Protein 9MIN (pdb70)

Organism: Homo sapiens (NCBI:txid9606)

Secondary structure (DSSP, 8-state):
--EEEEEEEEEE--TTS-SPEEEEEEEETTEEEEEEETTSSS-S-EE-STGGGGS-HHHHHHHHHHHHHHHHHHHHHHHHHHHHTT--TTS--EEEEEEEEEE-TTS-EEEEEEEEEETTEEEEEE-TTSS-EEESSHHHHHHHHHHHHTTHHHHHHHIIIIIIHHHHHHHHHHTHHHHT--BPPEEEEEEE-SSSSEEEEEEEEEEEBSS-EEEEEEETTEE--TTEEE---EE-SSS-EEEEEEEEEETT-GGGEEEEEEETT-SS-EEE---/-TT-BPPEEEEEESS---TTB-EEEEEEEEEEBSS--EEEEEETTEEPSS-EEPPPEE-TTS-EEEEEEEEE---SS--EEEEEE-TT-SS-EEEEPPTT-/---S-----/--HHHHHHHHHHHHHHHHHHHHHHHHHHHHHTT-HHHHHHHHHHHHHHHHHHHHHHHHHHHHT--HHHHHHHHHHHHHHHHHHHHHHHHHH---HHHHHHHHHHHHHHHHHHHHHHHHHHHHHHHHH-/--EEEEE--EEE-TT--EEEEEEEES-SSSEEEEEEEEE-TTSPPEEEEEE-TT--EEE-TTTTTTEEEEEEGGGTEEEEEE-S--GGG-EEEEEEEEETT--EEE---EEEEE--/--EEEEEEEEEE--TTT-SPEEEEEEEETTEEEEEEETTSSS-S-EE-STTGGGS-HHHHHHHHHHHHHHHHHHHHHHHHHHHHTT--TTS--EEEEEEEEEE-TTSSEEEEEEEEEETTEEEEEE-TTSSSEEE-SHHHHHHHHHHHHTTHHHHHHHIIIIIIHHHHHHHHHHTHHHHT--BPPEEEEEEE--SSSEEEEEEEEEEEBSS--EEEEEETTEEE-TTEEEPPPEE-SSS-EEEEEEEEEETT-GGGEEEEEE-TT-SS-EEEE---/-TT-BPPEEEEEESS---TTB-EEEEEEEEEEBSS--EEEEEETTEEPSS-EEPPPEE-TTS-EEEEEEEEE---SS--EEEEEE-TT-SS-EEEE--TT-/---S-----/--HHHHHHHHHHHHHHHHHHHHHHHHHHHHHHT-HHHHHHHHHHHHHHHHHHHHHHHHHHHHT--HHHHHHHHHHHHHHHHHHHHHHHHHH---HHHHHHHHHHHHHHHHHHHHHHHHHHHHHHHH-/--EEEEE--EEE-TT--EEEEEEEES-SSSEEEEEEEEE-TTSPPEEEEEE-TT--EEE-GGGTTTEEEEEEGGGTEEEEEE-S--GGG-EEEEEEEEETT--EEE---EEEEE--

Solvent-accessible surface area: 54222 Å² total; per-residue (Å²): 58,69,26,10,0,78,1,24,0,3,1,22,18,46,44,90,180,58,118,26,73,3,17,2,1,0,34,0,28,53,28,32,0,1,41,4,14,33,76,28,109,57,74,96,6,44,54,105,6,98,10,0,115,115,18,27,100,134,18,28,62,8,5,5,41,14,0,69,4,0,18,50,0,0,66,21,0,11,33,35,0,64,42,70,55,141,53,76,127,87,29,68,29,5,0,1,3,21,0,0,0,7,0,3,84,96,56,115,48,64,134,7,30,3,50,1,0,2,14,4,67,83,2,4,20,12,75,150,69,4,150,38,8,70,42,66,59,158,12,0,87,67,0,51,105,61,3,82,77,14,80,6,3,43,2,4,32,5,0,1,58,2,7,0,4,78,55,0,79,102,0,0,109,58,3,126,158,45,3,69,61,67,44,39,7,137,39,74,25,26,59,80,82,92,35,137,117,59,2,18,0,18,0,13,0,21,34,0,2,23,19,132,16,47,5,46,3,35,66,97,58,122,91,55,123,146,103,38,85,93,19,63,30,3,30,1,34,68,43,14,28,5,27,1,0,6,2,46,0,50,51,68,60,16,97,79,6,14,0,36,0,82,17,105,19,27,120,147,85,62,78,26,114,82,186,140,74,91,54,74,76,11,104,33,22,8,1,12,38,88,86,21,94,73,6,70,28,10,43,0,0,0,14,0,3,13,0,4,32,13,101,17,103,13,28,0,0,53,30,0,54,30,32,42,74,39,112,91,32,13,14,0,4,50,185,74,6,4,0,50,10,10,19,51,6,42,2,0,0,26,162,151,17,70,6,0,0,11,0,11,4,37,19,34,81,74,5,98,26,34,92,30,68,103,24,71,7,2,0,7,1,4,3,27,1,118,48,121,111,5,51,82,31,3,45,51,0,90,35,24,6,108,56,0,93,75,36,4,82,98,0,64,132,29,17,176,95,54,90,26,95,83,0,11,130,32,0,55,72,1,0,17,33,1,4,42,1,2,4,32,1,18,8,0,17,84,71,54,62,35,78,122,0,113,56,46,10,74,74,0,13,95,49,0,0,40,0,0,0,29,11,3,55,0,52,70,19,191,72,100,136,73,42,64,124,42,0,81,62,0,8,89,48,0,62,98,0,8,136,22,0,55,86,0,7,136,37,0,80,139,65,17,116,192,32,47,16,91,26,64,35,34,32,133,19,129,56,58,22,65,34,123,0,30,0,36,12,49,67,26,121,79,46,4,1,6,0,0,0,6,34,24,48,133,78,132,32,18,62,23,0,0,1,0,3,24,12,0,40,8,72,39,11,125,72,1,121,87,38,7,70,8,33,6,13,24,80,115,7,8,0,45,0,44,0,61,50,0,89,67,128,4,41,5,39,0,38,0,2,0,0,7,90,40,1,53,47,67,50,10,97,21,20,88,0,43,3,54,119,54,72,26,9,0,76,2,23,0,2,1,21,17,56,36,91,163,56,116,26,74,4,13,3,1,0,33,0,23,52,28,32,0,2,42,5,12,35,77,25,106,57,83,92,7,38,55,106,7,99,10,0,109,115,19,24,103,125,13,28,63,6,7,4,48,16,0,60,3,0,17,51,0,0,62,28,0,10,31,40,0,71,41,67,70,135,54,77,129,83,30,59,28,4,0,0,2,18,1,0,0,5,0,4,86,93,57,118,50,66,136,6,28,3,47,1,0,13,18,5,132,93,4,3,24,11,77,149,65,5,150,40,9,73,38,60,66,154,12,0,74,64,0,61,105,61,2,85,71,12,72,7,4,52,2,3,37,5,1,0,59,2,5,0,3,70,43,0,73,107,0,0,108,51,2,131,162,44,2,71,59,70,43,34,4,138,42,73,26,29,58,81,84,88,41,145,115,60,2,14,0,20,0,12,0,20,48,0,1,30,20,134,16,50,8,47,6,42,66,93,52,132,92,52,120,132,95,45,84,102,22,56,27,2,31,2,36,69,43,12,28,6,20,0,3,5,1,56,0,48,50,71,59,18,86,98,3,18,0,37,0,86,15,109,18,26,117,144,88,61,78,24,123,60,147,126,152,72,76,52,76,74,10,106,34,20,7,1,12,39,90,89,26,94,69,6,66,27,9,41,0,0,0,10,0,2,14,0,5,35,14,110,20,107,12,28,0,0,60,33,0,49,37,29,44,72,37,107,92,32,15,14,0,4,43,182,76,6,3,0,49,11,9,19,48,6,42,2,0,0,27,162,151,17,67,7,0,0,9,0,11,3,34,24,32,80,75,5,105,22,37,93,26,66,105,22,75,5,2,1,5,0,4,5,16,3,108,55,100,103,5,46,61,43,4,42,53,0,88,46,28,4,101,57,1,81,71,39,3,81,98,0,67,131,30,18,174,95,54,91,22,90,85,0,15,135,29,0,60,71,0,0,19,41,0,4,39,0,2,4,31,0,15,11,1,23,77,74,54,61,28,78,114,0,114,58,46,4,59,73,0,8,92,41,0,0,53,0,0,4,31,6,4,58,0,49,65,22,194,76,100,129,76,37,65,125,40,0,76,61,0,7,106,54,1,60,100,0,10,132,20,0,60,86,0,9,131,28,0,99,151,59,59,194,31,45,15,90,27,60,33,35,31,132,17,124,57,56,23,68,35,118,0,28,0,36,12,48,67,13,154,82,54,4,3,6,0,0,0,8,32,27,50,135,69,126,34,17,64,22,0,0,1,0,4,22,9,0,50,8,73,39,10,131,77,1,129,86,39,5,70,8,33,7,14,28,89,94,9,7,0,54,0,46,0,67,52,1,88,72,128,3,44,6,35,0,39,0,2,0,2,11,88,39,2,57,49,72,51,10,100,22,22,92,0,45,4,57,110

Sequence (1258 aa):
GSHSMRYFFTSVSRPGRGEPRFIAVGYVDDTQFVRFDSDAASQRMEPRAPWIEQEGPEYWDGETRKVKAHSQTHRVDLGTLRGYYNQSEAGSHTVQRMYGCDVGSDWRFLRGYHQYAYDGKDYIALKEDLRSWTAADMAAQTTKHKWEAAHVAEQLRAYLEGTCVEWLRRYLENGKETLQRTDAPKTHMTHHAVSDHEATLRCWALSFYPAEITLTWQRDGEDQTQDTELVETRPAGDGTFQKWAAVVVPSGQEQRYTCHVQHEGLPKPLTLRWEMGIQRTPKIQVVYSRHPAENGKSNFLNCYVSGFHPSDIEVDLLKNGERIEKVEHSDLSFSKDWSFYLLYYTEFTPTEKDEYACRVNHVTLSQPKIVKWDRDMSLLMWITQVAAERLQKMLEEAKELLKKSKEYLEKAKKLLKEGKVDEALKELEKALLYLVEAVNLLRVVSAELGDAELKALVEEAEKYLNKAVTYYYKAKLTKDPEEKKKYVEKSIEYAEKALKIAEEAVKLAEKVVAEVKLVESGGGLVQPGGSLRLSCAASGSIFSINTMGWYRQTPGKQRDLVADISSGGSTKYGDSVKGRFTISRDNTKNTVYLQMNSLKPEDTAVYYCYGLSYSNDDYWGQGTQVTVSSGSHSMRYFFTSVSRPGRGEPRFIAVGYVDDTQFVRFDSDAASQRMEPRAPWIEQEGPEYWDGETRKVKAHSQTHRVDLGTLRGYYNQSEAGSHTVQRMYGCDVGSDWRFLRGYHQYAYDGKDYIALKEDLRSWTAADMAAQTTKHKWEAAHVAEQLRAYLEGTCVEWLRRYLENGKETLQRTDAPKTHMTHHAVSDHEATLRCWALSFYPAEITLTWQRDGEDQTQDTELVETRPAGDGTFQKWAAVVVPSGQEQRYTCHVQHEGLPKPLTLRWEPMGIQRTPKIQVYSRHPAENGKSNFLNCYVSGFHPSDIEVDLLKNGERIEKVEHSDLSFSKDWSFYLLYYTEFTPTEKDEYACRVNHVTLSQPKIVKWDRDMSLLMWITQVAAERLQKMLEEAKELLKKSKEYLEKAKKLLKEGKVDEALKELEKALLYLVEAVNLLRVVSAELGDAELKALVEEAEKYLNKAVTYYYKAKLTKDPEEKKKYVEKSIEYAEKALKIAEEAVKLAEKVVEVKLVESGGGLVQPGGSLRLSCAASGSIFSINTMGWYRQTPGKQRDLVADISSGGSTKYGDSVKGRFTISRDNTKNTVYLQMNSLKPEDTAVYYCYGLSYSNDDYWGQGTQVTVSS

Foldseek 3Di:
DKKKKKKKWKWKQDQPPDATWIWIWIDIQQRTFWIATPPDDVLWIDTDDPLCVVDDPVVRVVVSVVSVVVSVVVSVVVVVVCVLVVHDSRDMKMKMWMWIFMADPVLATDFTWIWIDIRPHGAKIQDRVLQAIDGDDPSSVVVRVVCNVVVVSVVRVCCRRPVRSVVSVVSCVSVVVQSVDWAFFDKDWDWADPDPFKIKIKIKTPFTPDQDKDKFKDFQNHTDPPQKDWDPWADPPPSGTIIMMMHMDTPPRQQRMWIWMDDPPDPDIDIDGDD/DVQFWAWDWDWAWPDQADAPDKTKIKIKIKRGPDPDKDKFKDKPHDTDPPKDKDDWDHDPVRIIMMMIMDMDGDHPPIWMWMWMDDPVDPDIDIGTYDSVD/DDDPDDDDD/DLPVLVVLLVLLVVLLVLLVVLLVVLVVCLVVVNLVVSLVSNVSSLVSNVSNLVSLVVVCVVQVDVVLVVLSVVLCVLSVVLVVLSVVLVPDDDSVSNSVSPVSSSVSNVVSSVSSVVSSVVSVVSSD/DKAKDKDWADEDEAQAKTKIKIFIPPDQQFWFKKAKWWDDPPDDTHGAKIATPVGDMDGDPVQPPAWDKDADSRGRMIMIIGGRDDQVRFTWMKMWTQTPVRDIDIHPTGTHGYYD/DKKKKKKKWKWKQDQVPDQTWIKIWIDIQLATFWIATPPDDVLWIDTDDPLVVVDDPVVRVVVSVVVVVVSVVVSVVVVVVCVLVVHDRNDMKMKMKMWIFMAPPVLATDFTKIWIDIRPHTAKIQDRVLQAMDGDDVSSVVVRVVCNVVVVSVVRVVCHRPVRSVVSVVSCVSVVVQNVDWDFWDKDWDKACPDPFKIKIKIKTDFTPPQDKDKFKDQQNHTDPPQKDWDHWADPVPSGIIIMMMHIDTPPRQQRMWMWMDDPVDPDIDIDGDDD/DVQFWAWDWDWEWPDQADAPDKTKIKIKTKPGPDPDKDKFKDKPHHTDPPWDKDDWDHDPVRIIMMMIMDMDGDHPPIWIWMWMDDPVDPHTDIGTYDSVD/DDDPDDDDD/DVPVLLVLLVLLVVLLVLLVVLLVVLVVCLVVVNLVVSLVSNVSSLVSLVSSLVSLVVVCVVQVDVVSVVLSVVLVVLSVQLVVLSVVLVVDDDSVSSSVSNVSSSVSNVVSSVSSVVSSVVVVVSD/DKAKDKDWADEDEAQAKTKIKIFIPPDQQFWFKKAKWWDDPPDDTHGAKIATPVGDMDGDPVQPPAWDKDDDSRGRMIMIIGGRDDQVPFTWMKMWTQTPVRDIDIHPTGTHGYHD

Nearest PDB structures (foldseek):
  7stg-assembly12_X  TM=9.834E-01  e=2.091E-21  Lama glama
  8oud-assembly1_F  TM=9.536E-01  e=7.832E-19  Lama glama
  8v5k-assembly1_G  TM=9.594E-01  e=8.204E-18  Lama glama
  8e1c-assembly1_A  TM=9.502E-01  e=1.130E-17  Vicugna pacos
  8en4-assembly1_C  TM=9.575E-01  e=1.732E-17  Vicugna pacos

Radius of gyration: 34.58 Å; Cα contacts (8 Å, |Δi|>4): 2862; chains: 10; bounding box: 71×100×83 Å

InterPro domains:
  IPR001039 MHC class I alpha chain, alpha1 alpha2 domains [PR01638] (83-112)
  IPR001039 MHC class I alpha chain, alpha1 alpha2 domains [PR01638] (115-131)
  IPR001039 MHC class I alpha chain, alpha1 alpha2 domains [PR01638] (136-153)
  IPR001039 MHC class I alpha chain, alpha1 alpha2 domains [PR01638] (181-199)
  IPR003006 Immunoglobulin/major histocompatibility complex, conserved site [PS00290] (281-287)
  IPR003597 Immunoglobulin C1-set [PF07654] (218-290)
  IPR003597 Immunoglobulin C1-set [SM00407] (222-293)
  IPR007110 Immunoglobulin-like domain [PS50835] (209-295)
  IPR010579 MHC class I, alpha chain, C-terminal [PF06623] (337-364)
  IPR011161 MHC class I-like antigen recognition-like [PF00129] (25-203)
  IPR011162 MHC classes I/II-like antigen recognition protein [SSF54452] (26-205)
  IPR013783 Immunoglobulin-like fold [G3DSA:2.60.40.10] (206-308)
  IPR036179 Immunoglobulin-like domain superfamily [SSF48726] (210-300)
  IPR037055 MHC class I-like antigen recognition-like superfamily [G3DSA:3.30.500.10] (24-205)
  IPR050208 Antigen-presenting and immune regulatory MHC class I-related [PTHR16675] (14-336)

B-factor: mean 60.86, std 35.36, range [20.43, 200.45]

Structure (mmCIF, N/CA/C/O backbone):
data_9MIN
#
_entry.id   9MIN
#
_cell.length_a   95.452
_cell.length_b   98.536
_cell.length_c   155.743
_cell.angle_alpha   90.000
_cell.angle_beta   90.000
_cell.angle_gamma   90.000
#
_symmetry.space_group_name_H-M   'P 21 21 21'
#
loop_
_entity.id
_entity.type
_entity.pdbx_description
1 polymer 'HLA class I antigen'
2 polymer Beta-2-microglobulin
3 polymer 'Cancer/testis antigen 1'
4 polymer 'designed minibinder KH46'
5 polymer 'nanobody AD01'
6 non-polymer GLYCEROL
7 water water
#
loop_
_atom_site.group_PDB
_atom_site.id
_atom_site.type_symbol
_atom_site.label_atom_id
_atom_site.label_alt_id
_atom_site.label_comp_id
_atom_site.label_asym_id
_atom_site.label_entity_id
_atom_site.label_seq_id
_atom_site.pdbx_PDB_ins_code
_atom_site.Cartn_x
_atom_site.Cartn_y
_atom_site.Cartn_z
_atom_site.occupancy
_atom_site.B_iso_or_equiv
_atom_site.auth_seq_id
_atom_site.auth_comp_id
_atom_site.auth_asym_id
_atom_site.auth_atom_id
_atom_site.pdbx_PDB_model_num
ATOM 1 N N . GLY A 1 3 ? -35.77256 -40.65517 0.52875 1.000 71.66763 1 GLY A N 1
ATOM 2 C CA . GLY A 1 3 ? -34.35244 -40.36651 0.46795 1.000 56.26108 1 GLY A CA 1
ATOM 3 C C . GLY A 1 3 ? -33.82069 -39.79556 1.76598 1.000 46.30410 1 GLY A C 1
ATOM 4 O O . GLY A 1 3 ? -34.58964 -39.47940 2.67400 1.000 45.55519 1 GLY A O 1
ATOM 5 N N . SER A 1 4 ? -32.50022 -39.66534 1.85367 1.000 49.49039 2 SER A N 1
ATOM 6 C CA . SER A 1 4 ? -31.86390 -39.12341 3.04166 1.000 46.23336 2 SER A CA 1
ATOM 7 C C . SER A 1 4 ? -31.97052 -37.59966 3.05773 1.000 41.09067 2 SER A C 1
ATOM 8 O O . SER A 1 4 ? -32.33568 -36.96069 2.06609 1.000 35.66484 2 SER A O 1
ATOM 11 N N . HIS A 1 5 ? -31.64407 -37.01490 4.20931 1.000 33.94465 3 HIS A N 1
ATOM 12 C CA . HIS A 1 5 ? -31.67292 -35.56827 4.36172 1.000 32.59038 3 HIS A CA 1
ATOM 13 C C . HIS A 1 5 ? -30.54566 -35.13561 5.28498 1.000 40.55694 3 HIS A C 1
ATOM 14 O O . HIS A 1 5 ? -30.07187 -35.91256 6.11701 1.000 32.63587 3 HIS A O 1
ATOM 21 N N . SER A 1 6 ? -30.12455 -33.88304 5.13086 1.000 30.19250 4 SER A N 1
ATOM 22 C CA . SER A 1 6 ? -28.99764 -33.35113 5.87748 1.000 28.20100 4 SER A CA 1
ATOM 23 C C . SER A 1 6 ? -29.26233 -31.90401 6.26448 1.000 35.90915 4 SER A C 1
ATOM 24 O O . SER A 1 6 ? -29.92162 -31.15669 5.53823 1.000 34.08655 4 SER A O 1
ATOM 27 N N . MET A 1 7 ? -28.74913 -31.52487 7.43023 1.000 27.54919 5 MET A N 1
ATOM 28 C CA . MET A 1 7 ? -28.63954 -30.13372 7.84404 1.000 26.68503 5 MET A CA 1
ATOM 29 C C . MET A 1 7 ? -27.17338 -29.85325 8.12771 1.000 33.11150 5 MET A C 1
ATOM 30 O O . MET A 1 7 ? -26.53814 -30.58419 8.89367 1.000 28.57915 5 MET A O 1
ATOM 35 N N . ARG A 1 8 ? -26.63173 -28.81675 7.49367 1.000 31.63719 6 ARG A N 1
ATOM 36 C CA . ARG A 1 8 ? -25.20892 -28.52085 7.59202 1.000 34.75691 6 ARG A CA 1
ATOM 37 C C . ARG A 1 8 ? -25.00820 -27.02235 7.73144 1.000 37.30604 6 ARG A C 1
ATOM 38 O O . ARG A 1 8 ? -25.59357 -26.24386 6.97458 1.000 27.85340 6 ARG A O 1
ATOM 46 N N . TYR A 1 9 ? -24.18141 -26.62417 8.69119 1.000 34.08576 7 TYR A N 1
ATOM 47 C CA . TYR A 1 9 ? -23.80298 -25.23173 8.87316 1.000 31.98097 7 TYR A CA 1
ATOM 48 C C . TYR A 1 9 ? -22.34956 -25.05499 8.45947 1.000 37.42771 7 TYR A C 1
ATOM 49 O O . TYR A 1 9 ? -21.48240 -25.83342 8.87058 1.000 27.25137 7 TYR A O 1
ATOM 58 N N . PHE A 1 10 ? -22.09236 -24.03869 7.64184 1.000 28.48360 8 PHE A N 1
ATOM 59 C CA . PHE A 1 10 ? -20.75976 -23.73261 7.14393 1.000 24.31266 8 PHE A CA 1
ATOM 60 C C . PHE A 1 10 ? -20.33525 -22.37405 7.67854 1.000 29.03568 8 PHE A C 1
ATOM 61 O O . PHE A 1 10 ? -21.07172 -21.39353 7.54387 1.000 26.29690 8 PHE A O 1
ATOM 69 N N . PHE A 1 11 ? -19.15252 -22.31603 8.27839 1.000 26.92102 9 PHE A N 1
ATOM 70 C CA . PHE A 1 11 ? -18.62177 -21.08849 8.85019 1.000 24.74015 9 PHE A CA 1
ATOM 71 C C . PHE A 1 11 ? -17.25971 -20.79048 8.24308 1.000 27.91863 9 PHE A C 1
ATOM 72 O O . PHE A 1 11 ? -16.46464 -21.70407 7.99618 1.000 31.99739 9 PHE A O 1
ATOM 80 N N . THR A 1 12 ? -16.99814 -19.50839 8.00281 1.000 27.67871 10 THR A N 1
ATOM 81 C CA . THR A 1 12 ? -15.70736 -19.06246 7.50002 1.000 26.57655 10 THR A CA 1
ATOM 82 C C . THR A 1 12 ? -15.31869 -17.78677 8.22542 1.000 32.05580 10 THR A C 1
ATOM 83 O O . THR A 1 12 ? -16.11886 -16.85090 8.30676 1.000 28.61611 10 THR A O 1
ATOM 87 N N . SER A 1 13 ? -14.09806 -17.75629 8.75657 1.000 36.13678 11 SER A N 1
ATOM 88 C CA . SER A 1 13 ? -13.54931 -16.56526 9.39343 1.000 31.59915 11 SER A CA 1
ATOM 89 C C . SER A 1 13 ? -12.19209 -16.26798 8.77891 1.000 36.92312 11 SER A C 1
ATOM 90 O O . SER A 1 13 ? -11.29723 -17.11917 8.80207 1.000 32.88782 11 SER A O 1
ATOM 93 N N . VAL A 1 14 ? -12.04411 -15.06418 8.23363 1.000 36.99861 12 VAL A N 1
ATOM 94 C CA . VAL A 1 14 ? -10.82338 -14.63051 7.56768 1.000 33.84229 12 VAL A CA 1
ATOM 95 C C . VAL A 1 14 ? -10.25387 -13.46742 8.36101 1.000 35.92475 12 VAL A C 1
ATOM 96 O O . VAL A 1 14 ? -10.89862 -12.41835 8.48080 1.000 39.36284 12 VAL A O 1
ATOM 100 N N . SER A 1 15 ? -9.06063 -13.65631 8.91554 1.000 38.82337 13 SER A N 1
ATOM 101 C CA . SER A 1 15 ? -8.38157 -12.55974 9.58476 1.000 39.19836 13 SER A CA 1
ATOM 102 C C . SER A 1 15 ? -7.95388 -11.51526 8.56354 1.000 46.30745 13 SER A C 1
ATOM 103 O O . SER A 1 15 ? -7.56890 -11.83471 7.43578 1.000 40.64704 13 SER A O 1
ATOM 106 N N . ARG A 1 16 ? -8.02826 -10.25336 8.97115 1.000 47.97520 14 ARG A N 1
ATOM 107 C CA . ARG A 1 16 ? -7.70484 -9.11677 8.11275 1.000 45.10145 14 ARG A CA 1
ATOM 108 C C . ARG A 1 16 ? -6.71627 -8.23414 8.86047 1.000 54.52329 14 ARG A C 1
ATOM 109 O O . ARG A 1 16 ? -7.10140 -7.22366 9.46453 1.000 51.14479 14 ARG A O 1
ATOM 117 N N . PRO A 1 17 ? -5.43264 -8.59529 8.85326 1.000 62.96884 15 PRO A N 1
ATOM 118 C CA . PRO A 1 17 ? -4.44424 -7.82652 9.62129 1.000 53.71815 15 PRO A CA 1
ATOM 119 C C . PRO A 1 17 ? -4.36428 -6.38519 9.14231 1.000 58.27859 15 PRO A C 1
ATOM 120 O O . PRO A 1 17 ? -4.16349 -6.11396 7.95633 1.000 63.88644 15 PRO A O 1
ATOM 124 N N . GLY A 1 18 ? -4.53344 -5.45764 10.08103 1.000 61.89437 16 GLY A N 1
ATOM 125 C CA . GLY A 1 18 ? -4.50261 -4.04482 9.77798 1.000 62.19446 16 GLY A CA 1
ATOM 126 C C . GLY A 1 18 ? -5.78064 -3.47696 9.20509 1.000 63.36383 16 GLY A C 1
ATOM 127 O O . GLY A 1 18 ? -5.84169 -2.26570 8.96297 1.000 78.46497 16 GLY A O 1
ATOM 128 N N . ARG A 1 19 ? -6.80449 -4.30517 8.97770 1.000 57.14318 17 ARG A N 1
ATOM 129 C CA . ARG A 1 19 ? -8.06558 -3.83791 8.41354 1.000 55.80075 17 ARG A CA 1
ATOM 130 C C . ARG A 1 19 ? -9.25307 -4.18312 9.30658 1.000 62.15667 17 ARG A C 1
ATOM 131 O O . ARG A 1 19 ? -10.38609 -4.24375 8.82201 1.000 67.65268 17 ARG A O 1
ATOM 139 N N . GLY A 1 20 ? -9.02268 -4.43115 10.58692 1.000 60.24436 18 GLY A N 1
ATOM 140 C CA . GLY A 1 20 ? -10.09539 -4.63795 11.53656 1.000 60.85861 18 GLY A CA 1
ATOM 141 C C . GLY A 1 20 ? -10.24917 -6.08405 11.96802 1.000 63.81477 18 GLY A C 1
ATOM 142 O O . GLY A 1 20 ? -9.32073 -6.89391 11.90568 1.000 62.21020 18 GLY A O 1
ATOM 143 N N . GLU A 1 21 ? -11.45629 -6.40485 12.42605 1.000 49.43496 19 GLU A N 1
ATOM 144 C CA . GLU A 1 21 ? -11.74030 -7.72110 12.97128 1.000 59.77972 19 GLU A CA 1
ATOM 145 C C . GLU A 1 21 ? -12.01333 -8.71792 11.84676 1.000 46.15261 19 GLU A C 1
ATOM 146 O O . GLU A 1 21 ? -12.27769 -8.32476 10.70851 1.000 57.13207 19 GLU A O 1
ATOM 152 N N . PRO A 1 22 ? -11.92760 -10.01856 12.13288 1.000 47.62029 20 PRO A N 1
ATOM 153 C CA . PRO A 1 22 ? -12.08686 -11.01469 11.06620 1.000 53.05723 20 PRO A CA 1
ATOM 154 C C . PRO A 1 22 ? -13.47019 -10.98126 10.43419 1.000 44.15598 20 PRO A C 1
ATOM 155 O O . PRO A 1 22 ? -14.48723 -10.84011 11.11679 1.000 41.77390 20 PRO A O 1
ATOM 159 N N . ARG A 1 23 ? -13.49188 -11.11134 9.10951 1.000 40.54468 21 ARG A N 1
ATOM 160 C CA . ARG A 1 23 ? -14.73726 -11.35870 8.39810 1.000 40.30123 21 ARG A CA 1
ATOM 161 C C . ARG A 1 23 ? -15.29485 -12.71714 8.80526 1.000 45.57363 21 ARG A C 1
ATOM 162 O O . ARG A 1 23 ? -14.56078 -13.70321 8.89345 1.000 37.91554 21 ARG A O 1
ATOM 170 N N . PHE A 1 24 ? -16.59827 -12.76750 9.06797 1.000 40.38487 22 PHE A N 1
ATOM 171 C CA . PHE A 1 24 ? -17.25862 -13.99018 9.51142 1.000 34.54414 22 PHE A CA 1
ATOM 172 C C . PHE A 1 24 ? -18.50567 -14.21112 8.67094 1.000 36.11516 22 PHE A C 1
ATOM 173 O O . PHE A 1 24 ? -19.39071 -13.35131 8.63007 1.000 32.72767 22 PHE A O 1
ATOM 181 N N . ILE A 1 25 ? -18.57907 -15.36219 8.01004 1.000 29.79948 23 ILE A N 1
ATOM 182 C CA . ILE A 1 25 ? -19.70298 -15.70513 7.14862 1.000 29.24042 23 ILE A CA 1
ATOM 183 C C . ILE A 1 25 ? -20.19356 -17.09070 7.53575 1.000 32.30157 23 ILE A C 1
ATOM 184 O O . ILE A 1 25 ? -19.43629 -18.06549 7.45734 1.000 31.66319 23 ILE A O 1
ATOM 189 N N . ALA A 1 26 ? -21.45188 -17.17692 7.95427 1.000 33.88701 24 ALA A N 1
ATOM 190 C CA . ALA A 1 26 ? -22.09249 -18.43874 8.28819 1.000 26.93460 24 ALA A CA 1
ATOM 191 C C . ALA A 1 26 ? -23.27636 -18.66682 7.35981 1.000 35.92066 24 ALA A C 1
ATOM 192 O O . ALA A 1 26 ? -24.05139 -17.74479 7.09214 1.000 30.80604 24 ALA A O 1
ATOM 194 N N . VAL A 1 27 ? -23.40528 -19.89208 6.85616 1.000 29.35444 25 VAL A N 1
ATOM 195 C CA . VAL A 1 27 ? -24.53573 -20.28052 6.02000 1.000 27.47865 25 VAL A CA 1
ATOM 196 C C . VAL A 1 27 ? -25.05773 -21.62487 6.50469 1.000 29.84747 25 VAL A C 1
ATOM 197 O O . VAL A 1 27 ? -24.28164 -22.50560 6.88879 1.000 32.17771 25 VAL A O 1
ATOM 201 N N . GLY A 1 28 ? -26.37524 -21.77552 6.50019 1.000 26.11740 26 GLY A N 1
ATOM 202 C CA . GLY A 1 28 ? -27.02591 -23.01717 6.88887 1.000 29.77526 26 GLY A CA 1
ATOM 203 C C . GLY A 1 28 ? -27.72307 -23.63035 5.68767 1.000 28.32254 26 GLY A C 1
ATOM 204 O O . GLY A 1 28 ? -28.33159 -22.91839 4.88419 1.000 29.85389 26 GLY A O 1
ATOM 205 N N . TYR A 1 29 ? -27.62844 -24.95183 5.57600 1.000 25.64319 27 TYR A N 1
ATOM 206 C CA . TYR A 1 29 ? -28.19918 -25.68864 4.46042 1.000 27.55343 27 TYR A CA 1
ATOM 207 C C . TYR A 1 29 ? -29.08873 -26.81151 4.96607 1.000 33.58243 27 TYR A C 1
ATOM 208 O O . TYR A 1 29 ? -28.76867 -27.47764 5.95437 1.000 28.54541 27 TYR A O 1
ATOM 217 N N . VAL A 1 30 ? -30.20555 -27.01420 4.28138 1.000 36.19895 28 VAL A N 1
ATOM 218 C CA . VAL A 1 30 ? -30.96807 -28.25090 4.36267 1.000 29.38103 28 VAL A CA 1
ATOM 219 C C . VAL A 1 30 ? -30.85435 -28.90318 2.99574 1.000 30.42507 28 VAL A C 1
ATOM 220 O O . VAL A 1 30 ? -31.37461 -28.37652 2.00348 1.000 32.69770 28 VAL A O 1
ATOM 224 N N . ASP A 1 31 ? -30.14455 -30.02677 2.94014 1.000 28.55087 29 ASP A N 1
ATOM 225 C CA . ASP A 1 31 ? -29.84571 -30.72393 1.68728 1.000 29.22174 29 ASP A CA 1
ATOM 226 C C . ASP A 1 31 ? -29.06873 -29.73970 0.81627 1.000 31.25561 29 ASP A C 1
ATOM 227 O O . ASP A 1 31 ? -28.10065 -29.13597 1.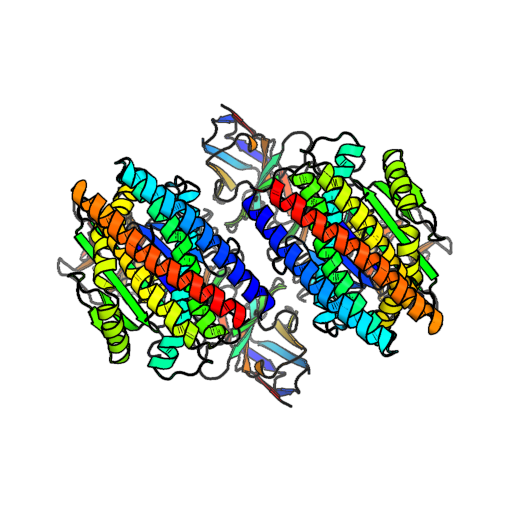30541 1.000 32.19923 29 ASP A O 1
ATOM 232 N N . ASP A 1 32 ? -29.44723 -29.53714 -0.44576 1.000 30.12923 30 ASP A N 1
ATOM 233 C CA . ASP A 1 32 ? -28.78266 -28.58132 -1.32242 1.000 33.56959 30 ASP A CA 1
ATOM 234 C C . ASP A 1 32 ? -29.47423 -27.22194 -1.34231 1.000 30.59762 30 ASP A C 1
ATOM 235 O O . ASP A 1 32 ? -29.39312 -26.50613 -2.34912 1.000 40.13528 30 ASP A O 1
ATOM 240 N N . THR A 1 33 ? -30.14890 -26.84432 -0.25719 1.000 30.16320 31 THR A N 1
ATOM 241 C CA . THR A 1 33 ? -30.91482 -25.60247 -0.18248 1.000 37.21034 31 THR A CA 1
ATOM 242 C C . THR A 1 33 ? -30.42827 -24.79034 1.01011 1.000 29.69130 31 THR A C 1
ATOM 243 O O . THR A 1 33 ? -30.57664 -25.21902 2.15811 1.000 32.09113 31 THR A O 1
ATOM 247 N N . GLN A 1 34 ? -29.85391 -23.62061 0.74541 1.000 29.68298 32 GLN A N 1
ATOM 248 C CA . GLN A 1 34 ? -29.47744 -22.72387 1.82922 1.000 29.04521 32 GLN A CA 1
ATOM 249 C C . GLN A 1 34 ? -30.72241 -22.06950 2.41549 1.000 30.19150 32 GLN A C 1
ATOM 250 O O . GLN A 1 34 ? -31.66356 -21.73314 1.69236 1.00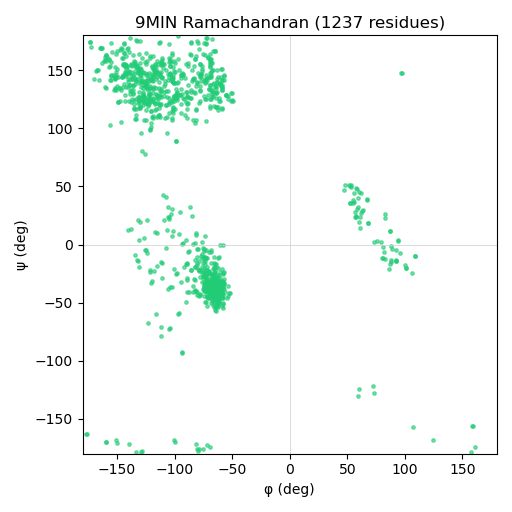0 34.65935 32 GLN A O 1
ATOM 256 N N . PHE A 1 35 ? -30.73317 -21.88927 3.73706 1.000 29.81180 33 PHE A N 1
ATOM 257 C CA . PHE A 1 35 ? -31.88674 -21.29212 4.39551 1.000 33.82297 33 PHE A CA 1
ATOM 258 C C . PHE A 1 35 ? -31.55057 -20.21145 5.41476 1.000 33.25341 33 PHE A C 1
ATOM 259 O O . PHE A 1 35 ? -32.47280 -19.53384 5.87952 1.000 32.99747 33 PHE A O 1
ATOM 267 N N . VAL A 1 36 ? -30.27890 -20.01241 5.76801 1.000 30.28847 34 VAL A N 1
ATOM 268 C CA . VAL A 1 36 ? -29.87914 -18.91645 6.64228 1.000 30.83972 34 VAL A CA 1
ATOM 269 C C . VAL A 1 36 ? -28.51181 -18.40310 6.20691 1.000 34.11455 34 VAL A C 1
ATOM 270 O O . VAL A 1 36 ? -27.71815 -19.11710 5.59046 1.000 28.83923 34 VAL A O 1
ATOM 274 N N . ARG A 1 37 ? -28.25758 -17.13259 6.51857 1.000 31.14020 35 ARG A N 1
ATOM 275 C CA . ARG A 1 37 ? -26.97651 -16.48924 6.26937 1.000 30.87058 35 ARG A CA 1
ATOM 276 C C . ARG A 1 37 ? -26.65042 -15.57494 7.43833 1.000 42.40314 35 ARG A C 1
ATOM 277 O O . ARG A 1 37 ? -27.54391 -15.07584 8.12619 1.000 36.32316 35 ARG A O 1
ATOM 285 N N . PHE A 1 38 ? -25.35748 -15.36570 7.65947 1.000 32.10433 36 PHE A N 1
ATOM 286 C CA . PHE A 1 38 ? -24.88490 -14.29666 8.52453 1.000 38.72526 36 PHE A CA 1
ATOM 287 C C . PHE A 1 38 ? -23.57004 -13.78410 7.96156 1.000 42.22521 36 PHE A C 1
ATOM 288 O O . PHE A 1 38 ? -22.68932 -14.57788 7.62014 1.000 42.89946 36 PHE A O 1
ATOM 296 N N . ASP A 1 39 ? -23.44367 -12.46382 7.85851 1.000 34.51845 37 ASP A N 1
ATOM 297 C CA . ASP A 1 39 ? -22.22697 -11.82165 7.37647 1.000 35.15702 37 ASP A CA 1
ATOM 298 C C . ASP A 1 39 ? -21.84651 -10.74042 8.37445 1.000 38.86828 37 ASP A C 1
ATOM 299 O O . ASP A 1 39 ? -22.61082 -9.79408 8.58453 1.000 50.84157 37 ASP A O 1
ATOM 304 N N . SER A 1 40 ? -20.67102 -10.88063 8.99075 1.000 36.66650 38 SER A N 1
ATOM 305 C CA . SER A 1 40 ? -20.24163 -9.90671 9.98701 1.000 45.58192 38 SER A CA 1
ATOM 306 C C . SER A 1 40 ? -20.07680 -8.51281 9.39513 1.000 46.17969 38 SER A C 1
ATOM 307 O O . SER A 1 40 ? -20.09135 -7.52918 10.14210 1.000 53.51882 38 SER A O 1
ATOM 310 N N . ASP A 1 41 ? -19.92956 -8.40389 8.07505 1.000 50.84982 39 ASP A N 1
ATOM 311 C CA . ASP A 1 41 ? -19.83840 -7.11287 7.40654 1.000 47.71091 39 ASP A CA 1
ATOM 312 C C . ASP A 1 41 ? -21.19423 -6.54845 6.99866 1.000 53.96024 39 ASP A C 1
ATOM 313 O O . ASP A 1 41 ? -21.28232 -5.35250 6.69993 1.000 53.07471 39 ASP A O 1
ATOM 318 N N . ALA A 1 42 ? -22.24277 -7.36830 6.97044 1.000 51.68132 40 ALA A N 1
ATOM 319 C CA . ALA A 1 42 ? -23.56411 -6.88324 6.60032 1.000 44.94342 40 ALA A CA 1
ATOM 320 C C . ALA A 1 42 ? -24.11970 -5.96287 7.68616 1.000 57.24232 40 ALA A C 1
ATOM 321 O O . ALA A 1 42 ? -23.72865 -6.02618 8.85598 1.000 57.86153 40 ALA A O 1
ATOM 323 N N . ALA A 1 43 ? -25.05316 -5.09696 7.27969 1.000 51.07743 41 ALA A N 1
ATOM 324 C CA . ALA A 1 43 ? -25.50600 -4.02454 8.16080 1.000 52.19708 41 ALA A CA 1
ATOM 325 C C . ALA A 1 43 ? -26.44051 -4.52527 9.25480 1.000 56.37866 41 ALA A C 1
ATOM 326 O O . ALA A 1 43 ? -26.49396 -3.93187 10.33887 1.000 54.25730 41 ALA A O 1
ATOM 328 N N . SER A 1 44 ? -27.18056 -5.60495 8.99624 1.000 61.99292 42 SER A N 1
ATOM 329 C CA . SER A 1 44 ? -28.20944 -6.03537 9.93690 1.000 50.46837 42 SER A CA 1
ATOM 330 C C . SER A 1 44 ? -27.61481 -6.59096 11.22507 1.000 52.49380 42 SER A C 1
ATOM 331 O O . SER A 1 44 ? -28.22279 -6.45073 12.29275 1.000 51.36989 42 SER A O 1
ATOM 334 N N . GLN A 1 45 ? -26.43600 -7.21149 11.14809 1.000 47.77041 43 GLN A N 1
ATOM 335 C CA . GLN A 1 45 ? -25.82954 -7.90400 12.28767 1.000 47.16627 43 GLN A CA 1
ATOM 336 C C . GLN A 1 45 ? -26.78091 -8.95540 12.85261 1.000 49.18036 43 GLN A C 1
ATOM 337 O O . GLN A 1 45 ? -26.85494 -9.17838 14.06236 1.000 59.78102 43 GLN A O 1
ATOM 343 N N . ARG A 1 46 ? -27.51911 -9.60864 11.95944 1.000 44.04898 44 ARG A N 1
ATOM 344 C CA . ARG A 1 46 ? -28.52705 -10.58354 12.34097 1.000 47.86425 44 ARG A CA 1
ATOM 345 C C . ARG A 1 46 ? -28.42297 -11.79534 11.43163 1.000 47.54616 44 ARG A C 1
ATOM 346 O O . ARG A 1 46 ? -27.95930 -11.69750 10.29232 1.000 39.53455 44 ARG A O 1
ATOM 354 N N . MET A 1 47 ? -28.85414 -12.94158 11.94999 1.000 48.13741 45 MET A N 1
ATOM 355 C CA . MET A 1 47 ? -29.06268 -14.10226 11.09956 1.000 37.35374 45 MET A CA 1
ATOM 356 C C . MET A 1 47 ? -30.21226 -13.81561 10.14401 1.000 48.73109 45 MET A C 1
ATOM 357 O O . MET A 1 47 ? -31.29704 -13.40246 10.56392 1.000 41.66850 45 MET A O 1
ATOM 362 N N . GLU A 1 48 ? -29.97124 -14.01547 8.86384 1.000 43.50879 46 GLU A N 1
ATOM 363 C CA . GLU A 1 48 ? -30.98089 -13.62363 7.90041 1.000 39.11541 46 GLU A CA 1
ATOM 364 C C . GLU A 1 48 ? -31.56525 -14.84487 7.20249 1.000 44.17124 46 GLU A C 1
ATOM 365 O O . GLU A 1 48 ? -30.85263 -15.82990 6.97770 1.000 37.29816 46 GLU A O 1
ATOM 371 N N . PRO A 1 49 ? -32.84985 -14.81465 6.85656 1.000 38.57170 47 PRO A N 1
ATOM 372 C CA . PRO A 1 49 ? -33.43911 -15.93907 6.12564 1.000 42.70959 47 PRO A CA 1
ATOM 373 C C . PRO A 1 49 ? -32.96192 -15.97840 4.68433 1.000 39.95637 47 PRO A C 1
ATOM 374 O O . PRO A 1 49 ? -32.72149 -14.94662 4.05188 1.000 38.19972 47 PRO A O 1
ATOM 378 N N . ARG A 1 50 ? -32.82821 -17.19840 4.16835 1.000 35.70812 48 ARG A N 1
ATOM 379 C CA . ARG A 1 50 ? -32.48472 -17.42512 2.77387 1.000 35.43129 48 ARG A CA 1
ATOM 380 C C . ARG A 1 50 ? -33.49960 -18.30101 2.05526 1.000 40.25043 48 ARG A C 1
ATOM 381 O O . ARG A 1 50 ? -33.39997 -18.46890 0.83415 1.000 52.06675 48 ARG A O 1
ATOM 389 N N . ALA A 1 51 ? -34.46592 -18.86033 2.77358 1.000 39.62807 49 ALA A N 1
ATOM 390 C CA . ALA A 1 51 ? -35.52552 -19.69290 2.23382 1.000 49.68163 49 ALA A CA 1
ATOM 391 C C . ALA A 1 51 ? -36.86497 -19.20979 2.76758 1.000 48.27301 49 ALA A C 1
ATOM 392 O O . ALA A 1 51 ? -36.93828 -18.67503 3.87866 1.000 48.92006 49 ALA A O 1
ATOM 394 N N . PRO A 1 52 ? -37.94372 -19.38536 2.00002 1.000 55.09425 50 PRO A N 1
ATOM 395 C CA . PRO A 1 52 ? -39.24459 -18.87500 2.45910 1.000 50.74468 50 PRO A CA 1
ATOM 396 C C . PRO A 1 52 ? -39.79529 -19.60802 3.66918 1.000 51.08731 50 PRO A C 1
ATOM 397 O O . PRO A 1 52 ? -40.50849 -18.99618 4.47336 1.000 53.94674 50 PRO A O 1
ATOM 401 N N . TRP A 1 53 ? -39.49064 -20.89654 3.83076 1.000 47.32292 51 TRP A N 1
ATOM 402 C CA . TRP A 1 53 ? -40.10387 -21.65348 4.91586 1.000 48.07628 51 TRP A CA 1
ATOM 403 C C . TRP A 1 53 ? -39.50781 -21.29562 6.27228 1.000 50.82554 51 TRP A C 1
ATOM 404 O O . TRP A 1 53 ? -40.18970 -21.42510 7.29483 1.000 54.52478 51 TRP A O 1
ATOM 415 N N . ILE A 1 54 ? -38.25269 -20.83824 6.31015 1.000 44.90786 52 ILE A N 1
ATOM 416 C CA . ILE A 1 54 ? -37.65372 -20.41536 7.57290 1.000 39.82370 52 ILE A CA 1
ATOM 417 C C . ILE A 1 54 ? -38.17705 -19.06409 8.03843 1.000 48.75830 52 ILE A C 1
ATOM 418 O O . ILE A 1 54 ? -38.00445 -18.71313 9.21210 1.000 50.73923 52 ILE A O 1
ATOM 423 N N . GLU A 1 55 ? -38.82319 -18.30026 7.15031 1.000 57.48580 53 GLU A N 1
ATOM 424 C CA . GLU A 1 55 ? -39.45589 -17.04856 7.55148 1.000 52.62506 53 GLU A CA 1
ATOM 425 C C . GLU A 1 55 ? -40.63261 -17.26900 8.49081 1.000 56.10233 53 GLU A C 1
ATOM 426 O O . GLU A 1 55 ? -41.02032 -16.33573 9.20274 1.000 68.86733 53 GLU A O 1
ATOM 432 N N . GLN A 1 56 ? -41.21523 -18.47170 8.50493 1.000 61.20207 54 GLN A N 1
ATOM 433 C CA . GLN A 1 56 ? -42.30419 -18.73933 9.43829 1.000 66.84498 54 GLN A CA 1
ATOM 434 C C . GLN A 1 56 ? -41.84963 -18.57997 10.88227 1.000 65.47604 54 GLN A C 1
ATOM 435 O O . GLN A 1 56 ? -42.65648 -18.23700 11.75481 1.000 66.27055 54 GLN A O 1
ATOM 441 N N . GLU A 1 57 ? -40.56744 -18.81323 11.15053 1.000 68.29718 55 GLU A N 1
ATOM 442 C CA . GLU A 1 57 ? -40.07379 -18.78767 12.51976 1.000 62.54014 55 GLU A CA 1
ATOM 443 C C . GLU A 1 57 ? -40.21208 -17.39119 13.11675 1.000 66.24383 55 GLU A C 1
ATOM 444 O O . GLU A 1 57 ? -39.87651 -16.38930 12.47646 1.000 62.14068 55 GLU A O 1
ATOM 450 N N . GLY A 1 58 ? -40.71554 -17.33312 14.35595 1.000 65.52228 56 GLY A N 1
ATOM 451 C CA . GLY A 1 58 ? -40.99468 -16.08176 14.99984 1.000 62.47215 56 GLY A CA 1
ATOM 452 C C . GLY A 1 58 ? -39.73007 -15.38823 15.48018 1.000 62.54884 56 GLY A C 1
ATOM 453 O O . GLY A 1 58 ? -38.60562 -15.85157 15.24136 1.000 60.28981 56 GLY A O 1
ATOM 454 N N . PRO A 1 59 ? -39.90719 -14.25484 16.16750 1.000 66.82023 57 PRO A N 1
ATOM 455 C CA . PRO A 1 59 ? -38.73368 -13.47941 16.60243 1.000 60.27766 57 PRO A CA 1
ATOM 456 C C . PRO A 1 59 ? -37.84388 -14.21912 17.58477 1.000 61.61392 57 PRO A C 1
ATOM 457 O O . PRO A 1 59 ? -36.63862 -13.94411 17.62972 1.000 63.16110 57 PRO A O 1
ATOM 461 N N . GLU A 1 60 ? -38.39117 -15.15481 18.36710 1.000 67.44174 58 GLU A N 1
ATOM 462 C CA . GLU A 1 60 ? -37.56386 -15.88580 19.32275 1.000 56.44585 58 GLU A CA 1
ATOM 463 C C . GLU A 1 60 ? -36.52053 -16.72948 18.60559 1.000 59.20422 58 GLU A C 1
ATOM 464 O O . GLU A 1 60 ? -35.38748 -16.86976 19.08185 1.000 59.47672 58 GLU A O 1
ATOM 470 N N . TYR A 1 61 ? -36.88724 -17.29884 17.45576 1.000 57.61528 59 TYR A N 1
ATOM 471 C CA . TYR A 1 61 ? -35.93077 -18.06573 16.66674 1.000 51.81797 59 TYR A CA 1
ATOM 472 C C . TYR A 1 61 ? -34.81212 -17.17128 16.15447 1.000 51.92103 59 TYR A C 1
ATOM 473 O O . TYR A 1 61 ? -33.62981 -17.51600 16.25088 1.000 44.14808 59 TYR A O 1
ATOM 482 N N . TRP A 1 62 ? -35.16950 -16.00832 15.60844 1.000 50.80402 60 TRP A N 1
ATOM 483 C CA . TRP A 1 62 ? -34.16097 -15.14244 15.01158 1.000 48.29353 60 TRP A CA 1
ATOM 484 C C . TRP A 1 62 ? -33.29819 -14.47436 16.06851 1.000 55.95412 60 TRP A C 1
ATOM 485 O O . TRP A 1 62 ? -32.12148 -14.19997 15.81639 1.000 55.79903 60 TRP A O 1
ATOM 496 N N . ASP A 1 63 ? -33.85167 -14.21126 17.25199 1.000 49.53844 61 ASP A N 1
ATOM 497 C CA . ASP A 1 63 ? -33.01762 -13.74461 18.35229 1.000 52.20828 61 ASP A CA 1
ATOM 498 C C . ASP A 1 63 ? -32.02770 -14.82539 18.76839 1.000 48.99154 61 ASP A C 1
ATOM 499 O O . ASP A 1 63 ? -30.82481 -14.56741 18.88657 1.000 53.35108 61 ASP A O 1
ATOM 504 N N . GLY A 1 64 ? -32.51393 -16.05404 18.95912 1.000 52.31734 62 GLY A N 1
ATOM 505 C CA . GLY A 1 64 ? -31.63423 -17.13073 19.38836 1.000 46.16681 62 GLY A CA 1
ATOM 506 C C . GLY A 1 64 ? -30.54355 -17.43592 18.37939 1.000 43.14201 62 GLY A C 1
ATOM 507 O O . GLY A 1 64 ? -29.37415 -17.59456 18.73825 1.000 43.19026 62 GLY A O 1
ATOM 508 N N . GLU A 1 65 ? -30.91276 -17.52340 17.09892 1.000 42.07089 63 GLU A N 1
ATOM 509 C CA . GLU A 1 65 ? -29.92927 -17.83937 16.06696 1.000 42.00790 63 GLU A CA 1
ATOM 510 C C . GLU A 1 65 ? -28.91942 -16.71072 15.89712 1.000 44.18598 63 GLU A C 1
ATOM 511 O O . GLU A 1 65 ? -27.72226 -16.96578 15.72086 1.000 38.65351 63 GLU A O 1
ATOM 517 N N . THR A 1 66 ? -29.38120 -15.45727 15.94143 1.000 42.43075 64 THR A N 1
ATOM 518 C CA . THR A 1 66 ? -28.46233 -14.32898 15.81672 1.000 43.49777 64 THR A CA 1
ATOM 519 C C . THR A 1 66 ? -27.45084 -14.31909 16.95481 1.000 46.42256 64 THR A C 1
ATOM 520 O O . THR A 1 66 ? -26.25497 -14.09947 16.73257 1.000 45.99125 64 THR A O 1
ATOM 524 N N . ARG A 1 67 ? -27.91002 -14.57670 18.17990 1.000 43.63416 65 ARG A N 1
ATOM 525 C CA . ARG A 1 67 ? -27.01476 -14.53520 19.33074 1.000 46.94474 65 ARG A CA 1
ATOM 526 C C . ARG A 1 67 ? -26.03788 -15.70322 19.31934 1.000 47.61486 65 ARG A C 1
ATOM 527 O O . ARG A 1 67 ? -24.87999 -15.55471 19.72675 1.000 46.07319 65 ARG A O 1
ATOM 535 N N . LYS A 1 68 ? -26.48130 -16.87272 18.85666 1.000 45.50529 66 LYS A N 1
ATOM 536 C CA . LYS A 1 68 ? -25.58386 -18.02083 18.81224 1.000 38.54606 66 LYS A CA 1
ATOM 537 C C . LYS A 1 68 ? -24.56729 -17.88288 17.68730 1.000 38.20066 66 LYS A C 1
ATOM 538 O O . LYS A 1 68 ? -23.39000 -18.21197 17.86816 1.000 46.56501 66 LYS A O 1
ATOM 544 N N . VAL A 1 69 ? -24.99277 -17.38562 16.52296 1.000 37.41971 67 VAL A N 1
ATOM 545 C CA . VAL A 1 69 ? -24.03149 -17.13583 15.45329 1.000 39.83568 67 VAL A CA 1
ATOM 546 C C . VAL A 1 69 ? -23.07914 -16.01760 15.85344 1.000 47.21832 67 VAL A C 1
ATOM 547 O O . VAL A 1 69 ? -21.94198 -15.95518 15.36976 1.000 46.92997 67 VAL A O 1
ATOM 551 N N . LYS A 1 70 ? -23.51340 -15.13163 16.75467 1.000 41.70596 68 LYS A N 1
ATOM 552 C CA . LYS A 1 70 ? -22.60171 -14.13900 17.31199 1.000 44.15459 68 LYS A CA 1
ATOM 553 C C . LYS A 1 70 ? -21.51698 -14.80541 18.14682 1.000 42.69651 68 LYS A C 1
ATOM 554 O O . LYS A 1 70 ? -20.34313 -14.42696 18.07029 1.000 43.81063 68 LYS A O 1
ATOM 560 N N . ALA A 1 71 ? -21.89066 -15.80195 18.95323 1.000 44.90031 69 ALA A N 1
ATOM 561 C CA . ALA A 1 71 ? -20.89529 -16.51935 19.74114 1.000 43.28720 69 ALA A CA 1
ATOM 562 C C . ALA A 1 71 ? -19.97105 -17.34270 18.85512 1.000 45.13975 69 ALA A C 1
ATOM 563 O O . ALA A 1 71 ? -18.80018 -17.54214 19.19913 1.000 44.68101 69 ALA A O 1
ATOM 565 N N . HIS A 1 72 ? -20.47239 -17.82261 17.71502 1.000 34.96700 70 HIS A N 1
ATOM 566 C CA . HIS A 1 72 ? -19.63073 -18.58703 16.80073 1.000 40.02067 70 HIS A CA 1
ATOM 567 C C . HIS A 1 72 ? -18.50164 -17.72994 16.24827 1.000 40.69925 70 HIS A C 1
ATOM 568 O O . HIS A 1 72 ? -17.34310 -18.16046 16.20284 1.000 38.84906 70 HIS A O 1
ATOM 575 N N . SER A 1 73 ? -18.82481 -16.50786 15.82135 1.000 34.93786 71 SER A N 1
ATOM 576 C CA . SER A 1 73 ? -17.80017 -15.60934 15.30200 1.000 42.16300 71 SER A CA 1
ATOM 577 C C . SER A 1 73 ? -16.78384 -15.25250 16.37612 1.000 40.59610 71 SER A C 1
ATOM 578 O O . SER A 1 73 ? -15.58435 -15.14618 16.09582 1.000 41.22789 71 SER A O 1
ATOM 581 N N . GLN A 1 74 ? -17.24647 -15.05918 17.61285 1.000 37.98160 72 GLN A N 1
ATOM 582 C CA . GLN A 1 74 ? -16.33846 -14.67626 18.68737 1.000 41.15084 72 GLN A CA 1
ATOM 583 C C . GLN A 1 74 ? -15.35839 -15.79780 19.00451 1.000 49.09617 72 GLN A C 1
ATOM 584 O O . GLN A 1 74 ? -14.18895 -15.54083 19.31371 1.000 57.84738 72 GLN A O 1
ATOM 590 N N . THR A 1 75 ? -15.81372 -17.04983 18.92690 1.000 45.15283 73 THR A N 1
ATOM 591 C CA . THR A 1 75 ? -14.91095 -18.17623 19.13809 1.000 40.30505 73 THR A CA 1
ATOM 592 C C . THR A 1 75 ? -13.88406 -18.26609 18.01660 1.000 47.32062 73 THR A C 1
ATOM 593 O O . THR A 1 75 ? -12.68965 -18.46088 18.26656 1.000 44.57217 73 THR A O 1
ATOM 597 N N . HIS A 1 76 ? -14.33418 -18.11815 16.76843 1.000 34.06377 74 HIS A N 1
ATOM 598 C CA . HIS A 1 76 ? -13.41404 -18.16794 15.63677 1.000 35.80931 74 HIS A CA 1
ATOM 599 C C . HIS A 1 76 ? -12.40134 -17.03250 15.68835 1.000 41.58109 74 HIS A C 1
ATOM 600 O O . HIS A 1 76 ? -11.23391 -17.21684 15.32506 1.000 45.25008 74 HIS A O 1
ATOM 607 N N . ARG A 1 77 ? -12.83251 -15.84609 16.12086 1.000 36.43033 75 ARG A N 1
ATOM 608 C CA . ARG A 1 77 ? -11.91300 -14.71791 16.21893 1.000 43.70629 75 ARG A CA 1
ATOM 609 C C . ARG A 1 77 ? -10.77885 -15.02642 17.18620 1.000 46.51332 75 ARG A C 1
ATOM 610 O O . ARG A 1 77 ? -9.62699 -14.63969 16.95409 1.000 55.32162 75 ARG A O 1
ATOM 618 N N . VAL A 1 78 ? -11.08577 -15.73994 18.26941 1.000 42.05673 76 VAL A N 1
ATOM 619 C CA . VAL A 1 78 ? -10.04399 -16.19258 19.18196 1.000 47.63007 76 VAL A CA 1
ATOM 620 C C . VAL A 1 78 ? -9.24600 -17.32828 18.55461 1.000 46.68342 76 VAL A C 1
ATOM 621 O O . VAL A 1 78 ? -8.01974 -17.39627 18.70085 1.000 47.15984 76 VAL A O 1
ATOM 625 N N . ASP A 1 79 ? -9.92275 -18.22179 17.82606 1.000 40.04402 77 ASP A N 1
ATOM 626 C CA . ASP A 1 79 ? -9.23647 -19.35073 17.20517 1.000 38.28060 77 ASP A CA 1
ATOM 627 C C . ASP A 1 79 ? -8.15643 -18.88111 16.24154 1.000 41.53017 77 ASP A C 1
ATOM 628 O O . ASP A 1 79 ? -7.11220 -19.52676 16.11044 1.000 42.69283 77 ASP A O 1
ATOM 633 N N . LEU A 1 80 ? -8.38573 -17.75564 15.56260 1.000 45.74783 78 LEU A N 1
ATOM 634 C CA . LEU A 1 80 ? -7.39127 -17.23987 14.62758 1.000 37.51535 78 LEU A CA 1
ATOM 635 C C . LEU A 1 80 ? -6.12958 -16.79641 15.35745 1.000 42.74998 78 LEU A C 1
ATOM 636 O O . LEU A 1 80 ? -5.01031 -17.09152 14.92260 1.000 40.64479 78 LEU A O 1
ATOM 641 N N . GLY A 1 81 ? -6.29039 -16.08370 16.47312 1.000 43.03561 79 GLY A N 1
ATOM 642 C CA . GLY A 1 81 ? -5.12954 -15.70260 17.26029 1.000 50.19648 79 GLY A CA 1
ATOM 643 C C . GLY A 1 81 ? -4.44244 -16.89990 17.88646 1.000 44.87094 79 GLY A C 1
ATOM 644 O O . GLY A 1 81 ? -3.21209 -16.97692 17.92576 1.000 49.86853 79 GLY A O 1
ATOM 645 N N . THR A 1 82 ? -5.23198 -17.85466 18.38347 1.000 43.56504 80 THR A N 1
ATOM 646 C CA . THR A 1 82 ? -4.65540 -19.05575 18.97819 1.000 47.66091 80 THR A CA 1
ATOM 647 C C . THR A 1 82 ? -3.88491 -19.86139 17.93826 1.000 43.03816 80 THR A C 1
ATOM 648 O O . THR A 1 82 ? -2.74804 -20.28254 18.17931 1.000 49.76995 80 THR A O 1
ATOM 652 N N . LEU A 1 83 ? -4.48158 -20.06278 16.76083 1.000 40.54687 81 LEU A N 1
ATOM 653 C CA . LEU A 1 83 ? -3.85298 -20.89806 15.74137 1.000 39.71156 81 LEU A CA 1
ATOM 654 C C . LEU A 1 83 ? -2.60363 -20.24151 15.16916 1.000 46.62692 81 LEU A C 1
ATOM 655 O O . LEU A 1 83 ? -1.64860 -20.93472 14.80070 1.000 49.45641 81 LEU A O 1
ATOM 660 N N . ARG A 1 84 ? -2.58974 -18.90979 15.08022 1.000 42.35598 82 ARG A N 1
ATOM 661 C CA . ARG A 1 84 ? -1.37983 -18.22268 14.64185 1.000 44.41255 82 ARG A CA 1
ATOM 662 C C . ARG A 1 84 ? -0.22769 -18.49095 15.60059 1.000 46.96726 82 ARG A C 1
ATOM 663 O O . ARG A 1 84 ? 0.92199 -18.65418 15.17449 1.000 48.84364 82 ARG A O 1
ATOM 671 N N . GLY A 1 85 ? -0.52027 -18.55486 16.90070 1.000 47.73664 83 GLY A N 1
ATOM 672 C CA . GLY A 1 85 ? 0.51017 -18.90799 17.86197 1.000 50.29555 83 GLY A CA 1
ATOM 673 C C . GLY A 1 85 ? 0.89928 -20.37231 17.78866 1.000 55.13196 83 GLY A C 1
ATOM 674 O O . GLY A 1 85 ? 2.06562 -20.72204 17.99062 1.000 67.56924 83 GLY A O 1
ATOM 675 N N . TYR A 1 86 ? -0.07094 -21.24957 17.50670 1.000 55.51247 84 TYR A N 1
ATOM 676 C CA . TYR A 1 86 ? 0.22929 -22.67380 17.37955 1.000 56.74296 84 TYR A CA 1
ATOM 677 C C . TYR A 1 86 ? 1.27405 -22.92537 16.30134 1.000 53.69479 84 TYR A C 1
ATOM 678 O O . TYR A 1 86 ? 2.13504 -23.80067 16.44829 1.000 48.73983 84 TYR A O 1
ATOM 687 N N . TYR A 1 87 ? 1.21603 -22.16328 15.21072 1.000 46.55684 85 TYR A N 1
ATOM 688 C CA . TYR A 1 87 ? 2.06887 -22.38698 14.05246 1.000 51.05467 85 TYR A CA 1
ATOM 689 C C . TYR A 1 87 ? 3.17196 -21.34778 13.91841 1.000 64.37815 85 TYR A C 1
ATOM 690 O O . TYR A 1 87 ? 3.81860 -21.28172 12.86776 1.000 62.43024 85 TYR A O 1
ATOM 699 N N . ASN A 1 88 ? 3.40024 -20.54026 14.95343 1.000 63.60472 86 ASN A N 1
ATOM 700 C CA . ASN A 1 88 ? 4.50196 -19.57960 14.98713 1.000 66.35936 86 ASN A CA 1
ATOM 701 C C . ASN A 1 88 ? 4.45353 -18.64044 13.78282 1.000 64.03504 86 ASN A C 1
ATOM 702 O O . ASN A 1 88 ? 5.46530 -18.35869 13.13799 1.000 91.19274 86 ASN A O 1
ATOM 707 N N . GLN A 1 89 ? 3.25535 -18.15792 13.47633 1.000 60.71790 87 GLN A N 1
ATOM 708 C CA . GLN A 1 89 ? 3.04004 -17.25734 12.35497 1.000 64.99045 87 GLN A CA 1
ATOM 709 C C . GLN A 1 89 ? 3.02462 -15.80925 12.82644 1.000 61.01312 87 GLN A C 1
ATOM 710 O O . GLN A 1 89 ? 2.80924 -15.51456 14.00449 1.000 58.91776 87 GLN A O 1
ATOM 716 N N . SER A 1 90 ? 3.25933 -14.90247 11.88288 1.000 62.47478 88 SER A N 1
ATOM 717 C CA . SER A 1 90 ? 3.21702 -13.48055 12.18210 1.000 65.50073 88 SER A CA 1
ATOM 718 C C . SER A 1 90 ? 1.78150 -12.97374 12.13697 1.000 60.03010 88 SER A C 1
ATOM 719 O O . SER A 1 90 ? 0.92154 -13.53168 11.44942 1.000 61.09794 88 SER A O 1
ATOM 722 N N . GLU A 1 91 ? 1.52903 -11.90169 12.88788 1.000 66.20409 89 GLU A N 1
ATOM 723 C CA . GLU A 1 91 ? 0.19952 -11.31040 12.94554 1.000 66.45144 89 GLU A CA 1
ATOM 724 C C . GLU A 1 91 ? -0.15873 -10.54279 11.68148 1.000 66.87973 89 GLU A C 1
ATOM 725 O O . GLU A 1 91 ? -1.33666 -10.22448 11.48519 1.000 66.91908 89 GLU A O 1
ATOM 731 N N . ALA A 1 92 ? 0.81766 -10.24723 10.82207 1.000 66.64220 90 ALA A N 1
ATOM 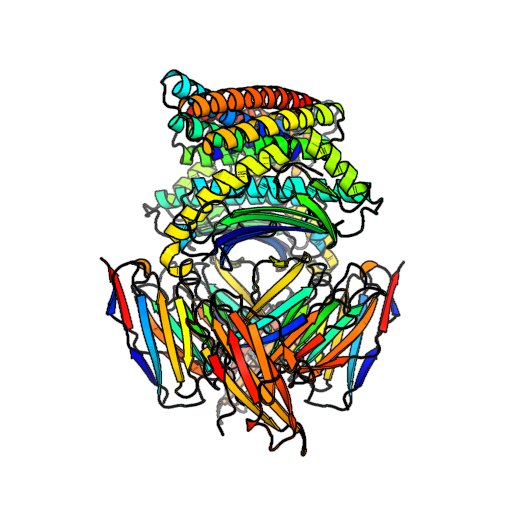732 C CA . ALA A 1 92 ? 0.55032 -9.47429 9.61797 1.000 59.74863 90 ALA A CA 1
ATOM 733 C C . ALA A 1 92 ? -0.07836 -10.30283 8.50717 1.000 64.70553 90 ALA A C 1
ATOM 734 O O . ALA A 1 92 ? -0.59400 -9.72631 7.54252 1.000 70.22095 90 ALA A O 1
ATOM 736 N N . GLY A 1 93 ? -0.04455 -11.62958 8.61216 1.000 60.95315 91 GLY A N 1
ATOM 737 C CA . GLY A 1 93 ? -0.55677 -12.48959 7.55831 1.000 65.51432 91 GLY A CA 1
ATOM 738 C C . GLY A 1 93 ? -2.02487 -12.82392 7.77044 1.000 53.53571 91 GLY A C 1
ATOM 739 O O . GLY A 1 93 ? -2.48252 -13.00455 8.89967 1.000 58.94327 91 GLY A O 1
ATOM 740 N N . SER A 1 94 ? -2.75789 -12.89166 6.66408 1.000 56.60849 92 SER A N 1
ATOM 741 C CA . SER A 1 94 ? -4.16416 -13.25592 6.71010 1.000 42.73449 92 SER A CA 1
ATOM 742 C C . SER A 1 94 ? -4.31220 -14.77027 6.72534 1.000 43.00848 92 SER A C 1
ATOM 743 O O . SER A 1 94 ? -3.55302 -15.48799 6.07097 1.000 52.91142 92 SER A O 1
ATOM 746 N N . HIS A 1 95 ? -5.28862 -15.25498 7.48745 1.000 38.73298 93 HIS A N 1
ATOM 747 C CA . HIS A 1 95 ? -5.48686 -16.68672 7.65004 1.000 41.65578 93 HIS A CA 1
ATOM 748 C C . HIS A 1 95 ? -6.97669 -16.97864 7.74093 1.000 34.87224 93 HIS A C 1
ATOM 749 O O . HIS A 1 95 ? -7.79465 -16.08117 7.95878 1.000 34.93341 93 HIS A O 1
ATOM 756 N N . THR A 1 96 ? -7.31801 -18.25515 7.57324 1.000 37.21187 94 THR A N 1
ATOM 757 C CA . THR A 1 96 ? -8.70176 -18.69496 7.47864 1.000 31.49833 94 THR A CA 1
ATOM 758 C C . THR A 1 96 ? -8.95528 -19.84690 8.43932 1.000 34.60058 94 THR A C 1
ATOM 759 O O . THR A 1 96 ? -8.10157 -20.72012 8.61700 1.000 33.86675 94 THR A O 1
ATOM 763 N N . VAL A 1 97 ? -10.12944 -19.83778 9.06348 1.000 31.76569 95 VAL A N 1
ATOM 764 C CA . VAL A 1 97 ? -10.66380 -21.00021 9.75957 1.000 38.43484 95 VAL A CA 1
ATOM 765 C C . VAL A 1 97 ? -12.03491 -21.29998 9.17315 1.000 35.42360 95 VAL A C 1
ATOM 766 O O . VAL A 1 97 ? -12.81172 -20.38431 8.87942 1.000 33.62670 95 VAL A O 1
ATOM 770 N N . GLN A 1 98 ? -12.31737 -22.58249 8.97495 1.000 27.55674 96 GLN A N 1
ATOM 771 C CA . GLN A 1 98 ? -13.58470 -23.02521 8.41559 1.000 28.22143 96 GLN A CA 1
ATOM 772 C C . GLN A 1 98 ? -14.14238 -24.13507 9.28803 1.000 33.98179 96 GLN A C 1
ATOM 773 O O . GLN A 1 98 ? -13.42511 -25.08101 9.62884 1.000 35.88205 96 GLN A O 1
ATOM 779 N N . ARG A 1 99 ? -15.41226 -24.01646 9.65343 1.000 31.03519 97 ARG A N 1
ATOM 780 C CA . ARG A 1 99 ? -16.08897 -25.04002 10.43011 1.000 30.93379 97 ARG A CA 1
ATOM 781 C C . ARG A 1 99 ? -17.29817 -25.53864 9.65556 1.000 32.68205 97 ARG A C 1
ATOM 782 O O . ARG A 1 99 ? -17.95402 -24.77166 8.94519 1.000 26.97189 97 ARG A O 1
ATOM 790 N N . MET A 1 100 ? -17.57147 -26.83263 9.77433 1.000 30.15932 98 MET A N 1
ATOM 791 C CA . MET A 1 100 ? -18.77991 -27.41920 9.21824 1.000 27.46960 98 MET A CA 1
ATOM 792 C C . MET A 1 100 ? -19.26177 -28.49320 10.17199 1.000 24.39397 98 MET A C 1
ATOM 793 O O . MET A 1 100 ? -18.51488 -29.42134 10.48935 1.000 39.81223 98 MET A O 1
ATOM 798 N N . TYR A 1 101 ? -20.50004 -28.37021 10.63006 1.000 28.08088 99 TYR A N 1
ATOM 799 C CA . TYR A 1 101 ? -21.09740 -29.42788 11.42181 1.000 40.11773 99 TYR A CA 1
ATOM 800 C C . TYR A 1 101 ? -22.54820 -29.59662 11.00675 1.000 35.70672 99 TYR A C 1
ATOM 801 O O . TYR A 1 101 ? -23.12597 -28.75353 10.31702 1.000 35.32115 99 TYR A O 1
ATOM 810 N N . GLY A 1 102 ? -23.12991 -30.70399 11.43154 1.000 34.02642 100 GLY A N 1
ATOM 811 C CA . GLY A 1 102 ? -24.49857 -31.00840 11.07798 1.000 32.51581 100 GLY A CA 1
ATOM 812 C C . GLY A 1 102 ? -24.76311 -32.49251 11.18934 1.000 35.36639 100 GLY A C 1
ATOM 813 O O . GLY A 1 102 ? -23.89209 -33.28106 11.55355 1.000 38.03191 100 GLY A O 1
ATOM 814 N N . CYS A 1 103 ? -25.99740 -32.85676 10.85474 1.000 32.16773 101 CYS A N 1
ATOM 815 C CA . CYS A 1 103 ? -26.46897 -34.21893 11.03515 1.000 38.16674 101 CYS A CA 1
ATOM 816 C C . CYS A 1 103 ? -27.24277 -34.67324 9.80769 1.000 39.51331 101 CYS A C 1
ATOM 817 O O . CYS A 1 103 ? -27.94506 -33.88981 9.16328 1.000 28.63274 101 CYS A O 1
ATOM 820 N N . ASP A 1 104 ? -27.09377 -35.95450 9.49365 1.000 40.83089 102 ASP A N 1
ATOM 821 C CA . ASP A 1 104 ? -27.87343 -36.63308 8.47200 1.000 31.07991 102 ASP A CA 1
ATOM 822 C C . ASP A 1 104 ? -28.96260 -37.46302 9.13117 1.000 32.48309 102 ASP A C 1
ATOM 823 O O . ASP A 1 104 ? -28.82652 -37.90218 10.27575 1.000 36.20607 102 ASP A O 1
ATOM 828 N N . VAL A 1 105 ? -30.04901 -37.66979 8.39421 1.000 41.09552 103 VAL A N 1
ATOM 829 C CA . VAL A 1 105 ? -31.06304 -38.65055 8.74410 1.000 35.17620 103 VAL A CA 1
ATOM 830 C C . VAL A 1 105 ? -31.24825 -39.56837 7.54569 1.000 41.14391 103 VAL A C 1
ATOM 831 O O . VAL A 1 105 ? -30.93196 -39.21689 6.40583 1.000 35.35667 103 VAL A O 1
ATOM 835 N N . GLY A 1 106 ? -31.75328 -40.76586 7.81905 1.000 40.80196 104 GLY A N 1
ATOM 836 C CA . GLY A 1 106 ? -32.02134 -41.73009 6.77780 1.000 47.26218 104 GLY A CA 1
ATOM 837 C C . GLY A 1 106 ? -33.34669 -41.45705 6.09417 1.000 40.64770 104 GLY A C 1
ATOM 838 O O . GLY A 1 106 ? -34.00545 -40.43884 6.31206 1.000 44.22655 104 GLY A O 1
ATOM 839 N N . SER A 1 107 ? -33.74149 -42.40328 5.24170 1.000 42.68959 105 SER A N 1
ATOM 840 C CA . SER A 1 107 ? -35.03597 -42.30176 4.58014 1.000 50.25334 105 SER A CA 1
ATOM 841 C C . SER A 1 107 ? -36.19079 -42.40566 5.56781 1.000 49.53978 105 SER A C 1
ATOM 842 O O . SER A 1 107 ? -37.32025 -42.04235 5.22426 1.000 53.93459 105 SER A O 1
ATOM 845 N N . ASP A 1 108 ? -35.93104 -42.88425 6.78445 1.000 45.97355 106 ASP A N 1
ATOM 846 C CA . ASP A 1 108 ? -36.93411 -42.98377 7.83583 1.000 47.57068 106 ASP A CA 1
ATOM 847 C C . ASP A 1 108 ? -36.90217 -41.79581 8.79281 1.000 47.00181 106 ASP A C 1
ATOM 848 O O . ASP A 1 108 ? -37.57632 -41.82883 9.82650 1.000 55.52275 106 ASP A O 1
ATOM 853 N N . TRP A 1 109 ? -36.12845 -40.75735 8.46886 1.000 49.47512 107 TRP A N 1
ATOM 854 C CA . TRP A 1 109 ? -35.92952 -39.56039 9.28964 1.000 48.40015 107 TRP A CA 1
ATOM 855 C C . TRP A 1 109 ? -35.38557 -39.87452 10.67946 1.000 47.31410 107 TRP A C 1
ATOM 856 O O . TRP A 1 109 ? -35.57589 -39.08783 11.61178 1.000 49.64239 107 TRP A O 1
ATOM 867 N N . ARG A 1 110 ? -34.71215 -41.00923 10.83443 1.000 50.21326 108 ARG A N 1
ATOM 868 C CA . ARG A 1 110 ? -33.99784 -41.34449 12.05636 1.000 53.75038 108 ARG A CA 1
ATOM 869 C C . ARG A 1 110 ? -32.54305 -40.91552 11.91595 1.000 52.58585 108 ARG A C 1
ATOM 870 O O . ARG A 1 110 ? -31.98738 -40.91907 10.81497 1.000 42.18616 108 ARG A O 1
ATOM 878 N N . PHE A 1 111 ? -31.93601 -40.52420 13.03817 1.000 51.62689 109 PHE A N 1
ATOM 879 C CA . PHE A 1 111 ? -30.54172 -40.09247 13.03089 1.000 46.82055 109 PHE A CA 1
ATOM 880 C C . PHE A 1 111 ? -29.65797 -41.11631 12.32988 1.000 51.62490 109 PHE A C 1
ATOM 881 O O . PHE A 1 111 ? -29.71928 -42.31386 12.62061 1.000 39.66623 109 PHE A O 1
ATOM 889 N N . LEU A 1 112 ? -28.83560 -40.63341 11.39890 1.000 35.94575 110 LEU A N 1
ATOM 890 C CA . LEU A 1 112 ? -27.92874 -41.48753 10.64038 1.000 36.91817 110 LEU A CA 1
ATOM 891 C C . LEU A 1 112 ? -26.47161 -41.14666 10.91642 1.000 48.51167 110 LEU A C 1
ATOM 892 O O . LEU A 1 112 ? -25.72181 -42.00587 11.39288 1.000 38.93633 110 LEU A O 1
ATOM 897 N N . ARG A 1 113 ? -26.04825 -39.91676 10.63284 1.000 32.86382 111 ARG A N 1
ATOM 898 C CA . ARG A 1 113 ? -24.66800 -39.50168 10.81533 1.000 35.12774 111 ARG A CA 1
ATOM 899 C C . ARG A 1 113 ? -24.61595 -38.16851 11.54255 1.000 40.37115 111 ARG A C 1
ATOM 900 O O . ARG A 1 113 ? -25.54775 -37.36376 11.47471 1.000 38.46568 111 ARG A O 1
ATOM 908 N N . GLY A 1 114 ? -23.51359 -37.95432 12.24442 1.000 42.75037 112 GLY A N 1
ATOM 909 C CA . GLY A 1 114 ? -23.17670 -36.64282 12.75423 1.000 39.75036 112 GLY A CA 1
ATOM 910 C C . GLY A 1 114 ? -21.74363 -36.33106 12.38425 1.000 40.56105 112 GLY A C 1
ATOM 911 O O . GLY A 1 114 ? -20.90633 -37.22342 12.25722 1.000 33.93514 112 GLY A O 1
ATOM 912 N N . TYR A 1 115 ? -21.47029 -35.04565 12.19050 1.000 36.29743 113 TYR A N 1
ATOM 913 C CA . TYR A 1 115 ? -20.14528 -34.65065 11.74009 1.000 38.15973 113 TYR A CA 1
ATOM 914 C C . TYR A 1 115 ? -19.81651 -33.25542 12.24687 1.000 41.47136 113 TYR A C 1
ATOM 915 O O . TYR A 1 115 ? -20.69390 -32.39496 12.34466 1.000 34.32269 113 TYR A O 1
ATOM 924 N N . HIS A 1 116 ? -18.54589 -33.05097 12.58235 1.000 39.32752 114 HIS A N 1
ATOM 925 C CA . HIS A 1 116 ? -18.03502 -31.74821 12.99590 1.000 28.80390 114 HIS A CA 1
ATOM 926 C C . HIS A 1 116 ? -16.59958 -31.65918 12.50213 1.000 40.39407 114 HIS A C 1
ATOM 927 O O . HIS A 1 116 ? -15.70881 -32.30508 13.06198 1.000 34.77375 114 HIS A O 1
ATOM 934 N N . GLN A 1 117 ? -16.37914 -30.87491 11.45221 1.000 32.11323 115 GLN A N 1
ATOM 935 C CA . GLN A 1 117 ? -15.07960 -30.75702 10.80983 1.000 30.82408 115 GLN A CA 1
ATOM 936 C C . GLN A 1 117 ? -14.55568 -29.33606 10.95455 1.000 33.67629 115 GLN A C 1
ATOM 937 O O . GLN A 1 117 ? -15.32051 -28.36959 10.88021 1.000 27.84472 115 GLN A O 1
ATOM 943 N N . TYR A 1 118 ? -13.24583 -29.21978 11.15815 1.000 34.17876 116 TYR A N 1
ATOM 944 C CA . TYR A 1 118 ? -12.57890 -27.94423 11.37282 1.000 25.86473 116 TYR A CA 1
ATOM 945 C C . TYR A 1 118 ? -11.32040 -27.89385 10.52273 1.000 30.95667 116 TYR A C 1
ATOM 946 O O . TYR A 1 118 ? -10.58045 -28.87812 10.44298 1.000 35.74186 116 TYR A O 1
ATOM 955 N N . ALA A 1 119 ? -11.07317 -26.74553 9.89713 1.000 30.01138 117 ALA A N 1
ATOM 956 C CA . ALA A 1 119 ? -9.91683 -26.58754 9.03041 1.000 29.61226 117 ALA A CA 1
ATOM 957 C C . ALA A 1 119 ? -9.27089 -25.23231 9.26664 1.000 30.21164 117 ALA A C 1
ATOM 958 O O . ALA A 1 119 ? -9.92373 -24.27682 9.69299 1.000 29.23406 117 ALA A O 1
ATOM 960 N N . TYR A 1 120 ? -7.97503 -25.16325 8.97797 1.000 37.29175 118 TYR A N 1
ATOM 961 C CA . TYR A 1 120 ? -7.19700 -23.94076 9.10746 1.000 30.32213 118 TYR A CA 1
ATOM 962 C C . TYR A 1 120 ? -6.41302 -23.73290 7.82231 1.000 34.92858 118 TYR A C 1
ATOM 963 O O . TYR A 1 120 ? -5.67655 -24.62580 7.39781 1.000 33.32712 118 TYR A O 1
ATOM 972 N N . ASP A 1 121 ? -6.58281 -22.56342 7.20266 1.000 33.81403 119 ASP A N 1
ATOM 973 C CA . ASP A 1 121 ? -5.92906 -22.23046 5.93289 1.000 32.55297 119 ASP A CA 1
ATOM 974 C C . ASP A 1 121 ? -6.22422 -23.27390 4.85742 1.000 40.00162 119 ASP A C 1
ATOM 975 O O . ASP A 1 121 ? -5.37355 -23.59747 4.02457 1.000 45.08499 119 ASP A O 1
ATOM 980 N N . GLY A 1 122 ? -7.44459 -23.80751 4.87510 1.000 30.50689 120 GLY A N 1
ATOM 981 C CA . GLY A 1 122 ? -7.87543 -24.74886 3.86431 1.000 35.56107 120 GLY A CA 1
ATOM 982 C C . GLY A 1 122 ? -7.44492 -26.18498 4.07072 1.000 42.08264 120 GLY A C 1
ATOM 983 O O . GLY A 1 122 ? -7.87991 -27.05523 3.30450 1.000 34.45105 120 GLY A O 1
ATOM 984 N N . LYS A 1 123 ? -6.60751 -26.46867 5.06567 1.000 31.08860 121 LYS A N 1
ATOM 985 C CA . LYS A 1 123 ? -6.16612 -27.82679 5.35170 1.000 40.62383 121 LYS A CA 1
ATOM 986 C C . LYS A 1 123 ? -6.90420 -28.37020 6.56747 1.000 34.27410 121 LYS A C 1
ATOM 987 O O . LYS A 1 123 ? -7.14988 -27.64040 7.53353 1.000 30.19920 121 LYS A O 1
ATOM 993 N N . ASP A 1 124 ? -7.25430 -29.65543 6.50692 1.000 34.71687 122 ASP A N 1
ATOM 994 C CA . ASP A 1 124 ? -7.93362 -30.32196 7.61169 1.000 35.99635 122 ASP A CA 1
ATOM 995 C C . ASP A 1 124 ? -7.15636 -30.15308 8.90840 1.000 34.45323 122 ASP A C 1
ATOM 996 O O . ASP A 1 124 ? -5.95718 -30.43528 8.97071 1.000 39.73306 122 ASP A O 1
ATOM 1001 N N . TYR A 1 125 ? -7.84972 -29.68833 9.94614 1.000 31.28248 123 TYR A N 1
ATOM 1002 C CA . TYR A 1 125 ? -7.24537 -29.47260 11.25572 1.000 30.74454 123 TYR A CA 1
ATOM 1003 C C . TYR A 1 125 ? -7.66177 -30.58091 12.21765 1.000 40.27908 123 TYR A C 1
ATOM 1004 O O . TYR A 1 125 ? -6.84847 -31.44535 12.54933 1.000 46.49545 123 TYR A O 1
ATOM 1013 N N . ILE A 1 126 ? -8.91994 -30.59464 12.65907 1.000 29.98628 124 ILE A N 1
ATOM 1014 C CA . ILE A 1 126 ? -9.43144 -31.60722 13.57356 1.000 33.26536 124 ILE A CA 1
ATOM 1015 C C . ILE A 1 126 ? -10.86245 -31.92601 13.16036 1.000 29.12493 124 ILE A C 1
ATOM 1016 O O . ILE A 1 126 ? -11.54593 -31.11373 12.53297 1.000 35.32054 124 ILE A O 1
ATOM 1021 N N . ALA A 1 127 ? -11.30896 -33.13398 13.50155 1.000 39.15563 125 ALA A N 1
ATOM 1022 C CA . ALA A 1 127 ? -12.63816 -33.57906 13.11249 1.000 34.37631 125 ALA A CA 1
ATOM 1023 C C . ALA A 1 127 ? -13.15656 -34.58774 14.12398 1.000 39.74492 125 ALA A C 1
ATOM 1024 O O . ALA A 1 127 ? -12.38906 -35.39413 14.65618 1.000 34.91371 125 ALA A O 1
ATOM 1026 N N . LEU A 1 128 ? -14.45963 -34.52817 14.38477 1.000 33.14997 126 LEU A N 1
ATOM 1027 C CA . LEU A 1 128 ? -15.10438 -35.51977 15.23074 1.000 30.44051 126 LEU A CA 1
ATOM 1028 C C . LEU A 1 128 ? -15.32116 -36.80174 14.43896 1.000 33.28667 126 LEU A C 1
ATOM 1029 O O . LEU A 1 128 ? -15.73677 -36.76740 13.27868 1.000 36.76865 126 LEU A O 1
ATOM 1034 N N . LYS A 1 129 ? -15.02410 -37.93881 15.05961 1.000 32.56866 127 LYS A N 1
ATOM 1035 C CA . LYS A 1 129 ? -15.17934 -39.20091 14.35419 1.000 43.54095 127 LYS A CA 1
ATOM 1036 C C . LYS A 1 129 ? -16.65934 -39.56638 14.22776 1.000 47.21971 127 LYS A C 1
ATOM 1037 O O . LYS A 1 129 ? -17.54485 -38.91084 14.78595 1.000 48.10993 127 LYS A O 1
ATOM 1043 N N . GLU A 1 130 ? -16.91771 -40.63960 13.47358 1.000 50.13041 128 GLU A N 1
ATOM 1044 C CA . GLU A 1 130 ? -18.29138 -41.07138 13.22944 1.000 50.15285 128 GLU A CA 1
ATOM 1045 C C . GLU A 1 130 ? -18.96807 -41.52830 14.51670 1.000 48.45510 128 GLU A C 1
ATOM 1046 O O . GLU A 1 130 ? -20.17332 -41.32332 14.69973 1.000 45.93839 128 GLU A O 1
ATOM 1052 N N . ASP A 1 131 ? -18.21144 -42.15228 15.42073 1.000 45.92358 129 ASP A N 1
ATOM 1053 C CA . ASP A 1 131 ? -18.76191 -42.58242 16.70049 1.000 48.90625 129 ASP A CA 1
ATOM 1054 C C . ASP A 1 131 ? -19.12730 -41.41720 17.61634 1.000 46.76139 129 ASP A C 1
ATOM 1055 O O . ASP A 1 131 ? -19.68055 -41.65864 18.69671 1.000 44.18482 129 ASP A O 1
ATOM 1060 N N . LEU A 1 132 ? -18.82908 -40.17825 17.21672 1.000 43.42533 130 LEU A N 1
ATOM 1061 C CA . LEU A 1 132 ? -19.17533 -38.96156 17.95281 1.000 44.58883 130 LEU A CA 1
ATOM 1062 C C . LEU A 1 132 ? -18.63678 -38.96269 19.38041 1.000 51.35738 130 LEU A C 1
ATOM 1063 O O . LEU A 1 132 ? -19.21368 -38.32639 20.26893 1.000 46.65732 130 LEU A O 1
ATOM 1068 N N . ARG A 1 133 ? -17.53116 -39.65794 19.62286 1.000 52.54605 131 ARG A N 1
ATOM 1069 C CA . ARG A 1 133 ? -16.92661 -39.70043 20.94651 1.000 57.09817 131 ARG A CA 1
ATOM 1070 C C . ARG A 1 133 ? -15.43598 -39.41327 20.95250 1.000 58.49692 131 ARG A C 1
ATOM 1071 O O . ARG A 1 133 ? -14.90328 -39.06362 22.01172 1.000 67.45802 131 ARG A O 1
ATOM 1079 N N . SER A 1 134 ? -14.74989 -39.53253 19.82205 1.000 50.01370 132 SER A N 1
ATOM 1080 C CA . SER A 1 134 ? -13.31721 -39.30554 19.73707 1.000 57.39628 132 SER A CA 1
ATOM 1081 C C . SER A 1 134 ? -13.03194 -38.35935 18.57763 1.000 49.41689 132 SER A C 1
ATOM 1082 O O . SER A 1 134 ? -13.93042 -37.97483 17.82283 1.000 41.44085 132 SER A O 1
ATOM 1085 N N . TRP A 1 135 ? -11.76311 -37.98516 18.43386 1.000 50.47859 133 TRP A N 1
ATOM 1086 C CA . TRP A 1 135 ? -11.35355 -36.99362 17.45223 1.000 49.63427 133 TRP A CA 1
ATOM 1087 C C . TRP A 1 135 ? -10.18890 -37.50748 16.61901 1.000 45.46008 133 TRP A C 1
ATOM 1088 O O . TRP A 1 135 ? -9.42622 -38.37821 17.04829 1.000 39.76814 133 TRP A O 1
ATOM 1099 N N . THR A 1 136 ? -10.05988 -36.94790 15.41979 1.000 42.92765 134 THR A N 1
ATOM 1100 C CA . THR A 1 136 ? -8.90205 -37.15481 14.56016 1.000 50.92154 134 THR A CA 1
ATOM 1101 C C . THR A 1 136 ? -8.17352 -35.82572 14.41970 1.000 38.02970 134 THR A C 1
ATOM 1102 O O . THR A 1 136 ? -8.76654 -34.83416 13.98168 1.000 36.46396 134 THR A O 1
ATOM 1106 N N . ALA A 1 137 ? -6.90266 -35.80433 14.80432 1.000 37.09460 135 ALA A N 1
ATOM 1107 C CA . ALA A 1 137 ? -6.06109 -34.62599 14.67741 1.000 37.93595 135 ALA A CA 1
ATOM 1108 C C . ALA A 1 137 ? -5.11191 -34.79754 13.49924 1.000 39.67146 135 ALA A C 1
ATOM 1109 O O . ALA A 1 137 ? -4.67689 -35.90859 13.18751 1.000 38.54774 135 ALA A O 1
ATOM 1111 N N . ALA A 1 138 ? -4.79605 -33.68581 12.83840 1.000 38.23920 136 ALA A N 1
ATOM 1112 C CA . ALA A 1 138 ? -3.97067 -33.75882 11.64008 1.000 37.12640 136 ALA A CA 1
ATOM 1113 C C . ALA A 1 138 ? -2.49083 -33.53465 11.91814 1.000 41.71569 136 ALA A C 1
ATOM 1114 O O . ALA A 1 138 ? -1.64554 -34.11319 11.22482 1.000 40.84245 136 ALA A O 1
ATOM 1116 N N . ASP A 1 139 ? -2.15198 -32.71646 12.90928 1.000 39.73902 137 ASP A N 1
ATOM 1117 C CA . ASP A 1 139 ? -0.75484 -32.46434 13.24116 1.000 42.06504 137 ASP A CA 1
ATOM 1118 C C . ASP A 1 139 ? -0.65663 -32.17392 14.73610 1.000 45.18603 137 ASP A C 1
ATOM 1119 O O . ASP A 1 139 ? -1.62686 -32.33873 15.48070 1.000 42.07098 137 ASP A O 1
ATOM 1124 N N . MET A 1 140 ? 0.52738 -31.73982 15.17844 1.000 45.20323 138 MET A N 1
ATOM 1125 C CA . MET A 1 140 ? 0.76256 -31.56432 16.60926 1.000 46.77962 138 MET A CA 1
ATOM 1126 C C . MET A 1 140 ? -0.09965 -30.44697 17.18407 1.000 45.39338 138 MET A C 1
ATOM 1127 O O . MET A 1 140 ? -0.52921 -30.51848 18.34191 1.000 46.57304 138 MET A O 1
ATOM 1132 N N . ALA A 1 141 ? -0.35923 -29.40306 16.39362 1.000 45.42212 139 ALA A N 1
ATOM 1133 C CA . ALA A 1 141 ? -1.21069 -28.31549 16.86439 1.000 45.53659 139 ALA A CA 1
ATOM 1134 C C . ALA A 1 141 ? -2.63396 -28.80284 17.10031 1.000 40.84414 139 ALA A C 1
ATOM 1135 O O . ALA A 1 141 ? -3.24580 -28.49703 18.13024 1.000 41.08585 139 ALA A O 1
ATOM 1137 N N . ALA A 1 142 ? -3.17686 -29.57060 16.15161 1.000 41.90135 140 ALA A N 1
ATOM 1138 C CA . ALA A 1 142 ? -4.52413 -30.10560 16.31104 1.000 37.65537 140 ALA A CA 1
ATOM 1139 C C . ALA A 1 142 ? -4.58456 -31.15243 17.41242 1.000 43.42714 140 ALA A C 1
ATOM 1140 O O . ALA A 1 142 ? -5.64208 -31.35115 18.01885 1.000 39.17255 140 ALA A O 1
ATOM 1142 N N . GLN A 1 143 ? -3.47158 -31.83678 17.67632 1.000 49.91595 141 GLN A N 1
ATOM 1143 C CA . GLN A 1 143 ? -3.42552 -32.75060 18.81011 1.000 43.01657 141 GLN A CA 1
ATOM 1144 C C . GLN A 1 143 ? -3.52680 -31.99269 20.12576 1.000 44.26195 141 GLN A C 1
ATOM 1145 O O . GLN A 1 143 ? -4.11696 -32.48971 21.09179 1.000 45.11638 141 GLN A O 1
ATOM 1151 N N . THR A 1 144 ? -2.95522 -30.78866 20.18434 1.000 44.69834 142 THR A N 1
ATOM 1152 C CA . THR A 1 144 ? -3.14599 -29.94952 21.36055 1.000 48.93451 142 THR A CA 1
ATOM 1153 C C . THR A 1 144 ? -4.61754 -29.59081 21.53486 1.000 44.21560 142 THR A C 1
ATOM 1154 O O . THR A 1 144 ? -5.15388 -29.66530 22.64633 1.000 47.53125 142 THR A O 1
ATOM 1158 N N . THR A 1 145 ? -5.29389 -29.23069 20.43917 1.000 45.93415 143 THR A N 1
ATOM 1159 C CA . THR A 1 145 ? -6.72537 -28.94595 20.50193 1.000 44.42027 143 THR A CA 1
ATOM 1160 C C . THR A 1 145 ? -7.51930 -30.18325 20.90399 1.000 48.50401 143 THR A C 1
ATOM 1161 O O . THR A 1 145 ? -8.46250 -30.09368 21.69910 1.000 48.63228 143 THR A O 1
ATOM 1165 N N . LYS A 1 146 ? -7.14987 -31.34784 20.36434 1.000 41.97298 144 LYS A N 1
ATOM 1166 C CA . LYS A 1 146 ? -7.83771 -32.58569 20.71512 1.000 48.29320 144 LYS A CA 1
ATOM 1167 C C . LYS A 1 146 ? -7.73863 -32.86579 22.20808 1.000 52.33275 144 LYS A C 1
ATOM 1168 O O . LYS A 1 146 ? -8.72905 -33.24582 22.84122 1.000 51.60116 144 LYS A O 1
ATOM 1174 N N . HIS A 1 147 ? -6.55455 -32.67173 22.79297 1.000 49.09603 145 HIS A N 1
ATOM 1175 C CA . HIS A 1 147 ? -6.40999 -32.89339 24.22682 1.000 57.48853 145 HIS A CA 1
ATOM 1176 C C . HIS A 1 147 ? -7.21684 -31.88977 25.03690 1.000 51.57577 145 HIS A C 1
ATOM 1177 O O . HIS A 1 147 ? -7.68292 -32.21733 26.13329 1.000 58.94920 145 HIS A O 1
ATOM 1184 N N . LYS A 1 148 ? -7.40099 -30.67292 24.52398 1.000 55.93592 146 LYS A N 1
ATOM 1185 C CA . LYS A 1 148 ? -8.20037 -29.69659 25.25577 1.000 59.61643 146 LYS A CA 1
ATOM 1186 C C . LYS A 1 148 ? -9.67801 -30.07043 25.21744 1.000 63.86985 146 LYS A C 1
ATOM 1187 O O . LYS A 1 148 ? -10.37284 -30.00463 26.23796 1.000 67.71431 146 LYS A O 1
ATOM 1193 N N . TRP A 1 149 ? -10.16788 -30.49019 24.04754 1.000 58.23695 147 TRP A N 1
ATOM 1194 C CA . TRP A 1 149 ? -11.56263 -30.88205 23.87833 1.000 54.11717 147 TRP A CA 1
ATOM 1195 C C . TRP A 1 149 ? -11.88195 -32.22953 24.51418 1.000 59.46014 147 TRP A C 1
ATOM 1196 O O . TRP A 1 149 ? -13.04145 -32.46780 24.87212 1.000 60.88333 147 TRP A O 1
ATOM 1207 N N . GLU A 1 150 ? -10.88961 -33.11482 24.65573 1.000 53.77442 148 GLU A N 1
ATOM 1208 C CA . GLU A 1 150 ? -11.10307 -34.35525 25.39704 1.000 61.51379 148 GLU A CA 1
ATOM 1209 C C . GLU A 1 150 ? -11.29592 -34.08940 26.88258 1.000 60.68979 148 GLU A C 1
ATOM 1210 O O . GLU A 1 150 ? -11.98737 -34.85369 27.56719 1.000 76.55470 148 GLU A O 1
ATOM 1216 N N . ALA A 1 151 ? -10.68024 -33.02396 27.39662 1.000 61.17912 149 ALA A N 1
ATOM 1217 C CA . ALA A 1 151 ? -10.80989 -32.68579 28.80752 1.000 72.50488 149 ALA A CA 1
ATOM 1218 C C . ALA A 1 151 ? -12.11673 -31.95536 29.08371 1.000 76.96721 149 ALA A C 1
ATOM 1219 O O . ALA A 1 151 ? -12.80670 -32.26077 30.06253 1.000 80.87947 149 ALA A O 1
ATOM 1221 N N . ALA A 1 152 ? -12.47846 -31.00224 28.22869 1.000 68.79134 150 ALA A N 1
ATOM 1222 C CA . ALA A 1 152 ? -13.71890 -30.25683 28.38433 1.000 66.54238 150 ALA A CA 1
ATOM 1223 C C . ALA A 1 152 ? -14.94907 -31.05156 27.96290 1.000 75.12785 150 ALA A C 1
ATOM 1224 O O . ALA A 1 152 ? -16.05675 -30.50653 28.01545 1.000 82.53967 150 ALA A O 1
ATOM 1226 N N . HIS A 1 153 ? -14.78059 -32.31083 27.55469 1.000 69.07126 151 HIS A N 1
ATOM 1227 C CA . HIS A 1 153 ? -15.88998 -33.17011 27.13790 1.000 72.76326 151 HIS A CA 1
ATOM 1228 C C . HIS A 1 153 ? -16.73469 -32.49235 26.06096 1.000 68.67405 151 HIS A C 1
ATOM 1229 O O . HIS A 1 153 ? -17.95929 -32.38975 26.16191 1.000 73.26229 151 HIS A O 1
ATOM 1236 N N . VAL A 1 154 ? -16.05650 -32.01614 25.01742 1.000 64.34471 152 VAL A N 1
ATOM 1237 C CA . VAL A 1 154 ? -16.74392 -31.33374 23.92741 1.000 59.00024 152 VAL A CA 1
ATOM 1238 C C . VAL A 1 154 ? -17.49112 -32.33115 23.05126 1.000 53.83355 152 VAL A C 1
ATOM 1239 O O . VAL A 1 154 ? -18.60683 -32.05737 22.59438 1.000 52.05686 152 VAL A O 1
ATOM 1243 N N . ALA A 1 155 ? -16.89585 -33.50291 22.80878 1.000 52.50068 153 ALA A N 1
ATOM 1244 C CA . ALA A 1 155 ? -17.56452 -34.52114 22.00548 1.000 49.11968 153 ALA A CA 1
ATOM 1245 C C . ALA A 1 155 ? -18.84599 -35.00179 22.66823 1.000 51.55110 153 ALA A C 1
ATOM 1246 O O . ALA A 1 155 ? -19.79853 -35.37922 21.97688 1.000 51.82910 153 ALA A O 1
ATOM 1248 N N . GLU A 1 156 ? -18.88775 -34.99793 24.00193 1.000 50.86760 154 GLU A N 1
ATOM 1249 C CA . GLU A 1 156 ? -20.11059 -35.37305 24.70201 1.000 61.04471 154 GLU A CA 1
ATOM 1250 C C . GLU A 1 156 ? -21.21936 -34.36174 24.44196 1.000 55.57648 154 GLU A C 1
ATOM 1251 O O . GLU A 1 156 ? -22.38464 -34.73531 24.26328 1.000 58.04115 154 GLU A O 1
ATOM 1257 N N . GLN A 1 157 ? -20.87382 -33.07497 24.40585 1.000 57.97041 155 GLN A N 1
ATOM 1258 C CA . GLN A 1 157 ? -21.86736 -32.05760 24.08765 1.000 55.33345 155 GLN A CA 1
ATOM 1259 C C . GLN A 1 157 ? -22.28446 -32.12897 22.62470 1.000 54.20428 155 GLN A C 1
ATOM 1260 O O . GLN A 1 157 ? -23.47769 -32.04487 22.30891 1.000 48.59937 155 GLN A O 1
ATOM 1266 N N . LEU A 1 158 ? -21.31400 -32.27703 21.71858 1.000 48.16925 156 LEU A N 1
ATOM 1267 C CA . LEU A 1 158 ? -21.63069 -32.34867 20.29623 1.000 48.43793 156 LEU A CA 1
ATOM 1268 C C . LEU A 1 158 ? -22.50497 -33.55133 19.98327 1.000 50.17176 156 LEU A C 1
ATOM 1269 O O . LEU A 1 158 ? -23.41794 -33.46246 19.15755 1.000 50.41832 156 LEU A O 1
ATOM 1274 N N . ARG A 1 159 ? -22.23584 -34.68822 20.62605 1.000 43.65775 157 ARG A N 1
ATOM 1275 C CA . ARG A 1 159 ? -23.00010 -35.89622 20.33649 1.000 47.58066 157 ARG A CA 1
ATOM 1276 C C . ARG A 1 159 ? -24.45219 -35.73861 20.76652 1.000 46.41871 157 ARG A C 1
ATOM 1277 O O . ARG A 1 159 ? -25.37357 -36.12840 20.03959 1.000 48.12153 157 ARG A O 1
ATOM 1285 N N . ALA A 1 160 ? -24.67405 -35.15918 21.94875 1.000 42.11436 158 ALA A N 1
ATOM 1286 C CA . ALA A 1 160 ? -26.03539 -34.95561 22.43133 1.000 49.86599 158 ALA A CA 1
ATOM 1287 C C . ALA A 1 160 ? -26.79899 -33.99876 21.52692 1.000 44.55556 158 ALA A C 1
ATOM 1288 O O . ALA A 1 160 ? -27.99688 -34.18371 21.28114 1.000 50.69934 158 ALA A O 1
ATOM 1290 N N . TYR A 1 161 ? -26.11952 -32.96949 21.02106 1.000 43.85429 159 TYR A N 1
ATOM 1291 C CA . TYR A 1 161 ? -26.74316 -32.06446 20.06314 1.000 45.94294 159 TYR A CA 1
ATOM 1292 C C . TYR A 1 161 ? -27.00837 -32.76574 18.73572 1.000 42.58426 159 TYR A C 1
ATOM 1293 O O . TYR A 1 161 ? -28.12698 -32.72041 18.21383 1.000 42.17067 159 TYR A O 1
ATOM 1302 N N . LEU A 1 162 ? -25.99095 -33.42895 18.17965 1.000 37.60212 160 LEU A N 1
ATOM 1303 C CA . LEU A 1 162 ? -26.11935 -34.01712 16.84853 1.000 40.81378 160 LEU A CA 1
ATOM 1304 C C . LEU A 1 162 ? -27.21756 -35.07218 16.80646 1.000 47.11335 160 LEU A C 1
ATOM 1305 O O . LEU A 1 162 ? -28.05218 -35.07934 15.89462 1.000 48.75211 160 LEU A O 1
ATOM 1310 N N . GLU A 1 163 ? -27.22975 -35.97906 17.78480 1.000 47.38314 161 GLU A N 1
ATOM 1311 C CA . GLU A 1 163 ? -28.19559 -37.07192 17.75987 1.000 47.36481 161 GLU A CA 1
ATOM 1312 C C . GLU A 1 163 ? -29.60677 -36.59713 18.07482 1.000 49.98871 161 GLU A C 1
ATOM 1313 O O . GLU A 1 163 ? -30.57745 -37.19979 17.60416 1.000 49.43505 161 GLU A O 1
ATOM 1319 N N . GLY A 1 164 ? -29.74733 -35.53366 18.85986 1.000 48.44793 162 GLY A N 1
ATOM 1320 C CA . GLY A 1 164 ? -31.06260 -35.13500 19.31688 1.000 43.69370 162 GLY A CA 1
ATOM 1321 C C . GLY A 1 164 ? -31.56100 -33.82919 18.73905 1.000 50.70576 162 GLY A C 1
ATOM 1322 O O . GLY A 1 164 ? -32.38441 -33.82341 17.81922 1.000 45.01080 162 GLY A O 1
ATOM 1323 N N . THR A 1 165 ? -31.06484 -32.71321 19.27881 1.000 50.04218 163 THR A N 1
ATOM 1324 C CA . THR A 1 165 ? -31.56760 -31.40291 18.87727 1.000 38.70771 163 THR A CA 1
ATOM 1325 C C . THR A 1 165 ? -31.36171 -31.15851 17.38780 1.000 36.98771 163 THR A C 1
ATOM 1326 O O . THR A 1 165 ? -32.22020 -30.56634 16.72310 1.000 38.49533 163 THR A O 1
ATOM 1330 N N . CYS A 1 166 ? -30.23528 -31.61837 16.84377 1.000 37.16821 164 CYS A N 1
ATOM 1331 C CA . CYS A 1 166 ? -29.93481 -31.38571 15.43570 1.000 44.30854 164 CYS A CA 1
ATOM 1332 C C . CYS A 1 166 ? -30.97373 -32.04656 14.53442 1.000 35.40499 164 CYS A C 1
ATOM 1333 O O . CYS A 1 166 ? -31.57492 -31.39203 13.67520 1.000 41.78675 164 CYS A O 1
ATOM 1336 N N . VAL A 1 167 ? -31.20919 -33.34883 14.72692 1.000 41.36761 165 VAL A N 1
ATOM 1337 C CA . VAL A 1 167 ? -32.14837 -34.06933 13.86832 1.000 50.11537 165 VAL A CA 1
ATOM 1338 C C . VAL A 1 167 ? -33.57685 -33.59430 14.09506 1.000 38.52474 165 VAL A C 1
ATOM 1339 O O . VAL A 1 167 ? -34.42474 -33.71265 13.20260 1.000 47.46131 165 VAL A O 1
ATOM 1343 N N . GLU A 1 168 ? -33.87571 -33.06157 15.28312 1.000 44.15859 166 GLU A N 1
ATOM 1344 C CA . GLU A 1 168 ? -35.22015 -32.55283 15.53440 1.000 39.85622 166 GLU A CA 1
ATOM 1345 C C . GLU A 1 168 ? -35.46856 -31.25779 14.77244 1.000 41.03164 166 GLU A C 1
ATOM 1346 O O . GLU A 1 168 ? -36.57548 -31.03042 14.27113 1.000 39.62165 166 GLU A O 1
ATOM 1352 N N . TRP A 1 169 ? -34.45655 -30.39225 14.67629 1.000 43.13905 167 TRP A N 1
ATOM 1353 C CA . TRP A 1 169 ? -34.62129 -29.18141 13.88003 1.000 41.85171 167 TRP A CA 1
ATOM 1354 C C . TRP A 1 169 ? -34.60739 -29.50263 12.39322 1.000 35.80598 167 TRP A C 1
ATOM 1355 O O . TRP A 1 169 ? -35.30746 -28.85521 11.60733 1.000 35.16355 167 TRP A O 1
ATOM 1366 N N . LEU A 1 170 ? -33.82456 -30.50559 11.99119 1.000 37.45483 168 LEU A N 1
ATOM 1367 C CA . LEU A 1 170 ? -33.84807 -30.95191 10.60244 1.000 43.80281 168 LEU A CA 1
ATOM 1368 C C . LEU A 1 170 ? -35.21782 -31.50750 10.23289 1.000 34.82098 168 LEU A C 1
ATOM 1369 O O . LEU A 1 170 ? -35.75631 -31.20064 9.16359 1.000 40.80638 168 LEU A O 1
ATOM 1374 N N . ARG A 1 171 ? -35.79551 -32.33460 11.10834 1.000 39.98568 169 ARG A N 1
ATOM 1375 C CA . ARG A 1 171 ? -37.14284 -32.84538 10.87128 1.000 38.56757 169 ARG A CA 1
ATOM 1376 C C . ARG A 1 171 ? -38.14086 -31.70500 10.73702 1.000 39.63593 169 ARG A C 1
ATOM 1377 O O . ARG A 1 171 ? -38.99109 -31.70768 9.83936 1.000 40.63567 169 ARG A O 1
ATOM 1385 N N . ARG A 1 172 ? -38.05134 -30.72040 11.63477 1.000 39.73890 170 ARG A N 1
ATOM 1386 C CA . ARG A 1 172 ? -38.97158 -29.58869 11.60950 1.000 44.50319 170 ARG A CA 1
ATOM 1387 C C . ARG A 1 172 ? -38.78596 -28.75317 10.35140 1.000 39.91113 170 ARG A C 1
ATOM 1388 O O . ARG A 1 172 ? -39.76463 -28.26864 9.77181 1.000 41.34117 170 ARG A O 1
ATOM 1396 N N . TYR A 1 173 ? -37.53866 -28.56859 9.91605 1.000 37.89038 171 TYR A N 1
ATOM 1397 C CA . TYR A 1 173 ? -37.29499 -27.84117 8.67562 1.000 36.68201 171 TYR A CA 1
ATOM 1398 C C . TYR A 1 173 ? -37.88245 -28.58677 7.48347 1.000 40.77782 171 TYR A C 1
ATOM 1399 O O . TYR A 1 173 ? -38.53990 -27.98670 6.62664 1.000 45.06046 171 TYR A O 1
ATOM 1408 N N . LEU A 1 174 ? -37.66340 -29.90379 7.41746 1.000 37.30363 172 LEU A N 1
ATOM 1409 C CA . LEU A 1 174 ? -38.22323 -30.69248 6.32254 1.000 47.84532 172 LEU A CA 1
ATOM 1410 C C . LEU A 1 174 ? -39.74125 -30.59000 6.28534 1.000 40.75359 172 LEU A C 1
ATOM 1411 O O . LEU A 1 174 ? -40.34724 -30.61655 5.20833 1.000 43.60705 172 LEU A O 1
ATOM 1416 N N . GLU A 1 175 ? -40.37267 -30.47374 7.45336 1.000 45.21087 173 GLU A N 1
ATOM 1417 C CA . GLU A 1 175 ? -41.82796 -30.42648 7.51336 1.000 44.77296 173 GLU A CA 1
ATOM 1418 C C . GLU A 1 175 ? -42.36516 -29.04943 7.14048 1.000 49.43788 173 GLU A C 1
ATOM 1419 O O . GLU A 1 175 ? -43.33767 -28.94814 6.38460 1.000 54.39884 173 GLU A O 1
ATOM 1425 N N . ASN A 1 176 ? -41.74981 -27.98078 7.65553 1.000 48.09720 174 ASN A N 1
ATOM 1426 C CA . ASN A 1 176 ? -42.20987 -26.63621 7.32108 1.000 55.34189 174 ASN A CA 1
ATOM 1427 C C . ASN A 1 176 ? -41.89029 -26.27154 5.87660 1.000 48.63033 174 ASN A C 1
ATOM 1428 O O . ASN A 1 176 ? -42.65378 -25.53632 5.24083 1.000 48.89253 174 ASN A O 1
ATOM 1433 N N . GLY A 1 177 ? -40.77882 -26.76874 5.34404 1.000 42.32814 175 GLY A N 1
ATOM 1434 C CA . GLY A 1 177 ? -40.41906 -26.50401 3.96625 1.000 44.39073 175 GLY A CA 1
ATOM 1435 C C . GLY A 1 177 ? -40.70916 -27.67826 3.06041 1.000 50.15541 175 GLY A C 1
ATOM 1436 O O . GLY A 1 177 ? -40.02478 -27.87688 2.05492 1.000 48.83593 175 GLY A O 1
ATOM 1437 N N . LYS A 1 178 ? -41.73820 -28.45445 3.41100 1.000 50.00110 176 LYS A N 1
ATOM 1438 C CA . LYS A 1 178 ? -42.04076 -29.68779 2.69040 1.000 47.57023 176 LYS A CA 1
ATOM 1439 C C . LYS A 1 178 ? -42.27479 -29.43349 1.20612 1.000 57.05334 176 LYS A C 1
ATOM 1440 O O . LYS A 1 178 ? -41.93094 -30.27045 0.36274 1.000 63.21737 176 LYS A O 1
ATOM 1446 N N . GLU A 1 179 ? -42.83494 -28.26991 0.86737 1.000 50.72484 177 GLU A N 1
ATOM 1447 C CA . GLU A 1 179 ? -43.15104 -27.97166 -0.52627 1.000 51.65567 177 GLU A CA 1
ATOM 1448 C C . GLU A 1 179 ? -41.89898 -27.96388 -1.39822 1.000 57.62278 177 GLU A C 1
ATOM 1449 O O . GLU A 1 179 ? -41.93263 -28.41945 -2.54759 1.000 54.99197 177 GLU A O 1
ATOM 1455 N N . THR A 1 180 ? -40.78066 -27.46935 -0.86857 1.000 45.01436 178 THR A N 1
ATOM 1456 C CA . THR A 1 180 ? -39.55633 -27.34317 -1.64891 1.000 43.53220 178 THR A CA 1
ATOM 1457 C C . THR A 1 180 ? -38.44553 -28.28751 -1.21684 1.000 49.14770 178 THR A C 1
ATOM 1458 O O . THR A 1 180 ? -37.63085 -28.68109 -2.05245 1.000 41.56499 178 THR A O 1
ATOM 1462 N N . LEU A 1 181 ? -38.39749 -28.66828 0.05921 1.000 40.29449 179 LEU A N 1
ATOM 1463 C CA . LEU A 1 181 ? -37.32289 -29.52480 0.54694 1.000 38.42823 179 LEU A CA 1
ATOM 1464 C C . LEU A 1 181 ? -37.58358 -30.99299 0.23824 1.000 43.98468 179 LEU A C 1
ATOM 1465 O O . LEU A 1 181 ? -36.65626 -31.72871 -0.11325 1.000 39.51222 179 LEU A O 1
ATOM 1470 N N . GLN A 1 182 ? -38.82902 -31.44312 0.37643 1.000 42.06672 180 GLN A N 1
ATOM 1471 C CA . GLN A 1 182 ? -39.18168 -32.83016 0.11383 1.000 43.05087 180 GLN A CA 1
ATOM 1472 C C . GLN A 1 182 ? -39.47615 -33.09011 -1.35877 1.000 44.96874 180 GLN A C 1
ATOM 1473 O O . GLN A 1 182 ? -40.19995 -34.03892 -1.67914 1.000 49.97301 180 GLN A O 1
ATOM 1479 N N . ARG A 1 183 ? -38.93117 -32.27707 -2.25593 1.000 44.50225 181 ARG A N 1
ATOM 1480 C CA . ARG A 1 183 ? -39.15812 -32.42005 -3.68480 1.000 46.59708 181 ARG A CA 1
ATOM 1481 C C . ARG A 1 183 ? -37.93898 -33.03679 -4.36055 1.000 52.65848 181 ARG A C 1
ATOM 1482 O O . ARG A 1 183 ? -36.81915 -32.99238 -3.84496 1.000 50.06916 181 ARG A O 1
ATOM 1490 N N . THR A 1 184 ? -38.17742 -33.62954 -5.52777 1.000 44.86173 182 THR A N 1
ATOM 1491 C CA . THR A 1 184 ? -37.11436 -34.05682 -6.42877 1.000 44.64877 182 THR A CA 1
ATOM 1492 C C . THR A 1 184 ? -37.49866 -33.62416 -7.83375 1.000 49.23112 182 THR A C 1
ATOM 1493 O O . THR A 1 184 ? -38.52388 -34.06507 -8.36334 1.000 51.64621 182 THR A O 1
ATOM 1497 N N . ASP A 1 185 ? -36.69702 -32.74534 -8.42226 1.000 45.49950 183 ASP A N 1
ATOM 1498 C CA . ASP A 1 185 ? -36.88353 -32.31432 -9.80084 1.000 43.11305 183 ASP A CA 1
ATOM 1499 C C . ASP A 1 185 ? -36.00257 -33.18883 -10.68094 1.000 36.74024 183 ASP A C 1
ATOM 1500 O O . ASP A 1 185 ? -34.77246 -33.13119 -10.59039 1.000 41.20032 183 ASP A O 1
ATOM 1505 N N . ALA A 1 186 ? -36.62724 -34.01612 -11.51016 1.000 38.74503 184 ALA A N 1
ATOM 1506 C CA . ALA A 1 186 ? -35.85070 -34.84310 -12.41200 1.000 44.14635 184 ALA A CA 1
ATOM 1507 C C . ALA A 1 186 ? -35.17153 -33.95761 -13.45504 1.000 37.74030 184 ALA A C 1
ATOM 1508 O O . ALA A 1 186 ? -35.69612 -32.90156 -13.82222 1.000 43.42777 184 ALA A O 1
ATOM 1510 N N . PRO A 1 187 ? -33.98907 -34.34863 -13.92699 1.000 49.93909 185 PRO A N 1
ATOM 1511 C CA . PRO A 1 187 ? -33.27389 -33.51727 -14.90483 1.000 46.06463 185 PRO A CA 1
ATOM 1512 C C . PRO A 1 187 ? -34.00810 -33.47442 -16.23676 1.000 41.82221 185 PRO A C 1
ATOM 1513 O O . PRO A 1 187 ? -34.34566 -34.51189 -16.81124 1.000 43.15474 185 PRO A O 1
ATOM 1517 N N . LYS A 1 188 ? -34.26040 -32.26193 -16.71993 1.000 47.16905 186 LYS A N 1
ATOM 1518 C CA . LYS A 1 188 ? -34.72554 -32.07191 -18.08676 1.000 41.93080 186 LYS A CA 1
ATOM 1519 C C . LYS A 1 188 ? -33.51740 -32.11637 -19.01415 1.000 37.85238 186 LYS A C 1
ATOM 1520 O O . LYS A 1 188 ? -32.62700 -31.26411 -18.92265 1.000 48.18289 186 LYS A O 1
ATOM 1526 N N . THR A 1 189 ? -33.47761 -33.11419 -19.89335 1.000 39.99154 187 THR A N 1
ATOM 1527 C CA . THR A 1 189 ? -32.27796 -33.43585 -20.64861 1.000 41.16381 187 THR A CA 1
ATOM 1528 C C . THR A 1 189 ? -32.47580 -33.17928 -22.13803 1.000 41.83280 187 THR A C 1
ATOM 1529 O O . THR A 1 189 ? -33.59724 -33.18456 -22.65318 1.000 51.48941 187 THR A O 1
ATOM 1533 N N . HIS A 1 190 ? -31.35458 -32.94337 -22.81745 1.000 41.59393 188 HIS A N 1
ATOM 1534 C CA . HIS A 1 190 ? -31.30115 -32.81429 -24.26863 1.000 43.42585 188 HIS A CA 1
ATOM 1535 C C . HIS A 1 190 ? -29.84645 -32.96324 -24.68903 1.000 43.62966 188 HIS A C 1
ATOM 1536 O O . HIS A 1 190 ? -28.93957 -32.95876 -23.85518 1.000 46.20619 188 HIS A O 1
ATOM 1543 N N . MET A 1 191 ? -29.62912 -33.09181 -25.99510 1.000 46.60849 189 MET A N 1
ATOM 1544 C CA . MET A 1 191 ? -28.28822 -33.26759 -26.53392 1.000 45.89682 189 MET A CA 1
ATOM 1545 C C . MET A 1 191 ? -28.03610 -32.26682 -27.65132 1.000 53.25442 189 MET A C 1
ATOM 1546 O O . MET A 1 191 ? -28.93717 -31.95447 -28.43499 1.000 58.40532 189 MET A O 1
ATOM 1551 N N . THR A 1 192 ? -26.80478 -31.77000 -27.72025 1.000 48.05262 190 THR A N 1
ATOM 1552 C CA . THR A 1 192 ? -26.39009 -30.82779 -28.74582 1.000 47.31083 190 THR A CA 1
ATOM 1553 C C . THR A 1 192 ? -25.22192 -31.40590 -29.53375 1.000 50.05650 190 THR A C 1
ATOM 1554 O O . THR A 1 192 ? -24.52390 -32.31526 -29.07637 1.000 50.86672 190 THR A O 1
ATOM 1558 N N . HIS A 1 193 ? -25.01411 -30.86025 -30.73013 1.000 51.77124 191 HIS A N 1
ATOM 1559 C CA . HIS A 1 193 ? -24.02968 -31.38552 -31.66637 1.000 60.20609 191 HIS A CA 1
ATOM 1560 C C . HIS A 1 193 ? -23.27910 -30.22490 -32.30040 1.000 55.70343 191 HIS A C 1
ATOM 1561 O O . HIS A 1 193 ? -23.89920 -29.25507 -32.74529 1.000 61.77886 191 HIS A O 1
ATOM 1568 N N . HIS A 1 194 ? -21.95032 -30.32269 -32.33795 1.000 55.99643 192 HIS A N 1
ATOM 1569 C CA . HIS A 1 194 ? -21.10453 -29.25278 -32.85946 1.000 63.05065 192 HIS A CA 1
ATOM 1570 C C . HIS A 1 194 ? -19.97808 -29.85368 -33.68241 1.000 70.33183 192 HIS A C 1
ATOM 1571 O O . HIS A 1 194 ? -19.20049 -30.66181 -33.17038 1.000 66.50106 192 HIS A O 1
ATOM 1578 N N . ALA A 1 195 ? -19.87118 -29.44329 -34.94232 1.000 73.62461 193 ALA A N 1
ATOM 1579 C CA . ALA A 1 195 ? -18.77932 -29.90569 -35.79224 1.000 72.42556 193 ALA A CA 1
ATOM 1580 C C . ALA A 1 195 ? -17.47983 -29.23941 -35.35477 1.000 71.58139 193 ALA A C 1
ATOM 1581 O O . ALA A 1 195 ? -17.27404 -28.04499 -35.59292 1.000 82.49467 193 ALA A O 1
ATOM 1583 N N . VAL A 1 196 ? -16.60480 -30.00813 -34.70256 1.000 73.98336 194 VAL A N 1
ATOM 1584 C CA . VAL A 1 196 ? -15.28687 -29.49406 -34.34349 1.000 80.45809 194 VAL A CA 1
ATOM 1585 C C . VAL A 1 196 ? -14.41757 -29.35187 -35.58547 1.000 80.68165 194 VAL A C 1
ATOM 1586 O O . VAL A 1 196 ? -13.73632 -28.33625 -35.77209 1.000 89.83951 194 VAL A O 1
ATOM 1590 N N . SER A 1 197 ? -14.42642 -30.36155 -36.45094 1.000 84.70700 195 SER A N 1
ATOM 1591 C CA . SER A 1 197 ? -13.73640 -30.30418 -37.73116 1.000 90.55331 195 SER A CA 1
ATOM 1592 C C . SER A 1 197 ? -14.63796 -30.95509 -38.77423 1.000 95.69470 195 SER A C 1
ATOM 1593 O O . SER A 1 197 ? -15.80560 -31.25892 -38.51172 1.000 97.63992 195 SER A O 1
ATOM 1596 N N . ASP A 1 198 ? -14.10353 -31.15586 -39.97665 1.000 101.21494 196 ASP A N 1
ATOM 1597 C CA . ASP A 1 198 ? -14.80899 -31.95954 -40.96396 1.000 104.51649 196 ASP A CA 1
ATOM 1598 C C . ASP A 1 198 ? -14.70468 -33.45016 -40.67269 1.000 103.65458 196 ASP A C 1
ATOM 1599 O O . ASP A 1 198 ? -15.43604 -34.23759 -41.28238 1.000 111.84067 196 ASP A O 1
ATOM 1604 N N . HIS A 1 199 ? -13.82854 -33.85280 -39.75204 1.000 118.49995 197 HIS A N 1
ATOM 1605 C CA . HIS A 1 199 ? -13.66079 -35.25257 -39.38428 1.000 126.33614 197 HIS A CA 1
ATOM 1606 C C . HIS A 1 199 ? -14.01878 -35.52685 -37.93053 1.000 114.93059 197 HIS A C 1
ATOM 1607 O O . HIS A 1 199 ? -13.74337 -36.62281 -37.43315 1.000 109.64289 197 HIS A O 1
ATOM 1614 N N . GLU A 1 200 ? -14.62753 -34.56590 -37.24034 1.000 96.83036 198 GLU A N 1
ATOM 1615 C CA . GLU A 1 200 ? -14.93722 -34.70024 -35.82574 1.000 91.50597 198 GLU A CA 1
ATOM 1616 C C . GLU A 1 200 ? -16.21738 -33.94076 -35.51076 1.000 82.98950 198 GLU A C 1
ATOM 1617 O O . GLU A 1 200 ? -16.70918 -33.13889 -36.30965 1.000 83.92872 198 GLU A O 1
ATOM 1623 N N . ALA A 1 201 ? -16.75179 -34.20417 -34.32111 1.000 78.43254 199 ALA A N 1
ATOM 1624 C CA . ALA A 1 201 ? -17.99036 -33.59208 -33.86720 1.000 63.31569 199 ALA A CA 1
ATOM 1625 C C . ALA A 1 201 ? -18.11534 -33.81773 -32.36786 1.000 68.74244 199 ALA A C 1
ATOM 1626 O O . ALA A 1 201 ? -17.75488 -34.88453 -31.86462 1.000 63.70509 199 ALA A O 1
ATOM 1628 N N . THR A 1 202 ? -18.61888 -32.80900 -31.66475 1.000 65.03798 200 THR A N 1
ATOM 1629 C CA . THR A 1 202 ? -18.77804 -32.85382 -30.21785 1.000 57.08430 200 THR A CA 1
ATOM 1630 C C . THR A 1 202 ? -20.24629 -33.05978 -29.87317 1.000 58.38720 200 THR A C 1
ATOM 1631 O O . THR A 1 202 ? -21.09741 -32.24412 -30.24390 1.000 68.47559 200 THR A O 1
ATOM 1635 N N . LEU A 1 203 ? -20.53570 -34.14050 -29.15905 1.000 55.72526 201 LEU A N 1
ATOM 1636 C CA . LEU A 1 203 ? -21.85636 -34.37753 -28.59631 1.000 51.37328 201 LEU A CA 1
ATOM 1637 C C . LEU A 1 203 ? -21.85482 -33.94859 -27.13728 1.000 48.02871 201 LEU A C 1
ATOM 1638 O O . LEU A 1 203 ? -21.03112 -34.42437 -26.34953 1.000 56.68446 201 LEU A O 1
ATOM 1643 N N . ARG A 1 204 ? -22.77438 -33.05607 -26.77938 1.000 46.22506 202 ARG A N 1
ATOM 1644 C CA . ARG A 1 204 ? -22.89135 -32.56097 -25.41346 1.000 48.09285 202 ARG A CA 1
ATOM 1645 C C . ARG A 1 204 ? -24.24441 -32.96927 -24.85136 1.000 42.73391 202 ARG A C 1
ATOM 1646 O O . ARG A 1 204 ? -25.28799 -32.61020 -25.40632 1.000 47.20884 202 ARG A O 1
ATOM 1654 N N . CYS A 1 205 ? -24.21824 -33.71072 -23.74962 1.000 41.92856 203 CYS A N 1
ATOM 1655 C CA . CYS A 1 205 ? -25.41441 -34.21988 -23.09460 1.000 44.73839 203 CYS A CA 1
ATOM 1656 C C . CYS A 1 205 ? -25.74292 -33.33340 -21.90265 1.000 39.03252 203 CYS A C 1
ATOM 1657 O O . CYS A 1 205 ? -24.91230 -33.16416 -21.00545 1.000 37.75538 203 CYS A O 1
ATOM 1660 N N . TRP A 1 206 ? -26.95234 -32.78575 -21.88738 1.000 45.10246 204 TRP A N 1
ATOM 1661 C CA . TRP A 1 206 ? -27.34395 -31.77592 -20.91739 1.000 36.25389 204 TRP A CA 1
ATOM 1662 C C . TRP A 1 206 ? -28.26597 -32.35951 -19.85764 1.000 35.86414 204 TRP A C 1
ATOM 1663 O O . TRP A 1 206 ? -29.08987 -33.23296 -20.14320 1.000 37.59857 204 TRP A O 1
ATOM 1674 N N . ALA A 1 207 ? -28.11172 -31.86709 -18.63256 1.000 33.99667 205 ALA A N 1
ATOM 1675 C CA . ALA A 1 207 ? -29.03001 -32.13862 -17.53334 1.000 37.65930 205 ALA A CA 1
ATOM 1676 C C . ALA A 1 207 ? -29.32023 -30.80396 -16.86327 1.000 35.79381 205 ALA A C 1
ATOM 1677 O O . ALA A 1 207 ? -28.42942 -30.20831 -16.24878 1.000 30.15748 205 ALA A O 1
ATOM 1679 N N . LEU A 1 208 ? -30.55258 -30.32555 -16.99398 1.000 34.52245 206 LEU A N 1
ATOM 1680 C CA . LEU A 1 208 ? -30.91564 -28.99718 -16.53143 1.000 31.31554 206 LEU A CA 1
ATOM 1681 C C . LEU A 1 208 ? -32.05744 -29.06651 -15.52861 1.000 34.81498 206 LEU A C 1
ATOM 1682 O O . LEU A 1 208 ? -32.92000 -29.94687 -15.59906 1.000 38.35910 206 LEU A O 1
ATOM 1687 N N . SER A 1 209 ? -32.03717 -28.12501 -14.58574 1.000 28.55546 207 SER A N 1
ATOM 1688 C CA . SER A 1 209 ? -33.16947 -27.85659 -13.69976 1.000 36.95993 207 SER A CA 1
ATOM 1689 C C . SER A 1 209 ? -33.52274 -29.06887 -12.84069 1.000 34.58101 207 SER A C 1
ATOM 1690 O O . SER A 1 209 ? -34.69433 -29.41493 -12.67810 1.000 37.41758 207 SER A O 1
ATOM 1693 N N . PHE A 1 210 ? -32.50702 -29.71449 -12.27427 1.000 31.80395 208 PHE A N 1
ATOM 1694 C CA . PHE A 1 210 ? -32.71429 -30.87450 -11.42191 1.000 39.71975 208 PHE A CA 1
ATOM 1695 C C . PHE A 1 210 ? -32.38566 -30.54506 -9.97202 1.000 30.77678 208 PHE A C 1
ATOM 1696 O O . PHE A 1 210 ? -31.56539 -29.67007 -9.68219 1.000 28.21235 208 PHE A O 1
ATOM 1704 N N . TYR A 1 211 ? -33.04994 -31.25591 -9.06059 1.000 37.61415 209 TYR A N 1
ATOM 1705 C CA . TYR A 1 211 ? -32.80864 -31.12103 -7.64218 1.000 35.65146 209 TYR A CA 1
ATOM 1706 C C . TYR A 1 211 ? -33.08575 -32.49698 -7.05415 1.000 34.41674 209 TYR A C 1
ATOM 1707 O O . TYR A 1 211 ? -34.10376 -33.10806 -7.41068 1.000 36.37195 209 TYR A O 1
ATOM 1716 N N . PRO A 1 212 ? -32.22196 -33.01758 -6.16966 1.000 37.38127 210 PRO A N 1
ATOM 1717 C CA . PRO A 1 212 ? -30.99113 -32.42519 -5.60394 1.000 31.80774 210 PRO A CA 1
ATOM 1718 C C . PRO A 1 212 ? -29.83681 -32.27522 -6.60079 1.000 34.28755 210 PRO A C 1
ATOM 1719 O O . PRO A 1 212 ? -29.98840 -32.53640 -7.78938 1.000 31.35635 210 PRO A O 1
ATOM 1723 N N . ALA A 1 213 ? -28.65716 -31.85737 -6.13521 1.000 28.11838 211 ALA A N 1
ATOM 1724 C CA . ALA A 1 213 ? -27.52453 -31.66110 -7.03197 1.000 34.44181 211 ALA A CA 1
ATOM 1725 C C . ALA A 1 213 ? -26.84573 -32.96608 -7.42652 1.000 31.99255 211 ALA A C 1
ATOM 1726 O O . ALA A 1 213 ? -26.16766 -33.00709 -8.45917 1.000 29.34969 211 ALA A O 1
ATOM 1728 N N . GLU A 1 214 ? -27.00848 -34.02437 -6.63560 1.000 32.48941 212 GLU A N 1
ATOM 1729 C CA . GLU A 1 214 ? -26.37381 -35.29806 -6.94912 1.000 40.13072 212 GLU A CA 1
ATOM 1730 C C . GLU A 1 214 ? -26.92467 -35.85816 -8.25351 1.000 38.46149 212 GLU A C 1
ATOM 1731 O O . GLU A 1 214 ? -28.13825 -36.01034 -8.41861 1.000 37.96088 212 GLU A O 1
ATOM 1737 N N . ILE A 1 215 ? -26.02278 -36.16113 -9.18550 1.000 35.72471 213 ILE A N 1
ATOM 1738 C CA . ILE A 1 215 ? -26.40900 -36.61916 -10.51353 1.000 36.68226 213 ILE A CA 1
ATOM 1739 C C . ILE A 1 215 ? -25.20753 -37.32582 -11.12170 1.000 36.87282 213 ILE A C 1
ATOM 1740 O O . ILE A 1 215 ? -24.06856 -37.12568 -10.69514 1.000 36.51098 213 ILE A O 1
ATOM 1745 N N . THR A 1 216 ? -25.46417 -38.17862 -12.11082 1.000 42.34695 214 THR A N 1
ATOM 1746 C CA . THR A 1 216 ? -24.42539 -38.96848 -12.75969 1.000 40.46403 214 THR A CA 1
ATOM 1747 C C . THR A 1 216 ? -24.58706 -38.83957 -14.26575 1.000 42.02201 214 THR A C 1
ATOM 1748 O O . THR A 1 216 ? -25.65281 -39.15259 -14.80574 1.000 44.37010 214 THR A O 1
ATOM 1752 N N . LEU A 1 217 ? -23.53894 -38.36814 -14.93656 1.000 40.39745 215 LEU A N 1
ATOM 1753 C CA . LEU A 1 217 ? -23.50278 -38.26690 -16.39038 1.000 42.60936 215 LEU A CA 1
ATOM 1754 C C . LEU A 1 217 ? -22.32009 -39.07517 -16.89815 1.000 43.85302 215 LEU A C 1
ATOM 1755 O O . LEU A 1 217 ? -21.17407 -38.79624 -16.53064 1.000 45.99042 215 LEU A O 1
ATOM 1760 N N . THR A 1 218 ? -22.59658 -40.07085 -17.73837 1.000 45.49701 216 THR A N 1
ATOM 1761 C CA . THR A 1 218 ? -21.55980 -40.91813 -18.30964 1.000 55.18738 216 THR A CA 1
ATOM 1762 C C . THR A 1 218 ? -21.83736 -41.13389 -19.78878 1.000 61.86392 216 THR A C 1
ATOM 1763 O O . THR A 1 218 ? -22.99314 -41.27805 -20.19642 1.000 56.50973 216 THR A O 1
ATOM 1767 N N . TRP A 1 219 ? -20.77390 -41.16326 -20.58546 1.000 57.32422 217 TRP A N 1
ATOM 1768 C CA . TRP A 1 219 ? -20.87100 -41.44481 -22.01026 1.000 66.09198 217 TRP A CA 1
ATOM 1769 C C . TRP A 1 219 ? -20.46336 -42.88341 -22.28979 1.000 55.74568 217 TRP A C 1
ATOM 1770 O O . TRP A 1 219 ? -19.57950 -43.42900 -21.62377 1.000 61.12577 217 TRP A O 1
ATOM 1781 N N . GLN A 1 220 ? -21.10853 -43.48885 -23.28458 1.000 57.76187 218 GLN A N 1
ATOM 1782 C CA . GLN A 1 220 ? -20.78724 -44.83641 -23.72643 1.000 69.22389 218 GLN A CA 1
ATOM 1783 C C . GLN A 1 220 ? -20.60650 -44.85312 -25.23607 1.000 70.59077 218 GLN A C 1
ATOM 1784 O O . GLN A 1 220 ? -21.28180 -44.12328 -25.96292 1.000 62.18653 218 GLN A O 1
ATOM 1790 N N . ARG A 1 221 ? -19.68187 -45.69086 -25.70085 1.000 65.94728 219 ARG A N 1
ATOM 1791 C CA . ARG A 1 221 ? -19.51772 -45.98922 -27.12053 1.000 68.50440 219 ARG A CA 1
ATOM 1792 C C . ARG A 1 221 ? -19.76732 -47.47950 -27.30234 1.000 72.07758 219 ARG A C 1
ATOM 1793 O O . ARG A 1 221 ? -18.94649 -48.30261 -26.88183 1.000 73.96912 219 ARG A O 1
ATOM 1801 N N . ASP A 1 222 ? -20.89809 -47.82417 -27.92120 1.000 78.75489 220 ASP A N 1
ATOM 1802 C CA . ASP A 1 222 ? -21.28338 -49.21914 -28.13273 1.000 76.97946 220 ASP A CA 1
ATOM 1803 C C . ASP A 1 222 ? -21.37603 -49.96139 -26.80027 1.000 77.40927 220 ASP A C 1
ATOM 1804 O O . ASP A 1 222 ? -20.84301 -51.05952 -26.63073 1.000 80.21713 220 ASP A O 1
ATOM 1809 N N . GLY A 1 223 ? -22.05294 -49.33450 -25.83954 1.000 74.30577 221 GLY A N 1
ATOM 1810 C CA . GLY A 1 223 ? -22.26957 -49.92087 -24.53620 1.000 74.47618 221 GLY A CA 1
ATOM 1811 C C . GLY A 1 223 ? -21.13132 -49.77224 -23.55047 1.000 80.66717 221 GLY A C 1
ATOM 1812 O O . GLY A 1 223 ? -21.33489 -50.02785 -22.35737 1.000 79.17487 221 GLY A O 1
ATOM 1813 N N . GLU A 1 224 ? -19.94731 -49.36021 -23.99365 1.000 73.01199 222 GLU A N 1
ATOM 1814 C CA . GLU A 1 224 ? -18.76761 -49.29769 -23.14001 1.000 75.10078 222 GLU A CA 1
ATOM 1815 C C . GLU A 1 224 ? -18.52607 -47.86729 -22.67333 1.000 73.15223 222 GLU A C 1
ATOM 1816 O O . GLU A 1 224 ? -18.47064 -46.94548 -23.49334 1.000 69.01668 222 GLU A O 1
ATOM 1822 N N . ASP A 1 225 ? -18.37502 -47.69271 -21.35819 1.000 71.58495 223 ASP A N 1
ATOM 1823 C CA . ASP A 1 225 ? -18.12454 -46.37304 -20.78843 1.000 70.27316 223 ASP A CA 1
ATOM 1824 C C . ASP A 1 225 ? -16.87636 -45.75092 -21.40146 1.000 73.53892 223 ASP A C 1
ATOM 1825 O O . ASP A 1 225 ? -15.90833 -46.44405 -21.72282 1.000 66.32728 223 ASP A O 1
ATOM 1830 N N . GLN A 1 226 ? -16.89897 -44.43109 -21.55991 1.000 74.27622 224 GLN A N 1
ATOM 1831 C CA . GLN A 1 226 ? -15.84890 -43.71210 -22.27781 1.000 66.50374 224 GLN A CA 1
ATOM 1832 C C . GLN A 1 226 ? -15.35700 -42.54831 -21.42513 1.000 75.12935 224 GLN A C 1
ATOM 1833 O O . GLN A 1 226 ? -15.94565 -41.46426 -21.44610 1.000 83.93982 224 GLN A O 1
ATOM 1839 N N . THR A 1 227 ? -14.26864 -42.76824 -20.68772 1.000 79.21465 225 THR A N 1
ATOM 1840 C CA . THR A 1 227 ? -13.70144 -41.68859 -19.88811 1.000 80.57799 225 THR A CA 1
ATOM 1841 C C . THR A 1 227 ? -12.81759 -40.77865 -20.73135 1.000 85.11305 225 THR A C 1
ATOM 1842 O O . THR A 1 227 ? -12.84317 -39.55325 -20.56814 1.000 95.53024 225 THR A O 1
ATOM 1846 N N . GLN A 1 228 ? -12.05334 -41.35744 -21.64971 1.000 89.82086 226 GLN A N 1
ATOM 1847 C CA . GLN A 1 228 ? -11.17866 -40.57704 -22.50912 1.000 98.52094 226 GLN A CA 1
ATOM 1848 C C . GLN A 1 228 ? -11.98611 -39.74111 -23.49845 1.000 95.37215 226 GLN A C 1
ATOM 1849 O O . GLN A 1 228 ? -13.06869 -40.13345 -23.94393 1.000 90.76055 226 GLN A O 1
ATOM 1855 N N . ASP A 1 229 ? -11.43857 -38.57032 -23.83403 1.000 109.50130 227 ASP A N 1
ATOM 1856 C CA . ASP A 1 229 ? -12.04154 -37.60046 -24.75048 1.000 101.22791 227 ASP A CA 1
ATOM 1857 C C . ASP A 1 229 ? -13.40042 -37.09947 -24.26762 1.000 89.73546 227 ASP A C 1
ATOM 1858 O O . ASP A 1 229 ? -14.18206 -36.56031 -25.05834 1.000 90.25596 227 ASP A O 1
ATOM 1863 N N . THR A 1 230 ? -13.69548 -37.25320 -22.97974 1.000 85.28621 228 THR A N 1
ATOM 1864 C CA . THR A 1 230 ? -14.94771 -36.79718 -22.39424 1.000 79.95964 228 THR A CA 1
ATOM 1865 C C . THR A 1 230 ? -14.67311 -35.71546 -21.35768 1.000 80.70544 228 THR A C 1
ATOM 1866 O O . THR A 1 230 ? -13.76263 -35.84785 -20.53339 1.000 87.85850 228 THR A O 1
ATOM 1870 N N . GLU A 1 231 ? -15.45591 -34.64129 -21.41136 1.000 66.89942 229 GLU A N 1
ATOM 1871 C CA . GLU A 1 231 ? -15.35634 -33.54380 -20.46139 1.000 62.21954 229 GLU A CA 1
ATOM 1872 C C . GLU A 1 231 ? -16.60505 -33.50284 -19.59391 1.000 53.18595 229 GLU A C 1
ATOM 1873 O O . GLU A 1 231 ? -17.72790 -33.49223 -20.10982 1.000 48.71249 229 GLU A O 1
ATOM 1879 N N . LEU A 1 232 ? -16.40265 -33.49354 -18.28226 1.000 47.94343 230 LEU A N 1
ATOM 1880 C CA . LEU A 1 232 ? -17.45982 -33.25233 -17.31502 1.000 38.38425 230 LEU A CA 1
ATOM 1881 C C . LEU A 1 232 ? -17.18021 -31.93632 -16.60880 1.000 48.11500 230 LEU A C 1
ATOM 1882 O O . LEU A 1 232 ? -16.04245 -31.66927 -16.21093 1.000 44.72341 230 LEU A O 1
ATOM 1887 N N . VAL A 1 233 ? -18.20719 -31.11275 -16.46582 1.000 34.84291 231 VAL A N 1
ATOM 1888 C CA . VAL A 1 233 ? -18.08962 -29.88042 -15.70048 1.000 38.42837 231 VAL A CA 1
ATOM 1889 C C . VAL A 1 233 ? -18.66743 -30.11377 -14.31577 1.000 33.52391 231 VAL A C 1
ATOM 1890 O O . VAL A 1 233 ? -19.49136 -31.01116 -14.10144 1.000 35.30750 231 VAL A O 1
ATOM 1894 N N . GLU A 1 234 ? -18.21146 -29.30865 -13.36006 1.000 38.08143 232 GLU A N 1
ATOM 1895 C CA . GLU A 1 234 ? -18.77221 -29.35171 -12.01834 1.000 38.76553 232 GLU A CA 1
ATOM 1896 C C . GLU A 1 234 ? -20.26627 -29.06381 -12.07583 1.000 31.20913 232 GLU A C 1
ATOM 1897 O O . GLU A 1 234 ? -20.72383 -28.23686 -12.86962 1.000 35.83418 232 GLU A O 1
ATOM 1903 N N . THR A 1 235 ? -21.03198 -29.76472 -11.24360 1.000 31.84481 233 THR A N 1
ATOM 1904 C CA . THR A 1 235 ? -22.45311 -29.46843 -11.12173 1.000 26.84952 233 THR A CA 1
ATOM 1905 C C . THR A 1 235 ? -22.63285 -28.05239 -10.59134 1.000 35.37606 233 THR A C 1
ATOM 1906 O O . THR A 1 235 ? -22.24021 -27.74683 -9.46142 1.000 39.48706 233 THR A O 1
ATOM 1910 N N . ARG A 1 236 ? -23.21862 -27.19094 -11.40880 1.000 32.03779 234 ARG A N 1
ATOM 1911 C CA . ARG A 1 236 ? -23.31884 -25.77654 -11.10381 1.000 27.68149 234 ARG A CA 1
ATOM 1912 C C . ARG A 1 236 ? -24.75078 -25.39683 -10.73962 1.000 24.40179 234 ARG A C 1
ATOM 1913 O O . ARG A 1 236 ? -25.70343 -26.01663 -11.21942 1.000 28.67276 234 ARG A O 1
ATOM 1921 N N . PRO A 1 237 ? -24.94012 -24.39138 -9.88766 1.000 26.03063 235 PRO A N 1
ATOM 1922 C CA . PRO A 1 237 ? -26.30090 -23.94129 -9.57732 1.000 27.76566 235 PRO A CA 1
ATOM 1923 C C . PRO A 1 237 ? -26.83952 -23.00816 -10.64963 1.000 30.81758 235 PRO A C 1
ATOM 1924 O O . PRO A 1 237 ? -26.14692 -22.10473 -11.12622 1.000 25.73291 235 PRO A O 1
ATOM 1928 N N . ALA A 1 238 ? -28.09877 -23.23536 -11.02710 1.000 28.31375 236 ALA A N 1
ATOM 1929 C CA . ALA A 1 238 ? -28.73723 -22.36497 -12.00429 1.000 28.04323 236 ALA A CA 1
ATOM 1930 C C . ALA A 1 238 ? -29.06368 -20.99559 -11.42349 1.000 41.96463 236 ALA A C 1
ATOM 1931 O O . ALA A 1 238 ? -29.25825 -20.04138 -12.18479 1.000 32.09520 236 ALA A O 1
ATOM 1933 N N . GLY A 1 239 ? -29.11031 -20.87424 -10.09613 1.000 27.91327 237 GLY A N 1
ATOM 1934 C CA . GLY A 1 239 ? -29.49141 -19.65110 -9.43116 1.000 36.53607 237 GLY A CA 1
ATOM 1935 C C . GLY A 1 239 ? -30.92290 -19.63100 -8.94003 1.000 35.72192 237 GLY A C 1
ATOM 1936 O O . GLY A 1 239 ? -31.25989 -18.80527 -8.08347 1.000 37.56054 237 GLY A O 1
ATOM 1937 N N . ASP A 1 240 ? -31.76628 -20.52229 -9.45666 1.000 30.68824 238 ASP A N 1
ATOM 1938 C CA . ASP A 1 240 ? -33.16609 -20.61761 -9.06950 1.000 30.46890 238 ASP A CA 1
ATOM 1939 C C . ASP A 1 240 ? -33.43382 -21.76478 -8.10225 1.000 35.33456 238 ASP A C 1
ATOM 1940 O O . ASP A 1 240 ? -34.59660 -22.10437 -7.86719 1.000 32.43196 238 ASP A O 1
ATOM 1945 N N . GLY A 1 241 ? -32.39155 -22.37116 -7.54233 1.000 32.50035 239 GLY A N 1
ATOM 1946 C CA . GLY A 1 241 ? -32.55636 -23.49888 -6.65234 1.000 37.95447 239 GLY A CA 1
ATOM 1947 C C . GLY A 1 241 ? -32.40859 -24.85355 -7.30650 1.000 42.55550 239 GLY A C 1
ATOM 1948 O O . GLY A 1 241 ? -32.41005 -25.86917 -6.59827 1.000 38.37353 239 GLY A O 1
ATOM 1949 N N . THR A 1 242 ? -32.29673 -24.90578 -8.62817 1.000 28.29719 240 THR A N 1
ATOM 1950 C CA . THR A 1 242 ? -32.01082 -26.13428 -9.34933 1.000 26.65705 240 THR A CA 1
ATOM 1951 C C . THR A 1 242 ? -30.56094 -26.11548 -9.81397 1.000 38.00582 240 THR A C 1
ATOM 1952 O O . THR A 1 242 ? -29.85776 -25.10906 -9.69243 1.000 30.31195 240 THR A O 1
ATOM 1956 N N . PHE A 1 243 ? -30.11531 -27.24492 -10.35258 1.000 24.28086 241 PHE A N 1
ATOM 1957 C CA . PHE A 1 243 ? -28.71878 -27.43430 -10.70963 1.000 33.15688 241 PHE A CA 1
ATOM 1958 C C . PHE A 1 243 ? -28.58894 -27.83272 -12.17332 1.000 29.95578 241 PHE A C 1
ATOM 1959 O O . PHE A 1 243 ? -29.55771 -28.22464 -12.82893 1.000 27.26653 241 PHE A O 1
ATOM 1967 N N . GLN A 1 244 ? -27.36163 -27.71802 -12.67842 1.000 32.43869 242 GLN A N 1
ATOM 1968 C CA . GLN A 1 244 ? -27.04620 -28.00973 -14.06732 1.000 37.30960 242 GLN A CA 1
ATOM 1969 C C . GLN A 1 244 ? -25.76824 -28.83363 -14.13093 1.000 31.63372 242 GLN A C 1
ATOM 1970 O O . GLN A 1 244 ? -24.94411 -28.81586 -13.21249 1.000 30.56744 242 GLN A O 1
ATOM 1976 N N . LYS A 1 245 ? -25.61235 -29.55225 -15.24053 1.000 33.99695 243 LYS A N 1
ATOM 1977 C CA . LYS A 1 245 ? -24.41407 -30.33035 -15.52130 1.000 29.90973 243 LYS A CA 1
ATOM 1978 C C . LYS A 1 245 ? -24.49485 -30.81107 -16.95953 1.000 31.26035 243 LYS A C 1
ATOM 1979 O O . LYS A 1 245 ? -25.57806 -31.15382 -17.43418 1.000 31.86936 243 LYS A O 1
ATOM 1985 N N . TRP A 1 246 ? -23.35788 -30.82714 -17.65033 1.000 32.49792 244 TRP A N 1
ATOM 1986 C CA . TRP A 1 246 ? -23.30747 -31.41393 -18.97981 1.000 34.10270 244 TRP A CA 1
ATOM 1987 C C . TRP A 1 246 ? -22.03974 -32.23921 -19.13190 1.000 35.58089 244 TRP A C 1
ATOM 1988 O O . TRP A 1 246 ? -21.04067 -32.02683 -18.44141 1.000 35.22516 244 TRP A O 1
ATOM 1999 N N . ALA A 1 247 ? -22.10787 -33.20311 -20.04416 1.000 43.05243 245 ALA A N 1
ATOM 2000 C CA . ALA A 1 247 ? -20.98763 -34.06839 -20.37660 1.000 39.61015 245 ALA A CA 1
ATOM 2001 C C . ALA A 1 247 ? -20.82725 -34.08304 -21.88671 1.000 43.28587 245 ALA A C 1
ATOM 2002 O O . ALA A 1 247 ? -21.78902 -34.35241 -22.61183 1.000 41.92968 245 ALA A O 1
ATOM 2004 N N . ALA A 1 248 ? -19.62308 -33.78583 -22.35837 1.000 46.47404 246 ALA A N 1
ATOM 2005 C CA . ALA A 1 248 ? -19.33807 -33.75379 -23.78188 1.000 55.00636 246 ALA A CA 1
ATOM 2006 C C . ALA A 1 248 ? -18.31957 -34.82766 -24.12872 1.000 53.26693 246 ALA A C 1
ATOM 2007 O O . ALA A 1 248 ? -17.50498 -35.22658 -23.29391 1.000 49.77446 246 ALA A O 1
ATOM 2009 N N . VAL A 1 249 ? -18.38193 -35.30014 -25.36836 1.000 55.37408 247 VAL A N 1
ATOM 2010 C CA . VAL A 1 249 ? -17.38487 -36.21390 -25.90995 1.000 55.94295 247 VAL A CA 1
ATOM 2011 C C . VAL A 1 249 ? -17.14800 -35.84281 -27.36735 1.000 58.72173 247 VAL A C 1
ATOM 2012 O O . VAL A 1 249 ? -18.09408 -35.55761 -28.10951 1.000 57.47682 247 VAL A O 1
ATOM 2016 N N . VAL A 1 250 ? -15.88124 -35.80706 -27.76643 1.000 63.76103 248 VAL A N 1
ATOM 2017 C CA . VAL A 1 250 ? -15.51562 -35.57639 -29.15862 1.000 61.89820 248 VAL A CA 1
ATOM 2018 C C . VAL A 1 250 ? -15.45216 -36.92979 -29.85893 1.000 74.57287 248 VAL A C 1
ATOM 2019 O O . VAL A 1 250 ? -14.64016 -37.79101 -29.50108 1.000 71.85513 248 VAL A O 1
ATOM 2023 N N . VAL A 1 251 ? -16.32506 -37.12517 -30.83818 1.000 72.30334 249 VAL A N 1
ATOM 2024 C CA . VAL A 1 251 ? -16.50216 -38.42303 -31.48477 1.000 76.27167 249 VAL A CA 1
ATOM 2025 C C . VAL A 1 251 ? -16.08159 -38.29050 -32.94063 1.000 89.83710 249 VAL A C 1
ATOM 2026 O O . VAL A 1 251 ? -16.04433 -37.17874 -33.49455 1.000 76.73059 249 VAL A O 1
ATOM 2030 N N . PRO A 1 252 ? -15.74132 -39.40337 -33.59339 1.000 95.47084 250 PRO A N 1
ATOM 2031 C CA . PRO A 1 252 ? -15.54442 -39.36602 -35.04852 1.000 88.94035 250 PRO A CA 1
ATOM 2032 C C . PRO A 1 252 ? -16.86373 -39.07944 -35.75017 1.000 84.21366 250 PRO A C 1
ATOM 2033 O O . PRO A 1 252 ? -17.88994 -39.69432 -35.44795 1.000 83.50954 250 PRO A O 1
ATOM 2037 N N . SER A 1 253 ? -16.83075 -38.12818 -36.68066 1.000 81.09937 251 SER A N 1
ATOM 2038 C CA . SER A 1 253 ? -18.03663 -37.74961 -37.40385 1.000 84.08359 251 SER A CA 1
ATOM 2039 C C . SER A 1 253 ? -18.59424 -38.94081 -38.17219 1.000 82.42390 251 SER A C 1
ATOM 2040 O O . SER A 1 253 ? -17.84943 -39.71275 -38.78181 1.000 80.70140 251 SER A O 1
ATOM 2043 N N . GLY A 1 254 ? -19.91800 -39.09082 -38.13111 1.000 93.24335 252 GLY A N 1
ATOM 2044 C CA . GLY A 1 254 ? -20.58249 -40.23306 -38.71544 1.000 84.07713 252 GLY A CA 1
ATOM 2045 C C . GLY A 1 254 ? -20.81123 -41.38591 -37.76409 1.000 87.58573 252 GLY A C 1
ATOM 2046 O O . GLY A 1 254 ? -21.59340 -42.29104 -38.08658 1.000 90.98683 252 GLY A O 1
ATOM 2047 N N . GLN A 1 255 ? -20.15855 -41.38332 -36.60222 1.000 77.13233 253 GLN A N 1
ATOM 2048 C CA . GLN A 1 255 ? -20.32163 -42.43378 -35.60774 1.000 80.20253 253 GLN A CA 1
ATOM 2049 C C . GLN A 1 255 ? -21.07323 -41.94432 -34.37509 1.000 78.42700 253 GLN A C 1
ATOM 2050 O O . GLN A 1 255 ? -20.96002 -42.54959 -33.30406 1.000 71.04780 253 GLN A O 1
ATOM 2056 N N . GLU A 1 256 ? -21.84275 -40.85793 -34.50711 1.000 83.15097 254 GLU A N 1
ATOM 2057 C CA . GLU A 1 256 ? -22.54098 -40.29914 -33.35271 1.000 74.72629 254 GLU A CA 1
ATOM 2058 C C . GLU A 1 256 ? -23.59823 -41.25298 -32.81224 1.000 77.37013 254 GLU A C 1
ATOM 2059 O O . GLU A 1 256 ? -23.86034 -41.26491 -31.60454 1.000 68.05501 254 GLU A O 1
ATOM 2065 N N . GLN A 1 257 ? -24.21919 -42.05512 -33.68015 1.000 80.42620 255 GLN A N 1
ATOM 2066 C CA . GLN A 1 257 ? -25.21233 -43.01400 -33.20838 1.000 79.75908 255 GLN A CA 1
ATOM 2067 C C . GLN A 1 257 ? -24.59308 -44.12517 -32.36963 1.000 79.75825 255 GLN A C 1
ATOM 2068 O O . GLN A 1 257 ? -25.32452 -44.83521 -31.67137 1.000 77.46338 255 GLN A O 1
ATOM 2074 N N . ARG A 1 258 ? -23.26841 -44.29381 -32.42060 1.000 72.08600 256 ARG A N 1
ATOM 2075 C CA . ARG A 1 258 ? -22.61253 -45.28405 -31.57400 1.000 72.69874 256 ARG A CA 1
ATOM 2076 C C . ARG A 1 258 ? -22.54673 -44.84128 -30.11895 1.000 69.36535 256 ARG A C 1
ATOM 2077 O O . ARG A 1 258 ? -22.31563 -45.67459 -29.23795 1.000 72.24547 256 ARG A O 1
ATOM 2085 N N . TYR A 1 259 ? -22.75470 -43.55785 -29.84937 1.000 74.29080 257 TYR A N 1
ATOM 2086 C CA . TYR A 1 259 ? -22.58801 -42.99241 -28.51981 1.000 66.40453 257 TYR A CA 1
ATOM 2087 C C . TYR A 1 259 ? -23.93652 -42.77651 -27.84801 1.000 61.54681 257 TYR A C 1
ATOM 2088 O O . TYR A 1 259 ? -24.90746 -42.36708 -28.49005 1.000 67.80248 257 TYR A O 1
ATOM 2097 N N . THR A 1 260 ? -23.98422 -43.05416 -26.54918 1.000 60.25584 258 THR A N 1
ATOM 2098 C CA . THR A 1 260 ? -25.17220 -42.85211 -25.73673 1.000 58.81226 258 THR A CA 1
ATOM 2099 C C . THR A 1 260 ? -24.78502 -42.14353 -24.44955 1.000 55.73689 258 THR A C 1
ATOM 2100 O O . THR A 1 260 ? -23.72467 -42.40970 -23.87633 1.000 55.60648 258 THR A O 1
ATOM 2104 N N . CYS A 1 261 ? -25.64388 -41.23287 -24.01048 1.000 53.50698 259 CYS A N 1
ATOM 2105 C CA . CYS A 1 261 ? -25.50294 -40.56734 -22.72587 1.000 50.74156 259 CYS A CA 1
ATOM 2106 C C . CYS A 1 261 ? -26.44245 -41.21456 -21.72035 1.000 51.07778 259 CYS A C 1
ATOM 2107 O O . CYS A 1 261 ? -27.58721 -41.53501 -22.04675 1.000 54.32256 259 CYS A O 1
ATOM 2110 N N . HIS A 1 262 ? -25.96322 -41.40243 -20.49625 1.000 50.18140 260 HIS A N 1
ATOM 2111 C CA . HIS A 1 262 ? -26.75611 -42.03375 -19.45028 1.000 50.77891 260 HIS A CA 1
ATOM 2112 C C . HIS A 1 262 ? -26.83195 -41.09997 -18.25328 1.000 48.95055 260 HIS A C 1
ATOM 2113 O O . HIS A 1 262 ? -25.79863 -40.69178 -17.71216 1.000 59.43779 260 HIS A O 1
ATOM 2120 N N . VAL A 1 263 ? -28.05429 -40.76089 -17.85010 1.000 51.74890 261 VAL A N 1
ATOM 2121 C CA . VAL A 1 263 ? -28.30596 -39.80222 -16.78006 1.000 54.91628 261 VAL A CA 1
ATOM 2122 C C . VAL A 1 263 ? -28.95830 -40.53725 -15.61860 1.000 45.88786 261 VAL A C 1
ATOM 2123 O O . VAL A 1 263 ? -29.99574 -41.18979 -15.78888 1.000 47.99586 261 VAL A O 1
ATOM 2127 N N . GLN A 1 264 ? -28.35511 -40.42216 -14.43864 1.000 47.08060 262 GLN A N 1
ATOM 2128 C CA . GLN A 1 264 ? -28.87017 -41.01997 -13.21513 1.000 45.85624 262 GLN A CA 1
ATOM 2129 C C . GLN A 1 264 ? -29.16889 -39.90951 -12.21857 1.000 47.32952 262 GLN A C 1
ATOM 2130 O O . GLN A 1 264 ? -28.32434 -39.03881 -11.98207 1.000 41.00696 262 GLN A O 1
ATOM 2136 N N . HIS A 1 265 ? -30.36745 -39.93730 -11.64240 1.000 47.04664 263 HIS A N 1
ATOM 2137 C CA . HIS A 1 265 ? -30.76955 -38.92431 -10.68068 1.000 41.82315 263 HIS A CA 1
ATOM 2138 C C . HIS A 1 265 ? -31.83309 -39.51811 -9.77303 1.000 43.80271 263 HIS A C 1
ATOM 2139 O O . HIS A 1 265 ? -32.51667 -40.47757 -10.13668 1.000 49.33888 263 HIS A O 1
ATOM 2146 N N . GLU A 1 266 ? -31.96883 -38.93534 -8.57936 1.000 46.22764 264 GLU A N 1
ATOM 2147 C CA . GLU A 1 266 ? -32.94801 -39.45131 -7.62827 1.000 44.65834 264 GLU A CA 1
ATOM 2148 C C . GLU A 1 266 ? -34.36912 -39.31099 -8.16165 1.000 45.80737 264 GLU A C 1
ATOM 2149 O O . GLU A 1 266 ? -35.25596 -40.08654 -7.78715 1.000 52.55717 264 GLU A O 1
ATOM 2155 N N . GLY A 1 267 ? -34.60274 -38.34244 -9.04521 1.000 47.68034 265 GLY A N 1
ATOM 2156 C CA . GLY A 1 267 ? -35.90596 -38.11787 -9.63747 1.000 52.97003 265 GLY A CA 1
ATOM 2157 C C . GLY A 1 267 ? -36.24005 -38.97152 -10.83904 1.000 56.57935 265 GLY A C 1
ATOM 2158 O O . GLY A 1 267 ? -37.33024 -38.83268 -11.40044 1.000 51.36743 265 GLY A O 1
ATOM 2159 N N . LEU A 1 268 ? -35.33659 -39.85623 -11.25341 1.000 51.58866 266 LEU A N 1
ATOM 2160 C CA . LEU A 1 268 ? -35.57446 -40.73578 -12.39189 1.000 53.30469 266 LEU A CA 1
ATOM 2161 C C . LEU A 1 268 ? -35.86244 -42.14885 -11.90950 1.000 66.98591 266 LEU A C 1
ATOM 2162 O O . LEU A 1 268 ? -34.96265 -42.80448 -11.35926 1.000 63.10948 266 LEU A O 1
ATOM 2167 N N . PRO A 1 269 ? -37.08010 -42.66295 -12.09739 1.000 67.59057 267 PRO A N 1
ATOM 2168 C CA . PRO A 1 269 ? -37.35683 -44.05118 -11.69327 1.000 72.79095 267 PRO A CA 1
ATOM 2169 C C . PRO A 1 269 ? -36.50169 -45.06224 -12.43313 1.000 72.63573 267 PRO A C 1
ATOM 2170 O O . PRO A 1 269 ? -36.25186 -46.15849 -11.91549 1.000 73.07325 267 PRO A O 1
ATOM 2174 N N . LYS A 1 270 ? -36.04506 -44.71937 -13.63577 1.000 66.76531 268 LYS A N 1
ATOM 2175 C CA . LYS A 1 270 ? -35.10968 -45.50993 -14.40692 1.000 74.48531 268 LYS A CA 1
ATOM 2176 C C . LYS A 1 270 ? -34.14594 -44.53089 -15.06065 1.000 70.67819 268 LYS A C 1
ATOM 2177 O O . LYS A 1 270 ? -34.56076 -43.43458 -15.46755 1.000 58.32270 268 LYS A O 1
ATOM 2183 N N . PRO A 1 271 ? -32.86366 -44.87909 -15.15297 1.000 68.70831 269 PRO A N 1
ATOM 2184 C CA . PRO A 1 271 ? -31.89514 -43.95196 -15.74880 1.000 67.06142 269 PRO A CA 1
ATOM 2185 C C . PRO A 1 271 ? -32.21991 -43.67806 -17.20968 1.000 61.28815 269 PRO A C 1
ATOM 2186 O O . PRO A 1 271 ? -32.60902 -44.57536 -17.96003 1.000 64.10313 269 PRO A O 1
ATOM 2190 N N . LEU A 1 272 ? -32.06682 -42.41843 -17.60419 1.000 56.00061 270 LEU A N 1
ATOM 2191 C CA . LEU A 1 272 ? -32.34136 -42.01399 -18.97317 1.000 58.92847 270 LEU A CA 1
ATOM 2192 C C . LEU A 1 272 ? -31.17852 -42.37277 -19.88736 1.000 57.72626 270 LEU A C 1
ATOM 2193 O O . LEU A 1 272 ? -30.01293 -42.36019 -19.48232 1.000 70.34763 270 LEU A O 1
ATOM 2198 N N . THR A 1 273 ? -31.51007 -42.68782 -21.13671 1.000 56.43542 271 THR A N 1
ATOM 2199 C CA . THR A 1 273 ? -30.52637 -42.93375 -22.18341 1.000 63.22720 271 THR A CA 1
ATOM 2200 C C . THR A 1 273 ? -30.81089 -41.98841 -23.34054 1.000 63.90628 271 THR A C 1
ATOM 2201 O O . THR A 1 273 ? -31.91250 -42.00082 -23.89993 1.000 74.93465 271 THR A O 1
ATOM 2205 N N . LEU A 1 274 ? -29.82396 -41.17119 -23.69236 1.000 54.63827 272 LEU A N 1
ATOM 2206 C CA . LEU A 1 274 ? -29.95146 -40.20027 -24.76572 1.000 55.30129 272 LEU A CA 1
ATOM 2207 C C . LEU A 1 274 ? -28.99243 -40.54932 -25.89330 1.000 55.77001 272 LEU A C 1
ATOM 2208 O O . LEU A 1 274 ? -27.91369 -41.10173 -25.66504 1.000 64.07740 272 LEU A O 1
ATOM 2213 N N . ARG A 1 275 ? -29.39700 -40.21543 -27.11480 1.000 57.13771 273 ARG A N 1
ATOM 2214 C CA . ARG A 1 275 ? -28.61524 -40.52416 -28.30097 1.000 59.08888 273 ARG A CA 1
ATOM 2215 C C . ARG A 1 275 ? -28.90147 -39.46256 -29.34900 1.000 60.65239 273 ARG A C 1
ATOM 2216 O O . ARG A 1 275 ? -30.00359 -38.91066 -29.40205 1.000 62.66137 273 ARG A O 1
ATOM 2224 N N . TRP A 1 276 ? -27.90177 -39.17114 -30.17650 1.000 66.93686 274 TRP A N 1
ATOM 2225 C CA . TRP A 1 276 ? -28.08259 -38.16542 -31.21331 1.000 74.45659 274 TRP A CA 1
ATOM 2226 C C . TRP A 1 276 ? -29.11789 -38.64803 -32.22039 1.000 75.96282 274 TRP A C 1
ATOM 2227 O O . TRP A 1 276 ? -28.93833 -39.69024 -32.85854 1.000 79.09620 274 TRP A O 1
ATOM 2238 N N . GLU A 1 277 ? -30.20473 -37.89658 -32.35233 1.000 104.62458 275 GLU A N 1
ATOM 2239 C CA . GLU A 1 277 ? -31.27554 -38.25650 -33.27049 1.000 113.41194 275 GLU A CA 1
ATOM 2240 C C . GLU A 1 277 ? -31.58303 -37.10271 -34.21942 1.000 115.50846 275 GLU A C 1
ATOM 2241 O O . GLU A 1 277 ? -32.01012 -36.03036 -33.79149 1.000 115.53018 275 GLU A O 1
ATOM 2247 N N . MET B 2 1 ? -0.22532 -22.71443 -5.34762 1.000 81.49448 -1 MET B N 1
ATOM 2248 C CA . MET B 2 1 ? 0.71652 -22.28591 -4.32850 1.000 68.58259 -1 MET B CA 1
ATOM 2249 C C . MET B 2 1 ? 0.36433 -22.93165 -2.99566 1.000 77.01096 -1 MET B C 1
ATOM 2250 O O . MET B 2 1 ? 0.15275 -22.23619 -2.00280 1.000 70.68429 -1 MET B O 1
ATOM 2255 N N . GLY B 2 2 ? 0.29792 -24.26338 -2.97646 1.000 90.73869 0 GLY B N 1
ATOM 2256 C CA . GLY B 2 2 ? 0.02884 -24.95623 -1.73260 1.000 81.09232 0 GLY B CA 1
ATOM 2257 C C . GLY B 2 2 ? -1.40074 -24.80935 -1.25297 1.000 86.44568 0 GLY B C 1
ATOM 2258 O O . GLY B 2 2 ? -2.34834 -25.20261 -1.94003 1.000 85.48152 0 GLY B O 1
ATOM 2259 N N . ILE B 2 3 ? -1.55276 -24.27317 -0.04077 1.000 80.55135 1 ILE B N 1
ATOM 2260 C CA . ILE B 2 3 ? -2.84167 -23.95164 0.57043 1.000 75.33906 1 ILE B CA 1
ATOM 2261 C C . ILE B 2 3 ? -3.66393 -22.97749 -0.27041 1.000 73.82579 1 ILE B C 1
ATOM 2262 O O . ILE B 2 3 ? -4.78890 -22.62525 0.10150 1.000 68.68219 1 ILE B O 1
ATOM 2267 N N . GLN B 2 4 ? -3.12446 -22.54175 -1.40509 1.000 72.73599 2 GLN B N 1
ATOM 2268 C CA . GLN B 2 4 ? -3.80915 -21.63418 -2.31618 1.000 59.65599 2 GLN B CA 1
ATOM 2269 C C . GLN B 2 4 ? -4.23540 -22.41961 -3.54943 1.000 61.71954 2 GLN B C 1
ATOM 2270 O O . GLN B 2 4 ? -3.39322 -22.99410 -4.24908 1.000 59.83244 2 GLN B O 1
ATOM 2276 N N . ARG B 2 5 ? -5.53975 -22.44254 -3.80586 1.000 43.46288 3 ARG B N 1
ATOM 2277 C CA . ARG B 2 5 ? -6.13141 -23.18344 -4.90980 1.000 41.65177 3 ARG B CA 1
ATOM 2278 C C . ARG B 2 5 ? -6.67658 -22.19734 -5.93401 1.000 43.50888 3 ARG B C 1
ATOM 2279 O O . ARG B 2 5 ? -7.37817 -21.24789 -5.56989 1.000 32.99959 3 ARG B O 1
ATOM 2287 N N . THR B 2 6 ? -6.35145 -22.41607 -7.21136 1.000 45.93001 4 THR B N 1
ATOM 2288 C CA . THR B 2 6 ? -6.88914 -21.52568 -8.22834 1.000 36.94828 4 THR B CA 1
ATOM 2289 C C . THR B 2 6 ? -8.34325 -21.88934 -8.53018 1.000 29.69355 4 THR B C 1
ATOM 2290 O O . THR B 2 6 ? -8.72632 -23.05963 -8.45251 1.000 37.67522 4 THR B O 1
ATOM 2294 N N . PRO B 2 7 ? -9.18338 -20.90103 -8.83895 1.000 36.70975 5 PRO B N 1
ATOM 2295 C CA . PRO B 2 7 ? -10.60777 -21.18954 -9.04628 1.000 29.34011 5 PRO B CA 1
ATOM 2296 C C . PRO B 2 7 ? -10.90230 -21.80312 -10.40600 1.000 29.22189 5 PRO B C 1
ATOM 2297 O O . PRO B 2 7 ? -10.28130 -21.46492 -11.41710 1.000 27.58325 5 PRO B O 1
ATOM 2301 N N . LYS B 2 8 ? -11.86682 -22.72065 -10.41294 1.000 29.34992 6 LYS B N 1
ATOM 2302 C CA . LYS B 2 8 ? -12.52236 -23.13677 -11.64271 1.000 29.10816 6 LYS B CA 1
ATOM 2303 C C . LYS B 2 8 ? -13.64250 -22.15883 -11.96492 1.000 33.60791 6 LYS B C 1
ATOM 2304 O O . LYS B 2 8 ? -14.33976 -21.67917 -11.06779 1.000 28.12690 6 LYS B O 1
ATOM 2310 N N . ILE B 2 9 ? -13.82533 -21.87120 -13.24990 1.000 33.08927 7 ILE B N 1
ATOM 2311 C CA . ILE B 2 9 ? -14.74479 -20.82848 -13.68670 1.000 27.81932 7 ILE B CA 1
ATOM 2312 C C . ILE B 2 9 ? -15.70536 -21.41230 -14.71179 1.000 27.15824 7 ILE B C 1
ATOM 2313 O O . ILE B 2 9 ? -15.27483 -21.98835 -15.71686 1.000 30.02176 7 ILE B O 1
ATOM 2318 N N . GLN B 2 10 ? -17.00322 -21.25607 -14.45763 1.000 23.85898 8 GLN B N 1
ATOM 2319 C CA . GLN B 2 10 ? -18.04884 -21.60254 -15.41018 1.000 27.39594 8 GLN B CA 1
ATOM 2320 C C . GLN B 2 10 ? -18.96748 -20.40756 -15.58978 1.000 31.82185 8 GLN B C 1
ATOM 2321 O O . GLN B 2 10 ? -19.51931 -19.89439 -14.61213 1.000 23.15638 8 GLN B O 1
ATOM 2327 N N . VAL B 2 11 ? -19.13228 -19.96847 -16.83246 1.000 37.29587 9 VAL B N 1
ATOM 2328 C CA A VAL B 2 11 ? -20.02947 -18.87053 -17.17429 0.764 58.65542 9 VAL B CA 1
ATOM 2329 C CA B VAL B 2 11 ? -20.03130 -18.87537 -17.16779 0.236 64.42358 9 VAL B CA 1
ATOM 2330 C C . VAL B 2 11 ? -21.12400 -19.43507 -18.07046 1.000 33.05880 9 VAL B C 1
ATOM 2331 O O . VAL B 2 11 ? -20.84532 -20.23635 -18.97197 1.000 36.59246 9 VAL B O 1
ATOM 2338 N N . TYR B 2 12 ? -22.36891 -19.05141 -17.79773 1.000 25.97604 10 TYR B N 1
ATOM 2339 C CA . TYR B 2 12 ? -23.52323 -19.70764 -18.40225 1.000 30.14454 10 TYR B CA 1
ATOM 2340 C C . TYR B 2 12 ? -24.77863 -18.93276 -18.03505 1.000 31.62684 10 TYR B C 1
ATOM 2341 O O . TYR B 2 12 ? -24.75652 -18.03917 -17.18690 1.000 32.99301 10 TYR B O 1
ATOM 2350 N N . SER B 2 13 ? -25.87786 -19.29545 -18.68321 1.000 33.91051 11 SER B N 1
ATOM 2351 C CA . SER B 2 13 ? -27.17616 -18.69900 -18.41713 1.000 24.65809 11 SER B CA 1
ATOM 2352 C C . SER B 2 13 ? -28.00135 -19.60875 -17.51361 1.000 25.61974 11 SER B C 1
ATOM 2353 O O . SER B 2 13 ? -27.87090 -20.83470 -17.55181 1.000 29.00829 11 SER B O 1
ATOM 2356 N N . ARG B 2 14 ? -28.85055 -18.99018 -16.68696 1.000 25.28799 12 ARG B N 1
ATOM 2357 C CA . ARG B 2 14 ? -29.72074 -19.76261 -15.80406 1.000 28.47694 12 ARG B CA 1
ATOM 2358 C C . ARG B 2 14 ? -30.67552 -20.64080 -16.60193 1.000 33.71653 12 ARG B C 1
ATOM 2359 O O . ARG B 2 14 ? -30.91620 -21.79912 -16.24334 1.000 38.31172 12 ARG B O 1
ATOM 2367 N N . HIS B 2 15 ? -31.23087 -20.10478 -17.68460 1.000 30.97371 13 HIS B N 1
ATOM 2368 C CA . HIS B 2 15 ? -32.16367 -20.79582 -18.55519 1.000 32.20892 13 HIS B CA 1
ATOM 2369 C C . HIS B 2 15 ? -31.55106 -20.93306 -19.94219 1.000 32.97377 13 HIS B C 1
ATOM 2370 O O . HIS B 2 15 ? -30.65639 -20.16029 -20.29983 1.000 39.40012 13 HIS B O 1
ATOM 2377 N N . PRO B 2 16 ? -31.97141 -21.93210 -20.72910 1.000 39.70506 14 PRO B N 1
ATOM 2378 C CA . PRO B 2 16 ? -31.49300 -22.02225 -22.11583 1.000 39.95052 14 PRO B CA 1
ATOM 2379 C C . PRO B 2 16 ? -31.62987 -20.69778 -22.85094 1.000 32.66171 14 PRO B C 1
ATOM 2380 O O . PRO B 2 16 ? -32.72926 -20.14357 -22.94638 1.000 43.71799 14 PRO B O 1
ATOM 2384 N N . ALA B 2 17 ? -30.51981 -20.18653 -23.37728 1.000 34.18194 15 ALA B N 1
ATOM 2385 C CA . ALA B 2 17 ? -30.49808 -18.82708 -23.89817 1.000 40.61144 15 ALA B CA 1
ATOM 2386 C C . ALA B 2 17 ? -31.24870 -18.73792 -25.22064 1.000 46.42847 15 ALA B C 1
ATOM 2387 O O . ALA B 2 17 ? -30.95291 -19.47126 -26.16907 1.000 46.02624 15 ALA B O 1
ATOM 2389 N N . GLU B 2 18 ? -32.22597 -17.83578 -25.27546 1.000 41.43419 16 GLU B N 1
ATOM 2390 C CA . GLU B 2 18 ? -32.94235 -17.50172 -26.49812 1.000 36.45294 16 GLU B CA 1
ATOM 2391 C C . GLU B 2 18 ? -32.79116 -16.01087 -26.75036 1.000 37.69124 16 GLU B C 1
ATOM 2392 O O . GLU B 2 18 ? -33.03660 -15.19889 -25.85045 1.000 32.09882 16 GLU B O 1
ATOM 2398 N N . ASN B 2 19 ? -32.37693 -15.65841 -27.96573 1.000 36.99207 17 ASN B N 1
ATOM 2399 C CA . ASN B 2 19 ? -32.16477 -14.26023 -28.31286 1.000 35.08182 17 ASN B CA 1
ATOM 2400 C C . ASN B 2 19 ? -33.41913 -13.43557 -28.05540 1.000 32.29008 17 ASN B C 1
ATOM 2401 O O . ASN B 2 19 ? -34.51498 -13.78289 -28.50329 1.000 36.70436 17 ASN B O 1
ATOM 2406 N N . GLY B 2 20 ? -33.24426 -12.33665 -27.32551 1.000 31.21246 18 GLY B N 1
ATOM 2407 C CA . GLY B 2 20 ? -34.31304 -11.41225 -27.03126 1.000 37.34347 18 GLY B CA 1
ATOM 2408 C C . GLY B 2 20 ? -35.05092 -11.66612 -25.73606 1.000 34.58053 18 GLY B C 1
ATOM 2409 O O . GLY B 2 20 ? -35.74906 -10.76688 -25.25826 1.000 35.13424 18 GLY B O 1
ATOM 2410 N N . LYS B 2 21 ? -34.88812 -12.83525 -25.12754 1.000 31.50693 19 LYS B N 1
ATOM 2411 C CA . LYS B 2 21 ? -35.62327 -13.19658 -23.92314 1.000 31.82910 19 LYS B CA 1
ATOM 2412 C C . LYS B 2 21 ? -34.74989 -12.96784 -22.69740 1.000 30.29821 19 LYS B C 1
ATOM 2413 O O . LYS B 2 21 ? -33.60906 -13.43951 -22.64503 1.000 30.47965 19 LYS B O 1
ATOM 2419 N N . SER B 2 22 ? -35.28693 -12.23840 -21.72154 1.000 30.46675 20 SER B N 1
ATOM 2420 C CA . SER B 2 22 ? -34.55512 -11.96759 -20.49238 1.000 35.99421 20 SER B CA 1
ATOM 2421 C C . SER B 2 22 ? -34.16762 -13.26610 -19.79091 1.000 28.94827 20 SER B C 1
ATOM 2422 O O . SER B 2 22 ? -34.85373 -14.28712 -19.89128 1.000 29.95856 20 SER B O 1
ATOM 2425 N N . ASN B 2 23 ? -33.05479 -13.21096 -19.06802 1.000 27.65125 21 ASN B N 1
ATOM 2426 C CA . ASN B 2 23 ? -32.40289 -14.39443 -18.52384 1.000 27.12028 21 ASN B CA 1
ATOM 2427 C C . ASN B 2 23 ? -31.49855 -13.94289 -17.37866 1.000 33.06027 21 ASN B C 1
ATOM 2428 O O . ASN B 2 23 ? -31.55855 -12.78993 -16.93751 1.000 26.03342 21 ASN B O 1
ATOM 2433 N N . PHE B 2 24 ? -30.65618 -14.85310 -16.89218 1.000 25.44628 22 PHE B N 1
ATOM 2434 C CA . PHE B 2 24 ? -29.64246 -14.53222 -15.89544 1.000 28.41358 22 PHE B CA 1
ATOM 2435 C C . PHE B 2 24 ? -28.28604 -15.01373 -16.38233 1.000 29.44398 22 PHE B C 1
ATOM 2436 O O . PHE B 2 24 ? -28.14510 -16.17308 -16.78260 1.000 23.88606 22 PHE B O 1
ATOM 2444 N N . LEU B 2 25 ? -27.29344 -14.12903 -16.34869 1.000 23.03730 23 LEU B N 1
ATOM 2445 C CA . LEU B 2 25 ? -25.92276 -14.50514 -16.66262 1.000 27.93726 23 LEU B CA 1
ATOM 2446 C C . LEU B 2 25 ? -25.20542 -14.88326 -15.37535 1.000 31.16063 23 LEU B C 1
ATOM 2447 O O . LEU B 2 25 ? -25.17309 -14.10003 -14.42186 1.000 27.60529 23 LEU B O 1
ATOM 2452 N N . ASN B 2 26 ? -24.62910 -16.07816 -15.35684 1.000 25.86308 24 ASN B N 1
ATOM 2453 C CA . ASN B 2 26 ? -23.98821 -16.63529 -14.17872 1.000 21.88574 24 ASN B CA 1
ATOM 2454 C C . ASN B 2 26 ? -22.48798 -16.76077 -14.39977 1.000 35.50479 24 ASN B C 1
ATOM 2455 O O . ASN B 2 26 ? -22.02150 -16.97028 -15.52319 1.000 22.80344 24 ASN B O 1
ATOM 2460 N N . CYS B 2 27 ? -21.73657 -16.59770 -13.31420 1.000 23.32800 25 CYS B N 1
ATOM 2461 C CA . CYS B 2 27 ? -20.32199 -16.94844 -13.26576 1.000 30.04259 25 CYS B CA 1
ATOM 2462 C C . CYS B 2 27 ? -20.09980 -17.70304 -11.96202 1.000 32.51728 25 CYS B C 1
ATOM 2463 O O . CYS B 2 27 ? -20.12355 -17.10587 -10.88022 1.000 23.90120 25 CYS B O 1
ATOM 2466 N N . TYR B 2 28 ? -19.88242 -19.01067 -12.06695 1.000 27.98987 26 TYR B N 1
ATOM 2467 C CA . TYR B 2 28 ? -19.72442 -19.88432 -10.91334 1.000 24.36011 26 TYR B CA 1
ATOM 2468 C C . TYR B 2 28 ? -18.24406 -20.17401 -10.72081 1.000 25.37354 26 TYR B C 1
ATOM 2469 O O . TYR B 2 28 ? -17.60585 -20.77973 -11.58848 1.000 22.72653 26 TYR B O 1
ATOM 2478 N N . VAL B 2 29 ? -17.70897 -19.75579 -9.58022 1.000 22.32425 27 VAL B N 1
ATOM 2479 C CA . VAL B 2 29 ? -16.30979 -19.96165 -9.23654 1.000 32.19889 27 VAL B CA 1
ATOM 2480 C C . VAL B 2 29 ? -16.25952 -20.93238 -8.06680 1.000 26.36445 27 VAL B C 1
ATOM 2481 O O . VAL B 2 29 ? -16.95886 -20.74196 -7.06685 1.000 25.95714 27 VAL B O 1
ATOM 2485 N N . SER B 2 30 ? -15.45982 -21.98789 -8.20426 1.000 24.63123 28 SER B N 1
ATOM 2486 C CA . SER B 2 30 ? -15.36033 -23.01935 -7.18229 1.000 33.39387 28 SER B CA 1
ATOM 2487 C C . SER B 2 30 ? -13.92486 -23.52146 -7.11346 1.000 40.02713 28 SER B C 1
ATOM 2488 O O . SER B 2 30 ? -13.07565 -23.16063 -7.93048 1.000 31.44087 28 SER B O 1
ATOM 2491 N N . GLY B 2 31 ? -13.65666 -24.35737 -6.11353 1.000 32.01796 29 GLY B N 1
ATOM 2492 C CA . GLY B 2 31 ? -12.34708 -24.95918 -5.97522 1.000 26.51126 29 GLY B CA 1
ATOM 2493 C C . GLY B 2 31 ? -11.22466 -24.01362 -5.61085 1.000 31.73539 29 GLY B C 1
ATOM 2494 O O . GLY B 2 31 ? -10.05836 -24.35566 -5.81873 1.000 27.98105 29 GLY B O 1
ATOM 2495 N N . PHE B 2 32 ? -11.53028 -22.82809 -5.08532 1.000 27.80579 30 PHE B N 1
ATOM 2496 C CA . PHE B 2 32 ? -10.50891 -21.82422 -4.82165 1.000 27.74533 30 PHE B CA 1
ATOM 2497 C C . PHE B 2 32 ? -10.31429 -21.59184 -3.32859 1.000 28.71559 30 PHE B C 1
ATOM 2498 O O . PHE B 2 32 ? -11.21967 -21.80420 -2.51661 1.000 27.15533 30 PHE B O 1
ATOM 2506 N N . HIS B 2 33 ? -9.10823 -21.13088 -2.98785 1.000 33.48023 31 HIS B N 1
ATOM 2507 C CA . HIS B 2 33 ? -8.70465 -20.79757 -1.63276 1.000 31.61178 31 HIS B CA 1
ATOM 2508 C C . HIS B 2 33 ? -7.49490 -19.88994 -1.75922 1.000 36.78529 31 HIS B C 1
ATOM 2509 O O . HIS B 2 33 ? -6.62426 -20.17356 -2.59150 1.000 35.71208 31 HIS B O 1
ATOM 2516 N N . PRO B 2 34 ? -7.40531 -18.79017 -0.99552 1.000 44.90905 32 PRO B N 1
ATOM 2517 C CA . PRO B 2 34 ? -8.33900 -18.29585 0.02764 1.000 43.19014 32 PRO B CA 1
ATOM 2518 C C . PRO B 2 34 ? -9.62887 -17.73437 -0.56143 1.000 30.41466 32 PRO B C 1
ATOM 2519 O O . PRO B 2 34 ? -9.80416 -17.69579 -1.77598 1.000 29.92262 32 PRO B O 1
ATOM 2523 N N . SER B 2 35 ? -10.55695 -17.30840 0.29951 1.000 32.30966 33 SER B N 1
ATOM 2524 C CA . SER B 2 35 ? -11.88827 -16.92095 -0.15179 1.000 28.33920 33 SER B CA 1
ATOM 2525 C C . SER B 2 35 ? -11.90945 -15.56684 -0.84457 1.000 33.06876 33 SER B C 1
ATOM 2526 O O . SER B 2 35 ? -12.83692 -15.29937 -1.61868 1.000 36.70278 33 SER B O 1
ATOM 2529 N N . ASP B 2 36 ? -10.93905 -14.69877 -0.56542 1.000 31.31251 34 ASP B N 1
ATOM 2530 C CA . ASP B 2 36 ? -10.89732 -13.40876 -1.23786 1.000 34.36510 34 ASP B CA 1
ATOM 2531 C C . ASP B 2 36 ? -10.80584 -13.62582 -2.74053 1.000 36.95827 34 ASP B C 1
ATOM 2532 O O . ASP B 2 36 ? -9.83739 -14.20588 -3.23758 1.000 39.69631 34 ASP B O 1
ATOM 2537 N N . ILE B 2 37 ? -11.82313 -13.16596 -3.46207 1.000 31.46235 35 ILE B N 1
ATOM 2538 C CA . ILE B 2 37 ? -11.91180 -13.37284 -4.90036 1.000 31.39376 35 ILE B CA 1
ATOM 2539 C C . ILE B 2 37 ? -12.74213 -12.24005 -5.47879 1.000 33.33953 35 ILE B C 1
ATOM 2540 O O . ILE B 2 37 ? -13.66936 -11.73659 -4.83941 1.000 31.90571 35 ILE B O 1
ATOM 2545 N N . GLU B 2 38 ? -12.39602 -11.82336 -6.69028 1.000 35.35555 36 GLU B N 1
ATOM 2546 C CA . GLU B 2 38 ? -13.12763 -10.76856 -7.37214 1.000 36.61487 36 GLU B CA 1
ATOM 2547 C C . GLU B 2 38 ? -13.64320 -11.29766 -8.70061 1.000 32.43020 36 GLU B C 1
ATOM 2548 O O . GLU B 2 38 ? -12.88258 -11.87288 -9.48489 1.000 31.31915 36 GLU B O 1
ATOM 2554 N N . VAL B 2 39 ? -14.93537 -11.10309 -8.94402 1.000 24.52631 37 VAL B N 1
ATOM 2555 C CA . VAL B 2 39 ? -15.61313 -11.61656 -10.12642 1.000 27.69038 37 VAL B CA 1
ATOM 2556 C C . VAL B 2 39 ? -16.40774 -10.48501 -10.75811 1.000 29.32493 37 VAL B C 1
ATOM 2557 O O . VAL B 2 39 ? -17.23600 -9.85373 -10.09353 1.000 33.72706 37 VAL B O 1
ATOM 2561 N N . ASP B 2 40 ? -16.15305 -10.23177 -12.03595 1.000 35.78397 38 ASP B N 1
ATOM 2562 C CA . ASP B 2 40 ? -16.86833 -9.23171 -12.80973 1.000 33.63887 38 ASP B CA 1
ATOM 2563 C C . ASP B 2 40 ? -17.53158 -9.90807 -13.99808 1.000 33.85849 38 ASP B C 1
ATOM 2564 O O . ASP B 2 40 ? -16.96422 -10.82603 -14.59492 1.000 26.81031 38 ASP B O 1
ATOM 2569 N N . LEU B 2 41 ? -18.73375 -9.46508 -14.33599 1.000 22.86816 39 LEU B N 1
ATOM 2570 C CA . LEU B 2 41 ? -19.35760 -9.84400 -15.59257 1.000 31.48510 39 LEU B CA 1
ATOM 2571 C C . LEU B 2 41 ? -19.12363 -8.73089 -16.60138 1.000 31.54320 39 LEU B C 1
ATOM 2572 O O . LEU B 2 41 ? -19.22797 -7.54795 -16.26902 1.000 30.18846 39 LEU B O 1
ATOM 2577 N N . LEU B 2 42 ? -18.81496 -9.11348 -17.83256 1.000 26.07974 40 LEU B N 1
ATOM 2578 C CA . LEU B 2 42 ? -18.40907 -8.17838 -18.86797 1.000 25.19795 40 LEU B CA 1
ATOM 2579 C C . LEU B 2 42 ? -19.39976 -8.23958 -20.01721 1.000 27.83751 40 LEU B C 1
ATOM 2580 O O . LEU B 2 42 ? -19.88140 -9.31735 -20.37834 1.000 30.95132 40 LEU B O 1
ATOM 2585 N N . LYS B 2 43 ? -19.70768 -7.07688 -20.58165 1.000 28.18811 41 LYS B N 1
ATOM 2586 C CA . LYS B 2 43 ? -20.54721 -6.97682 -21.76743 1.000 27.98207 41 LYS B CA 1
ATOM 2587 C C . LYS B 2 43 ? -19.85622 -6.07139 -22.77226 1.000 26.94869 41 LYS B C 1
ATOM 2588 O O . LYS B 2 43 ? -19.65308 -4.88471 -22.49863 1.000 27.70266 41 LYS B O 1
ATOM 2594 N N . ASN B 2 44 ? -19.51434 -6.62712 -23.93404 1.000 26.74085 42 ASN B N 1
ATOM 2595 C CA . ASN B 2 44 ? -18.91072 -5.86936 -25.03147 1.000 28.08229 42 ASN B CA 1
ATOM 2596 C C . ASN B 2 44 ? -17.68886 -5.07803 -24.56902 1.000 38.64192 42 ASN B C 1
ATOM 2597 O O . ASN B 2 44 ? -17.41710 -3.97565 -25.04684 1.000 29.92139 42 ASN B O 1
ATOM 2602 N N . GLY B 2 45 ? -16.93388 -5.65831 -23.63970 1.000 28.54224 43 GLY B N 1
ATOM 2603 C CA . GLY B 2 45 ? -15.70164 -5.05392 -23.17712 1.000 29.52838 43 GLY B CA 1
ATOM 2604 C C . GLY B 2 45 ? -15.83672 -3.99606 -22.10874 1.000 29.36627 43 GLY B C 1
ATOM 2605 O O . GLY B 2 45 ? -14.93629 -3.16433 -21.96988 1.000 30.62312 43 GLY B O 1
ATOM 2606 N N . GLU B 2 46 ? -16.92809 -3.99627 -21.34469 1.000 28.14093 44 GLU B N 1
ATOM 2607 C CA . GLU B 2 46 ? -17.06772 -3.09423 -20.21083 1.000 28.85180 44 GLU B CA 1
ATOM 2608 C C . GLU B 2 46 ? -17.76515 -3.81934 -19.06791 1.000 26.92259 44 GLU B C 1
ATOM 2609 O O . GLU B 2 46 ? -18.56449 -4.73445 -19.28110 1.000 31.80965 44 GLU B O 1
ATOM 2615 N N . ARG B 2 47 ? -17.44566 -3.39388 -17.85036 1.000 27.16775 45 ARG B N 1
ATOM 2616 C CA . ARG B 2 47 ? -17.97969 -4.02093 -16.65034 1.000 26.28790 45 ARG B CA 1
ATOM 2617 C C . ARG B 2 47 ? -19.48390 -3.81027 -16.52868 1.000 25.78777 45 ARG B C 1
ATOM 2618 O O . ARG B 2 47 ? -20.00124 -2.72185 -16.79188 1.000 27.66926 45 ARG B O 1
ATOM 2626 N N . ILE B 2 48 ? -20.18462 -4.87065 -16.13208 1.000 33.92724 46 ILE B N 1
ATOM 2627 C CA . ILE B 2 48 ? -21.61735 -4.81826 -15.86744 1.000 24.60237 46 ILE B CA 1
ATOM 2628 C C . ILE B 2 48 ? -21.82909 -4.45501 -14.40509 1.000 28.90564 46 ILE B C 1
ATOM 2629 O O . ILE B 2 48 ? -21.21504 -5.04913 -13.51046 1.000 24.81769 46 ILE B O 1
ATOM 2634 N N . GLU B 2 49 ? -22.69916 -3.48387 -14.16170 1.000 32.30114 47 GLU B N 1
ATOM 2635 C CA . GLU B 2 49 ? -23.07010 -3.08506 -12.81447 1.000 36.88587 47 GLU B CA 1
ATOM 2636 C C . GLU B 2 49 ? -24.21837 -3.95299 -12.30258 1.000 33.19544 47 GLU B C 1
ATOM 2637 O O . GLU B 2 49 ? -24.87267 -4.66691 -13.06427 1.000 42.83014 47 GLU B O 1
ATOM 2643 N N . LYS B 2 50 ? -24.42703 -3.91439 -10.98445 1.000 39.84305 48 LYS B N 1
ATOM 2644 C CA . LYS B 2 50 ? -25.53426 -4.61930 -10.32999 1.000 43.79108 48 LYS B CA 1
ATOM 2645 C C . LYS B 2 50 ? -25.37228 -6.13464 -10.42313 1.000 36.98722 48 LYS B C 1
ATOM 2646 O O . LYS B 2 50 ? -26.34625 -6.86707 -10.60489 1.000 41.23473 48 LYS B O 1
ATOM 2652 N N . VAL B 2 51 ? -24.14099 -6.60786 -10.28980 1.000 36.74986 49 VAL B N 1
ATOM 2653 C CA . VAL B 2 51 ? -23.86516 -8.03614 -10.22641 1.000 24.26083 49 VAL B CA 1
ATOM 2654 C C . VAL B 2 51 ? -23.91567 -8.45989 -8.76507 1.000 28.46241 49 VAL B C 1
ATOM 2655 O O . VAL B 2 51 ? -23.20267 -7.90568 -7.92217 1.000 25.38889 49 VAL B O 1
ATOM 2659 N N . GLU B 2 52 ? -24.78064 -9.41491 -8.45874 1.000 25.96529 50 GLU B N 1
ATOM 2660 C CA . GLU B 2 52 ? -24.91082 -9.95022 -7.11434 1.000 38.47302 50 GLU B CA 1
ATOM 2661 C C . GLU B 2 52 ? -24.21391 -11.30187 -7.02735 1.000 33.22320 50 GLU B C 1
ATOM 2662 O O . GLU B 2 52 ? -23.89748 -11.92872 -8.04005 1.000 23.65715 50 GLU B O 1
ATOM 2668 N N . HIS B 2 53 ? -23.97611 -11.75073 -5.79740 1.000 25.04022 51 HIS B N 1
ATOM 2669 C CA . HIS B 2 53 ? -23.31867 -13.03048 -5.58194 1.000 28.72005 51 HIS B CA 1
ATOM 2670 C C . HIS B 2 53 ? -23.91798 -13.73140 -4.37086 1.000 32.21438 51 HIS B C 1
ATOM 2671 O O . HIS B 2 53 ? -24.47756 -13.10279 -3.46959 1.000 27.31626 51 HIS B O 1
ATOM 2678 N N . SER B 2 54 ? -23.79407 -15.05653 -4.37193 1.000 26.03816 52 SER B N 1
ATOM 2679 C CA . SER B 2 54 ? -24.29621 -15.88622 -3.28901 1.000 25.83240 52 SER B CA 1
ATOM 2680 C C . SER B 2 54 ? -23.42004 -15.73528 -2.04918 1.000 26.42339 52 SER B C 1
ATOM 2681 O O . SER B 2 54 ? -22.35948 -15.10569 -2.07145 1.000 35.81309 52 SER B O 1
ATOM 2684 N N . ASP B 2 55 ? -23.87071 -16.34596 -0.95763 1.000 29.15735 53 ASP B N 1
ATOM 2685 C CA . ASP B 2 55 ? -23.12232 -16.31628 0.28922 1.000 30.82276 53 ASP B CA 1
ATOM 2686 C C . ASP B 2 55 ? -21.99857 -17.34526 0.26402 1.000 35.65708 53 ASP B C 1
ATOM 2687 O O . ASP B 2 55 ? -22.16652 -18.45702 -0.24359 1.000 33.33604 53 ASP B O 1
ATOM 2692 N N . LEU B 2 56 ? -20.84149 -16.95374 0.79791 1.000 31.28121 54 LEU B N 1
ATOM 2693 C CA . LEU B 2 56 ? -19.63655 -17.77130 0.71018 1.000 30.41199 54 LEU B CA 1
ATOM 2694 C C . LEU B 2 56 ? -19.83567 -19.11740 1.39614 1.000 35.39456 54 LEU B C 1
ATOM 2695 O O . LEU B 2 56 ? -20.17385 -19.18034 2.58259 1.000 34.90092 54 LEU B O 1
ATOM 2700 N N . SER B 2 57 ? -19.62512 -20.19200 0.64271 1.000 26.88747 55 SER B N 1
ATOM 2701 C CA . SER B 2 57 ? -19.69490 -21.55263 1.14844 1.000 35.46971 55 SER B CA 1
ATOM 2702 C C . SER B 2 57 ? -18.46813 -22.30601 0.64808 1.000 32.85461 55 SER B C 1
ATOM 2703 O O . SER B 2 57 ? -17.66763 -21.77617 -0.12802 1.000 26.63307 55 SER B O 1
ATOM 2706 N N . PHE B 2 58 ? -18.31866 -23.55348 1.08994 1.000 27.36801 56 PHE B N 1
ATOM 2707 C CA . PHE B 2 58 ? -17.18530 -24.37101 0.68152 1.000 35.04626 56 PHE B CA 1
ATOM 2708 C C . PHE B 2 58 ? -17.62486 -25.82415 0.57641 1.000 34.77900 56 PHE B C 1
ATOM 2709 O O . PHE B 2 58 ? -18.71299 -26.20327 1.01690 1.000 28.17576 56 PHE B O 1
ATOM 2717 N N . SER B 2 59 ? -16.75379 -26.63398 -0.01844 1.000 45.94699 57 SER B N 1
ATOM 2718 C CA . SER B 2 59 ? -17.01894 -28.02742 -0.32836 1.000 34.78022 57 SER B CA 1
ATOM 2719 C C . SER B 2 59 ? -16.36548 -28.93359 0.71426 1.000 41.22121 57 SER B C 1
ATOM 2720 O O . SER B 2 59 ? -15.90959 -28.48228 1.76946 1.000 35.71883 57 SER B O 1
ATOM 2723 N N . LYS B 2 60 ? -16.32691 -30.23678 0.41888 1.000 38.47137 58 LYS B N 1
ATOM 2724 C CA . LYS B 2 60 ? -15.73849 -31.19621 1.34791 1.000 36.93128 58 LYS B CA 1
ATOM 2725 C C . LYS B 2 60 ? -14.23640 -30.98735 1.49252 1.000 43.22496 58 LYS B C 1
ATOM 2726 O O . LYS B 2 60 ? -13.68750 -31.17778 2.58386 1.000 42.52778 58 LYS B O 1
ATOM 2732 N N . ASP B 2 61 ? -13.56116 -30.59300 0.41495 1.000 38.98277 59 ASP B N 1
ATOM 2733 C CA . ASP B 2 61 ? -12.13576 -30.28938 0.44161 1.000 41.65714 59 ASP B CA 1
ATOM 2734 C C . ASP B 2 61 ? -11.83144 -28.88860 0.95943 1.000 30.47337 59 ASP B C 1
ATOM 2735 O O . ASP B 2 61 ? -10.67926 -28.45003 0.86063 1.000 39.59016 59 ASP B O 1
ATOM 2740 N N . TRP B 2 62 ? -12.83820 -28.17976 1.47271 1.000 29.93218 60 TRP B N 1
ATOM 2741 C CA . TRP B 2 62 ? -12.75552 -26.84423 2.06055 1.000 33.16687 60 TRP B CA 1
ATOM 2742 C C . TRP B 2 62 ? -12.56287 -25.74929 1.02334 1.000 35.05205 60 TRP B C 1
ATOM 2743 O O . TRP B 2 62 ? -12.43586 -24.57876 1.39669 1.000 34.40299 60 TRP B O 1
ATOM 2754 N N . SER B 2 63 ? -12.52966 -26.08139 -0.26102 1.000 28.31120 61 SER B N 1
ATOM 2755 C CA . SER B 2 63 ? -12.42036 -25.05614 -1.28654 1.000 36.11444 61 SER B CA 1
ATOM 2756 C C . SER B 2 63 ? -13.75294 -24.33329 -1.44155 1.000 35.10925 61 SER B C 1
ATOM 2757 O O . SER B 2 63 ? -14.82008 -24.95194 -1.39826 1.000 31.08019 61 SER B O 1
ATOM 2760 N N . PHE B 2 64 ? -13.68636 -23.01699 -1.62833 1.000 29.86904 62 PHE B N 1
ATOM 2761 C CA . PHE B 2 64 ? -14.88101 -22.18700 -1.63925 1.000 30.77944 62 PHE B CA 1
ATOM 2762 C C . PHE B 2 64 ? -15.57028 -22.21769 -2.99874 1.000 32.77266 62 PHE B C 1
ATOM 2763 O O . PHE B 2 64 ? -14.97126 -22.54204 -4.02745 1.000 29.31559 62 PHE B O 1
ATOM 2771 N N . TYR B 2 65 ? -16.85149 -21.85513 -2.99102 1.000 24.56551 63 TYR B N 1
ATOM 2772 C CA . TYR B 2 65 ? -17.59706 -21.66011 -4.22314 1.000 25.22118 63 TYR B CA 1
ATOM 2773 C C . TYR B 2 65 ? -18.55005 -20.48370 -4.06577 1.000 23.73012 63 TYR B C 1
ATOM 2774 O O . TYR B 2 65 ? -19.07698 -20.22786 -2.98051 1.000 24.26992 63 TYR B O 1
ATOM 2783 N N . LEU B 2 66 ? -18.76225 -19.77448 -5.17394 1.000 23.16908 64 LEU B N 1
ATOM 2784 C CA . LEU B 2 66 ? -19.63608 -18.61224 -5.24087 1.000 29.88156 64 LEU B CA 1
ATOM 2785 C C . LEU B 2 66 ? -20.32037 -18.58578 -6.59775 1.000 27.76397 64 LEU B C 1
ATOM 2786 O O . LEU B 2 66 ? -19.73772 -18.98517 -7.60938 1.000 29.62391 64 LEU B O 1
ATOM 2791 N N . LEU B 2 67 ? -21.56099 -18.11079 -6.61111 1.000 23.45544 65 LEU B N 1
ATOM 2792 C CA . LEU B 2 67 ? -22.28208 -17.83776 -7.84641 1.000 31.32363 65 LEU B CA 1
ATOM 2793 C C . LEU B 2 67 ? -22.48172 -16.33669 -7.97790 1.000 30.96013 65 LEU B C 1
ATOM 2794 O O . LEU B 2 67 ? -23.12783 -15.71767 -7.12680 1.000 23.59276 65 LEU B O 1
ATOM 2799 N N . TYR B 2 68 ? -21.95567 -15.76420 -9.05290 1.000 28.83508 66 TYR B N 1
ATOM 2800 C CA . TYR B 2 68 ? -22.21086 -14.37597 -9.39988 1.000 26.03217 66 TYR B CA 1
ATOM 2801 C C . TYR B 2 68 ? -23.24519 -14.34374 -10.51240 1.000 24.27723 66 TYR B C 1
ATOM 2802 O O . TYR B 2 68 ? -23.20358 -15.16383 -11.43266 1.000 22.06963 66 TYR B O 1
ATOM 2811 N N . TYR B 2 69 ? -24.17670 -13.39967 -10.42548 1.000 29.20468 67 TYR B N 1
ATOM 2812 C CA . TYR B 2 69 ? -25.30021 -13.42178 -11.34706 1.000 29.30152 67 TYR B CA 1
ATOM 2813 C C . TYR B 2 69 ? -25.90061 -12.03219 -11.47593 1.000 36.15345 67 TYR B C 1
ATOM 2814 O O . TYR B 2 69 ? -25.84040 -11.21948 -10.54886 1.000 23.50526 67 TYR B O 1
ATOM 2823 N N . THR B 2 70 ? -26.50110 -11.78934 -12.63750 1.000 27.78483 68 THR B N 1
ATOM 2824 C CA . THR B 2 70 ? -27.24466 -10.56916 -12.91086 1.000 26.91893 68 THR B CA 1
ATOM 2825 C C . THR B 2 70 ? -28.17558 -10.84010 -14.08040 1.000 24.54325 68 THR B C 1
ATOM 2826 O O . THR B 2 70 ? -27.96144 -11.76769 -14.86517 1.000 24.18259 68 THR B O 1
ATOM 2830 N N . GLU B 2 71 ? -29.22054 -10.02642 -14.17947 1.000 25.77461 69 GLU B N 1
ATOM 2831 C CA . GLU B 2 71 ? -30.14899 -10.16004 -15.28890 1.000 29.23420 69 GLU B CA 1
ATOM 2832 C C . GLU B 2 71 ? -29.47868 -9.72895 -16.58846 1.000 28.26790 69 GLU B C 1
ATOM 2833 O O . GLU B 2 71 ? -28.68149 -8.78721 -16.62153 1.000 24.38633 69 GLU B O 1
ATOM 2839 N N . PHE B 2 72 ? -29.82550 -10.41876 -17.67183 1.000 24.77022 70 PHE B N 1
ATOM 2840 C CA . PHE B 2 72 ? -29.31653 -10.06442 -18.98912 1.000 24.59121 70 PHE B CA 1
ATOM 2841 C C . PHE B 2 72 ? -30.23768 -10.65538 -20.04202 1.000 27.73827 70 PHE B C 1
ATOM 2842 O O . PHE B 2 72 ? -31.04415 -11.54259 -19.75911 1.000 28.75779 70 PHE B O 1
ATOM 2850 N N . THR B 2 73 ? -30.11005 -10.14347 -21.25924 1.000 25.56388 71 THR B N 1
ATOM 2851 C CA . THR B 2 73 ? -30.89493 -10.61551 -22.39733 1.000 27.16688 71 THR B CA 1
ATOM 2852 C C . THR B 2 73 ? -29.95431 -10.99439 -23.52946 1.000 28.58538 71 THR B C 1
ATOM 2853 O O . THR B 2 73 ? -29.36854 -10.09440 -24.16661 1.000 35.02631 71 THR B O 1
ATOM 2857 N N . PRO B 2 74 ? -29.76954 -12.28333 -23.80885 1.000 26.53155 72 PRO B N 1
ATOM 2858 C CA . PRO B 2 74 ? -28.89218 -12.67444 -24.91891 1.000 28.57731 72 PRO B CA 1
ATOM 2859 C C . PRO B 2 74 ? -29.40081 -12.12028 -26.24035 1.000 35.16841 72 PRO B C 1
ATOM 2860 O O . PRO B 2 74 ? -30.60186 -12.12383 -26.51511 1.000 32.42668 72 PRO B O 1
ATOM 2864 N N . THR B 2 75 ? -28.47286 -11.63460 -27.06051 1.000 33.76569 73 THR B N 1
ATOM 2865 C CA . THR B 2 75 ? -28.79424 -11.17154 -28.40200 1.000 38.39756 73 THR B CA 1
ATOM 2866 C C . THR B 2 75 ? -27.84625 -11.82617 -29.39628 1.000 40.21757 73 THR B C 1
ATOM 2867 O O . THR B 2 75 ? -26.98983 -12.63955 -29.03442 1.000 40.22222 73 THR B O 1
ATOM 2871 N N . GLU B 2 76 ? -28.00790 -11.46178 -30.66841 1.000 40.80542 74 GLU B N 1
ATOM 2872 C CA . GLU B 2 76 ? -27.09298 -11.95150 -31.69254 1.000 47.74645 74 GLU B CA 1
ATOM 2873 C C . GLU B 2 76 ? -25.72608 -11.28532 -31.58061 1.000 48.62848 74 GLU B C 1
ATOM 2874 O O . GLU B 2 76 ? -24.69482 -11.93008 -31.80138 1.000 51.24847 74 GLU B O 1
ATOM 2880 N N . LYS B 2 77 ? -25.69513 -10.00034 -31.22518 1.000 45.63054 75 LYS B N 1
ATOM 2881 C CA . LYS B 2 77 ? -24.47739 -9.20718 -31.32982 1.000 45.83859 75 LYS B CA 1
ATOM 2882 C C . LYS B 2 77 ? -23.70527 -9.07546 -30.02388 1.000 47.79435 75 LYS B C 1
ATOM 2883 O O . LYS B 2 77 ? -22.49280 -8.84605 -30.06664 1.000 55.66494 75 LYS B O 1
ATOM 2889 N N . ASP B 2 78 ? -24.35707 -9.21634 -28.87452 1.000 39.19074 76 ASP B N 1
ATOM 2890 C CA . ASP B 2 78 ? -23.72793 -8.85972 -27.61044 1.000 35.64433 76 ASP B CA 1
ATOM 2891 C C . ASP B 2 78 ? -22.84116 -9.98875 -27.09884 1.000 34.28404 76 ASP B C 1
ATOM 2892 O O . ASP B 2 78 ? -23.26750 -11.14415 -27.01930 1.000 41.02012 76 ASP B O 1
ATOM 2897 N N . GLU B 2 79 ? -21.60809 -9.64193 -26.74173 1.000 31.74650 77 GLU B N 1
ATOM 2898 C CA . GLU B 2 79 ? -20.62969 -10.58632 -26.22043 1.000 31.37298 77 GLU B CA 1
ATOM 2899 C C . GLU B 2 79 ? -20.56390 -10.46479 -24.70428 1.000 31.44242 77 GLU B C 1
ATOM 2900 O O . GLU B 2 79 ? -20.39254 -9.36421 -24.17132 1.000 33.45938 77 GLU B O 1
ATOM 2906 N N . TYR B 2 80 ? -20.70584 -11.59160 -24.01541 1.000 32.02894 78 TYR B N 1
ATOM 2907 C CA . TYR B 2 80 ? -20.69391 -11.62781 -22.56223 1.000 24.56286 78 TYR B CA 1
ATOM 2908 C C . TYR B 2 80 ? -19.54795 -12.50171 -22.08021 1.000 25.70345 78 TYR B C 1
ATOM 2909 O O . TYR B 2 80 ? -19.11294 -13.42281 -22.77642 1.000 28.25521 78 TYR B O 1
ATOM 2918 N N . ALA B 2 81 ? -19.06699 -12.20845 -20.87704 1.000 30.68976 79 ALA B N 1
ATOM 2919 C CA . ALA B 2 81 ? -17.91496 -12.91381 -20.33834 1.000 24.36336 79 ALA B CA 1
ATOM 2920 C C . ALA B 2 81 ? -17.84555 -12.67668 -18.83832 1.000 25.93725 79 ALA B C 1
ATOM 2921 O O . ALA B 2 81 ? -18.57092 -11.85035 -18.28126 1.000 26.65947 79 ALA B O 1
ATOM 2923 N N . CYS B 2 82 ? -16.97562 -13.44222 -18.18907 1.000 24.89958 80 CYS B N 1
ATOM 2924 C CA . CYS B 2 82 ? -16.62914 -13.25600 -16.79011 1.000 27.24270 80 CYS B CA 1
ATOM 2925 C C . CYS B 2 82 ? -15.13859 -12.97467 -16.66452 1.000 33.09875 80 CYS B C 1
ATOM 2926 O O . CYS B 2 82 ? -14.32525 -13.50024 -17.42986 1.000 38.20569 80 CYS B O 1
ATOM 2929 N N . ARG B 2 83 ? -14.78194 -12.14924 -15.68470 1.000 25.32979 81 ARG B N 1
ATOM 2930 C CA . ARG B 2 83 ? -13.38605 -11.90546 -15.34819 1.000 26.89749 81 ARG B CA 1
ATOM 2931 C C . ARG B 2 83 ? -13.17735 -12.13539 -13.86056 1.000 32.07544 81 ARG B C 1
ATOM 2932 O O . ARG B 2 83 ? -13.83737 -11.50554 -13.02787 1.000 26.93708 81 ARG B O 1
ATOM 2940 N N . VAL B 2 84 ? -12.25057 -13.03492 -13.53907 1.000 26.07080 82 VAL B N 1
ATOM 2941 C CA . VAL B 2 84 ? -12.01458 -13.50498 -12.18223 1.000 25.67503 82 VAL B CA 1
ATOM 2942 C C . VAL B 2 84 ? -10.58929 -13.15619 -11.78513 1.000 28.66817 82 VAL B C 1
ATOM 2943 O O . VAL B 2 84 ? -9.64701 -13.36448 -12.55725 1.000 28.21339 82 VAL B O 1
ATOM 2947 N N . ASN B 2 85 ? -10.43682 -12.62517 -10.57826 1.000 27.34340 83 ASN B N 1
ATOM 2948 C CA . ASN B 2 85 ? -9.14018 -12.26275 -10.03420 1.000 28.89299 83 ASN B CA 1
ATOM 2949 C C . ASN B 2 85 ? -8.96244 -12.97202 -8.70388 1.000 33.32664 83 ASN B C 1
ATOM 2950 O O . ASN B 2 85 ? -9.89379 -13.03270 -7.89582 1.000 27.95965 83 ASN B O 1
ATOM 2955 N N . HIS B 2 86 ? -7.76040 -13.49614 -8.47893 1.000 32.40596 84 HIS B N 1
ATOM 2956 C CA . HIS B 2 86 ? -7.48615 -14.30008 -7.29884 1.000 30.32310 84 HIS B CA 1
ATOM 2957 C C . HIS B 2 86 ? -5.98720 -14.26516 -7.03547 1.000 40.11582 84 HIS B C 1
ATOM 2958 O O . HIS B 2 86 ? -5.19106 -13.93568 -7.91963 1.000 33.52606 84 HIS B O 1
ATOM 2965 N N . VAL B 2 87 ? -5.61502 -14.58710 -5.79324 1.000 32.90598 85 VAL B N 1
ATOM 2966 C CA . VAL B 2 87 ? -4.20390 -14.60132 -5.41355 1.000 37.90538 85 VAL B CA 1
ATOM 2967 C C . VAL B 2 87 ? -3.41857 -15.56258 -6.29492 1.000 35.81296 85 VAL B C 1
ATOM 2968 O O . VAL B 2 87 ? -2.25121 -15.31193 -6.62128 1.000 40.77150 85 VAL B O 1
ATOM 2972 N N . THR B 2 88 ? -4.05543 -16.64561 -6.73611 1.000 36.84328 86 THR B N 1
ATOM 2973 C CA . THR B 2 88 ? -3.38969 -17.65526 -7.54615 1.000 39.99921 86 THR B CA 1
ATOM 2974 C C . THR B 2 88 ? -3.09340 -17.19107 -8.96762 1.000 36.17874 86 THR B C 1
ATOM 2975 O O . THR B 2 88 ? -2.34933 -17.87598 -9.67837 1.000 38.07394 86 THR B O 1
ATOM 2979 N N . LEU B 2 89 ? -3.64987 -16.06349 -9.40185 1.000 44.68544 87 LEU B N 1
ATOM 2980 C CA . LEU B 2 89 ? -3.54874 -15.62065 -10.78663 1.000 42.72850 87 LEU B CA 1
ATOM 2981 C C . LEU B 2 89 ? -2.59977 -14.43594 -10.91314 1.000 38.00255 87 LEU B C 1
ATOM 2982 O O . LEU B 2 89 ? -2.69835 -13.46883 -10.14915 1.000 47.50743 87 LEU B O 1
ATOM 2987 N N . SER B 2 90 ? -1.68939 -14.51366 -11.88853 1.000 39.99230 88 SER B N 1
ATOM 2988 C CA . SER B 2 90 ? -0.78502 -13.40730 -12.16918 1.000 50.44489 88 SER B CA 1
ATOM 2989 C C . SER B 2 90 ? -1.45778 -12.30907 -12.98089 1.000 41.53153 88 SER B C 1
ATOM 2990 O O . SER B 2 90 ? -1.00728 -11.15884 -12.93928 1.000 50.62663 88 SER B O 1
ATOM 2993 N N . GLN B 2 91 ? -2.52365 -12.64106 -13.70130 1.000 39.64785 89 GLN B N 1
ATOM 2994 C CA . GLN B 2 91 ? -3.39316 -11.71399 -14.40274 1.000 43.52760 89 GLN B CA 1
ATOM 2995 C C . GLN B 2 91 ? -4.83225 -12.07919 -14.08690 1.000 35.85906 89 GLN B C 1
ATOM 2996 O O . GLN B 2 91 ? -5.12389 -13.23493 -13.76740 1.000 37.33509 89 GLN B O 1
ATOM 3002 N N . PRO B 2 92 ? -5.75164 -11.12230 -14.16542 1.000 38.94056 90 PRO B N 1
ATOM 3003 C CA . PRO B 2 92 ? -7.17129 -11.48596 -14.17581 1.000 32.42178 90 PRO B CA 1
ATOM 3004 C C . PRO B 2 92 ? -7.47624 -12.40698 -15.34904 1.000 32.15695 90 PRO B C 1
ATOM 3005 O O . PRO B 2 92 ? -6.99721 -12.20254 -16.46617 1.000 33.45480 90 PRO B O 1
ATOM 3009 N N . LYS B 2 93 ? -8.27471 -13.43434 -15.08274 1.000 38.86401 91 LYS B N 1
ATOM 3010 C CA . LYS B 2 93 ? -8.64745 -14.42107 -16.08689 1.000 36.80381 91 LYS B CA 1
ATOM 3011 C C . LYS B 2 93 ? -10.01469 -14.07384 -16.65858 1.000 39.53868 91 LYS B C 1
ATOM 3012 O O . LYS B 2 93 ? -10.95724 -13.81242 -15.90745 1.000 29.96961 91 LYS B O 1
ATOM 3018 N N . ILE B 2 94 ? -10.11671 -14.06458 -17.98419 1.000 30.46435 92 ILE B N 1
ATOM 3019 C CA . ILE B 2 94 ? -11.36504 -13.78702 -18.68210 1.000 28.75019 92 ILE B CA 1
ATOM 3020 C C . ILE B 2 94 ? -11.86031 -15.07447 -19.32012 1.000 28.66817 92 ILE B C 1
ATOM 3021 O O . ILE B 2 94 ? -11.11986 -15.73607 -20.05859 1.000 33.87328 92 ILE B O 1
ATOM 3026 N N . VAL B 2 95 ? -13.11407 -15.41849 -19.04727 1.000 27.24568 93 VAL B N 1
ATOM 3027 C CA . VAL B 2 95 ? -13.77173 -16.56944 -19.65002 1.000 36.48583 93 VAL B CA 1
ATOM 3028 C C . VAL B 2 95 ? -14.99752 -16.06676 -20.39398 1.000 26.66112 93 VAL B C 1
ATOM 3029 O O . VAL B 2 95 ? -15.93508 -15.54810 -19.77573 1.000 32.00384 93 VAL B O 1
ATOM 3033 N N . LYS B 2 96 ? -14.99240 -16.21826 -21.71367 1.000 27.74014 94 LYS B N 1
ATOM 3034 C CA . LYS B 2 96 ? -16.11472 -15.76315 -22.51591 1.000 34.62576 94 LYS B CA 1
ATOM 3035 C C . LYS B 2 96 ? -17.28581 -16.72989 -22.38752 1.000 38.96439 94 LYS B C 1
ATOM 3036 O O . LYS B 2 96 ? -17.11087 -17.93133 -22.16416 1.000 30.70845 94 LYS B O 1
ATOM 3042 N N . TRP B 2 97 ? -18.49233 -16.18912 -22.52883 1.000 32.73996 95 TRP B N 1
ATOM 3043 C CA . TRP B 2 97 ? -19.70340 -16.99155 -22.42881 1.000 32.32236 95 TRP B CA 1
ATOM 3044 C C . TRP B 2 97 ? -19.92049 -17.76683 -23.71920 1.000 34.00784 95 TRP B C 1
ATOM 3045 O O . TRP B 2 97 ? -20.02154 -17.17395 -24.79875 1.000 37.15434 95 TRP B O 1
ATOM 3056 N N . ASP B 2 98 ? -20.01294 -19.08686 -23.60225 1.000 41.36868 96 ASP B N 1
ATOM 3057 C CA . ASP B 2 98 ? -20.37477 -19.94924 -24.71645 1.000 34.25680 96 ASP B CA 1
ATOM 3058 C C . ASP B 2 98 ? -21.83313 -20.34057 -24.52751 1.000 37.38903 96 ASP B C 1
ATOM 3059 O O . ASP B 2 98 ? -22.21038 -20.85675 -23.46958 1.000 43.05946 96 ASP B O 1
ATOM 3064 N N . ARG B 2 99 ? -22.64843 -20.07051 -25.54840 1.000 46.56228 97 ARG B N 1
ATOM 3065 C CA . ARG B 2 99 ? -24.09075 -20.25699 -25.43520 1.000 43.06082 97 ARG B CA 1
ATOM 3066 C C . ARG B 2 99 ? -24.45993 -21.69013 -25.07004 1.000 44.73555 97 ARG B C 1
ATOM 3067 O O . ARG B 2 99 ? -25.42798 -21.91048 -24.33329 1.000 52.94444 97 ARG B O 1
ATOM 3075 N N . ASP B 2 100 ? -23.70591 -22.67134 -25.56018 1.000 31.68595 98 ASP B N 1
ATOM 3076 C CA . ASP B 2 100 ? -23.98148 -24.08218 -25.30907 1.000 42.38111 98 ASP B CA 1
ATOM 3077 C C . ASP B 2 100 ? -22.93696 -24.71067 -24.38495 1.000 44.07607 98 ASP B C 1
ATOM 3078 O O . ASP B 2 100 ? -22.46289 -25.82350 -24.62296 1.000 40.79945 98 ASP B O 1
ATOM 3083 N N . MET B 2 101 ? -22.55238 -24.00001 -23.32791 1.000 34.79926 99 MET B N 1
ATOM 3084 C CA . MET B 2 101 ? -21.58915 -24.52511 -22.35871 1.000 37.58220 99 MET B CA 1
ATOM 3085 C C . MET B 2 101 ? -21.88064 -24.02162 -20.95196 1.000 39.41651 99 MET B C 1
ATOM 3086 O O . MET B 2 101 ? -22.87432 -23.33640 -20.71164 1.000 37.76081 99 MET B O 1
ATOM 3092 N N . SER C 3 1 ? -31.08667 -25.24713 13.56270 1.000 43.52711 1 SER C N 1
ATOM 3093 C CA . SER C 3 1 ? -30.70509 -24.38186 14.67281 1.000 42.05649 1 SER C CA 1
ATOM 3094 C C . SER C 3 1 ? -29.24184 -24.60772 15.04805 1.000 42.28325 1 SER C C 1
ATOM 3095 O O . SER C 3 1 ? -28.75830 -25.73300 15.00688 1.000 42.54646 1 SER C O 1
ATOM 3098 N N . LEU C 3 2 ? -28.54571 -23.53413 15.41339 1.000 40.21120 2 LEU C N 1
ATOM 3099 C CA . LEU C 3 2 ? -27.10959 -23.59655 15.64656 1.000 45.82716 2 LEU C CA 1
ATOM 3100 C C . LEU C 3 2 ? -26.77573 -24.27865 16.96935 1.000 47.27267 2 LEU C C 1
ATOM 3101 O O . LEU C 3 2 ? -27.61859 -24.43775 17.85564 1.000 37.10604 2 LEU C O 1
ATOM 3106 N N . LEU C 3 3 ? -25.50942 -24.67329 17.09058 1.000 41.01754 3 LEU C N 1
ATOM 3107 C CA . LEU C 3 3 ? -24.95822 -25.04271 18.38486 1.000 35.51890 3 LEU C CA 1
ATOM 3108 C C . LEU C 3 3 ? -25.04762 -23.85266 19.33226 1.000 49.53407 3 LEU C C 1
ATOM 3109 O O . LEU C 3 3 ? -24.88765 -22.69907 18.92206 1.000 37.00485 3 LEU C O 1
ATOM 3114 N N . MET C 3 4 ? -25.31474 -24.13017 20.61010 1.000 51.89838 4 MET C N 1
ATOM 3115 C CA . MET C 3 4 ? -25.40546 -23.03897 21.57428 1.000 49.64751 4 MET C CA 1
ATOM 3116 C C . MET C 3 4 ? -24.02511 -22.49601 21.91154 1.000 57.00978 4 MET C C 1
ATOM 3117 O O . MET C 3 4 ? -23.85490 -21.28690 22.10188 1.000 56.01205 4 MET C O 1
ATOM 3122 N N . TRP C 3 5 ? -23.03156 -23.37551 21.99688 1.000 59.64720 5 TRP C N 1
ATOM 3123 C CA . TRP C 3 5 ? -21.69683 -23.00905 22.43997 1.000 58.24999 5 TRP C CA 1
ATOM 3124 C C . TRP C 3 5 ? -20.67284 -23.80851 21.64875 1.000 58.81909 5 TRP C C 1
ATOM 3125 O O . TRP C 3 5 ? -20.85814 -25.00690 21.42184 1.000 66.85016 5 TRP C O 1
ATOM 3136 N N . ILE C 3 6 ? -19.59611 -23.14852 21.22796 1.000 54.92446 6 ILE C N 1
ATOM 3137 C CA . ILE C 3 6 ? -18.47364 -23.81666 20.57726 1.000 61.88856 6 ILE C CA 1
ATOM 3138 C C . ILE C 3 6 ? -17.20071 -23.44246 21.32585 1.000 59.40906 6 ILE C C 1
ATOM 3139 O O . ILE C 3 6 ? -16.93159 -22.25801 21.55835 1.000 57.44198 6 ILE C O 1
ATOM 3144 N N . THR C 3 7 ? -16.43147 -24.45286 21.71740 1.000 57.34634 7 THR C N 1
ATOM 3145 C CA . THR C 3 7 ? -15.22426 -24.23506 22.50012 1.000 55.24940 7 THR C CA 1
ATOM 3146 C C . THR C 3 7 ? -14.05168 -23.88248 21.59365 1.000 52.02358 7 THR C C 1
ATOM 3147 O O . THR C 3 7 ? -13.93047 -24.39672 20.47754 1.000 46.88539 7 THR C O 1
ATOM 3151 N N . GLN C 3 8 ? -13.19498 -22.98792 22.07771 1.000 50.65801 8 GLN C N 1
ATOM 3152 C CA . GLN C 3 8 ? -12.05858 -22.54073 21.29432 1.000 54.04929 8 GLN C CA 1
ATOM 3153 C C . GLN C 3 8 ? -11.05840 -23.67547 21.10274 1.000 42.11506 8 GLN C C 1
ATOM 3154 O O . GLN C 3 8 ? -10.99226 -24.62347 21.88648 1.000 40.75364 8 GLN C O 1
ATOM 3160 N N . VAL C 3 9 ? -10.26982 -23.56285 20.04071 1.000 42.38721 9 VAL C N 1
ATOM 3161 C CA . VAL C 3 9 ? -9.22639 -24.53526 19.75201 1.000 48.95302 9 VAL C CA 1
ATOM 3162 C C . VAL C 3 9 ? -8.03242 -24.29298 20.66850 1.000 54.26334 9 VAL C C 1
ATOM 3163 O O . VAL C 3 9 ? -7.96743 -23.27754 21.36420 1.000 50.39631 9 VAL C O 1
ATOM 3168 N N . ALA D 4 3 ? -9.41354 1.68576 23.33290 1.000 125.73151 1 ALA D N 1
ATOM 3169 C CA . ALA D 4 3 ? -8.85205 1.83803 24.66949 1.000 126.52944 1 ALA D CA 1
ATOM 3170 C C . ALA D 4 3 ? -9.62249 1.00131 25.68449 1.000 130.48191 1 ALA D C 1
ATOM 3171 O O . ALA D 4 3 ? -10.17939 -0.04445 25.35017 1.000 132.51699 1 ALA D O 1
ATOM 3173 N N . ALA D 4 4 ? -9.64865 1.47550 26.92903 1.000 134.17826 2 ALA D N 1
ATOM 3174 C CA . ALA D 4 4 ? -10.34312 0.78493 28.00670 1.000 147.95966 2 ALA D CA 1
ATOM 3175 C C . ALA D 4 4 ? -11.79310 1.22274 28.15302 1.000 158.79751 2 ALA D C 1
ATOM 3176 O O . ALA D 4 4 ? -12.57019 0.52917 28.81895 1.000 159.87905 2 ALA D O 1
ATOM 3178 N N . GLU D 4 5 ? -12.16603 2.36069 27.56258 1.000 166.12456 3 GLU D N 1
ATOM 3179 C CA . GLU D 4 5 ? -13.53365 2.85795 27.68143 1.000 167.03494 3 GLU D CA 1
ATOM 3180 C C . GLU D 4 5 ? -14.53028 1.87701 27.07747 1.000 164.29921 3 GLU D C 1
ATOM 3181 O O . GLU D 4 5 ? -15.54222 1.53720 27.70151 1.000 164.51923 3 GLU D O 1
ATOM 3187 N N . ARG D 4 6 ? -14.25853 1.40847 25.85790 1.000 156.37184 4 ARG D N 1
ATOM 3188 C CA . ARG D 4 6 ? -15.14551 0.43531 25.23182 1.000 160.67434 4 ARG D CA 1
ATOM 3189 C C . ARG D 4 6 ? -15.11463 -0.89711 25.97003 1.000 163.79769 4 ARG D C 1
ATOM 3190 O O . ARG D 4 6 ? -16.11137 -1.62960 25.96998 1.000 168.42398 4 ARG D O 1
ATOM 3198 N N . LEU D 4 7 ? -13.99945 -1.21081 26.63228 1.000 155.04982 5 LEU D N 1
ATOM 3199 C CA . LEU D 4 7 ? -13.93161 -2.43305 27.42550 1.000 145.86539 5 LEU D CA 1
ATOM 3200 C C . LEU D 4 7 ? -14.87272 -2.36234 28.62325 1.000 149.15117 5 LEU D C 1
ATOM 3201 O O . LEU D 4 7 ? -15.54191 -3.34832 28.95373 1.000 146.78461 5 LEU D O 1
ATOM 3206 N N . GLN D 4 8 ? -14.93453 -1.20229 29.28506 1.000 170.41750 6 GLN D N 1
ATOM 3207 C CA . GLN D 4 8 ? -15.85358 -1.02430 30.40551 1.000 173.49055 6 GLN D CA 1
ATOM 3208 C C . GLN D 4 8 ? -17.30803 -1.13490 29.96608 1.000 171.54649 6 GLN D C 1
ATOM 3209 O O . GLN D 4 8 ? -18.14833 -1.63625 30.72216 1.000 165.91092 6 GLN D O 1
ATOM 3215 N N . LYS D 4 9 ? -17.62532 -0.67434 28.75443 1.000 158.40694 7 LYS D N 1
ATOM 3216 C CA . LYS D 4 9 ? -18.98714 -0.80625 28.24813 1.000 152.38629 7 LYS D CA 1
ATOM 3217 C C . LYS D 4 9 ? -19.35175 -2.27121 28.03436 1.000 155.13171 7 LYS D C 1
ATOM 3218 O O . LYS D 4 9 ? -20.49104 -2.67793 28.29201 1.000 152.93057 7 LYS D O 1
ATOM 3224 N N . MET D 4 10 ? -18.39600 -3.07733 27.56219 1.000 172.36144 8 MET D N 1
ATOM 3225 C CA . MET D 4 10 ? -18.63825 -4.50777 27.39793 1.000 167.51758 8 MET D CA 1
ATOM 3226 C C . MET D 4 10 ? -18.82268 -5.19742 28.74418 1.000 159.00681 8 MET D C 1
ATOM 3227 O O . MET D 4 10 ? -19.60788 -6.14571 28.85817 1.000 154.14385 8 MET D O 1
ATOM 3232 N N . LEU D 4 11 ? -18.09649 -4.74542 29.77158 1.000 149.44993 9 LEU D N 1
ATOM 3233 C CA . LEU D 4 11 ? -18.29148 -5.28882 31.11169 1.000 136.95521 9 LEU D CA 1
ATOM 3234 C C . LEU D 4 11 ? -19.67565 -4.96054 31.65563 1.000 142.52110 9 LEU D C 1
ATOM 3235 O O . LEU D 4 11 ? -20.25855 -5.76970 32.38609 1.000 136.40028 9 LEU D O 1
ATOM 3240 N N . GLU D 4 12 ? -20.21964 -3.79074 31.30861 1.000 157.52941 10 GLU D N 1
ATOM 3241 C CA . GLU D 4 12 ? -21.58536 -3.46861 31.70877 1.000 158.34751 10 GLU D CA 1
ATOM 3242 C C . GLU D 4 12 ? -22.59361 -4.33293 30.96394 1.000 152.86471 10 GLU D C 1
ATOM 3243 O O . GLU D 4 12 ? -23.58739 -4.77972 31.54786 1.000 154.92563 10 GLU D O 1
ATOM 3249 N N . GLU D 4 13 ? -22.35387 -4.58242 29.67556 1.000 151.00949 11 GLU D N 1
ATOM 3250 C CA . GLU D 4 13 ? -23.24562 -5.45088 28.91583 1.000 145.80184 11 GLU D CA 1
ATOM 3251 C C . GLU D 4 13 ? -23.18979 -6.88341 29.43140 1.000 146.22846 11 GLU D C 1
ATOM 3252 O O . GLU D 4 13 ? -24.21533 -7.57172 29.47696 1.000 134.97412 11 GLU D O 1
ATOM 3258 N N . ALA D 4 14 ? -21.99981 -7.34846 29.82153 1.000 159.39763 12 ALA D N 1
ATOM 3259 C CA . ALA D 4 14 ? -21.88127 -8.66073 30.44775 1.000 146.56682 12 ALA D CA 1
ATOM 3260 C C . ALA D 4 14 ? -22.67264 -8.72596 31.74792 1.000 142.19951 12 ALA D C 1
ATOM 3261 O O . ALA D 4 14 ? -23.33183 -9.73270 32.02931 1.000 139.03860 12 ALA D O 1
ATOM 3263 N N . LYS D 4 15 ? -22.60456 -7.66726 32.56150 1.000 128.58635 13 LYS D N 1
ATOM 3264 C CA . LYS D 4 15 ? -23.36983 -7.62747 33.80487 1.000 127.40554 13 LYS D CA 1
ATOM 3265 C C . LYS D 4 15 ? -24.86803 -7.74093 33.54240 1.000 132.70574 13 LYS D C 1
ATOM 3266 O O . LYS D 4 15 ? -25.59699 -8.35502 34.32980 1.000 135.26263 13 LYS D O 1
ATOM 3272 N N . GLU D 4 16 ? -25.34941 -7.14233 32.44834 1.000 139.54269 14 GLU D N 1
ATOM 3273 C CA . GLU D 4 16 ? -26.77210 -7.22107 32.12722 1.000 144.93608 14 GLU D CA 1
ATOM 3274 C C . GLU D 4 16 ? -27.14558 -8.59953 31.59648 1.000 139.74971 14 GLU D C 1
ATOM 3275 O O . GLU D 4 16 ? -28.23811 -9.10276 31.88003 1.000 136.27148 14 GLU D O 1
ATOM 3281 N N . LEU D 4 17 ? -26.26480 -9.21577 30.80530 1.000 134.11888 15 LEU D N 1
ATOM 3282 C CA . LEU D 4 17 ? -26.54030 -10.56054 30.30965 1.000 136.89411 15 LEU D CA 1
ATOM 3283 C C . LEU D 4 17 ? -26.52383 -11.58003 31.44202 1.000 129.20179 15 LEU D C 1
ATOM 3284 O O . LEU D 4 17 ? -27.38978 -12.46054 31.50013 1.000 126.94388 15 LEU D O 1
ATOM 3289 N N . LEU D 4 18 ? -25.54873 -11.47814 32.35133 1.000 126.48710 16 LEU D N 1
ATOM 3290 C CA . LEU D 4 18 ? -25.57484 -12.30527 33.55328 1.000 120.24097 16 LEU D CA 1
ATOM 3291 C C . LEU D 4 18 ? -26.80987 -12.02366 34.39902 1.000 126.91579 16 LEU D C 1
ATOM 3292 O O . LEU D 4 18 ? -27.32303 -12.92763 35.06877 1.000 121.85754 16 LEU D O 1
ATOM 3297 N N . LYS D 4 19 ? -27.29966 -10.78219 34.37966 1.000 132.46052 17 LYS D N 1
ATOM 3298 C CA . LYS D 4 19 ? -28.52730 -10.44323 35.09333 1.000 136.99948 17 LYS D CA 1
ATOM 3299 C C . LYS D 4 19 ? -29.72064 -11.17970 34.49542 1.000 130.98670 17 LYS D C 1
ATOM 3300 O O . LYS D 4 19 ? -30.45477 -11.88022 35.20165 1.000 126.10129 17 LYS D O 1
ATOM 3306 N N . LYS D 4 20 ? -29.94613 -11.00534 33.18974 1.000 137.16646 18 LYS D N 1
ATOM 3307 C CA . LYS D 4 20 ? -31.02742 -11.71996 32.51995 1.000 140.57979 18 LYS D CA 1
ATOM 3308 C C . LYS D 4 20 ? -30.87776 -13.22944 32.66138 1.000 133.28850 18 LYS D C 1
ATOM 3309 O O . LYS D 4 20 ? -31.88047 -13.95090 32.70061 1.000 127.52298 18 LYS D O 1
ATOM 3315 N N . SER D 4 21 ? -29.64061 -13.72398 32.74415 1.000 117.10956 19 SER D N 1
ATOM 3316 C CA . SER D 4 21 ? -29.42312 -15.15992 32.88746 1.000 116.45766 19 SER D CA 1
ATOM 3317 C C . SER D 4 21 ? -29.88582 -15.65813 34.25215 1.000 120.07331 19 SER D C 1
ATOM 3318 O O . SER D 4 21 ? -30.55514 -16.69313 34.34954 1.000 115.95153 19 SER D O 1
ATOM 3321 N N . LYS D 4 22 ? -29.52769 -14.93982 35.32057 1.000 123.49235 20 LYS D N 1
ATOM 3322 C CA . LYS D 4 22 ? -30.00526 -15.29924 36.65326 1.000 118.01389 20 LYS D CA 1
ATOM 3323 C C . LYS D 4 22 ? -31.52809 -15.29137 36.72076 1.000 115.69766 20 LYS D C 1
ATOM 3324 O O . LYS D 4 22 ? -32.12833 -16.11299 37.42311 1.000 116.17406 20 LYS D O 1
ATOM 3330 N N . GLU D 4 23 ? -32.16889 -14.36484 36.00294 1.000 115.97700 21 GLU D N 1
ATOM 3331 C CA . GLU D 4 23 ? -33.62710 -14.28526 36.01521 1.000 119.79310 21 GLU D CA 1
ATOM 3332 C C . GLU D 4 23 ? -34.25747 -15.55511 35.45426 1.000 125.83844 21 GLU D C 1
ATOM 3333 O O . GLU D 4 23 ? -35.12289 -16.16538 36.09230 1.000 119.10133 21 GLU D O 1
ATOM 3339 N N . TYR D 4 24 ? -33.83465 -15.97116 34.25722 1.000 128.06117 22 TYR D N 1
ATOM 3340 C CA . TYR D 4 24 ? -34.42070 -17.16024 33.64541 1.000 127.96015 22 TYR D CA 1
ATOM 3341 C C . TYR D 4 24 ? -33.97261 -18.43837 34.34259 1.000 127.66582 22 TYR D C 1
ATOM 3342 O O . TYR D 4 24 ? -34.68462 -19.44820 34.29341 1.000 127.67484 22 TYR D O 1
ATOM 3351 N N . LEU D 4 25 ? -32.79792 -18.42383 34.97719 1.000 124.61757 23 LEU D N 1
ATOM 3352 C CA . LEU D 4 25 ? -32.37737 -19.56737 35.78182 1.000 128.10569 23 LEU D CA 1
ATOM 3353 C C . LEU D 4 25 ? -33.35353 -19.81656 36.92564 1.000 128.91631 23 LEU D C 1
ATOM 3354 O O . LEU D 4 25 ? -33.74377 -20.96003 37.18644 1.000 127.67340 23 LEU D O 1
ATOM 3359 N N . GLU D 4 26 ? -33.75787 -18.75304 37.62478 1.000 124.60874 24 GLU D N 1
ATOM 3360 C CA . GLU D 4 26 ? -34.71959 -18.91084 38.71067 1.000 135.18074 24 GLU D CA 1
ATOM 3361 C C . GLU D 4 26 ? -36.11136 -19.23763 38.18465 1.000 136.69913 24 GLU D C 1
ATOM 3362 O O . GLU D 4 26 ? -36.86773 -19.95601 38.84741 1.000 148.53152 24 GLU D O 1
ATOM 3368 N N . LYS D 4 27 ? -36.47250 -18.71433 37.01035 1.000 127.37402 25 LYS D N 1
ATOM 3369 C CA . LYS D 4 27 ? -37.74645 -19.08440 36.40150 1.000 131.55902 25 LYS D CA 1
ATOM 3370 C C . LYS D 4 27 ? -37.79373 -20.57559 36.08648 1.000 133.43321 25 LYS D C 1
ATOM 3371 O O . LYS D 4 27 ? -38.83752 -21.21968 36.24611 1.000 129.00930 25 LYS D O 1
ATOM 3377 N N . ALA D 4 28 ? -36.66744 -21.14465 35.64847 1.000 139.26648 26 ALA D N 1
ATOM 3378 C CA . ALA D 4 28 ? -36.62201 -22.57583 35.36413 1.000 137.12890 26 ALA D CA 1
ATOM 3379 C C . ALA D 4 28 ? -36.61427 -23.39813 36.64735 1.000 138.36688 26 ALA D C 1
ATOM 3380 O O . ALA D 4 28 ? -37.23326 -24.46688 36.70960 1.000 143.84324 26 ALA D O 1
ATOM 3382 N N . LYS D 4 29 ? -35.91780 -22.91860 37.68131 1.000 119.47400 27 LYS D N 1
ATOM 3383 C CA . LYS D 4 29 ? -35.92398 -23.61745 38.96291 1.000 119.34075 27 LYS D CA 1
ATOM 3384 C C . LYS D 4 29 ? -37.31402 -23.61312 39.58222 1.000 125.96737 27 LYS D C 1
ATOM 3385 O O . LYS D 4 29 ? -37.71826 -24.58575 40.23013 1.000 126.29701 27 LYS D O 1
ATOM 3391 N N . LYS D 4 30 ? -38.05576 -22.51943 39.40025 1.000 128.70356 28 LYS D N 1
ATOM 3392 C CA . LYS D 4 30 ? -39.42764 -22.45303 39.89309 1.000 138.81040 28 LYS D CA 1
ATOM 3393 C C . LYS D 4 30 ? -40.30572 -23.48865 39.20137 1.000 143.16758 28 LYS D C 1
ATOM 3394 O O . LYS D 4 30 ? -41.06057 -24.21834 39.85464 1.000 147.87412 28 LYS D O 1
ATOM 3400 N N . LEU D 4 31 ? -40.22187 -23.56191 37.87063 1.000 136.27272 29 LEU D N 1
ATOM 3401 C CA . LEU D 4 31 ? -41.01542 -24.53542 37.12808 1.000 139.93601 29 LEU D CA 1
ATOM 3402 C C . LEU D 4 31 ? -40.62871 -25.96607 37.47849 1.000 144.93570 29 LEU D C 1
ATOM 3403 O O . LEU D 4 31 ? -41.48125 -26.86119 37.45537 1.000 143.88218 29 LEU D O 1
ATOM 3408 N N . LEU D 4 32 ? -39.35192 -26.20567 37.78847 1.000 146.23725 30 LEU D N 1
ATOM 3409 C CA . LEU D 4 32 ? -38.93566 -27.53760 38.21638 1.000 145.13804 30 LEU D CA 1
ATOM 3410 C C . LEU D 4 32 ? -39.57924 -27.91679 39.54353 1.000 145.81611 30 LEU D C 1
ATOM 3411 O O . LEU D 4 32 ? -39.93909 -29.08030 39.75783 1.000 145.54994 30 LEU D O 1
ATOM 3416 N N . LYS D 4 33 ? -39.73158 -26.94808 40.44920 1.000 142.62764 31 LYS D N 1
ATOM 3417 C CA . LYS D 4 33 ? -40.38076 -27.21904 41.72611 1.000 144.87971 31 LYS D CA 1
ATOM 3418 C C . LYS D 4 33 ? -41.88404 -27.41326 41.58151 1.000 151.11333 31 LYS D C 1
ATOM 3419 O O . LYS D 4 33 ? -42.50266 -28.02947 42.45560 1.000 155.23796 31 LYS D O 1
ATOM 3425 N N . GLU D 4 34 ? -42.48312 -26.90316 40.50639 1.000 151.10125 32 GLU D N 1
ATOM 3426 C CA . GLU D 4 34 ? -43.90154 -27.10189 40.24150 1.000 151.04188 32 GLU D CA 1
ATOM 3427 C C . GLU D 4 34 ? -44.19398 -28.38064 39.46671 1.000 149.27540 32 GLU D C 1
ATOM 3428 O O . GLU D 4 34 ? -45.36858 -28.71491 39.27738 1.000 153.41375 32 GLU D O 1
ATOM 3434 N N . GLY D 4 35 ? -43.16782 -29.09795 39.01758 1.000 143.39987 33 GLY D N 1
ATOM 3435 C CA . GLY D 4 35 ? -43.35993 -30.30284 38.23905 1.000 136.24365 33 GLY D CA 1
ATOM 3436 C C . GLY D 4 35 ? -43.50558 -30.09031 36.74984 1.000 134.93456 33 GLY D C 1
ATOM 3437 O O . GLY D 4 35 ? -43.88984 -31.02924 36.04205 1.000 135.21763 33 GLY D O 1
ATOM 3438 N N . LYS D 4 36 ? -43.21111 -28.89229 36.25056 1.000 138.22798 34 LYS D N 1
ATOM 3439 C CA . LYS D 4 36 ? -43.30318 -28.57848 34.82571 1.000 139.82880 34 LYS D CA 1
ATOM 3440 C C . LYS D 4 36 ? -41.89755 -28.67855 34.24136 1.000 143.97834 34 LYS D C 1
ATOM 3441 O O . LYS D 4 36 ? -41.14852 -27.70195 34.19828 1.000 144.39452 34 LYS D O 1
ATOM 3447 N N . VAL D 4 37 ? -41.53914 -29.88261 33.79276 1.000 146.21183 35 VAL D N 1
ATOM 3448 C CA . VAL D 4 37 ? -40.18450 -30.12559 33.30565 1.000 140.13646 35 VAL D CA 1
ATOM 3449 C C . VAL D 4 37 ? -39.97769 -29.46457 31.94837 1.000 145.32732 35 VAL D C 1
ATOM 3450 O O . VAL D 4 37 ? -38.98301 -28.76411 31.72666 1.000 148.11681 35 VAL D O 1
ATOM 3454 N N . ASP D 4 38 ? -40.90848 -29.68714 31.01582 1.000 151.72655 36 ASP D N 1
ATOM 3455 C CA . ASP D 4 38 ? -40.76626 -29.12445 29.67616 1.000 146.77530 36 ASP D CA 1
ATOM 3456 C C . ASP D 4 38 ? -40.79722 -27.60004 29.69206 1.000 143.78645 36 ASP D C 1
ATOM 3457 O O . ASP D 4 38 ? -40.12413 -26.95931 28.87655 1.000 143.32508 36 ASP D O 1
ATOM 3462 N N . GLU D 4 39 ? -41.56890 -27.00074 30.60277 1.000 138.81689 37 GLU D N 1
ATOM 3463 C CA . GLU D 4 39 ? -41.60976 -25.54348 30.68508 1.000 133.96778 37 GLU D CA 1
ATOM 3464 C C . GLU D 4 39 ? -40.30096 -24.98423 31.22587 1.000 128.35446 37 GLU D C 1
ATOM 3465 O O . GLU D 4 39 ? -39.83602 -23.92967 30.77697 1.000 126.37468 37 GLU D O 1
ATOM 3471 N N . ALA D 4 40 ? -39.69267 -25.67669 32.19061 1.000 134.40797 38 ALA D N 1
ATOM 3472 C CA . ALA D 4 40 ? -38.42819 -25.21108 32.74578 1.000 133.12219 38 ALA D CA 1
ATOM 3473 C C . ALA D 4 40 ? -37.29372 -25.33978 31.73989 1.000 125.45717 38 ALA D C 1
ATOM 3474 O O . ALA D 4 40 ? -36.36321 -24.52704 31.75252 1.000 124.10221 38 ALA D O 1
ATOM 3476 N N . LEU D 4 41 ? -37.34291 -26.35905 30.87874 1.000 116.24171 39 LEU D N 1
ATOM 3477 C CA . LEU D 4 41 ? -36.29186 -26.54274 29.88293 1.000 109.96527 39 LEU D CA 1
ATOM 3478 C C . LEU D 4 41 ? -36.22989 -25.36569 28.91449 1.000 109.47163 39 LEU D C 1
ATOM 3479 O O . LEU D 4 41 ? -35.14140 -24.95636 28.49425 1.000 104.40473 39 LEU D O 1
ATOM 3484 N N . LYS D 4 42 ? -37.38836 -24.81225 28.54254 1.000 118.29892 40 LYS D N 1
ATOM 3485 C CA . LYS D 4 42 ? -37.40376 -23.65629 27.64892 1.000 118.89329 40 LYS D CA 1
ATOM 3486 C C . LYS D 4 42 ? -36.81320 -22.42181 28.32188 1.000 115.01170 40 LYS D C 1
ATOM 3487 O O . LYS D 4 42 ? -36.07310 -21.65863 27.68994 1.000 118.69114 40 LYS D O 1
ATOM 3493 N N . GLU D 4 43 ? -37.13369 -22.20164 29.59958 1.000 110.71313 41 GLU D N 1
ATOM 3494 C CA . GLU D 4 43 ? -36.54486 -21.07414 30.31688 1.000 114.35366 41 GLU D CA 1
ATOM 3495 C C . GLU D 4 43 ? -35.04744 -21.27265 30.51209 1.000 110.43799 41 GLU D C 1
ATOM 3496 O O . GLU D 4 43 ? -34.27248 -20.31185 30.43714 1.000 115.42046 41 GLU D O 1
ATOM 3502 N N . LEU D 4 44 ? -34.62504 -22.51075 30.77978 1.000 112.38683 42 LEU D N 1
ATOM 3503 C CA . LEU D 4 44 ? -33.20009 -22.80208 30.88897 1.000 107.48320 42 LEU D CA 1
ATOM 3504 C C . LEU D 4 44 ? -32.48504 -22.52093 29.57573 1.000 103.84984 42 LEU D C 1
ATOM 3505 O O . LEU D 4 44 ? -31.32159 -22.10314 29.57549 1.000 103.26486 42 LEU D O 1
ATOM 3510 N N . GLU D 4 45 ? -33.16648 -22.75030 28.45146 1.000 106.61161 43 GLU D N 1
ATOM 3511 C CA . GLU D 4 45 ? -32.61054 -22.41493 27.14426 1.000 110.37587 43 GLU D CA 1
ATOM 3512 C C . GLU D 4 45 ? -32.26009 -20.93547 27.05165 1.000 109.35822 43 GLU D C 1
ATOM 3513 O O . GLU D 4 45 ? -31.12753 -20.57456 26.71148 1.000 111.27251 43 GLU D O 1
ATOM 3519 N N . LYS D 4 46 ? -33.22945 -20.06156 27.33540 1.000 113.18706 44 LYS D N 1
ATOM 3520 C CA . LYS D 4 46 ? -32.96264 -18.62658 27.30246 1.000 113.32309 44 LYS D CA 1
ATOM 3521 C C . LYS D 4 46 ? -31.87335 -18.24085 28.29520 1.000 111.42579 44 LYS D C 1
ATOM 3522 O O . LYS D 4 46 ? -31.00011 -17.42377 27.98146 1.000 105.88695 44 LYS D O 1
ATOM 3528 N N . ALA D 4 47 ? -31.90888 -18.82000 29.49829 1.000 110.45238 45 ALA D N 1
ATOM 3529 C CA . ALA D 4 47 ? -30.88674 -18.52966 30.50049 1.000 110.03683 45 ALA D CA 1
ATOM 3530 C C . ALA D 4 47 ? -29.49617 -18.86173 29.97623 1.000 101.45433 45 ALA D C 1
ATOM 3531 O O . ALA D 4 47 ? -28.55604 -18.07114 30.12149 1.000 105.09983 45 ALA D O 1
ATOM 3533 N N . LEU D 4 48 ? -29.34769 -20.03698 29.36431 1.000 97.90119 46 LEU D N 1
ATOM 3534 C CA . LEU D 4 48 ? -28.05926 -20.41965 28.80122 1.000 98.01663 46 LEU D CA 1
ATOM 3535 C C . LEU D 4 48 ? -27.65889 -19.50889 27.64665 1.000 96.02231 46 LEU D C 1
ATOM 3536 O O . LEU D 4 48 ? -26.46561 -19.26484 27.43657 1.000 96.06375 46 LEU D O 1
ATOM 3541 N N . LEU D 4 49 ? -28.63383 -19.01089 26.88065 1.000 96.63884 47 LEU D N 1
ATOM 3542 C CA . LEU D 4 49 ? -28.32082 -18.12479 25.76213 1.000 95.36109 47 LEU D CA 1
ATOM 3543 C C . LEU D 4 49 ? -27.66396 -16.83579 26.24578 1.000 101.21054 47 LEU D C 1
ATOM 3544 O O . LEU D 4 49 ? -26.60510 -16.43954 25.74461 1.000 101.36375 47 LEU D O 1
ATOM 3549 N N . TYR D 4 50 ? -28.28376 -16.16219 27.22072 1.000 100.97572 48 TYR D N 1
ATOM 3550 C CA . TYR D 4 50 ? -27.67936 -14.95841 27.78563 1.000 102.25671 48 TYR D CA 1
ATOM 3551 C C . TYR D 4 50 ? -26.33432 -15.25780 28.43272 1.000 102.83894 48 TYR D C 1
ATOM 3552 O O . TYR D 4 50 ? -25.43256 -14.41234 28.40943 1.000 104.97727 48 TYR D O 1
ATOM 3561 N N . LEU D 4 51 ? -26.18124 -16.44913 29.01413 1.000 98.78411 49 LEU D N 1
ATOM 3562 C CA . LEU D 4 51 ? -24.92207 -16.80371 29.65941 1.000 98.35901 49 LEU D CA 1
ATOM 3563 C C . LEU D 4 51 ? -23.79708 -16.93910 28.64057 1.000 96.29259 49 LEU D C 1
ATOM 3564 O O . LEU D 4 51 ? -22.68220 -16.45959 28.87363 1.000 98.41321 49 LEU D O 1
ATOM 3569 N N . VAL D 4 52 ? -24.07583 -17.58316 27.50397 1.000 92.99963 50 VAL D N 1
ATOM 3570 C CA . VAL D 4 52 ? -23.05851 -17.78680 26.47437 1.000 95.90314 50 VAL D CA 1
ATOM 3571 C C . VAL D 4 52 ? -22.50794 -16.45052 25.99426 1.000 96.86414 50 VAL D C 1
ATOM 3572 O O . VAL D 4 52 ? -21.29746 -16.29608 25.78770 1.000 95.08609 50 VAL D O 1
ATOM 3576 N N . GLU D 4 53 ? -23.39027 -15.46748 25.80447 1.000 104.24249 51 GLU D N 1
ATOM 3577 C CA . GLU D 4 53 ? -22.96414 -14.14820 25.35018 1.000 106.23159 51 GLU D CA 1
ATOM 3578 C C . GLU D 4 53 ? -22.01165 -13.49452 26.34643 1.000 104.96996 51 GLU D C 1
ATOM 3579 O O . GLU D 4 53 ? -21.08363 -12.77727 25.95318 1.000 107.19853 51 GLU D O 1
ATOM 3585 N N . ALA D 4 54 ? -22.22829 -13.72828 27.64348 1.000 107.12657 52 ALA D N 1
ATOM 3586 C CA . ALA D 4 54 ? -21.40598 -13.08575 28.66474 1.000 106.95962 52 ALA D CA 1
ATOM 3587 C C . ALA D 4 54 ? -20.01851 -13.70658 28.77334 1.000 106.18943 52 ALA D C 1
ATOM 3588 O O . ALA D 4 54 ? -19.07085 -13.02488 29.17878 1.000 113.28449 52 ALA D O 1
ATOM 3590 N N . VAL D 4 55 ? -19.87060 -14.98356 28.42035 1.000 105.12596 53 VAL D N 1
ATOM 3591 C CA . VAL D 4 55 ? -18.59981 -15.66903 28.63790 1.000 108.62683 53 VAL D CA 1
ATOM 3592 C C . VAL D 4 55 ? -17.61210 -15.46017 27.48953 1.000 115.59783 53 VAL D C 1
ATOM 3593 O O . VAL D 4 55 ? -16.39482 -15.57652 27.70194 1.000 121.05146 53 VAL D O 1
ATOM 3597 N N . ASN D 4 56 ? -18.09262 -15.10967 26.28981 1.000 121.70833 54 ASN D N 1
ATOM 3598 C CA . ASN D 4 56 ? -17.19013 -14.83679 25.17379 1.000 127.11449 54 ASN D CA 1
ATOM 3599 C C . ASN D 4 56 ? -16.47911 -13.50212 25.33047 1.000 129.60233 54 ASN D C 1
ATOM 3600 O O . ASN D 4 56 ? -15.32281 -13.36776 24.91082 1.000 132.80050 54 ASN D O 1
ATOM 3605 N N . LEU D 4 57 ? -17.16499 -12.50767 25.89976 1.000 118.84698 55 LEU D N 1
ATOM 3606 C CA . LEU D 4 57 ? -16.54621 -11.21131 26.15276 1.000 121.46365 55 LEU D CA 1
ATOM 3607 C C . LEU D 4 57 ? -15.26200 -11.36862 26.95058 1.000 123.45129 55 LEU D C 1
ATOM 3608 O O . LEU D 4 57 ? -14.25336 -10.71673 26.66060 1.000 128.10290 55 LEU D O 1
ATOM 3613 N N . LEU D 4 58 ? -15.29410 -12.21344 27.98302 1.000 125.18939 56 LEU D N 1
ATOM 3614 C CA . LEU D 4 58 ? -14.12590 -12.40269 28.83378 1.000 130.31331 56 LEU D CA 1
ATOM 3615 C C . LEU D 4 58 ? -13.03697 -13.20682 28.13555 1.000 132.25896 56 LEU D C 1
ATOM 3616 O O . LEU D 4 58 ? -11.85538 -13.03954 28.45295 1.000 132.79889 56 LEU D O 1
ATOM 3621 N N . ARG D 4 59 ? -13.40845 -14.10734 27.21945 1.000 128.05265 57 ARG D N 1
ATOM 3622 C CA . ARG D 4 59 ? -12.39996 -14.75532 26.38454 1.000 123.53588 57 ARG D CA 1
ATOM 3623 C C . ARG D 4 59 ? -11.64150 -13.72360 25.56371 1.000 127.43057 57 ARG D C 1
ATOM 3624 O O . ARG D 4 59 ? -10.42016 -13.82103 25.39426 1.000 122.14237 57 ARG D O 1
ATOM 3632 N N . VAL D 4 60 ? -12.35796 -12.72267 25.04884 1.000 129.57274 58 VAL D N 1
ATOM 3633 C CA . VAL D 4 60 ? -11.72142 -11.60624 24.35805 1.000 128.92844 58 VAL D CA 1
ATOM 3634 C C . VAL D 4 60 ? -10.94769 -10.73823 25.34153 1.000 135.60664 58 VAL D C 1
ATOM 3635 O O . VAL D 4 60 ? -9.85570 -10.24625 25.03398 1.000 136.99001 58 VAL D O 1
ATOM 3639 N N . VAL D 4 61 ? -11.50515 -10.53272 26.53615 1.000 128.96873 59 VAL D N 1
ATOM 3640 C CA . VAL D 4 61 ? -10.85209 -9.71075 27.55177 1.000 129.86217 59 VAL D CA 1
ATOM 3641 C C . VAL D 4 61 ? -9.54149 -10.34394 28.00511 1.000 133.01184 59 VAL D C 1
ATOM 3642 O O . VAL D 4 61 ? -8.54905 -9.64643 28.24276 1.000 138.69465 59 VAL D O 1
ATOM 3646 N N . SER D 4 62 ? -9.51556 -11.67185 28.13773 1.000 130.08281 60 SER D N 1
ATOM 3647 C CA . SER D 4 62 ? -8.29630 -12.37883 28.51564 1.000 133.56347 60 SER D CA 1
ATOM 3648 C C . SER D 4 62 ? -7.17997 -12.21118 27.49287 1.000 136.85967 60 SER D C 1
ATOM 3649 O O . SER D 4 62 ? -6.03335 -12.57436 27.77935 1.000 143.32076 60 SER D O 1
ATOM 3652 N N . ALA D 4 63 ? -7.48400 -11.67203 26.31560 1.000 138.09502 61 ALA D N 1
ATOM 3653 C CA . ALA D 4 63 ? -6.48587 -11.29978 25.32218 1.000 141.95929 61 ALA D CA 1
ATOM 3654 C C . ALA D 4 63 ? -6.26473 -9.79535 25.26492 1.000 159.18593 61 ALA D C 1
ATOM 3655 O O . ALA D 4 63 ? -5.13432 -9.34348 25.05914 1.000 167.71032 61 ALA D O 1
ATOM 3657 N N . GLU D 4 64 ? -7.32871 -9.01050 25.44261 1.000 167.57156 62 GLU D N 1
ATOM 3658 C CA . GLU D 4 64 ? -7.24147 -7.55653 25.43417 1.000 169.47844 62 GLU D CA 1
ATOM 3659 C C . GLU D 4 64 ? -6.68174 -6.99440 26.73350 1.000 171.11779 62 GLU D C 1
ATOM 3660 O O . GLU D 4 64 ? -6.39329 -5.79460 26.79851 1.000 167.95174 62 GLU D O 1
ATOM 3666 N N . LEU D 4 65 ? -6.53219 -7.82695 27.76483 1.000 174.32708 63 LEU D N 1
ATOM 3667 C CA . LEU D 4 65 ? -5.90659 -7.42956 29.01613 1.000 180.00985 63 LEU D CA 1
ATOM 3668 C C . LEU D 4 65 ? -4.68923 -8.26249 29.38265 1.000 178.48065 63 LEU D C 1
ATOM 3669 O O . LEU D 4 65 ? -3.84206 -7.77809 30.13953 1.000 188.96244 63 LEU D O 1
ATOM 3674 N N . GLY D 4 66 ? -4.57723 -9.48736 28.87435 1.000 153.68806 64 GLY D N 1
ATOM 3675 C CA . GLY D 4 66 ? -3.46988 -10.36104 29.22387 1.000 152.71462 64 GLY D CA 1
ATOM 3676 C C . GLY D 4 66 ? -3.34628 -10.64298 30.70335 1.000 168.17547 64 GLY D C 1
ATOM 3677 O O . GLY D 4 66 ? -2.23573 -10.86726 31.19598 1.000 169.10952 64 GLY D O 1
ATOM 3678 N N . ASP D 4 67 ? -4.46173 -10.64591 31.42777 1.000 182.34692 65 ASP D N 1
ATOM 3679 C CA . ASP D 4 67 ? -4.46469 -10.89704 32.86506 1.000 184.77895 65 ASP D CA 1
ATOM 3680 C C . ASP D 4 67 ? -4.64522 -12.39353 33.09095 1.000 179.66011 65 ASP D C 1
ATOM 3681 O O . ASP D 4 67 ? -5.71644 -12.94289 32.81681 1.000 168.11287 65 ASP D O 1
ATOM 3686 N N . ALA D 4 68 ? -3.59387 -13.05453 33.58446 1.000 184.77080 66 ALA D N 1
ATOM 3687 C CA . ALA D 4 68 ? -3.64460 -14.50319 33.75556 1.000 174.16836 66 ALA D CA 1
ATOM 3688 C C . ALA D 4 68 ? -4.66751 -14.91756 34.80595 1.000 171.26561 66 ALA D C 1
ATOM 3689 O O . ALA D 4 68 ? -5.29042 -15.97725 34.67268 1.000 163.22295 66 ALA D O 1
ATOM 3691 N N . GLU D 4 69 ? -4.84907 -14.11066 35.85534 1.000 172.36551 67 GLU D N 1
ATOM 3692 C CA . GLU D 4 69 ? -5.89844 -14.39712 36.82944 1.000 169.62154 67 GLU D CA 1
ATOM 3693 C C . GLU D 4 69 ? -7.27572 -14.35624 36.17887 1.000 169.70503 67 GLU D C 1
ATOM 3694 O O . GLU D 4 69 ? -8.14889 -15.17007 36.50265 1.000 170.74818 67 GLU D O 1
ATOM 3700 N N . LEU D 4 70 ? -7.49373 -13.40842 35.26462 1.000 178.63453 68 LEU D N 1
ATOM 3701 C CA . LEU D 4 70 ? -8.73477 -13.40972 34.49921 1.000 175.39324 68 LEU D CA 1
ATOM 3702 C C . LEU D 4 70 ? -8.79418 -14.60251 33.55389 1.000 161.33288 68 LEU D C 1
ATOM 3703 O O . LEU D 4 70 ? -9.84006 -15.24777 33.42831 1.000 156.65478 68 LEU D O 1
ATOM 3708 N N . LYS D 4 71 ? -7.67221 -14.93058 32.90670 1.000 151.33937 69 LYS D N 1
ATOM 3709 C CA . LYS D 4 71 ? -7.62938 -16.07196 31.99868 1.000 141.16997 69 LYS D CA 1
ATOM 3710 C C . LYS D 4 71 ? -7.96133 -17.38648 32.69122 1.000 147.70928 69 LYS D C 1
ATOM 3711 O O . LYS D 4 71 ? -8.40009 -18.32973 32.02485 1.000 144.38544 69 LYS D O 1
ATOM 3717 N N . ALA D 4 72 ? -7.77386 -17.46954 34.00830 1.000 160.80836 70 ALA D N 1
ATOM 3718 C CA . ALA D 4 72 ? -8.13480 -18.68257 34.73251 1.000 156.58569 70 ALA D CA 1
ATOM 3719 C C . ALA D 4 72 ? -9.62318 -18.71797 35.05565 1.000 161.49457 70 ALA D C 1
ATOM 3720 O O . ALA D 4 72 ? -10.25362 -19.77807 34.97121 1.000 164.66265 70 ALA D O 1
ATOM 3722 N N . LEU D 4 73 ? -10.19537 -17.57314 35.43623 1.000 162.90278 71 LEU D N 1
ATOM 3723 C CA . LEU D 4 73 ? -11.60923 -17.52972 35.79822 1.000 163.15867 71 LEU D CA 1
ATOM 3724 C C . LEU D 4 73 ? -12.49616 -17.84148 34.59857 1.000 159.46970 71 LEU D C 1
ATOM 3725 O O . LEU D 4 73 ? -13.48668 -18.57134 34.72174 1.000 156.92883 71 LEU D O 1
ATOM 3730 N N . VAL D 4 74 ? -12.16117 -17.28838 33.43110 1.000 156.61011 72 VAL D N 1
ATOM 3731 C CA . VAL D 4 74 ? -12.98706 -17.48593 32.24370 1.000 149.12117 72 VAL D CA 1
ATOM 3732 C C . VAL D 4 74 ? -12.96877 -18.94499 31.80918 1.000 147.19166 72 VAL D C 1
ATOM 3733 O O . VAL D 4 74 ? -14.00382 -19.50509 31.43032 1.000 147.36271 72 VAL D O 1
ATOM 3737 N N . GLU D 4 75 ? -11.79579 -19.58067 31.84324 1.000 155.76756 73 GLU D N 1
ATOM 3738 C CA . GLU D 4 75 ? -11.69596 -20.96130 31.38245 1.000 154.01972 73 GLU D CA 1
ATOM 3739 C C . GLU D 4 75 ? -12.51207 -21.90067 32.26204 1.000 149.53847 73 GLU D C 1
ATOM 3740 O O . GLU D 4 75 ? -13.17064 -22.81771 31.75750 1.000 142.26772 73 GLU D O 1
ATOM 3746 N N . GLU D 4 76 ? -12.47671 -21.69565 33.58141 1.000 162.76300 74 GLU D N 1
ATOM 3747 C CA . GLU D 4 76 ? -13.30893 -22.50274 34.46822 1.000 163.44858 74 GLU D CA 1
ATOM 3748 C C . GLU D 4 76 ? -14.78955 -22.20064 34.27597 1.000 159.87471 74 GLU D C 1
ATOM 3749 O O . GLU D 4 76 ? -15.62796 -23.09654 34.42606 1.000 158.27682 74 GLU D O 1
ATOM 3755 N N . ALA D 4 77 ? -15.13304 -20.95176 33.95109 1.000 134.55221 75 ALA D N 1
ATOM 3756 C CA . ALA D 4 77 ? -16.51958 -20.64159 33.62171 1.000 123.44461 75 ALA D CA 1
ATOM 3757 C C . ALA D 4 77 ? -16.95381 -21.32015 32.32750 1.000 122.24172 75 ALA D C 1
ATOM 3758 O O . ALA D 4 77 ? -18.12322 -21.69698 32.18950 1.000 116.31524 75 ALA D O 1
ATOM 3760 N N . GLU D 4 78 ? -16.03830 -21.46979 31.36614 1.000 122.63433 76 GLU D N 1
ATOM 3761 C CA . GLU D 4 78 ? -16.33032 -22.27131 30.18204 1.000 110.99803 76 GLU D CA 1
ATOM 3762 C C . GLU D 4 78 ? -16.50083 -23.73715 30.55102 1.000 112.96474 76 GLU D C 1
ATOM 3763 O O . GLU D 4 78 ? -17.36258 -24.43119 29.99879 1.000 113.03711 76 GLU D O 1
ATOM 3769 N N . LYS D 4 79 ? -15.65699 -24.22633 31.46316 1.000 115.95934 77 LYS D N 1
ATOM 3770 C CA . LYS D 4 79 ? -15.72314 -25.61475 31.90612 1.000 109.29391 77 LYS D CA 1
ATOM 3771 C C . LYS D 4 79 ? -17.12570 -26.00202 32.35696 1.000 103.77694 77 LYS D C 1
ATOM 3772 O O . LYS D 4 79 ? -17.60543 -27.09867 32.04663 1.000 97.83951 77 LYS D O 1
ATOM 3778 N N . TYR D 4 80 ? -17.79860 -25.11876 33.09207 1.000 99.99502 78 TYR D N 1
ATOM 3779 C CA . TYR D 4 80 ? -19.12619 -25.43811 33.59987 1.000 105.06885 78 TYR D CA 1
ATOM 3780 C C . TYR D 4 80 ? -20.24550 -25.05413 32.64345 1.000 96.27102 78 TYR D C 1
ATOM 3781 O O . TYR D 4 80 ? -21.29776 -25.70373 32.64868 1.000 100.36552 78 TYR D O 1
ATOM 3790 N N . LEU D 4 81 ? -20.06049 -24.00888 31.83439 1.000 98.63860 79 LEU D N 1
ATOM 3791 C CA . LEU D 4 81 ? -21.04379 -23.71508 30.79671 1.000 94.96657 79 LEU D CA 1
ATOM 3792 C C . LEU D 4 81 ? -21.08125 -24.81659 29.74761 1.000 90.96166 79 LEU D C 1
ATOM 3793 O O . LEU D 4 81 ? -22.15598 -25.17125 29.25084 1.000 88.71617 79 LEU D O 1
ATOM 3798 N N . ASN D 4 82 ? -19.91409 -25.34864 29.37906 1.000 91.90682 80 ASN D N 1
ATOM 3799 C CA . ASN D 4 82 ? -19.87314 -26.47213 28.45070 1.000 86.69387 80 ASN D CA 1
ATOM 3800 C C . ASN D 4 82 ? -20.65839 -27.65943 28.99635 1.000 85.87048 80 ASN D C 1
ATOM 3801 O O . ASN D 4 82 ? -21.42358 -28.29434 28.26313 1.000 83.01051 80 ASN D O 1
ATOM 3806 N N . LYS D 4 83 ? -20.49352 -27.96702 30.28716 1.000 88.85191 81 LYS D N 1
ATOM 3807 C CA . LYS D 4 83 ? -21.21354 -29.09475 30.87185 1.000 86.79175 81 LYS D CA 1
ATOM 3808 C C . LYS D 4 83 ? -22.69290 -28.77800 31.05141 1.000 85.31357 81 LYS D C 1
ATOM 3809 O O . LYS D 4 83 ? -23.53583 -29.67432 30.93257 1.000 89.26524 81 LYS D O 1
ATOM 3815 N N . ALA D 4 84 ? -23.02766 -27.51918 31.34382 1.000 80.82145 82 ALA D N 1
ATOM 3816 C CA . ALA D 4 84 ? -24.43198 -27.13502 31.43812 1.000 80.20246 82 ALA D CA 1
ATOM 3817 C C . ALA D 4 84 ? -25.11930 -27.26175 30.08556 1.000 83.53959 82 ALA D C 1
ATOM 3818 O O . ALA D 4 84 ? -26.24951 -27.75530 29.99703 1.000 79.58920 82 ALA D O 1
ATOM 3820 N N . VAL D 4 85 ? -24.44993 -26.81606 29.02192 1.000 77.54819 83 VAL D N 1
ATOM 3821 C CA . VAL D 4 85 ? -24.97437 -27.00392 27.67361 1.000 83.60752 83 VAL D CA 1
ATOM 3822 C C . VAL D 4 85 ? -25.05060 -28.48983 27.34332 1.000 76.63596 83 VAL D C 1
ATOM 3823 O O . VAL D 4 85 ? -25.99053 -28.94759 26.68105 1.000 77.15400 83 VAL D O 1
ATOM 3827 N N . THR D 4 86 ? -24.06624 -29.26650 27.80783 1.000 78.06993 84 THR D N 1
ATOM 3828 C CA . THR D 4 86 ? -24.07666 -30.71010 27.58338 1.000 77.09978 84 THR D CA 1
ATOM 3829 C C . THR D 4 86 ? -25.33910 -31.34500 28.15120 1.000 76.87335 84 THR D C 1
ATOM 3830 O O . THR D 4 86 ? -26.03447 -32.09910 27.46133 1.000 72.96168 84 THR D O 1
ATOM 3834 N N . TYR D 4 87 ? -25.65081 -31.05101 29.41530 1.000 75.47858 85 TYR D N 1
ATOM 3835 C CA . TYR D 4 87 ? -26.81757 -31.66067 30.04180 1.000 77.55380 85 TYR D CA 1
ATOM 3836 C C . TYR D 4 87 ? -28.11583 -31.05736 29.52450 1.000 78.27950 85 TYR D C 1
ATOM 3837 O O . TYR D 4 87 ? -29.15978 -31.71625 29.56875 1.000 78.45857 85 TYR D O 1
ATOM 3846 N N . TYR D 4 88 ? -28.08147 -29.81318 29.04199 1.000 76.99762 86 TYR D N 1
ATOM 3847 C CA . TYR D 4 88 ? -29.25814 -29.26432 28.37552 1.000 82.34367 86 TYR D CA 1
ATOM 3848 C C . TYR D 4 88 ? -29.59988 -30.06496 27.12579 1.000 80.92312 86 TYR D C 1
ATOM 3849 O O . TYR D 4 88 ? -30.77391 -30.35109 26.86203 1.000 85.95614 86 TYR D O 1
ATOM 3858 N N . TYR D 4 89 ? -28.58289 -30.44662 26.35043 1.000 71.86626 87 TYR D N 1
ATOM 3859 C CA . TYR D 4 89 ? -28.82410 -31.24440 25.15362 1.000 75.01956 87 TYR D CA 1
ATOM 3860 C C . TYR D 4 89 ? -29.23223 -32.66673 25.51361 1.000 77.84577 87 TYR D C 1
ATOM 3861 O O . TYR D 4 89 ? -30.06495 -33.27163 24.82816 1.000 79.91795 87 TYR D O 1
ATOM 3870 N N . LYS D 4 90 ? -28.65401 -33.21934 26.58339 1.000 76.95502 88 LYS D N 1
ATOM 3871 C CA . LYS D 4 90 ? -29.08702 -34.52915 27.05745 1.000 71.78501 88 LYS D CA 1
ATOM 3872 C C . LYS D 4 90 ? -30.53583 -34.49915 27.52444 1.000 76.93834 88 LYS D C 1
ATOM 3873 O O . LYS D 4 90 ? -31.25889 -35.48994 27.36950 1.000 81.98785 88 LYS D O 1
ATOM 3879 N N . ALA D 4 91 ? -30.97708 -33.37328 28.09093 1.000 73.60168 89 ALA D N 1
ATOM 3880 C CA . ALA D 4 91 ? -32.37563 -33.23743 28.48409 1.000 76.29971 89 ALA D CA 1
ATOM 3881 C C . ALA D 4 91 ? -33.28761 -33.26021 27.26566 1.000 82.11222 89 ALA D C 1
ATOM 3882 O O . ALA D 4 91 ? -34.36216 -33.87093 27.29287 1.000 91.11194 89 ALA D O 1
ATOM 3884 N N . LYS D 4 92 ? -32.87077 -32.60054 26.18445 1.000 85.03878 90 LYS D N 1
ATOM 3885 C CA . LYS D 4 92 ? -33.65572 -32.56003 24.95855 1.000 84.26622 90 LYS D CA 1
ATOM 3886 C C . LYS D 4 92 ? -33.60823 -33.86811 24.18194 1.000 90.98389 90 LYS D C 1
ATOM 3887 O O . LYS D 4 92 ? -34.49096 -34.11048 23.35114 1.000 97.82146 90 LYS D O 1
ATOM 3893 N N . LEU D 4 93 ? -32.60316 -34.70963 24.42477 1.000 86.10736 91 LEU D N 1
ATOM 3894 C CA . LEU D 4 93 ? -32.47965 -35.97390 23.70903 1.000 87.64893 91 LEU D CA 1
ATOM 3895 C C . LEU D 4 93 ? -33.21345 -37.11514 24.40252 1.000 94.86917 91 LEU D C 1
ATOM 3896 O O . LEU D 4 93 ? -33.85937 -37.92918 23.73337 1.000 101.80186 91 LEU D O 1
ATOM 3901 N N . THR D 4 94 ? -33.13209 -37.19287 25.72765 1.000 90.63563 92 THR D N 1
ATOM 3902 C CA . THR D 4 94 ? -33.78196 -38.27743 26.44737 1.000 94.96995 92 THR D CA 1
ATOM 3903 C C . THR D 4 94 ? -35.29947 -38.13433 26.38283 1.000 98.05521 92 THR D C 1
ATOM 3904 O O . THR D 4 94 ? -35.83978 -37.03468 26.23690 1.000 102.39733 92 THR D O 1
ATOM 3908 N N . LYS D 4 95 ? -35.98864 -39.27080 26.48192 1.000 98.74942 93 LYS D N 1
ATOM 3909 C CA . LYS D 4 95 ? -37.44321 -39.30150 26.48209 1.000 101.73630 93 LYS D CA 1
ATOM 3910 C C . LYS D 4 95 ? -38.03433 -39.71881 27.82087 1.000 110.84247 93 LYS D C 1
ATOM 3911 O O . LYS D 4 95 ? -39.23844 -39.53370 28.03229 1.000 107.08373 93 LYS D O 1
ATOM 3917 N N . ASP D 4 96 ? -37.23421 -40.27981 28.71488 1.000 115.84375 94 ASP D N 1
ATOM 3918 C CA . ASP D 4 96 ? -37.71784 -40.64140 30.03970 1.000 120.78122 94 ASP D CA 1
ATOM 3919 C C . ASP D 4 96 ? -38.02844 -39.37831 30.83177 1.000 120.56856 94 ASP D C 1
ATOM 3920 O O . ASP D 4 96 ? -37.15926 -38.50476 30.94805 1.000 122.16461 94 ASP D O 1
ATOM 3925 N N . PRO D 4 97 ? -39.24413 -39.22445 31.36683 1.000 112.60908 95 PRO D N 1
ATOM 3926 C CA . PRO D 4 97 ? -39.56705 -37.98663 32.09978 1.000 107.01390 95 PRO D CA 1
ATOM 3927 C C . PRO D 4 97 ? -38.68932 -37.75624 33.31499 1.000 115.43035 95 PRO D C 1
ATOM 3928 O O . PRO D 4 97 ? -38.23665 -36.62757 33.54155 1.000 113.08033 95 PRO D O 1
ATOM 3932 N N . GLU D 4 98 ? -38.44570 -38.79666 34.11384 1.000 124.75482 96 GLU D N 1
ATOM 3933 C CA . GLU D 4 98 ? -37.59070 -38.64690 35.28695 1.000 127.42460 96 GLU D CA 1
ATOM 3934 C C . GLU D 4 98 ? -36.16585 -38.29204 34.88001 1.000 120.41379 96 GLU D C 1
ATOM 3935 O O . GLU D 4 98 ? -35.53814 -37.40665 35.47249 1.000 115.34555 96 GLU D O 1
ATOM 3941 N N . GLU D 4 99 ? -35.63739 -38.98371 33.86757 1.000 113.14566 97 GLU D N 1
ATOM 3942 C CA . GLU D 4 99 ? -34.27644 -38.72082 33.40958 1.000 108.05159 97 GLU D CA 1
ATOM 3943 C C . GLU D 4 99 ? -34.14343 -37.31364 32.83985 1.000 104.01002 97 GLU D C 1
ATOM 3944 O O . GLU D 4 99 ? -33.11183 -36.65638 33.02320 1.000 96.15114 97 GLU D O 1
ATOM 3950 N N . LYS D 4 100 ? -35.17676 -36.83338 32.14373 1.000 107.84621 98 LYS D N 1
ATOM 3951 C CA . LYS D 4 100 ? -35.13403 -35.47556 31.61081 1.000 111.46708 98 LYS D CA 1
ATOM 3952 C C . LYS D 4 100 ? -35.10872 -34.43921 32.72741 1.000 108.34614 98 LYS D C 1
ATOM 3953 O O . LYS D 4 100 ? -34.33832 -33.47417 32.66572 1.000 104.72205 98 LYS D O 1
ATOM 3959 N N . LYS D 4 101 ? -35.93673 -34.62400 33.75922 1.000 103.83144 99 LYS D N 1
ATOM 3960 C CA . LYS D 4 101 ? -35.90975 -33.71216 34.89924 1.000 111.88527 99 LYS D CA 1
ATOM 3961 C C . LYS D 4 101 ? -34.55440 -33.74971 35.59418 1.000 106.90525 99 LYS D C 1
ATOM 3962 O O . LYS D 4 101 ? -34.05432 -32.71734 36.05560 1.000 104.71020 99 LYS D O 1
ATOM 3968 N N . LYS D 4 102 ? -33.94197 -34.93401 35.66928 1.000 103.94505 100 LYS D N 1
ATOM 3969 C CA . LYS D 4 102 ? -32.62062 -35.05500 36.27653 1.000 100.63699 100 LYS D CA 1
ATOM 3970 C C . LYS D 4 102 ? -31.57751 -34.27834 35.48446 1.000 90.95627 100 LYS D C 1
ATOM 3971 O O . LYS D 4 102 ? -30.65838 -33.68827 36.06424 1.000 91.78792 100 LYS D O 1
ATOM 3977 N N . TYR D 4 103 ? -31.70044 -34.27104 34.15538 1.000 98.21176 101 TYR D N 1
ATOM 3978 C CA . TYR D 4 103 ? -30.74197 -33.54564 33.32701 1.000 95.84973 101 TYR D CA 1
ATOM 3979 C C . TYR D 4 103 ? -30.95183 -32.03938 33.42016 1.000 92.79855 101 TYR D C 1
ATOM 3980 O O . TYR D 4 103 ? -29.98571 -31.26966 33.36065 1.000 86.44679 101 TYR D O 1
ATOM 3989 N N . VAL D 4 104 ? -32.20633 -31.59840 33.54633 1.000 92.82221 102 VAL D N 1
ATOM 3990 C CA . VAL D 4 104 ? -32.47528 -30.17391 33.72749 1.000 91.88880 102 VAL D CA 1
ATOM 3991 C C . VAL D 4 104 ? -31.90095 -29.69626 35.05493 1.000 98.78751 102 VAL D C 1
ATOM 3992 O O . VAL D 4 104 ? -31.41092 -28.56609 35.16925 1.000 98.69940 102 VAL D O 1
ATOM 3996 N N . GLU D 4 105 ? -31.94083 -30.55319 36.07710 1.000 99.82566 103 GLU D N 1
ATOM 3997 C CA . GLU D 4 105 ? -31.33268 -30.20561 37.35865 1.000 103.20248 103 GLU D CA 1
ATOM 3998 C C . GLU D 4 105 ? -29.81782 -30.08804 37.23002 1.000 97.44430 103 GLU D C 1
ATOM 3999 O O . GLU D 4 105 ? -29.22172 -29.09472 37.66414 1.000 89.35684 103 GLU D O 1
ATOM 4005 N N . LYS D 4 106 ? -29.17886 -31.10068 36.63647 1.000 100.11675 104 LYS D N 1
ATOM 4006 C CA . LYS D 4 106 ? -27.72911 -31.07615 36.46439 1.000 91.68126 104 LYS D CA 1
ATOM 4007 C C . LYS D 4 106 ? -27.29431 -29.89794 35.60279 1.000 93.82675 104 LYS D C 1
ATOM 4008 O O . LYS D 4 106 ? -26.23109 -29.30924 35.83063 1.000 92.67048 104 LYS D O 1
ATOM 4014 N N . SER D 4 107 ? -28.10825 -29.53794 34.60953 1.000 90.34947 105 SER D N 1
ATOM 4015 C CA . SER D 4 107 ? -27.77759 -28.41423 33.73903 1.000 92.09675 105 SER D CA 1
ATOM 4016 C C . SER D 4 107 ? -27.80015 -27.09436 34.50244 1.000 97.65434 105 SER D C 1
ATOM 4017 O O . SER D 4 107 ? -26.86215 -26.29472 34.40607 1.000 98.51830 105 SER D O 1
ATOM 4020 N N . ILE D 4 108 ? -28.86408 -26.85095 35.27291 1.000 97.28183 106 ILE D N 1
ATOM 4021 C CA . ILE D 4 108 ? -28.94572 -25.62752 36.06775 1.000 92.71322 106 ILE D CA 1
ATOM 4022 C C . ILE D 4 108 ? -27.81361 -25.56243 37.08346 1.000 96.25576 106 ILE D C 1
ATOM 4023 O O . ILE D 4 108 ? -27.30584 -24.47639 37.38785 1.000 96.84914 106 ILE D O 1
ATOM 4028 N N . GLU D 4 109 ? -27.38257 -26.71423 37.60501 1.000 103.01335 107 GLU D N 1
ATOM 4029 C CA . GLU D 4 109 ? -26.30400 -26.72801 38.59051 1.000 105.97865 107 GLU D CA 1
ATOM 4030 C C . GLU D 4 109 ? -24.99934 -26.22723 37.98257 1.000 109.64082 107 GLU D C 1
ATOM 4031 O O . GLU D 4 109 ? -24.36308 -25.31098 38.51579 1.000 111.56710 107 GLU D O 1
ATOM 4037 N N . TYR D 4 110 ? -24.58017 -26.82532 36.86486 1.000 98.46454 108 TYR D N 1
ATOM 4038 C CA . TYR D 4 110 ? -23.37187 -26.36268 36.19142 1.000 94.25263 108 TYR D CA 1
ATOM 4039 C C . TYR D 4 110 ? -23.52786 -24.93729 35.67944 1.000 99.25746 108 TYR D C 1
ATOM 4040 O O . TYR D 4 110 ? -22.54341 -24.19328 35.60596 1.000 101.16061 108 TYR D O 1
ATOM 4049 N N . ALA D 4 111 ? -24.75249 -24.53691 35.32864 1.000 102.99176 109 ALA D N 1
ATOM 4050 C CA . ALA D 4 111 ? -24.97871 -23.17601 34.85180 1.000 98.85960 109 ALA D CA 1
ATOM 4051 C C . ALA D 4 111 ? -24.85271 -22.15958 35.98010 1.000 99.17513 109 ALA D C 1
ATOM 4052 O O . ALA D 4 111 ? -24.28738 -21.07745 35.78537 1.000 96.63101 109 ALA D O 1
ATOM 4054 N N . GLU D 4 112 ? -25.38343 -22.48349 37.16271 1.000 99.70610 110 GLU D N 1
ATOM 4055 C CA . GLU D 4 112 ? -25.22451 -21.60128 38.31594 1.000 104.81661 110 GLU D CA 1
ATOM 4056 C C . GLU D 4 112 ? -23.76124 -21.47900 38.72062 1.000 101.00607 110 GLU D C 1
ATOM 4057 O O . GLU D 4 112 ? -23.28031 -20.37846 39.01688 1.000 110.03901 110 GLU D O 1
ATOM 4063 N N . LYS D 4 113 ? -23.03909 -22.60242 38.74777 1.000 98.56140 111 LYS D N 1
ATOM 4064 C CA . LYS D 4 113 ? -21.61353 -22.55765 39.05341 1.000 99.61421 111 LYS D CA 1
ATOM 4065 C C . LYS D 4 113 ? -20.84145 -21.78496 37.99299 1.000 103.58208 111 LYS D C 1
ATOM 4066 O O . LYS D 4 113 ? -19.86023 -21.10505 38.31212 1.000 107.30904 111 LYS D O 1
ATOM 4072 N N . ALA D 4 114 ? -21.26889 -21.86840 36.73216 1.000 112.22871 112 ALA D N 1
ATOM 4073 C CA . ALA D 4 114 ? -20.59405 -21.12278 35.67531 1.000 106.58231 112 ALA D CA 1
ATOM 4074 C C . ALA D 4 114 ? -20.85328 -19.62662 35.80919 1.000 115.25466 112 ALA D C 1
ATOM 4075 O O . ALA D 4 114 ? -19.92473 -18.81553 35.71307 1.000 111.77639 112 ALA D O 1
ATOM 4077 N N . LEU D 4 115 ? -22.11393 -19.24093 36.03013 1.000 112.28018 113 LEU D N 1
ATOM 4078 C CA . LEU D 4 115 ? -22.44117 -17.82424 36.16777 1.000 111.02944 113 LEU D CA 1
ATOM 4079 C C . LEU D 4 115 ? -21.76236 -17.20790 37.38492 1.000 112.97882 113 LEU D C 1
ATOM 4080 O O . LEU D 4 115 ? -21.38246 -16.03182 37.34955 1.000 113.92438 113 LEU D O 1
ATOM 4085 N N . LYS D 4 116 ? -21.61640 -17.97429 38.47155 1.000 111.71190 114 LYS D N 1
ATOM 4086 C CA . LYS D 4 116 ? -20.92422 -17.46244 39.65142 1.000 116.70265 114 LYS D CA 1
ATOM 4087 C C . LYS D 4 116 ? -19.47923 -17.10075 39.33200 1.000 118.38072 114 LYS D C 1
ATOM 4088 O O . LYS D 4 116 ? -18.98455 -16.05174 39.76047 1.000 125.41557 114 LYS D O 1
ATOM 4094 N N . ILE D 4 117 ? -18.78162 -17.96348 38.58848 1.000 109.49365 115 ILE D N 1
ATOM 4095 C CA . ILE D 4 117 ? -17.42491 -17.64824 38.16139 1.000 107.64345 115 ILE D CA 1
ATOM 4096 C C . ILE D 4 117 ? -17.41956 -16.53682 37.12057 1.000 114.19775 115 ILE D C 1
ATOM 4097 O O . ILE D 4 117 ? -16.42483 -15.81205 36.99175 1.000 117.66725 115 ILE D O 1
ATOM 4102 N N . ALA D 4 118 ? -18.52087 -16.36654 36.38607 1.000 125.68523 116 ALA D N 1
ATOM 4103 C CA . ALA D 4 118 ? -18.60186 -15.27933 35.41703 1.000 131.13584 116 ALA D CA 1
ATOM 4104 C C . ALA D 4 118 ? -18.72048 -13.93145 36.11633 1.000 137.47074 116 ALA D C 1
ATOM 4105 O O . ALA D 4 118 ? -18.13097 -12.94000 35.67094 1.000 140.65766 116 ALA D O 1
ATOM 4107 N N . GLU D 4 119 ? -19.48532 -13.87606 37.20972 1.000 134.73779 117 GLU D N 1
ATOM 4108 C CA . GLU D 4 119 ? -19.59806 -12.64234 37.98060 1.000 131.35909 117 GLU D CA 1
ATOM 4109 C C . GLU D 4 119 ? -18.27040 -12.27962 38.63454 1.000 133.28835 117 GLU D C 1
ATOM 4110 O O . GLU D 4 119 ? -17.90433 -11.09991 38.69825 1.000 133.11497 117 GLU D O 1
ATOM 4116 N N . GLU D 4 120 ? -17.54231 -13.28134 39.13556 1.000 133.41909 118 GLU D N 1
ATOM 4117 C CA . GLU D 4 120 ? -16.22305 -13.03126 39.70815 1.000 142.85172 118 GLU D CA 1
ATOM 4118 C C . GLU D 4 120 ? -15.25322 -12.50819 38.65601 1.000 151.45980 118 GLU D C 1
ATOM 4119 O O . GLU D 4 120 ? -14.42162 -11.63948 38.94402 1.000 163.16463 118 GLU D O 1
ATOM 4125 N N . ALA D 4 121 ? -15.34322 -13.02739 37.42893 1.000 148.51582 119 ALA D N 1
ATOM 4126 C CA . ALA D 4 121 ? -14.49577 -12.53050 36.35040 1.000 154.56292 119 ALA D CA 1
ATOM 4127 C C . ALA D 4 121 ? -14.83630 -11.09299 35.98011 1.000 151.96099 119 ALA D C 1
ATOM 4128 O O . ALA D 4 121 ? -13.95420 -10.34162 35.54923 1.000 153.46094 119 ALA D O 1
ATOM 4130 N N . VAL D 4 122 ? -16.10044 -10.69412 36.13568 1.000 153.43826 120 VAL D N 1
ATOM 4131 C CA . VAL D 4 122 ? -16.48301 -9.31491 35.84953 1.000 158.68759 120 VAL D CA 1
ATOM 4132 C C . VAL D 4 122 ? -15.89242 -8.36694 36.88705 1.000 156.24346 120 VAL D C 1
ATOM 4133 O O . VAL D 4 122 ? -15.41139 -7.27828 36.55019 1.000 154.67045 120 VAL D O 1
ATOM 4137 N N . LYS D 4 123 ? -15.92536 -8.75682 38.16363 1.000 144.32065 121 LYS D N 1
ATOM 4138 C CA . LYS D 4 123 ? -15.37219 -7.90230 39.21048 1.000 140.38059 121 LYS D CA 1
ATOM 4139 C C . LYS D 4 123 ? -13.85849 -7.76597 39.08507 1.000 149.65413 121 LYS D C 1
ATOM 4140 O O . LYS D 4 123 ? -13.31080 -6.67629 39.29151 1.000 149.62056 121 LYS D O 1
ATOM 4146 N N . LEU D 4 124 ? -13.16350 -8.85988 38.75950 1.000 153.48957 122 LEU D N 1
ATOM 4147 C CA . LEU D 4 124 ? -11.71519 -8.78590 38.59128 1.000 155.45890 122 LEU D CA 1
ATOM 4148 C C . LEU D 4 124 ? -11.34253 -7.95650 37.36860 1.000 160.29630 122 LEU D C 1
ATOM 4149 O O . LEU D 4 124 ? -10.37223 -7.19123 37.40396 1.000 161.81179 122 LEU D O 1
ATOM 4154 N N . ALA D 4 125 ? -12.09891 -8.09574 36.27710 1.000 166.06559 123 ALA D N 1
ATOM 4155 C CA . ALA D 4 125 ? -11.84721 -7.27990 35.09404 1.000 170.43039 123 ALA D CA 1
ATOM 4156 C C . ALA D 4 125 ? -12.16099 -5.80970 35.34346 1.000 171.06905 123 ALA D C 1
ATOM 4157 O O . ALA D 4 125 ? -11.49287 -4.93305 34.78479 1.000 174.86571 123 ALA D O 1
ATOM 4159 N N . GLU D 4 126 ? -13.16632 -5.52239 36.17502 1.000 160.35932 124 GLU D N 1
ATOM 4160 C CA . GLU D 4 126 ? -13.52391 -4.13672 36.46772 1.000 163.91139 124 GLU D CA 1
ATOM 4161 C C . GLU D 4 126 ? -12.37940 -3.39434 37.14888 1.000 165.99109 124 GLU D C 1
ATOM 4162 O O . GLU D 4 126 ? -12.12881 -2.22022 36.85379 1.000 158.57812 124 GLU D O 1
ATOM 4168 N N . LYS D 4 127 ? -11.68470 -4.05326 38.07789 1.000 164.30089 125 LYS D N 1
ATOM 4169 C CA . LYS D 4 127 ? -10.55792 -3.40699 38.74444 1.000 158.96408 125 LYS D CA 1
ATOM 4170 C C . LYS D 4 127 ? -9.39479 -3.18785 37.78203 1.000 160.02183 125 LYS D C 1
ATOM 4171 O O . LYS D 4 127 ? -8.72813 -2.14752 37.83413 1.000 157.91480 125 LYS D O 1
ATOM 4177 N N . VAL D 4 128 ? -9.13226 -4.15788 36.90095 1.000 159.61943 126 VAL D N 1
ATOM 4178 C CA . VAL D 4 128 ? -8.01683 -4.03413 35.96550 1.000 161.95206 126 VAL D CA 1
ATOM 4179 C C . VAL D 4 128 ? -8.24415 -2.89988 34.96635 1.000 167.52007 126 VAL D C 1
ATOM 4180 O O . VAL D 4 128 ? -7.28421 -2.24948 34.53203 1.000 170.03200 126 VAL D O 1
ATOM 4184 N N . VAL D 4 129 ? -9.50257 -2.61603 34.60687 1.000 165.77615 127 VAL D N 1
ATOM 4185 C CA . VAL D 4 129 ? -9.78936 -1.51992 33.67697 1.000 168.71572 127 VAL D CA 1
ATOM 4186 C C . VAL D 4 129 ? -9.83140 -0.15907 34.35135 1.000 157.17355 127 VAL D C 1
ATOM 4187 O O . VAL D 4 129 ? -9.83171 0.86437 33.65477 1.000 148.97180 127 VAL D O 1
ATOM 4191 N N . ALA D 4 130 ? -9.87626 -0.11589 35.67941 1.000 147.60397 128 ALA D N 1
ATOM 4192 C CA . ALA D 4 130 ? -9.88857 1.14126 36.41677 1.000 141.25317 128 ALA D CA 1
ATOM 4193 C C . ALA D 4 130 ? -8.49388 1.75646 36.46777 1.000 139.88672 128 ALA D C 1
ATOM 4194 O O . ALA D 4 130 ? -7.90384 2.07352 35.43493 1.000 133.46703 128 ALA D O 1
ATOM 4196 N N . GLU E 5 1 ? -2.23947 -5.44879 -34.86189 1.000 84.22006 3 GLU E N 1
ATOM 4197 C CA . GLU E 5 1 ? -2.08290 -5.86633 -33.47323 1.000 87.17684 3 GLU E CA 1
ATOM 4198 C C . GLU E 5 1 ? -2.20686 -4.67494 -32.53268 1.000 84.82946 3 GLU E C 1
ATOM 4199 O O . GLU E 5 1 ? -1.75828 -3.57324 -32.84613 1.000 88.23198 3 GLU E O 1
ATOM 4205 N N . VAL E 5 2 ? -2.82902 -4.89835 -31.38247 1.000 72.46569 4 VAL E N 1
ATOM 4206 C CA . VAL E 5 2 ? -3.00184 -3.85211 -30.38459 1.000 69.23629 4 VAL E CA 1
ATOM 4207 C C . VAL E 5 2 ? -1.79637 -3.85786 -29.45657 1.000 59.46294 4 VAL E C 1
ATOM 4208 O O . VAL E 5 2 ? -1.42415 -4.90122 -28.90777 1.000 59.78597 4 VAL E O 1
ATOM 4212 N N . LYS E 5 3 ? -1.18557 -2.69051 -29.28339 1.000 45.96003 5 LYS E N 1
ATOM 4213 C CA . LYS E 5 3 ? -0.09207 -2.48902 -28.34535 1.000 54.77542 5 LYS E CA 1
ATOM 4214 C C . LYS E 5 3 ? -0.46776 -1.38274 -27.37053 1.000 48.08900 5 LYS E C 1
ATOM 4215 O O . LYS E 5 3 ? -1.12303 -0.40619 -27.74718 1.000 49.60718 5 LYS E O 1
ATOM 4217 N N . LEU E 5 4 ? -0.06258 -1.54550 -26.11559 1.000 41.48905 6 LEU E N 1
ATOM 4218 C CA . LEU E 5 4 ? -0.34069 -0.57863 -25.05945 1.000 38.34759 6 LEU E CA 1
ATOM 4219 C C . LEU E 5 4 ? 0.97236 0.04799 -24.61055 1.000 43.87161 6 LEU E C 1
ATOM 4220 O O . LEU E 5 4 ? 1.81008 -0.61989 -23.99473 1.000 47.69809 6 LEU E O 1
ATOM 4225 N N . VAL E 5 5 ? 1.14021 1.33088 -24.90803 1.000 42.64222 7 VAL E N 1
ATOM 4226 C CA . VAL E 5 5 ? 2.35376 2.06949 -24.58510 1.000 49.43912 7 VAL E CA 1
ATOM 4227 C C . VAL E 5 5 ? 2.07750 2.91817 -23.35294 1.000 42.14645 7 VAL E C 1
ATOM 4228 O O . VAL E 5 5 ? 1.14952 3.73512 -23.34641 1.000 45.29042 7 VAL E O 1
ATOM 4232 N N . GLU E 5 6 ? 2.87409 2.71914 -22.30902 1.000 49.07528 8 GLU E N 1
ATOM 4233 C CA . GLU E 5 6 ? 2.72900 3.43268 -21.05111 1.000 44.92874 8 GLU E CA 1
ATOM 4234 C C . GLU E 5 6 ? 3.89353 4.38667 -20.83131 1.000 44.32022 8 GLU E C 1
ATOM 4235 O O . GLU E 5 6 ? 4.97776 4.22571 -21.39671 1.000 48.75443 8 GLU E O 1
ATOM 4241 N N . SER E 5 7 ? 3.65632 5.38164 -19.98278 1.000 43.45622 9 SER E N 1
ATOM 4242 C CA . SER E 5 7 ? 4.69799 6.32806 -19.61807 1.000 49.56729 9 SER E CA 1
ATOM 4243 C C . SER E 5 7 ? 4.30052 7.01304 -18.32172 1.000 45.30080 9 SER E C 1
ATOM 4244 O O . SER E 5 7 ? 3.13248 6.99931 -17.92445 1.000 37.02856 9 SER E O 1
ATOM 4247 N N . GLY E 5 8 ? 5.29336 7.61138 -17.66644 1.000 41.03622 10 GLY E N 1
ATOM 4248 C CA . GLY E 5 8 ? 5.07442 8.40940 -16.47751 1.000 47.26888 10 GLY E CA 1
ATOM 4249 C C . GLY E 5 8 ? 5.56372 7.80386 -15.18032 1.000 42.28248 10 GLY E C 1
ATOM 4250 O O . GLY E 5 8 ? 5.57158 8.50504 -14.1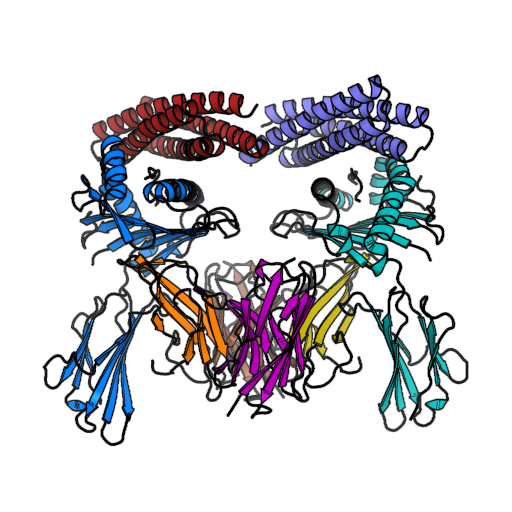6115 1.000 46.16524 10 GLY E O 1
ATOM 4251 N N . GLY E 5 9 ? 5.96143 6.53590 -15.16961 1.000 40.71959 11 GLY E N 1
ATOM 4252 C CA . GLY E 5 9 ? 6.41561 5.92482 -13.93930 1.000 41.11244 11 GLY E CA 1
ATOM 4253 C C . GLY E 5 9 ? 7.73442 6.50130 -13.46243 1.000 58.55615 11 GLY E C 1
ATOM 4254 O O . GLY E 5 9 ? 8.49865 7.09938 -14.21891 1.000 56.70868 11 GLY E O 1
ATOM 4255 N N . GLY E 5 10 ? 8.00367 6.31760 -12.17566 1.000 50.74394 12 GLY E N 1
ATOM 4256 C CA . GLY E 5 10 ? 9.25835 6.78371 -11.61454 1.000 59.34779 12 GLY E CA 1
ATOM 4257 C C . GLY E 5 10 ? 9.15788 6.93856 -10.10646 1.000 54.24668 12 GLY E C 1
ATOM 4258 O O . GLY E 5 10 ? 8.32922 6.30491 -9.45789 1.000 46.04380 12 GLY E O 1
ATOM 4259 N N . LEU E 5 11 ? 10.02401 7.80042 -9.57872 1.000 55.01083 13 LEU E N 1
ATOM 4260 C CA . LEU E 5 11 ? 10.16840 8.01391 -8.14567 1.000 51.81017 13 LEU E CA 1
ATOM 4261 C C . LEU E 5 11 ? 9.42464 9.27494 -7.72368 1.000 51.67490 13 LEU E C 1
ATOM 4262 O O . LEU E 5 11 ? 9.46144 10.29366 -8.42032 1.000 60.69744 13 LEU E O 1
ATOM 4267 N N . VAL E 5 12 ? 8.74852 9.19983 -6.57680 1.000 51.15808 14 VAL E N 1
ATOM 4268 C CA . VAL E 5 12 ? 7.95870 10.31398 -6.06335 1.000 61.03316 14 VAL E CA 1
ATOM 4269 C C . VAL E 5 12 ? 7.93442 10.23003 -4.54301 1.000 66.11831 14 VAL E C 1
ATOM 4270 O O . VAL E 5 12 ? 7.93715 9.14046 -3.96537 1.000 55.95673 14 VAL E O 1
ATOM 4274 N N . GLN E 5 13 ? 7.91362 11.40094 -3.89009 1.000 56.38022 15 GLN E N 1
ATOM 4275 C CA . GLN E 5 13 ? 7.90534 11.47507 -2.43796 1.000 57.46906 15 GLN E CA 1
ATOM 4276 C C . GLN E 5 13 ? 6.51753 11.14408 -1.89050 1.000 60.41868 15 GLN E C 1
ATOM 4277 O O . GLN E 5 13 ? 5.51293 11.31275 -2.58717 1.000 55.21254 15 GLN E O 1
ATOM 4283 N N . PRO E 5 14 ? 6.43731 10.65139 -0.65297 1.000 63.33109 16 PRO E N 1
ATOM 4284 C CA . PRO E 5 14 ?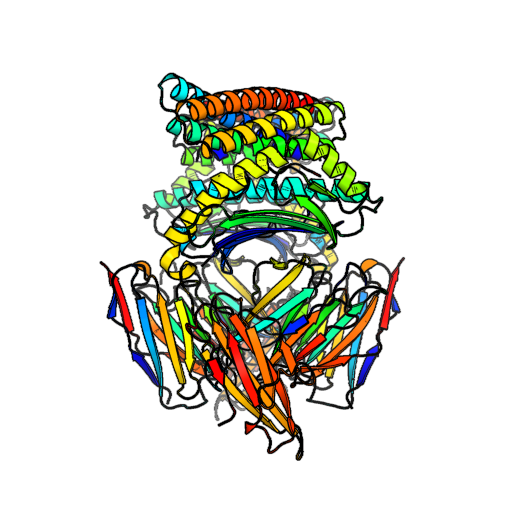 5.12383 10.45411 -0.02848 1.000 56.10763 16 PRO E CA 1
ATOM 4285 C C . PRO E 5 14 ? 4.35323 11.76452 0.04131 1.000 57.28867 16 PRO E C 1
ATOM 4286 O O . PRO E 5 14 ? 4.92028 12.82649 0.30488 1.000 60.24018 16 PRO E O 1
ATOM 4290 N N . GLY E 5 15 ? 3.04402 11.67773 -0.19108 1.000 55.34831 17 GLY E N 1
ATOM 4291 C CA . GLY E 5 15 ? 2.20418 12.84539 -0.33807 1.000 56.31167 17 GLY E CA 1
ATOM 4292 C C . GLY E 5 15 ? 2.24830 13.49218 -1.70405 1.000 55.30408 17 GLY E C 1
ATOM 4293 O O . GLY E 5 15 ? 1.40008 14.34585 -1.99581 1.000 60.38813 17 GLY E O 1
ATOM 4294 N N . GLY E 5 16 ? 3.19213 13.10292 -2.55766 1.000 53.63632 18 GLY E N 1
ATOM 4295 C CA . GLY E 5 16 ? 3.33226 13.68867 -3.87105 1.000 52.79909 18 GLY E CA 1
ATOM 4296 C C . GLY E 5 16 ? 2.33301 13.13917 -4.86803 1.000 49.34457 18 GLY E C 1
ATOM 4297 O O . GLY E 5 16 ? 1.45429 12.33673 -4.55376 1.000 47.58085 18 GLY E O 1
ATOM 4298 N N . SER E 5 17 ? 2.48216 13.58878 -6.10958 1.000 48.71294 19 SER E N 1
ATOM 4299 C CA . SER E 5 17 ? 1.56470 13.22365 -7.17393 1.000 45.92324 19 SER E CA 1
ATOM 4300 C C . SER E 5 17 ? 2.32871 12.82287 -8.42801 1.000 44.75199 19 SER E C 1
ATOM 4301 O O . SER E 5 17 ? 3.44902 13.27772 -8.67291 1.000 49.84179 19 SER E O 1
ATOM 4304 N N . LEU E 5 18 ? 1.69443 11.96456 -9.22232 1.000 41.99910 20 LEU E N 1
ATOM 4305 C CA . LEU E 5 18 ? 2.26528 11.43526 -10.45058 1.000 43.11568 20 LEU E CA 1
ATOM 4306 C C . LEU E 5 18 ? 1.14835 11.25846 -11.46664 1.000 42.18622 20 LEU E C 1
ATOM 4307 O O . LEU E 5 18 ? 0.01735 10.92678 -11.10627 1.000 47.39722 20 LEU E O 1
ATOM 4312 N N . ARG E 5 19 ? 1.46641 11.48599 -12.73916 1.000 40.99338 21 ARG E N 1
ATOM 4313 C CA . ARG E 5 19 ? 0.49076 11.33793 -13.81485 1.000 37.51377 21 ARG E CA 1
ATOM 4314 C C . ARG E 5 19 ? 0.97357 10.27377 -14.79336 1.000 36.48914 21 ARG E C 1
ATOM 4315 O O . ARG E 5 19 ? 1.94533 10.48925 -15.52556 1.000 38.95878 21 ARG E O 1
ATOM 4323 N N . LEU E 5 20 ? 0.29672 9.13164 -14.80711 1.000 39.56272 22 LEU E N 1
ATOM 4324 C CA . LEU E 5 20 ? 0.58976 8.08107 -15.76723 1.000 36.30943 22 LEU E CA 1
ATOM 4325 C C . LEU E 5 20 ? -0.24555 8.27575 -17.02919 1.000 36.21256 22 LEU E C 1
ATOM 4326 O O . LEU E 5 20 ? -1.31228 8.89334 -17.01238 1.000 32.69823 22 LEU E O 1
ATOM 4331 N N . SER E 5 21 ? 0.25692 7.74108 -18.13654 1.000 39.21192 23 SER E N 1
ATOM 4332 C CA . SER E 5 21 ? -0.43581 7.84595 -19.41044 1.000 33.54809 23 SER E CA 1
ATOM 4333 C C . SER E 5 21 ? -0.29122 6.52979 -20.15647 1.000 33.25509 23 SER E C 1
ATOM 4334 O O . SER E 5 21 ? 0.71849 5.83287 -20.02294 1.000 38.22296 23 SER E O 1
ATOM 4337 N N . CYS E 5 22 ? -1.31205 6.19331 -20.94248 1.000 35.04156 24 CYS E N 1
ATOM 4338 C CA . CYS E 5 22 ? -1.28791 4.96379 -21.72728 1.000 46.14659 24 CYS E CA 1
ATOM 4339 C C . CYS E 5 22 ? -2.08005 5.15135 -23.00984 1.000 44.38328 24 CYS E C 1
ATOM 4340 O O . CYS E 5 22 ? -3.27648 5.44661 -22.96125 1.000 34.48620 24 CYS E O 1
ATOM 4343 N N . ALA E 5 23 ? -1.42366 4.94222 -24.14623 1.000 38.32345 25 ALA E N 1
ATOM 4344 C CA . ALA E 5 23 ? -2.04684 5.05511 -25.45548 1.000 41.07667 25 ALA E CA 1
ATOM 4345 C C . ALA E 5 23 ? -2.14334 3.67958 -26.10043 1.000 42.12698 25 ALA E C 1
ATOM 4346 O O . ALA E 5 23 ? -1.25255 2.84016 -25.93395 1.000 44.70510 25 ALA E O 1
ATOM 4348 N N . ALA E 5 24 ? -3.22859 3.45423 -26.83358 1.000 45.13168 26 ALA E N 1
ATOM 4349 C CA . ALA E 5 24 ? -3.43795 2.21814 -27.57515 1.000 47.66314 26 ALA E CA 1
ATOM 4350 C C . ALA E 5 24 ? -3.05020 2.42287 -29.03327 1.000 54.22206 26 ALA E C 1
ATOM 4351 O O . ALA E 5 24 ? -3.48812 3.38869 -29.66530 1.000 53.84977 26 ALA E O 1
ATOM 4353 N N . SER E 5 25 ? -2.23450 1.51434 -29.56263 1.000 57.64755 27 SER E N 1
ATOM 4354 C CA . SER E 5 25 ? -1.76008 1.58474 -30.93671 1.000 58.95153 27 SER E CA 1
ATOM 4355 C C . SER E 5 25 ? -2.23989 0.37810 -31.73287 1.000 60.15187 27 SER E C 1
ATOM 4356 O O . SER E 5 25 ? -2.46583 -0.70411 -31.18275 1.000 64.17921 27 SER E O 1
ATOM 4359 N N . GLY E 5 26 ? -2.39883 0.58289 -33.03940 1.000 67.10012 28 GLY E N 1
ATOM 4360 C CA . GLY E 5 26 ? -2.86148 -0.44682 -33.94360 1.000 64.03540 28 GLY E CA 1
ATOM 4361 C C . GLY E 5 26 ? -4.36251 -0.52955 -34.09987 1.000 80.53430 28 GLY E C 1
ATOM 4362 O O . GLY E 5 26 ? -4.84110 -1.33707 -34.90614 1.000 95.54521 28 GLY E O 1
ATOM 4363 N N . SER E 5 27 ? -5.11943 0.27124 -33.35417 1.000 112.61134 29 SER E N 1
ATOM 4364 C CA . SER E 5 27 ? -6.57201 0.27196 -33.44537 1.000 117.88851 29 SER E CA 1
ATOM 4365 C C . SER E 5 27 ? -7.08680 1.62708 -32.98194 1.000 110.57341 29 SER E C 1
ATOM 4366 O O . SER E 5 27 ? -6.52744 2.23373 -32.06539 1.000 106.80037 29 SER E O 1
ATOM 4369 N N . ILE E 5 28 ? -8.16759 2.08354 -33.61013 1.000 109.07971 30 ILE E N 1
ATOM 4370 C CA . ILE E 5 28 ? -8.79369 3.34616 -33.23922 1.000 115.85483 30 ILE E CA 1
ATOM 4371 C C . ILE E 5 28 ? -10.20301 3.17098 -32.68959 1.000 109.12385 30 ILE E C 1
ATOM 4372 O O . ILE E 5 28 ? -10.70316 4.08092 -32.00775 1.000 109.32544 30 ILE E O 1
ATOM 4377 N N . PHE E 5 29 ? -10.86483 2.03778 -32.93504 1.000 103.49257 31 PHE E N 1
ATOM 4378 C CA . PHE E 5 29 ? -12.19310 1.80949 -32.38090 1.000 91.96907 31 PHE E CA 1
ATOM 4379 C C . PHE E 5 29 ? -12.37354 0.39316 -31.84545 1.000 76.87271 31 PHE E C 1
ATOM 4380 O O . PHE E 5 29 ? -13.51394 -0.01420 -31.58906 1.000 67.85793 31 PHE E O 1
ATOM 4382 N N . SER E 5 30 ? -11.29478 -0.37409 -31.68661 1.000 74.87025 32 SER E N 1
ATOM 4383 C CA . SER E 5 30 ? -11.40932 -1.75807 -31.24021 1.000 62.07845 32 SER E CA 1
ATOM 4384 C C . SER E 5 30 ? -11.51387 -1.88004 -29.72451 1.000 52.59294 32 SER E C 1
ATOM 4385 O O . SER E 5 30 ? -12.13029 -2.82784 -29.22419 1.000 49.27459 32 SER E O 1
ATOM 4388 N N . ILE E 5 31 ? -10.92097 -0.94953 -28.98309 1.000 39.54196 33 ILE E N 1
ATOM 4389 C CA . ILE E 5 31 ? -10.77602 -1.06939 -27.53579 1.000 34.22645 33 ILE E CA 1
ATOM 4390 C C . ILE E 5 31 ? -11.92045 -0.33577 -26.85082 1.000 38.43127 33 ILE E C 1
ATOM 4391 O O . ILE E 5 31 ? -12.19171 0.83322 -27.15198 1.000 43.72652 33 ILE E O 1
ATOM 4396 N N . ASN E 5 32 ? -12.59297 -1.02347 -25.92906 1.000 32.83115 34 ASN E N 1
ATOM 4397 C CA . ASN E 5 32 ? -13.61581 -0.41088 -25.09401 1.000 26.79083 34 ASN E CA 1
ATOM 4398 C C . ASN E 5 32 ? -12.98021 0.05773 -23.79532 1.000 24.65790 34 ASN E C 1
ATOM 4399 O O . ASN E 5 32 ? -12.45087 1.16457 -23.73874 1.000 26.01862 34 ASN E O 1
ATOM 4404 N N . THR E 5 33 ? -13.01282 -0.76918 -22.75443 1.000 27.01638 35 THR E N 1
ATOM 4405 C CA . THR E 5 33 ? -12.45753 -0.36478 -21.46855 1.000 24.13579 35 THR E CA 1
ATOM 4406 C C . THR E 5 33 ? -10.93752 -0.28632 -21.51692 1.000 32.35688 35 THR E C 1
ATOM 4407 O O . THR E 5 33 ? -10.26533 -1.19288 -22.01102 1.000 24.27032 35 THR E O 1
ATOM 4411 N N . MET E 5 34 ? -10.39877 0.80211 -20.97587 1.000 26.09122 36 MET E N 1
ATOM 4412 C CA . MET E 5 34 ? -8.97367 0.94568 -20.72752 1.000 28.87398 36 MET E CA 1
ATOM 4413 C C . MET E 5 34 ? -8.77928 1.34851 -19.27419 1.000 24.20530 36 MET E C 1
ATOM 4414 O O . MET E 5 34 ? -9.62077 2.03534 -18.69071 1.000 27.97007 36 MET E O 1
ATOM 4419 N N . GLY E 5 35 ? -7.67228 0.91682 -18.68740 1.000 22.17875 37 GLY E N 1
ATOM 4420 C CA . GLY E 5 35 ? -7.46109 1.17904 -17.27997 1.000 32.63180 37 GLY E CA 1
ATOM 4421 C C . GLY E 5 35 ? -6.12407 0.67597 -16.79278 1.000 30.51468 37 GLY E C 1
ATOM 4422 O O . GLY E 5 35 ? -5.21723 0.39512 -17.57860 1.000 36.92892 37 GLY E O 1
ATOM 4423 N N . TRP E 5 36 ? -6.02316 0.56548 -15.47000 1.000 27.33871 38 TRP E N 1
ATOM 4424 C CA . TRP E 5 36 ? -4.76905 0.30946 -14.77873 1.000 28.44751 38 TRP E CA 1
ATOM 4425 C C . TRP E 5 36 ? -4.97012 -0.74325 -13.70446 1.000 32.86242 38 TRP E C 1
ATOM 4426 O O . TRP E 5 36 ? -5.90237 -0.64655 -12.90241 1.000 25.55154 38 TRP E O 1
ATOM 4437 N N . TYR E 5 37 ? -4.10134 -1.74441 -13.70307 1.000 23.76961 39 TYR E N 1
ATOM 4438 C CA . TYR E 5 37 ? -3.89298 -2.62285 -12.56577 1.000 26.28229 39 TYR E CA 1
ATOM 4439 C C . TYR E 5 37 ? -2.50602 -2.35676 -11.99806 1.000 36.30005 39 TYR E C 1
ATOM 4440 O O . TYR E 5 37 ? -1.62817 -1.83015 -12.68184 1.000 26.88848 39 TYR E O 1
ATOM 4449 N N . ARG E 5 38 ? -2.31258 -2.70192 -10.73123 1.000 31.62822 40 ARG E N 1
ATOM 4450 C CA . ARG E 5 38 ? -1.00460 -2.57693 -10.10994 1.000 32.97178 40 ARG E CA 1
ATOM 4451 C C . ARG E 5 38 ? -0.66499 -3.87546 -9.39913 1.000 34.94788 40 ARG E C 1
ATOM 4452 O O . ARG E 5 38 ? -1.54642 -4.59060 -8.92046 1.000 28.32228 40 ARG E O 1
ATOM 4460 N N . GLN E 5 39 ? 0.62639 -4.16357 -9.30687 1.000 30.35151 41 GLN E N 1
ATOM 4461 C CA . GLN E 5 39 ? 1.04782 -5.46216 -8.80921 1.000 30.19687 41 GLN E CA 1
ATOM 4462 C C . GLN E 5 39 ? 2.41098 -5.33432 -8.15501 1.000 31.83382 41 GLN E C 1
ATOM 4463 O O . GLN E 5 39 ? 3.31810 -4.71115 -8.71490 1.000 31.66599 41 GLN E O 1
ATOM 4469 N N . THR E 5 40 ? 2.54489 -5.92679 -6.98824 1.000 32.94377 42 THR E N 1
ATOM 4470 C CA . THR E 5 40 ? 3.82294 -6.15023 -6.34339 1.000 38.57333 42 THR E CA 1
ATOM 4471 C C . THR E 5 40 ? 4.21777 -7.61580 -6.48961 1.000 41.82872 42 THR E C 1
ATOM 4472 O O . THR E 5 40 ? 3.34954 -8.48039 -6.64647 1.000 42.49339 42 THR E O 1
ATOM 4476 N N . PRO E 5 41 ? 5.51180 -7.93519 -6.47289 1.000 44.09327 43 PRO E N 1
ATOM 4477 C CA . PRO E 5 41 ? 5.92485 -9.32448 -6.71451 1.000 37.30144 43 PRO E CA 1
ATOM 4478 C C . PRO E 5 41 ? 5.30881 -10.27814 -5.70154 1.000 50.73265 43 PRO E C 1
ATOM 4479 O O . PRO E 5 41 ? 5.29670 -10.01350 -4.49746 1.000 53.71036 43 PRO E O 1
ATOM 4483 N N . GLY E 5 42 ? 4.76684 -11.38423 -6.20981 1.000 47.84608 44 GLY E N 1
ATOM 4484 C CA . GLY E 5 42 ? 4.22469 -12.44207 -5.39218 1.000 48.39309 44 GLY E CA 1
ATOM 4485 C C . GLY E 5 42 ? 2.71440 -12.44314 -5.26164 1.000 53.34251 44 GLY E C 1
ATOM 4486 O O . GLY E 5 42 ? 2.14180 -13.48231 -4.91349 1.000 65.68251 44 GLY E O 1
ATOM 4487 N N . LYS E 5 43 ? 2.05431 -11.32051 -5.52684 1.000 56.66700 45 LYS E N 1
ATOM 4488 C CA . LYS E 5 43 ? 0.61197 -11.21034 -5.36004 1.000 51.19453 45 LYS E CA 1
ATOM 4489 C C . LYS E 5 43 ? -0.07385 -11.03154 -6.70751 1.000 50.97737 45 LYS E C 1
ATOM 4490 O O . LYS E 5 43 ? 0.56526 -10.88801 -7.75301 1.000 46.45171 45 LYS E O 1
ATOM 4496 N N . GLN E 5 44 ? -1.40226 -11.04611 -6.66416 1.000 46.11995 46 GLN E N 1
ATOM 4497 C CA . GLN E 5 44 ? -2.19317 -10.73113 -7.83941 1.000 46.36785 46 GLN E CA 1
ATOM 4498 C C . GLN E 5 44 ? -2.09032 -9.23865 -8.13935 1.000 42.27409 46 GLN E C 1
ATOM 4499 O O . GLN E 5 44 ? -1.72956 -8.42802 -7.28219 1.000 40.98430 46 GLN E O 1
ATOM 4505 N N . ARG E 5 45 ? -2.40720 -8.87373 -9.37519 1.000 31.20468 47 ARG E N 1
ATOM 4506 C CA . ARG E 5 45 ? -2.51906 -7.46727 -9.73480 1.000 40.28139 47 ARG E CA 1
ATOM 4507 C C . ARG E 5 45 ? -3.92113 -6.97287 -9.39925 1.000 39.00068 47 ARG E C 1
ATOM 4508 O O . ARG E 5 45 ? -4.91461 -7.60267 -9.77472 1.000 38.27267 47 ARG E O 1
ATOM 4516 N N . ASP E 5 46 ? -3.99351 -5.83696 -8.70749 1.000 31.47626 48 ASP E N 1
ATOM 4517 C CA . ASP E 5 46 ? -5.24734 -5.26063 -8.24079 1.000 34.15504 48 ASP E CA 1
ATOM 4518 C C . ASP E 5 46 ? -5.66935 -4.10088 -9.13205 1.000 37.85530 48 ASP E C 1
ATOM 4519 O O . ASP E 5 46 ? -4.83061 -3.33683 -9.61798 1.000 27.21102 48 ASP E O 1
ATOM 4524 N N . LEU E 5 47 ? -6.97641 -3.97264 -9.33637 1.000 29.46662 49 LEU E N 1
ATOM 4525 C CA . LEU E 5 47 ? -7.50518 -2.86458 -10.11583 1.000 34.03982 49 LEU E CA 1
ATOM 4526 C C . LEU E 5 47 ? -7.20497 -1.53635 -9.43435 1.000 34.70031 49 LEU E C 1
ATOM 4527 O O . LEU E 5 47 ? -7.44646 -1.36304 -8.23574 1.000 30.57238 49 LEU E O 1
ATOM 4532 N N . VAL E 5 48 ? -6.67324 -0.59873 -10.21164 1.000 24.32320 50 VAL E N 1
ATOM 4533 C CA . VAL E 5 48 ? -6.42677 0.76061 -9.75230 1.000 28.10699 50 VAL E CA 1
ATOM 4534 C C . VAL E 5 48 ? -7.60816 1.61063 -10.19289 1.000 24.96253 50 VAL E C 1
ATOM 4535 O O . VAL E 5 48 ? -8.30899 2.20312 -9.36642 1.000 31.11182 50 VAL E O 1
ATOM 4539 N N . ALA E 5 49 ? -7.84920 1.65115 -11.49878 1.000 29.47826 51 ALA E N 1
ATOM 4540 C CA . ALA E 5 49 ? -8.96385 2.38466 -12.07935 1.000 22.38742 51 ALA E CA 1
ATOM 4541 C C . ALA E 5 49 ? -9.10844 1.95490 -13.52864 1.000 23.97743 51 ALA E C 1
ATOM 4542 O O . ALA E 5 49 ? -8.12608 1.58490 -14.17288 1.000 28.97907 51 ALA E O 1
ATOM 4544 N N . ASP E 5 50 ? -10.33601 2.00298 -14.03489 1.000 21.36266 52 ASP E N 1
ATOM 4545 C CA . ASP E 5 50 ? -10.54998 1.77293 -15.45499 1.000 21.22892 52 ASP E CA 1
ATOM 4546 C C . ASP E 5 50 ? -11.77367 2.55095 -15.90872 1.000 22.73076 52 ASP E C 1
ATOM 4547 O O . ASP E 5 50 ? -12.58867 2.99780 -15.09789 1.000 20.84556 52 ASP E O 1
ATOM 4552 N N . ILE E 5 51 ? -11.89566 2.69787 -17.22275 1.000 20.71543 53 ILE E N 1
ATOM 4553 C CA . ILE E 5 51 ? -12.91305 3.55899 -17.81148 1.000 24.09769 53 ILE E CA 1
ATOM 4554 C C . ILE E 5 51 ? -13.24571 3.03584 -19.19929 1.000 27.18295 53 ILE E C 1
ATOM 4555 O O . ILE E 5 51 ? -12.35132 2.72027 -19.98965 1.000 25.21237 53 ILE E O 1
ATOM 4560 N N . SER E 5 52 ? -14.53598 2.93323 -19.48693 1.000 21.09023 54 SER E N 1
ATOM 4561 C CA . SER E 5 52 ? -14.99226 2.45875 -20.77828 1.000 27.47683 54 SER E CA 1
ATOM 4562 C C . SER E 5 52 ? -14.93205 3.58642 -21.80686 1.000 29.21216 54 SER E C 1
ATOM 4563 O O . SER E 5 52 ? -14.62035 4.73778 -21.49278 1.000 28.14890 54 SER E O 1
ATOM 4566 N N . SER E 5 53 ? -15.22513 3.23785 -23.06194 1.000 32.13519 55 SER E N 1
ATOM 4567 C CA . SER E 5 53 ? -15.31188 4.24784 -24.11000 1.000 24.20538 55 SER E CA 1
ATOM 4568 C C . SER E 5 53 ? -16.47480 5.20332 -23.88451 1.000 23.13218 55 SER E C 1
ATOM 4569 O O . SER E 5 53 ? -16.48672 6.29744 -24.45701 1.000 34.95494 55 SER E O 1
ATOM 4572 N N . GLY E 5 54 ? -17.45501 4.81116 -23.07935 1.000 28.90991 56 GLY E N 1
ATOM 4573 C CA . GLY E 5 54 ? -18.55855 5.67383 -22.72896 1.000 27.24951 56 GLY E CA 1
ATOM 4574 C C . GLY E 5 54 ? -18.37404 6.45440 -21.45432 1.000 22.10418 56 GLY E C 1
ATOM 4575 O O . GLY E 5 54 ? -19.26477 7.21806 -21.07339 1.000 27.42059 56 GLY E O 1
ATOM 4576 N N . GLY E 5 55 ? -17.23670 6.29744 -20.78169 1.000 24.98743 57 GLY E N 1
ATOM 4577 C CA . GLY E 5 55 ? -16.94846 7.04554 -19.57905 1.000 26.03778 57 GLY E CA 1
ATOM 4578 C C . GLY E 5 55 ? -17.31661 6.36045 -18.28173 1.000 24.21231 57 GLY E C 1
ATOM 4579 O O . GLY E 5 55 ? -17.17973 6.97781 -17.21966 1.000 23.70382 57 GLY E O 1
ATOM 4580 N N . SER E 5 56 ? -17.79844 5.12040 -18.32904 1.000 24.10395 58 SER E N 1
ATOM 4581 C CA . SER E 5 56 ? -18.09677 4.37354 -17.11191 1.000 21.22555 58 SER E CA 1
ATOM 4582 C C . SER E 5 56 ? -16.80109 4.01581 -16.39067 1.000 28.61178 58 SER E C 1
ATOM 4583 O O . SER E 5 56 ? -15.97440 3.26774 -16.92261 1.000 28.00739 58 SER E O 1
ATOM 4586 N N . THR E 5 57 ? -16.63287 4.52255 -15.17156 1.000 21.36379 59 THR E N 1
ATOM 4587 C CA . THR E 5 57 ? -15.37607 4.39970 -14.44857 1.000 26.15388 59 THR E CA 1
ATOM 4588 C C . THR E 5 57 ? -15.55284 3.59889 -13.16702 1.000 21.89958 59 THR E C 1
ATOM 4589 O O . THR E 5 57 ? -16.61070 3.62504 -12.53320 1.000 21.97771 59 THR E O 1
ATOM 4593 N N . LYS E 5 58 ? -14.48729 2.90005 -12.78575 1.000 21.63681 60 LYS E N 1
ATOM 4594 C CA . LYS E 5 58 ? -14.43922 2.13498 -11.55012 1.000 25.75086 60 LYS E CA 1
ATOM 4595 C C . LYS E 5 58 ? -13.06301 2.31108 -10.92972 1.000 31.80920 60 LYS E C 1
ATOM 4596 O O . LYS E 5 58 ? -12.05065 2.26058 -11.63273 1.000 31.89356 60 LYS E O 1
ATOM 4602 N N . TYR E 5 59 ? -13.02852 2.50744 -9.61449 1.000 31.50645 61 TYR E N 1
ATOM 4603 C CA . TYR E 5 59 ? -11.78890 2.70227 -8.87578 1.000 28.66005 61 TYR E CA 1
ATOM 4604 C C . TYR E 5 59 ? -11.61216 1.59438 -7.84980 1.000 25.06041 61 TYR E C 1
ATOM 4605 O O . TYR E 5 59 ? -12.58766 1.12357 -7.25664 1.000 36.03268 61 TYR E O 1
ATOM 4614 N N . GLY E 5 60 ? -10.36289 1.18530 -7.64330 1.000 29.28809 62 GLY E N 1
ATOM 4615 C CA . GLY E 5 60 ? -10.05443 0.31259 -6.52981 1.000 26.94336 62 GLY E CA 1
ATOM 4616 C C . GLY E 5 60 ? -10.24745 1.01334 -5.19852 1.000 39.67748 62 GLY E C 1
ATOM 4617 O O . GLY E 5 60 ? -10.06301 2.22474 -5.07163 1.000 34.09821 62 GLY E O 1
ATOM 4618 N N . ASP E 5 61 ? -10.60363 0.22175 -4.18241 1.000 39.32551 63 ASP E N 1
ATOM 4619 C CA . ASP E 5 61 ? -10.93861 0.78884 -2.87837 1.000 49.61668 63 ASP E CA 1
ATOM 4620 C C . ASP E 5 61 ? -9.77493 1.57847 -2.29006 1.000 43.76745 63 ASP E C 1
ATOM 4621 O O . ASP E 5 61 ? -9.97591 2.63899 -1.68662 1.000 49.10202 63 ASP E O 1
ATOM 4626 N N . SER E 5 62 ? -8.55225 1.07855 -2.45140 1.000 39.23241 64 SER E N 1
ATOM 4627 C CA . SER E 5 62 ? -7.38881 1.70233 -1.83240 1.000 45.68928 64 SER E CA 1
ATOM 4628 C C . SER E 5 62 ? -6.94550 2.98980 -2.51997 1.000 38.72349 64 SER E C 1
ATOM 4629 O O . SER E 5 62 ? -6.01993 3.63585 -2.01708 1.000 46.21251 64 SER E O 1
ATOM 4632 N N . VAL E 5 63 ? -7.56529 3.38765 -3.63229 1.000 40.37158 65 VAL E N 1
ATOM 4633 C CA . VAL E 5 63 ? -7.16063 4.60335 -4.33340 1.000 41.57214 65 VAL E CA 1
ATOM 4634 C C . VAL E 5 63 ? -8.33910 5.54980 -4.52747 1.000 43.62537 65 VAL E C 1
ATOM 4635 O O . VAL E 5 63 ? -8.16595 6.66469 -5.03345 1.000 39.60755 65 VAL E O 1
ATOM 4639 N N . LYS E 5 64 ? -9.54054 5.11727 -4.14338 1.000 41.11684 66 LYS E N 1
ATOM 4640 C CA . LYS E 5 64 ? -10.71012 5.98222 -4.25788 1.000 45.47767 66 LYS E CA 1
ATOM 4641 C C . LYS E 5 64 ? -10.52139 7.26362 -3.45550 1.000 45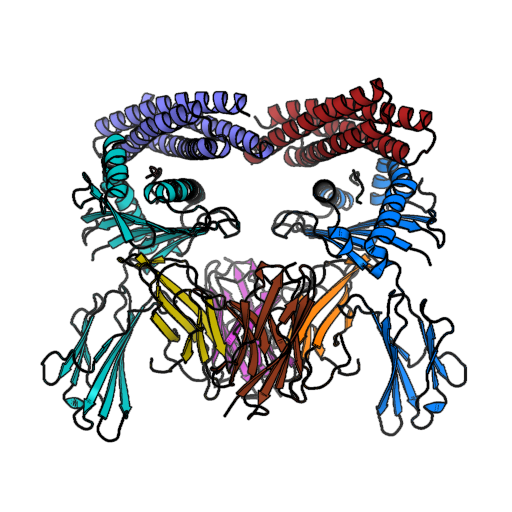.31936 66 LYS E C 1
ATOM 4642 O O . LYS E 5 64 ? -10.08036 7.24014 -2.30265 1.000 48.75499 66 LYS E O 1
ATOM 4648 N N . GLY E 5 65 ? -10.86711 8.39108 -4.07507 1.000 42.38541 67 GLY E N 1
ATOM 4649 C CA . GLY E 5 65 ? -10.71197 9.68338 -3.44927 1.000 42.50835 67 GLY E CA 1
ATOM 4650 C C . GLY E 5 65 ? -9.36233 10.32833 -3.66587 1.000 44.77583 67 GLY E C 1
ATOM 4651 O O . GLY E 5 65 ? -9.21204 11.52406 -3.38831 1.000 41.86462 67 GLY E O 1
ATOM 4652 N N . ARG E 5 66 ? -8.37777 9.57708 -4.14594 1.000 41.14278 68 ARG E N 1
ATOM 4653 C CA . ARG E 5 66 ? -7.03744 10.08814 -4.38693 1.000 35.93753 68 ARG E CA 1
ATOM 4654 C C . ARG E 5 66 ? -6.59859 9.98882 -5.83608 1.000 43.92280 68 ARG E C 1
ATOM 4655 O O . ARG E 5 66 ? -5.82623 10.83553 -6.28967 1.000 41.03084 68 ARG E O 1
ATOM 4663 N N . PHE E 5 67 ? -7.05775 8.98113 -6.56758 1.000 43.06962 69 PHE E N 1
ATOM 4664 C CA . PHE E 5 67 ? -6.70661 8.80816 -7.96730 1.000 36.67348 69 PHE E CA 1
ATOM 4665 C C . PHE E 5 67 ? -7.86957 9.23580 -8.85358 1.000 40.90094 69 PHE E C 1
ATOM 4666 O O . PHE E 5 67 ? -9.03784 9.10897 -8.48068 1.000 36.98251 69 PHE E O 1
ATOM 4674 N N . THR E 5 68 ? -7.53623 9.75814 -10.03170 1.000 33.38559 70 THR E N 1
ATOM 4675 C CA . THR E 5 68 ? -8.53332 10.15439 -11.01944 1.000 28.13805 70 THR E CA 1
ATOM 4676 C C . THR E 5 68 ? -8.07364 9.65370 -12.37702 1.000 28.27509 70 THR E C 1
ATOM 4677 O O . THR E 5 68 ? -6.96770 9.98285 -12.81454 1.000 40.03729 70 THR E O 1
ATOM 4681 N N . ILE E 5 69 ? -8.91782 8.87583 -13.04420 1.000 29.67459 71 ILE E N 1
ATOM 4682 C CA . ILE E 5 69 ? -8.64229 8.39473 -14.39255 1.000 22.94911 71 ILE E CA 1
ATOM 4683 C C . ILE E 5 69 ? -9.45366 9.22654 -15.37594 1.000 30.10027 71 ILE E C 1
ATOM 4684 O O . ILE E 5 69 ? -10.59574 9.61049 -15.09390 1.000 22.84360 71 ILE E O 1
ATOM 4689 N N . SER E 5 70 ? -8.85904 9.51571 -16.53031 1.000 24.00076 72 SER E N 1
ATOM 4690 C CA . SER E 5 70 ? -9.51608 10.26451 -17.59044 1.000 30.90351 72 SER E CA 1
ATOM 4691 C C . SER E 5 70 ? -9.12208 9.64383 -18.91936 1.000 30.49954 72 SER E C 1
ATOM 4692 O O . SER E 5 70 ? -8.24224 8.78240 -18.98776 1.000 22.71297 72 SER E O 1
ATOM 4695 N N . ARG E 5 71 ? -9.80258 10.06362 -19.98171 1.000 25.65133 73 ARG E N 1
ATOM 4696 C CA . ARG E 5 71 ? -9.65620 9.38038 -21.25577 1.000 25.63776 73 ARG E CA 1
ATOM 4697 C C . ARG E 5 71 ? -9.91596 10.32111 -22.42252 1.000 31.61801 73 ARG E C 1
ATOM 4698 O O . ARG E 5 71 ? -10.79972 11.17971 -22.35637 1.000 25.81071 73 ARG E O 1
ATOM 4706 N N . ASP E 5 72 ? -9.14002 10.14160 -23.49036 1.000 31.02203 74 ASP E N 1
ATOM 4707 C CA . ASP E 5 72 ? -9.34596 10.81596 -24.76996 1.000 36.94993 74 ASP E CA 1
ATOM 4708 C C . ASP E 5 72 ? -9.53399 9.72705 -25.82499 1.000 35.24579 74 ASP E C 1
ATOM 4709 O O . ASP E 5 72 ? -8.55566 9.14688 -26.30500 1.000 34.40461 74 ASP E O 1
ATOM 4714 N N . ASN E 5 73 ? -10.79145 9.43838 -26.17244 1.000 33.38090 75 ASN E N 1
ATOM 4715 C CA . ASN E 5 73 ? -11.07388 8.39064 -27.14999 1.000 37.41941 75 ASN E CA 1
ATOM 4716 C C . ASN E 5 73 ? -10.50348 8.71385 -28.52332 1.000 42.43071 75 ASN E C 1
ATOM 4717 O O . ASN E 5 73 ? -10.11193 7.80010 -29.25927 1.000 48.81104 75 ASN E O 1
ATOM 4722 N N . THR E 5 74 ? -10.44530 9.99763 -28.88879 1.000 34.95472 76 THR E N 1
ATOM 4723 C CA . THR E 5 74 ? -10.01983 10.35691 -30.23698 1.000 42.46493 76 THR E CA 1
ATOM 4724 C C . THR E 5 74 ? -8.57832 9.95147 -30.50696 1.000 48.74382 76 THR E C 1
ATOM 4725 O O . THR E 5 74 ? -8.18432 9.83434 -31.67223 1.000 52.84845 76 THR E O 1
ATOM 4729 N N . LYS E 5 75 ? -7.78671 9.72373 -29.45650 1.000 41.98934 77 LYS E N 1
ATOM 4730 C CA . LYS E 5 75 ? -6.44825 9.16483 -29.60012 1.000 47.26097 77 LYS E CA 1
ATOM 4731 C C . LYS E 5 75 ? -6.21223 8.00916 -28.62995 1.000 45.14741 77 LYS E C 1
ATOM 4732 O O . LYS E 5 75 ? -5.05869 7.66593 -28.35380 1.000 45.23161 77 LYS E O 1
ATOM 4738 N N . ASN E 5 76 ? -7.29300 7.39920 -28.13160 1.000 41.73887 78 ASN E N 1
ATOM 4739 C CA . ASN E 5 76 ? -7.26105 6.15243 -27.35819 1.000 41.92938 78 ASN E CA 1
ATOM 4740 C C . ASN E 5 76 ? -6.21225 6.17634 -26.24689 1.000 39.12623 78 ASN E C 1
ATOM 4741 O O . ASN E 5 76 ? -5.38384 5.27117 -26.11843 1.000 34.82500 78 ASN E O 1
ATOM 4746 N N . THR E 5 77 ? -6.24491 7.23131 -25.43818 1.000 36.32038 79 THR E N 1
ATOM 4747 C CA . THR E 5 77 ? -5.28550 7.40911 -24.35779 1.000 38.08630 79 THR E CA 1
ATOM 4748 C C . THR E 5 77 ? -6.02589 7.58085 -23.04032 1.000 27.93307 79 THR E C 1
ATOM 4749 O O . THR E 5 77 ? -6.99826 8.33755 -22.96348 1.000 31.78117 79 THR E O 1
ATOM 4753 N N . VAL E 5 78 ? -5.56740 6.87734 -22.01065 1.000 30.41725 80 VAL E N 1
ATOM 4754 C CA . VAL E 5 78 ? -6.07853 7.05978 -20.66275 1.000 29.37372 80 VAL E CA 1
ATOM 4755 C C . VAL E 5 78 ? -4.99929 7.72998 -19.82746 1.000 23.94887 80 VAL E C 1
ATOM 4756 O O . VAL E 5 78 ? -3.80305 7.65205 -20.12180 1.000 33.54843 80 VAL E O 1
ATOM 4760 N N . TYR E 5 79 ? -5.43993 8.41429 -18.77775 1.000 26.15941 81 TYR E N 1
ATOM 4761 C CA . TYR E 5 79 ? -4.55168 9.15104 -17.89504 1.000 31.30865 81 TYR E CA 1
ATOM 4762 C C . TYR E 5 79 ? -4.84721 8.75227 -16.45952 1.000 35.79050 81 TYR E C 1
ATOM 4763 O O . TYR E 5 79 ? -6.00941 8.58576 -16.08428 1.000 25.87124 81 TYR E O 1
ATOM 4772 N N . LEU E 5 80 ? -3.80282 8.59893 -15.65650 1.000 30.32452 82 LEU E N 1
ATOM 4773 C CA . LEU E 5 80 ? -3.96106 8.28452 -14.23932 1.000 34.77235 82 LEU E CA 1
ATOM 4774 C C . LEU E 5 80 ? -3.31075 9.39560 -13.42233 1.000 30.85832 82 LEU E C 1
ATOM 4775 O O . LEU E 5 80 ? -2.08648 9.42816 -13.26442 1.000 41.62444 82 LEU E O 1
ATOM 4780 N N . GLN E 5 81 ? -4.13542 10.29602 -12.89448 1.000 32.21261 83 GLN E N 1
ATOM 4781 C CA . GLN E 5 81 ? -3.68218 11.30148 -11.94084 1.000 30.61272 83 GLN E CA 1
ATOM 4782 C C . GLN E 5 81 ? -3.67227 10.67294 -10.55314 1.000 33.54779 83 GLN E C 1
ATOM 4783 O O . GLN E 5 81 ? -4.72950 10.44314 -9.95845 1.000 38.32596 83 GLN E O 1
ATOM 4789 N N . MET E 5 82 ? -2.48203 10.40020 -10.03463 1.000 37.82810 84 MET E N 1
ATOM 4790 C CA . MET E 5 82 ? -2.30967 9.77898 -8.72761 1.000 37.22684 84 MET E CA 1
ATOM 4791 C C . MET E 5 82 ? -1.91870 10.86310 -7.73196 1.000 37.54816 84 MET E C 1
ATOM 4792 O O . MET E 5 82 ? -0.80375 11.38856 -7.78561 1.000 41.16436 84 MET E O 1
ATOM 4797 N N . ASN E 5 83 ? -2.83907 11.20975 -6.83989 1.000 34.39707 85 ASN E N 1
ATOM 4798 C CA . ASN E 5 83 ? -2.58142 12.20615 -5.81304 1.000 39.89649 85 ASN E CA 1
ATOM 4799 C C . ASN E 5 83 ? -2.33901 11.52971 -4.47124 1.000 42.01828 85 ASN E C 1
ATOM 4800 O O . ASN E 5 83 ? -2.77508 10.40080 -4.22831 1.000 37.14431 85 ASN E O 1
ATOM 4805 N N . SER E 5 84 ? -1.64304 12.25394 -3.59472 1.000 41.00889 86 SER E N 1
ATOM 4806 C CA . SER E 5 84 ? -1.42890 11.84499 -2.20854 1.000 42.99537 86 SER E CA 1
ATOM 4807 C C . SER E 5 84 ? -0.84319 10.43780 -2.12966 1.000 51.90710 86 SER E C 1
ATOM 4808 O O . SER E 5 84 ? -1.32737 9.57510 -1.39486 1.000 50.77469 86 SER E O 1
ATOM 4811 N N . LEU E 5 85 ? 0.21603 10.21015 -2.90148 1.000 54.61671 87 LEU E N 1
ATOM 4812 C CA . LEU E 5 85 ? 0.79316 8.87707 -3.00394 1.000 44.21584 87 LEU E CA 1
ATOM 4813 C C . LEU E 5 85 ? 1.45357 8.47185 -1.69356 1.000 45.77801 87 LEU E C 1
ATOM 4814 O O . LEU E 5 85 ? 2.24389 9.22563 -1.12233 1.000 50.52597 87 LEU E O 1
ATOM 4819 N N . LYS E 5 86 ? 1.14954 7.26989 -1.23713 1.000 47.33483 88 LYS E N 1
ATOM 4820 C CA . LYS E 5 86 ? 1.74562 6.66981 -0.05919 1.000 52.19382 88 LYS E CA 1
ATOM 4821 C C . LYS E 5 86 ? 2.74952 5.60293 -0.47249 1.000 52.66474 88 LYS E C 1
ATOM 4822 O O . LYS E 5 86 ? 2.72525 5.12475 -1.61146 1.000 53.69037 88 LYS E O 1
ATOM 4828 N N . PRO E 5 87 ? 3.66726 5.21934 0.41932 1.000 50.42984 89 PRO E N 1
ATOM 4829 C CA . PRO E 5 87 ? 4.60182 4.13222 0.08139 1.000 49.01774 89 PRO E CA 1
ATOM 4830 C C . PRO E 5 87 ? 3.91451 2.83281 -0.30761 1.000 51.78910 89 PRO E C 1
ATOM 4831 O O . PRO E 5 87 ? 4.51880 2.02055 -1.01870 1.000 48.17633 89 PRO E O 1
ATOM 4835 N N . GLU E 5 88 ? 2.67426 2.60740 0.13364 1.000 48.05377 90 GLU E N 1
ATOM 4836 C CA . GLU E 5 88 ? 1.95230 1.39219 -0.22495 1.000 41.74130 90 GLU E CA 1
ATOM 4837 C C . GLU E 5 88 ? 1.46397 1.39550 -1.66736 1.000 42.30795 90 GLU E C 1
ATOM 4838 O O . GLU E 5 88 ? 1.02096 0.34929 -2.15155 1.000 41.91709 90 GLU E O 1
ATOM 4844 N N . ASP E 5 89 ? 1.51944 2.53328 -2.35919 1.000 40.52221 91 ASP E N 1
ATOM 4845 C CA . ASP E 5 89 ? 1.21451 2.56737 -3.78365 1.000 35.91377 91 ASP E CA 1
ATOM 4846 C C . ASP E 5 89 ? 2.38148 2.10578 -4.64036 1.000 36.85683 91 ASP E C 1
ATOM 4847 O O . ASP E 5 89 ? 2.23882 2.03669 -5.86579 1.000 34.90631 91 ASP E O 1
ATOM 4852 N N . THR E 5 90 ? 3.52842 1.81399 -4.03381 1.000 42.06005 92 THR E N 1
ATOM 4853 C CA . THR E 5 90 ? 4.66159 1.30065 -4.78677 1.000 40.01963 92 THR E CA 1
ATOM 4854 C C . THR E 5 90 ? 4.31529 -0.05345 -5.38883 1.000 36.13566 92 THR E C 1
ATOM 4855 O O . THR E 5 90 ? 4.03285 -1.01267 -4.66327 1.000 36.38632 92 THR E O 1
ATOM 4859 N N . ALA E 5 91 ? 4.34845 -0.12608 -6.71659 1.000 34.35475 93 ALA E N 1
ATOM 4860 C CA . ALA E 5 91 ? 4.06456 -1.34865 -7.45868 1.000 39.60540 93 ALA E CA 1
ATOM 4861 C C . ALA E 5 91 ? 4.35384 -1.08259 -8.92898 1.000 41.01582 93 ALA E C 1
ATOM 4862 O O . ALA E 5 91 ? 4.64633 0.04702 -9.32988 1.000 37.78951 93 ALA E O 1
ATOM 4864 N N . VAL E 5 92 ? 4.26454 -2.13945 -9.72842 1.000 35.00118 94 VAL E N 1
ATOM 4865 C CA . VAL E 5 92 ? 4.26729 -2.01938 -11.18000 1.000 35.16643 94 VAL E CA 1
ATOM 4866 C C . VAL E 5 92 ? 2.84031 -1.75298 -11.62943 1.000 31.35047 94 VAL E C 1
ATOM 4867 O O . VAL E 5 92 ? 1.92517 -2.51257 -11.29559 1.000 33.45434 94 VAL E O 1
ATOM 4871 N N . TYR E 5 93 ? 2.64788 -0.68522 -12.39583 1.000 35.81356 95 TYR E N 1
ATOM 4872 C CA . TYR E 5 93 ? 1.32737 -0.28870 -12.87024 1.000 30.79087 95 TYR E CA 1
ATOM 4873 C C . TYR E 5 93 ? 1.17332 -0.71167 -14.32714 1.000 30.89464 95 TYR E C 1
ATOM 4874 O O . TYR E 5 93 ? 1.87044 -0.20274 -15.21066 1.000 28.91122 95 TYR E O 1
ATOM 4883 N N . TYR E 5 94 ? 0.25278 -1.63826 -14.56811 1.000 29.00382 96 TYR E N 1
ATOM 4884 C CA . TYR E 5 94 ? -0.02562 -2.16803 -15.89326 1.000 34.93036 96 TYR E CA 1
ATOM 4885 C C . TYR E 5 94 ? -1.23695 -1.46345 -16.48245 1.000 30.43617 96 TYR E C 1
ATOM 4886 O O . TYR E 5 94 ? -2.30294 -1.42914 -15.86134 1.000 29.22740 96 TYR E O 1
ATOM 4895 N N . CYS E 5 95 ? -1.07059 -0.90659 -17.67487 1.000 26.13250 97 CYS E N 1
ATOM 4896 C CA . CYS E 5 95 ? -2.20871 -0.48609 -18.47097 1.000 29.13801 97 CYS E CA 1
ATOM 4897 C C . CYS E 5 95 ? -2.84103 -1.70456 -19.12691 1.000 35.78176 97 CYS E C 1
ATOM 4898 O O . CYS E 5 95 ? -2.15599 -2.66712 -19.48389 1.000 27.31507 97 CYS E O 1
ATOM 4901 N N . TYR E 5 96 ? -4.16118 -1.66650 -19.27859 1.000 32.93105 98 TYR E N 1
ATOM 4902 C CA . TYR E 5 96 ? -4.84423 -2.76998 -19.93209 1.000 33.35707 98 TYR E CA 1
ATOM 4903 C C . TYR E 5 96 ? -6.02917 -2.24340 -20.72544 1.000 26.99240 98 TYR E C 1
ATOM 4904 O O . TYR E 5 96 ? -6.52507 -1.13961 -20.48693 1.000 30.81961 98 TYR E O 1
ATOM 4913 N N . GLY E 5 97 ? -6.47806 -3.06046 -21.67670 1.000 31.55289 99 GLY E N 1
ATOM 4914 C CA . GLY E 5 97 ? -7.63523 -2.72600 -22.47678 1.000 27.63853 99 GLY E CA 1
ATOM 4915 C C . GLY E 5 97 ? -8.46277 -3.96096 -22.77021 1.000 32.58108 99 GLY E C 1
ATOM 4916 O O . GLY E 5 97 ? -7.96274 -5.08698 -22.77387 1.000 32.75994 99 GLY E O 1
ATOM 4917 N N . LEU E 5 98 ? -9.75067 -3.72644 -23.01205 1.000 26.32625 100 LEU E N 1
ATOM 4918 C CA . LEU E 5 98 ? -10.69859 -4.76973 -23.38281 1.000 28.68952 100 LEU E CA 1
ATOM 4919 C C . LEU E 5 98 ? -11.28253 -4.43737 -24.74527 1.000 35.15199 100 LEU E C 1
ATOM 4920 O O . LEU E 5 98 ? -11.85301 -3.35935 -24.92599 1.000 26.85767 100 LEU E O 1
ATOM 4925 N N . SER E 5 99 ? -11.15174 -5.35840 -25.69489 1.000 29.12396 101 SER E N 1
ATOM 4926 C CA . SER E 5 99 ? -11.86448 -5.21540 -26.95240 1.000 39.37825 101 SER E CA 1
ATOM 4927 C C . SER E 5 99 ? -13.36941 -5.33117 -26.71376 1.000 30.63573 101 SER E C 1
ATOM 4928 O O . SER E 5 99 ? -13.82832 -5.74813 -25.64755 1.000 35.60041 101 SER E O 1
ATOM 4931 N N . TYR E 5 100 ? -14.14964 -4.95203 -27.72632 1.000 35.62471 102 TYR E N 1
ATOM 4932 C CA . TYR E 5 100 ? -15.59428 -5.11855 -27.62346 1.000 32.23592 102 TYR E CA 1
ATOM 4933 C C . TYR E 5 100 ? -16.02480 -6.57897 -27.67299 1.000 37.96666 102 TYR E C 1
ATOM 4934 O O . TYR E 5 100 ? -17.21310 -6.86074 -27.48957 1.000 34.74191 102 TYR E O 1
ATOM 4943 N N . SER E 5 101 ? -15.10071 -7.50716 -27.92472 1.000 35.04620 103 SER E N 1
ATOM 4944 C CA . SER E 5 101 ? -15.36026 -8.93235 -27.77184 1.000 39.33549 103 SER E CA 1
ATOM 4945 C C . SER E 5 101 ? -14.69630 -9.49859 -26.52067 1.000 39.37176 103 SER E C 1
ATOM 4946 O O . SER E 5 101 ? -14.42549 -10.70124 -26.45759 1.000 37.13573 103 SER E O 1
ATOM 4949 N N . ASN E 5 102 ? -14.42262 -8.64546 -25.52898 1.000 39.45223 104 ASN E N 1
ATOM 4950 C CA . ASN E 5 102 ? -13.90506 -9.06299 -24.22325 1.000 36.08297 104 ASN E CA 1
ATOM 4951 C C . ASN E 5 102 ? -12.52230 -9.70545 -24.32979 1.000 45.03942 104 ASN E C 1
ATOM 4952 O O . ASN E 5 102 ? -12.16410 -10.57202 -23.52919 1.000 41.95951 104 ASN E O 1
ATOM 4957 N N . ASP E 5 103 ? -11.73222 -9.28918 -25.31691 1.000 38.69835 105 ASP E N 1
ATOM 4958 C CA . ASP E 5 103 ? -10.33110 -9.68000 -25.40226 1.000 35.27651 105 ASP E CA 1
ATOM 4959 C C . ASP E 5 103 ? -9.49156 -8.68195 -24.61663 1.000 32.73884 105 ASP E C 1
ATOM 4960 O O . ASP E 5 103 ? -9.58083 -7.47330 -24.84838 1.000 33.94977 105 ASP E O 1
ATOM 4965 N N . ASP E 5 104 ? -8.67676 -9.18283 -23.69446 1.000 35.58885 106 ASP E N 1
ATOM 4966 C CA . ASP E 5 104 ? -7.86288 -8.30302 -22.86962 1.000 30.06662 106 ASP E CA 1
ATOM 4967 C C . ASP E 5 104 ? -6.46986 -8.12623 -23.46130 1.000 34.03183 106 ASP E C 1
ATOM 4968 O O . ASP E 5 104 ? -5.89580 -9.04527 -24.05027 1.000 31.01823 106 ASP E O 1
ATOM 4973 N N . TYR E 5 105 ? -5.92883 -6.92540 -23.28546 1.000 33.34645 107 TYR E N 1
ATOM 4974 C CA . TYR E 5 105 ? -4.58404 -6.58463 -23.71655 1.000 36.81004 107 TYR E CA 1
ATOM 4975 C C . TYR E 5 105 ? -3.87878 -5.90351 -22.55601 1.000 34.24788 107 TYR E C 1
ATOM 4976 O O . TYR E 5 105 ? -4.51263 -5.22814 -21.74327 1.000 29.68174 107 TYR E O 1
ATOM 4985 N N . TRP E 5 106 ? -2.56772 -6.10350 -22.46420 1.000 40.47191 108 TRP E N 1
ATOM 4986 C CA . TRP E 5 106 ? -1.79968 -5.58133 -21.34433 1.000 30.62468 108 TRP E CA 1
ATOM 4987 C C . TRP E 5 106 ? -0.52217 -4.91844 -21.83377 1.000 32.56479 108 TRP E C 1
ATOM 4988 O O . TRP E 5 106 ? 0.10306 -5.37924 -22.79360 1.000 34.11184 108 TRP E O 1
ATOM 4999 N N . GLY E 5 107 ? -0.14763 -3.82417 -21.16625 1.000 31.86358 109 GLY E N 1
ATOM 5000 C CA . GLY E 5 107 ? 1.12557 -3.18366 -21.40944 1.000 37.96580 109 GLY E CA 1
ATOM 5001 C C . GLY E 5 107 ? 2.24298 -3.79659 -20.58608 1.000 39.92686 109 GLY E C 1
ATOM 5002 O O . GLY E 5 107 ? 2.02158 -4.64359 -19.72301 1.000 45.07883 109 GLY E O 1
ATOM 5003 N N . GLN E 5 108 ? 3.46609 -3.34119 -20.86532 1.000 36.71625 110 GLN E N 1
ATOM 5004 C CA . GLN E 5 108 ? 4.63634 -3.87953 -20.18175 1.000 40.88963 110 GLN E CA 1
ATOM 5005 C C . GLN E 5 108 ? 4.69668 -3.47911 -18.71240 1.000 39.89355 110 GLN E C 1
ATOM 5006 O O . GLN E 5 108 ? 5.34125 -4.17558 -17.92098 1.000 32.75165 110 GLN E O 1
ATOM 5008 N N . GLY E 5 109 ? 4.04672 -2.39219 -18.33349 1.000 34.38455 111 GLY E N 1
ATOM 5009 C CA . GLY E 5 109 ? 4.02838 -1.91925 -16.96473 1.000 36.04863 111 GLY E CA 1
ATOM 5010 C C . GLY E 5 109 ? 5.06290 -0.83546 -16.72171 1.000 43.11645 111 GLY E C 1
ATOM 5011 O O . GLY E 5 109 ? 6.14029 -0.81371 -17.32756 1.000 48.95654 111 GLY E O 1
ATOM 5012 N N . THR E 5 110 ? 4.73362 0.08542 -15.82006 1.000 36.99560 112 THR E N 1
ATOM 5013 C CA . THR E 5 110 ? 5.66797 1.10523 -15.36500 1.000 39.46736 112 THR E CA 1
ATOM 5014 C C . THR E 5 110 ? 5.83890 0.99392 -13.85756 1.000 37.90393 112 THR E C 1
ATOM 5015 O O . THR E 5 110 ? 4.85732 0.86242 -13.12165 1.000 30.24992 112 THR E O 1
ATOM 5019 N N . GLN E 5 111 ? 7.08546 1.05168 -13.39874 1.000 44.27154 113 GLN E N 1
ATOM 5020 C CA . GLN E 5 111 ? 7.36084 1.00333 -11.97038 1.000 38.05670 113 GLN E CA 1
ATOM 5021 C C . GLN E 5 111 ? 7.08803 2.36409 -11.34388 1.000 37.74132 113 GLN E C 1
ATOM 5022 O O . GLN E 5 111 ? 7.52096 3.39711 -11.86301 1.000 36.61847 113 GLN E O 1
ATOM 5028 N N . VAL E 5 112 ? 6.36751 2.36095 -10.22800 1.000 42.83681 114 VAL E N 1
ATOM 5029 C CA . VAL E 5 112 ? 6.09135 3.56431 -9.45577 1.000 38.36539 114 VAL E CA 1
ATOM 5030 C C . VAL E 5 112 ? 6.57332 3.30856 -8.03668 1.000 37.62780 114 VAL E C 1
ATOM 5031 O O . VAL E 5 112 ? 6.13121 2.35117 -7.38926 1.000 41.70966 114 VAL E O 1
ATOM 5035 N N . THR E 5 113 ? 7.48109 4.15560 -7.55777 1.000 42.21248 115 THR E N 1
ATOM 5036 C CA . THR E 5 113 ? 8.10922 3.98537 -6.25400 1.000 45.32086 115 THR E CA 1
ATOM 5037 C C . THR E 5 113 ? 7.86172 5.23597 -5.42445 1.000 42.44921 115 THR E C 1
ATOM 5038 O O . THR E 5 113 ? 8.28565 6.33285 -5.80612 1.000 56.81351 115 THR E O 1
ATOM 5042 N N . VAL E 5 114 ? 7.17742 5.06861 -4.29752 1.000 42.96211 116 VAL E N 1
ATOM 5043 C CA . VAL E 5 114 ? 6.91085 6.14856 -3.35554 1.000 49.96673 116 VAL E CA 1
ATOM 5044 C C . VAL E 5 114 ? 7.77535 5.90471 -2.12707 1.000 54.23716 116 VAL E C 1
ATOM 5045 O O . VAL E 5 114 ? 7.51917 4.97236 -1.35540 1.000 58.86383 116 VAL E O 1
ATOM 5049 N N . SER E 5 115 ? 8.80063 6.73380 -1.94040 1.000 56.78680 117 SER E N 1
ATOM 5050 C CA . SER E 5 115 ? 9.70705 6.56765 -0.81303 1.000 62.69576 117 SER E CA 1
ATOM 5051 C C . SER E 5 115 ? 10.37296 7.90061 -0.50916 1.000 65.22525 117 SER E C 1
ATOM 5052 O O . SER E 5 115 ? 10.72287 8.64723 -1.42607 1.000 67.39859 117 SER E O 1
ATOM 5055 N N . SER E 5 116 ? 10.54651 8.18750 0.77689 1.000 73.88495 118 SER E N 1
ATOM 5056 C CA . SER E 5 116 ? 11.22433 9.40650 1.20233 1.000 73.74207 118 SER E CA 1
ATOM 5057 C C . SER E 5 116 ? 12.72874 9.29330 0.98140 1.000 80.24665 118 SER E C 1
ATOM 5058 O O . SER E 5 116 ? 13.26222 8.19261 0.83779 1.000 73.54388 118 SER E O 1
ATOM 5060 N N . GLY F 1 3 ? -12.94201 40.61928 0.70174 1.000 76.75631 1 GLY F N 1
ATOM 5061 C CA . GLY F 1 3 ? -14.37299 40.38798 0.61764 1.000 49.92249 1 GLY F CA 1
ATOM 5062 C C . GLY F 1 3 ? -14.95190 39.75384 1.86654 1.000 51.58325 1 GLY F C 1
ATOM 5063 O O . GLY F 1 3 ? -14.21739 39.28611 2.73804 1.000 44.62273 1 GLY F O 1
ATOM 5064 N N . SER F 1 4 ? -16.27867 39.74305 1.95125 1.000 45.23253 2 SER F N 1
ATOM 5065 C CA . SER F 1 4 ? -16.95378 39.14028 3.08678 1.000 43.68607 2 SER F CA 1
ATOM 5066 C C . SER F 1 4 ? -16.78389 37.62370 3.06538 1.000 42.70557 2 SER F C 1
ATOM 5067 O O . SER F 1 4 ? -16.40672 37.02520 2.05334 1.000 39.56259 2 SER F O 1
ATOM 5070 N N . HIS F 1 5 ? -17.06387 37.00376 4.21067 1.000 41.49954 3 HIS F N 1
ATOM 5071 C CA . HIS F 1 5 ? -17.00966 35.55670 4.35305 1.000 39.67908 3 HIS F CA 1
ATOM 5072 C C . HIS F 1 5 ? -18.09589 35.10808 5.31503 1.000 35.81529 3 HIS F C 1
ATOM 5073 O O . HIS F 1 5 ? -18.39491 35.78674 6.29846 1.000 32.17914 3 HIS F O 1
ATOM 5080 N N . SER F 1 6 ? -18.67646 33.95126 5.02635 1.000 35.79138 4 SER F N 1
ATOM 5081 C CA . SER F 1 6 ? -19.76265 33.40588 5.81895 1.000 36.88134 4 SER F CA 1
ATOM 5082 C C . SER F 1 6 ? -19.45639 31.96735 6.20120 1.000 31.89582 4 SER F C 1
ATOM 5083 O O . SER F 1 6 ? -18.80162 31.23229 5.46008 1.000 28.50123 4 SER F O 1
ATOM 5086 N N . MET F 1 7 ? -19.92683 31.58111 7.37964 1.000 32.33387 5 MET F N 1
ATOM 5087 C CA . MET F 1 7 ? -20.00960 30.18628 7.78241 1.000 35.41191 5 MET F CA 1
ATOM 5088 C C . MET F 1 7 ? -21.46587 29.89130 8.10030 1.000 33.60866 5 MET F C 1
ATOM 5089 O O . MET F 1 7 ? -22.08214 30.60054 8.89969 1.000 35.04775 5 MET F O 1
ATOM 5094 N N . ARG F 1 8 ? -22.02175 28.87141 7.45463 1.000 34.89144 6 ARG F N 1
ATOM 5095 C CA . ARG F 1 8 ? -23.43432 28.55656 7.59153 1.000 23.08944 6 ARG F CA 1
ATOM 5096 C C . ARG F 1 8 ? -23.61048 27.05582 7.74744 1.000 28.72827 6 ARG F C 1
ATOM 5097 O O . ARG F 1 8 ? -22.97211 26.26895 7.04390 1.000 28.80443 6 ARG F O 1
ATOM 5105 N N . TYR F 1 9 ? -24.47861 26.66909 8.67389 1.000 26.60236 7 TYR F N 1
ATOM 5106 C CA . TYR F 1 9 ? -24.86368 25.28009 8.87171 1.000 30.63437 7 TYR F CA 1
ATOM 5107 C C . TYR F 1 9 ? -26.32439 25.10828 8.47930 1.000 29.23725 7 TYR F C 1
ATOM 5108 O O . TYR F 1 9 ? -27.17794 25.89945 8.89119 1.000 22.73833 7 TYR F O 1
ATOM 5117 N N . PHE F 1 10 ? -26.60740 24.08341 7.68176 1.000 25.14100 8 PHE F N 1
ATOM 5118 C CA . PHE F 1 10 ? -27.95447 23.79757 7.21025 1.000 21.08156 8 PHE F CA 1
ATOM 5119 C C . PHE F 1 10 ? -28.38867 22.44733 7.75825 1.000 28.47193 8 PHE F C 1
ATOM 5120 O O . PHE F 1 10 ? -27.65779 21.45888 7.63504 1.000 31.68551 8 PHE F O 1
ATOM 5128 N N . PHE F 1 11 ? -29.57028 22.40684 8.36265 1.000 23.81985 9 PHE F N 1
ATOM 5129 C CA . PHE F 1 11 ? -30.10193 21.18833 8.95176 1.000 29.45664 9 PHE F CA 1
ATOM 5130 C C . PHE F 1 11 ? -31.47437 20.89535 8.36913 1.000 31.49480 9 PHE F C 1
ATOM 5131 O O . PHE F 1 11 ? -32.30989 21.79436 8.24252 1.000 27.88294 9 PHE F O 1
ATOM 5139 N N . THR F 1 12 ? -31.69932 19.63425 8.01777 1.000 21.61178 10 THR F N 1
ATOM 5140 C CA . THR F 1 12 ? -32.98775 19.16938 7.53144 1.000 26.40488 10 THR F CA 1
ATOM 5141 C C . THR F 1 12 ? -33.37870 17.91323 8.29357 1.000 35.69073 10 THR F C 1
ATOM 5142 O O . THR F 1 12 ? -32.53556 17.05001 8.55634 1.000 36.69105 10 THR F O 1
ATOM 5146 N N . SER F 1 13 ? -34.65620 17.82003 8.65564 1.000 25.89903 11 SER F N 1
ATOM 5147 C CA . SER F 1 13 ? -35.19127 16.63315 9.30690 1.000 38.93655 11 SER F CA 1
ATOM 5148 C C . SER F 1 13 ? -36.55172 16.32118 8.70858 1.000 37.61889 11 SER F C 1
ATOM 5149 O O . SER F 1 13 ? -37.44707 17.17037 8.71928 1.000 33.90643 11 SER F O 1
ATOM 5152 N N . VAL F 1 14 ? -36.69565 15.10990 8.18061 1.000 30.62075 12 VAL F N 1
ATOM 5153 C CA . VAL F 1 14 ? -37.92093 14.66067 7.53374 1.000 34.52101 12 VAL F CA 1
ATOM 5154 C C . VAL F 1 14 ? -38.45250 13.47477 8.31980 1.000 42.60105 12 VAL F C 1
ATOM 5155 O O . VAL F 1 14 ? -37.74854 12.47126 8.48455 1.000 35.69430 12 VAL F O 1
ATOM 5159 N N . SER F 1 15 ? -39.68509 13.58645 8.80700 1.000 31.48964 13 SER F N 1
ATOM 5160 C CA . SER F 1 15 ? -40.29313 12.47171 9.51739 1.000 45.31489 13 SER F CA 1
ATOM 5161 C C . SER F 1 15 ? -40.64255 11.35902 8.53919 1.000 42.24765 13 SER F C 1
ATOM 5162 O O . SER F 1 15 ? -41.05483 11.61091 7.40396 1.000 46.67760 13 SER F O 1
ATOM 5165 N N . ARG F 1 16 ? -40.46979 10.12075 8.98591 1.000 40.64547 14 ARG F N 1
ATOM 5166 C CA . ARG F 1 16 ? -40.75417 8.93521 8.18086 1.000 52.64600 14 ARG F CA 1
ATOM 5167 C C . ARG F 1 16 ? -41.70652 8.04194 8.96349 1.000 54.69136 14 ARG F C 1
ATOM 5168 O O . ARG F 1 16 ? -41.29374 7.04267 9.56524 1.000 59.05398 14 ARG F O 1
ATOM 5176 N N . PRO F 1 17 ? -42.99366 8.38964 8.99031 1.000 53.40361 15 PRO F N 1
ATOM 5177 C CA . PRO F 1 17 ? -43.94569 7.64243 9.82295 1.000 59.93058 15 PRO F CA 1
ATOM 5178 C C . PRO F 1 17 ? -44.07698 6.20168 9.35615 1.000 60.48133 15 PRO F C 1
ATOM 5179 O O . PRO F 1 17 ? -44.16373 5.92014 8.15582 1.000 62.69854 15 PRO F O 1
ATOM 5183 N N . GLY F 1 18 ? -44.08048 5.28656 10.32530 1.000 67.96009 16 GLY F N 1
ATOM 5184 C CA . GLY F 1 18 ? -44.04949 3.87092 10.02249 1.000 63.24207 16 GLY F CA 1
ATOM 5185 C C . GLY F 1 18 ? -42.83139 3.39292 9.26358 1.000 70.91756 16 GLY F C 1
ATOM 5186 O O . GLY F 1 18 ? -42.84542 2.27470 8.74101 1.000 79.19489 16 GLY F O 1
ATOM 5187 N N . ARG F 1 19 ? -41.77425 4.20005 9.17669 1.000 58.86633 17 ARG F N 1
ATOM 5188 C CA . ARG F 1 19 ? -40.56629 3.79703 8.46827 1.000 76.07457 17 ARG F CA 1
ATOM 5189 C C . ARG F 1 19 ? -39.28384 4.01778 9.26291 1.000 81.03824 17 ARG F C 1
ATOM 5190 O O . ARG F 1 19 ? -38.19726 3.77561 8.72386 1.000 89.97083 17 ARG F O 1
ATOM 5198 N N . GLY F 1 20 ? -39.37157 4.46993 10.51580 1.000 77.01165 18 GLY F N 1
ATOM 5199 C CA . GLY F 1 20 ? -38.23550 4.61969 11.39605 1.000 75.43087 18 GLY F CA 1
ATOM 5200 C C . GLY F 1 20 ? -38.14008 6.02809 11.92496 1.000 69.61211 18 GLY F C 1
ATOM 5201 O O . GLY F 1 20 ? -39.06205 6.83864 11.78672 1.000 60.62515 18 GLY F O 1
ATOM 5202 N N . GLU F 1 21 ? -36.99970 6.32261 12.54244 1.000 64.35805 19 GLU F N 1
ATOM 5203 C CA . GLU F 1 21 ? -36.73061 7.64562 13.06490 1.000 51.46841 19 GLU F CA 1
ATOM 5204 C C . GLU F 1 21 ? -36.54122 8.63300 11.91499 1.000 49.46384 19 GLU F C 1
ATOM 5205 O O . GLU F 1 21 ? -36.25845 8.23460 10.78293 1.000 43.42753 19 GLU F O 1
ATOM 5211 N N . PRO F 1 22 ? -36.71395 9.92796 12.17572 1.000 44.56902 20 PRO F N 1
ATOM 5212 C CA . PRO F 1 22 ? -36.64395 10.90698 11.08573 1.000 37.16977 20 PRO F CA 1
ATOM 5213 C C . PRO F 1 22 ? -35.26906 10.94647 10.43620 1.000 36.00271 20 PRO F C 1
ATOM 5214 O O . PRO F 1 22 ? -34.23881 10.80980 11.09969 1.000 54.14860 20 PRO F O 1
ATOM 5218 N N . ARG F 1 23 ? -35.26800 11.11517 9.11657 1.000 35.37451 21 ARG F N 1
ATOM 5219 C CA . ARG F 1 23 ? -34.02897 11.36019 8.39448 1.000 39.68676 21 ARG F CA 1
ATOM 5220 C C . ARG F 1 23 ? -33.46903 12.71582 8.80540 1.000 37.82797 21 ARG F C 1
ATOM 5221 O O . ARG F 1 23 ? -34.19630 13.71088 8.84257 1.000 31.36989 21 ARG F O 1
ATOM 5229 N N . PHE F 1 24 ? -32.18210 12.75505 9.14223 1.000 36.35506 22 PHE F N 1
ATOM 5230 C CA . PHE F 1 24 ? -31.53409 13.99424 9.55210 1.000 38.34531 22 PHE F CA 1
ATOM 5231 C C . PHE F 1 24 ? -30.28851 14.21006 8.70993 1.000 34.13054 22 PHE F C 1
ATOM 5232 O O . PHE F 1 24 ? -29.43406 13.32336 8.62335 1.000 36.75620 22 PHE F O 1
ATOM 5240 N N . ILE F 1 25 ? -30.18684 15.38629 8.09455 1.000 28.78219 23 ILE F N 1
ATOM 5241 C CA . ILE F 1 25 ? -29.05303 15.73901 7.24863 1.000 32.47618 23 ILE F CA 1
ATOM 5242 C C . ILE F 1 25 ? -28.54954 17.11492 7.65579 1.000 32.58851 23 ILE F C 1
ATOM 5243 O O . ILE F 1 25 ? -29.32576 18.07422 7.70864 1.000 23.25096 23 ILE F O 1
ATOM 5248 N N . ALA F 1 26 ? -27.25324 17.21165 7.92954 1.000 28.22037 24 ALA F N 1
ATOM 5249 C CA . ALA F 1 26 ? -26.60760 18.46619 8.27874 1.000 27.09101 24 ALA F CA 1
ATOM 5250 C C . ALA F 1 26 ? -25.42531 18.69181 7.35181 1.000 30.95319 24 ALA F C 1
ATOM 5251 O O . ALA F 1 26 ? -24.66457 17.76380 7.06889 1.000 31.12394 24 ALA F O 1
ATOM 5253 N N . VAL F 1 27 ? -25.27554 19.92428 6.87693 1.000 24.14187 25 VAL F N 1
ATOM 5254 C CA . VAL F 1 27 ? -24.15648 20.30500 6.02634 1.000 24.11556 25 VAL F CA 1
ATOM 5255 C C . VAL F 1 27 ? -23.60382 21.63525 6.51258 1.000 29.24690 25 VAL F C 1
ATOM 5256 O O . VAL F 1 27 ? -24.33925 22.49289 7.01057 1.000 22.98583 25 VAL F O 1
ATOM 5260 N N . GLY F 1 28 ? -22.29226 21.79846 6.37417 1.000 24.30242 26 GLY F N 1
ATOM 5261 C CA . GLY F 1 28 ? -21.63742 23.02843 6.77194 1.000 29.76392 26 GLY F CA 1
ATOM 5262 C C . GLY F 1 28 ? -20.90644 23.67089 5.61431 1.000 27.53822 26 GLY F C 1
ATOM 5263 O O . GLY F 1 28 ? -20.23268 22.98648 4.83849 1.000 32.45313 26 GLY F O 1
ATOM 5264 N N . TYR F 1 29 ? -21.03465 24.98584 5.48853 1.000 31.51792 27 TYR F N 1
ATOM 5265 C CA . TYR F 1 29 ? -20.44922 25.73549 4.39101 1.000 26.04914 27 TYR F CA 1
ATOM 5266 C C . TYR F 1 29 ? -19.58114 26.85969 4.93013 1.000 31.16417 27 TYR F C 1
ATOM 5267 O O . TYR F 1 29 ? -19.92760 27.50645 5.92322 1.000 30.41014 27 TYR F O 1
ATOM 5276 N N . VAL F 1 30 ? -18.45174 27.07985 4.27087 1.000 27.36265 28 VAL F N 1
ATOM 5277 C CA . VAL F 1 30 ? -17.70124 28.32324 4.36676 1.000 32.50019 28 VAL F CA 1
ATOM 5278 C C . VAL F 1 30 ? -17.81016 28.97872 2.99971 1.000 29.71476 28 VAL F C 1
ATOM 5279 O O . VAL F 1 30 ? -17.26051 28.47089 2.01404 1.000 27.74510 28 VAL F O 1
ATOM 5283 N N . ASP F 1 31 ? -18.55189 30.08253 2.93229 1.000 27.07795 29 ASP F N 1
ATOM 5284 C CA . ASP F 1 31 ? -18.89435 30.74559 1.67251 1.000 28.92196 29 ASP F CA 1
ATOM 5285 C C . ASP F 1 31 ? -19.66181 29.73493 0.82921 1.000 33.30664 29 ASP F C 1
ATOM 5286 O O . ASP F 1 31 ? -20.67705 29.20438 1.31162 1.000 25.95550 29 ASP F O 1
ATOM 5291 N N . ASP F 1 32 ? -19.23480 29.43614 -0.39714 1.000 29.00437 30 ASP F N 1
ATOM 5292 C CA . ASP F 1 32 ? -19.88575 28.45118 -1.25073 1.000 36.03594 30 ASP F CA 1
ATOM 5293 C C . ASP F 1 32 ? -19.11871 27.13416 -1.29676 1.000 37.82796 30 ASP F C 1
ATOM 5294 O O . ASP F 1 32 ? -19.20919 26.39468 -2.28233 1.000 35.76898 30 ASP F O 1
ATOM 5299 N N . THR F 1 33 ? -18.35690 26.83325 -0.24783 1.000 32.38847 31 THR F N 1
ATOM 5300 C CA . THR F 1 33 ? -17.57160 25.60875 -0.15080 1.000 28.56984 31 THR F CA 1
ATOM 5301 C C . THR F 1 33 ? -18.08042 24.79411 1.02982 1.000 27.90226 31 THR F C 1
ATOM 5302 O O . THR F 1 33 ? -17.99111 25.24069 2.17826 1.000 26.24528 31 THR F O 1
ATOM 5306 N N . GLN F 1 34 ? -18.62304 23.61127 0.74712 1.000 27.08288 32 GLN F N 1
ATOM 5307 C CA . GLN F 1 34 ? -19.04863 22.70086 1.80070 1.000 31.98657 32 GLN F CA 1
ATOM 5308 C C . GLN F 1 34 ? -17.83090 22.01628 2.40291 1.000 32.76969 32 GLN F C 1
ATOM 5309 O O . GLN F 1 34 ? -16.89265 21.65184 1.68835 1.000 28.72197 32 GLN F O 1
ATOM 5315 N N . PHE F 1 35 ? -17.84180 21.84162 3.72374 1.000 25.93815 33 PHE F N 1
ATOM 5316 C CA . PHE F 1 35 ? -16.70278 21.23375 4.39870 1.000 36.93385 33 PHE F CA 1
ATOM 5317 C C . PHE F 1 35 ? -17.05332 20.12837 5.38409 1.000 34.70918 33 PHE F C 1
ATOM 5318 O O . PHE F 1 35 ? -16.14522 19.39024 5.78492 1.000 39.07455 33 PHE F O 1
ATOM 5326 N N . VAL F 1 36 ? -18.31457 19.97824 5.78667 1.000 27.58248 34 VAL F N 1
ATOM 5327 C CA . VAL F 1 36 ? -18.72323 18.88736 6.66382 1.000 33.07579 34 VAL F CA 1
ATOM 5328 C C . VAL F 1 36 ? -20.10517 18.40584 6.24961 1.000 36.64576 34 VAL F C 1
ATOM 5329 O O . VAL F 1 36 ? -20.90518 19.15760 5.68473 1.000 26.64374 34 VAL F O 1
ATOM 5333 N N . ARG F 1 37 ? -20.37912 17.13587 6.53920 1.000 35.58944 35 ARG F N 1
ATOM 5334 C CA . ARG F 1 37 ? -21.69196 16.54741 6.33333 1.000 26.56834 35 ARG F CA 1
ATOM 5335 C C . ARG F 1 37 ? -21.99476 15.61365 7.49333 1.000 38.43097 35 ARG F C 1
ATOM 5336 O O . ARG F 1 37 ? -21.08812 15.09178 8.14601 1.000 37.54739 35 ARG F O 1
ATOM 5344 N N . PHE F 1 38 ? -23.28226 15.42848 7.75636 1.000 36.19847 36 PHE F N 1
ATOM 5345 C CA . PHE F 1 38 ? -23.76238 14.35737 8.61410 1.000 33.83513 36 PHE F CA 1
ATOM 5346 C C . PHE F 1 38 ? -25.09350 13.87576 8.06385 1.000 38.58566 36 PHE F C 1
ATOM 5347 O O . PHE F 1 38 ? -25.94649 14.68593 7.69098 1.000 26.49127 36 PHE F O 1
ATOM 5355 N N . ASP F 1 39 ? -25.26530 12.55820 8.01179 1.000 34.80144 37 ASP F N 1
ATOM 5356 C CA . ASP F 1 39 ? -26.50764 11.95999 7.54271 1.000 28.73635 37 ASP F CA 1
ATOM 5357 C C . ASP F 1 39 ? -26.87869 10.83729 8.49497 1.000 46.89456 37 ASP F C 1
ATOM 5358 O O . ASP F 1 39 ? -26.10628 9.88903 8.66432 1.000 42.75984 37 ASP F O 1
ATOM 5363 N N . SER F 1 40 ? -28.05951 10.94087 9.10891 1.000 38.45809 38 SER F N 1
ATOM 5364 C CA . SER F 1 40 ? -28.51072 9.89838 10.02229 1.000 45.98665 38 SER F CA 1
ATOM 5365 C C . SER F 1 40 ? -28.60730 8.53675 9.34341 1.000 46.28014 38 SER F C 1
ATOM 5366 O O . SER F 1 40 ? -28.57747 7.51153 10.03221 1.000 53.28148 38 SER F O 1
ATOM 5369 N N . ASP F 1 41 ? -28.71287 8.49755 8.01372 1.000 39.63565 39 ASP F N 1
ATOM 5370 C CA . ASP F 1 41 ? -28.77454 7.23004 7.29823 1.000 44.89768 39 ASP F CA 1
ATOM 5371 C C . ASP F 1 41 ? -27.41050 6.69299 6.89901 1.000 55.08138 39 ASP F C 1
ATOM 5372 O O . ASP F 1 41 ? -27.30621 5.51174 6.55139 1.000 48.56257 39 ASP F O 1
ATOM 5377 N N . ALA F 1 42 ? -26.37297 7.52229 6.91898 1.000 54.77751 40 ALA F N 1
ATOM 5378 C CA . ALA F 1 42 ? -25.04906 7.03466 6.57493 1.000 54.45141 40 ALA F CA 1
ATOM 5379 C C . ALA F 1 42 ? -24.55040 6.06603 7.64372 1.000 56.40154 40 ALA F C 1
ATOM 5380 O O . ALA F 1 42 ? -25.00013 6.07705 8.79528 1.000 58.77024 40 ALA F O 1
ATOM 5382 N N . ALA F 1 43 ? -23.60662 5.21307 7.23987 1.000 53.66981 41 ALA F N 1
ATOM 5383 C CA . ALA F 1 43 ? -23.15310 4.13028 8.10310 1.000 51.59107 41 ALA F CA 1
ATOM 5384 C C . ALA F 1 43 ? -22.18428 4.60360 9.17885 1.000 59.49949 41 ALA F C 1
ATOM 5385 O O . ALA F 1 43 ? -22.11913 3.99776 10.25467 1.000 55.03811 41 ALA F O 1
ATOM 5387 N N . SER F 1 44 ? -21.43297 5.67500 8.91508 1.000 52.72739 42 SER F N 1
ATOM 5388 C CA . SER F 1 44 ? -20.39312 6.09782 9.84778 1.000 47.65170 42 SER F CA 1
ATOM 5389 C C . SER F 1 44 ? -20.97055 6.58404 11.17187 1.000 57.18052 42 SER F C 1
ATOM 5390 O O . SER F 1 44 ? -20.33139 6.42322 12.21805 1.000 54.03813 42 SER F O 1
ATOM 5393 N N . GLN F 1 45 ? -22.16836 7.17358 11.15073 1.000 50.66848 43 GLN F N 1
ATOM 5394 C CA . GLN F 1 45 ? -22.76353 7.84462 12.30836 1.000 53.65977 43 GLN F CA 1
ATOM 5395 C C . GLN F 1 45 ? -21.87560 8.96478 12.83514 1.000 50.09998 43 GLN F C 1
ATOM 5396 O O . GLN F 1 45 ? -21.97927 9.34967 14.00456 1.000 50.73464 43 GLN F O 1
ATOM 5402 N N . ARG F 1 46 ? -21.00686 9.49356 11.97938 1.000 43.49478 44 ARG F N 1
ATOM 5403 C CA . ARG F 1 46 ? -20.03284 10.50736 12.33999 1.000 35.58624 44 ARG F CA 1
ATOM 5404 C C . ARG F 1 46 ? -20.19886 11.71899 11.43648 1.000 38.69373 44 ARG F C 1
ATOM 5405 O O . ARG F 1 46 ? -20.74596 11.62921 10.33369 1.000 35.62239 44 ARG F O 1
ATOM 5413 N N . MET F 1 47 ? -19.72501 12.86102 11.92317 1.000 38.89921 45 MET F N 1
ATOM 5414 C CA . MET F 1 47 ? -19.56442 14.02156 11.06227 1.000 30.98618 45 MET F CA 1
ATOM 5415 C C . MET F 1 47 ? -18.40160 13.76728 10.11363 1.000 34.17604 45 MET F C 1
ATOM 5416 O O . MET F 1 47 ? -17.30720 13.39526 10.54599 1.000 41.27511 45 MET F O 1
ATOM 5421 N N . GLU F 1 48 ? -18.63675 13.95344 8.82581 1.000 37.43404 46 GLU F N 1
ATOM 5422 C CA . GLU F 1 48 ? -17.63189 13.55237 7.85735 1.000 35.26707 46 GLU F CA 1
ATOM 5423 C C . GLU F 1 48 ? -16.99277 14.76435 7.19210 1.000 32.73121 46 GLU F C 1
ATOM 5424 O O . GLU F 1 48 ? -17.67412 15.76564 6.94710 1.000 29.22612 46 GLU F O 1
ATOM 5430 N N . PRO F 1 49 ? -15.69538 14.71111 6.89172 1.000 33.90062 47 PRO F N 1
ATOM 5431 C CA . PRO F 1 49 ? -15.06166 15.83795 6.19760 1.000 32.10598 47 PRO F CA 1
ATOM 5432 C C . PRO F 1 49 ? -15.47723 15.89258 4.73562 1.000 32.60340 47 PRO F C 1
ATOM 5433 O O . PRO F 1 49 ? -15.63020 14.86376 4.07287 1.000 34.33631 47 PRO F O 1
ATOM 5437 N N . ARG F 1 50 ? -15.67212 17.11332 4.23766 1.000 35.59949 48 ARG F N 1
ATOM 5438 C CA . ARG F 1 50 ? -16.00513 17.32814 2.83822 1.000 37.10712 48 ARG F CA 1
ATOM 5439 C C . ARG F 1 50 ? -15.07629 18.31339 2.14830 1.000 38.96765 48 ARG F C 1
ATOM 5440 O O . ARG F 1 50 ? -15.32769 18.66899 0.99091 1.000 45.39033 48 ARG F O 1
ATOM 5448 N N . ALA F 1 51 ? -14.02812 18.77673 2.82333 1.000 32.07224 49 ALA F N 1
ATOM 5449 C CA . ALA F 1 51 ? -13.05399 19.66056 2.23018 1.000 43.82778 49 ALA F CA 1
ATOM 5450 C C . ALA F 1 51 ? -11.68427 19.18760 2.68917 1.000 45.71846 49 ALA F C 1
ATOM 5451 O O . ALA F 1 51 ? -11.55110 18.69044 3.81578 1.000 49.67837 49 ALA F O 1
ATOM 5453 N N . PRO F 1 52 ? -10.65655 19.31014 1.84863 1.000 46.14070 50 PRO F N 1
ATOM 5454 C CA . PRO F 1 52 ? -9.33154 18.83559 2.27031 1.000 51.13325 50 PRO F CA 1
ATOM 5455 C C . PRO F 1 52 ? -8.77163 19.59798 3.45709 1.000 46.28734 50 PRO F C 1
ATOM 5456 O O . PRO F 1 52 ? -8.00572 19.02567 4.24213 1.000 49.04937 50 PRO F O 1
ATOM 5460 N N . TRP F 1 53 ? -9.14309 20.86602 3.63117 1.000 47.29050 51 TRP F N 1
ATOM 5461 C CA . TRP F 1 53 ? -8.54834 21.66054 4.69730 1.000 48.54814 51 TRP F CA 1
ATOM 5462 C C . TRP F 1 53 ? -9.16643 21.39286 6.06191 1.000 58.22947 51 TRP F C 1
ATOM 5463 O O . TRP F 1 53 ? -8.55803 21.74480 7.07895 1.000 59.02219 51 TRP F O 1
ATOM 5474 N N . ILE F 1 54 ? -10.35696 20.79280 6.11161 1.000 35.40830 52 ILE F N 1
ATOM 5475 C CA . ILE F 1 54 ? -10.95775 20.45717 7.39722 1.000 46.80383 52 ILE F CA 1
ATOM 5476 C C . ILE F 1 54 ? -10.41411 19.14375 7.94453 1.000 47.89976 52 ILE F C 1
ATOM 5477 O O . ILE F 1 54 ? -10.51149 18.89386 9.15281 1.000 56.38415 52 ILE F O 1
ATOM 5482 N N . GLU F 1 55 ? -9.82762 18.30146 7.09125 1.000 42.99248 53 GLU F N 1
ATOM 5483 C CA . GLU F 1 55 ? -9.19665 17.07664 7.56375 1.000 54.27874 53 GLU F CA 1
ATOM 5484 C C . GLU F 1 55 ? -7.98090 17.34810 8.44142 1.000 56.61413 53 GLU F C 1
ATOM 5485 O O . GLU F 1 55 ? -7.47637 16.41448 9.07463 1.000 55.31859 53 GLU F O 1
ATOM 5491 N N . GLN F 1 56 ? -7.50325 18.59477 8.50330 1.000 45.36415 54 GLN F N 1
ATOM 5492 C CA . GLN F 1 56 ? -6.44377 18.93226 9.44600 1.000 59.39171 54 GLN F CA 1
ATOM 5493 C C . GLN F 1 56 ? -6.89857 18.78653 10.89203 1.000 59.61558 54 GLN F C 1
ATOM 5494 O O . GLN F 1 56 ? -6.05622 18.62096 11.78176 1.000 68.62329 54 GLN F O 1
ATOM 5500 N N . GLU F 1 57 ? -8.20299 18.84498 11.14827 1.000 59.46500 55 GLU F N 1
ATOM 5501 C CA . GLU F 1 57 ? -8.68668 18.81349 12.51991 1.000 53.14008 55 GLU F CA 1
ATOM 5502 C C . GLU F 1 57 ? -8.52941 17.42080 13.11284 1.000 55.26538 55 GLU F C 1
ATOM 5503 O O . GLU F 1 57 ? -8.73680 16.40998 12.43642 1.000 54.32416 55 GLU F O 1
ATOM 5509 N N . GLY F 1 58 ? -8.15833 17.37726 14.39065 1.000 59.95893 56 GLY F N 1
ATOM 5510 C CA . GLY F 1 58 ? -7.87434 16.13066 15.05605 1.000 59.62807 56 GLY F CA 1
ATOM 5511 C C . GLY F 1 58 ? -9.12706 15.42047 15.51389 1.000 55.10472 56 GLY F C 1
ATOM 5512 O O . GLY F 1 58 ? -10.26324 15.84403 15.25828 1.000 44.12510 56 GLY F O 1
ATOM 5513 N N . PRO F 1 59 ? -8.92186 14.30653 16.21908 1.000 60.57167 57 PRO F N 1
ATOM 5514 C CA . PRO F 1 59 ? -10.06778 13.48657 16.64261 1.000 55.32824 57 PRO F CA 1
ATOM 5515 C C . PRO F 1 59 ? -10.98709 14.19479 17.62178 1.000 53.76902 57 PRO F C 1
ATOM 5516 O O . PRO F 1 59 ? -12.18911 13.90326 17.64833 1.000 50.42897 57 PRO F O 1
ATOM 5520 N N . GLU F 1 60 ? -10.46046 15.12163 18.42606 1.000 53.49243 58 GLU F N 1
ATOM 5521 C CA . GLU F 1 60 ? -11.30421 15.84023 19.37580 1.000 50.49918 58 GLU F CA 1
ATOM 5522 C C . GLU F 1 60 ? -12.32992 16.70394 18.65350 1.000 52.10311 58 GLU F C 1
ATOM 5523 O O . GLU F 1 60 ? -13.45558 16.87884 19.13537 1.000 52.19943 58 GLU F O 1
ATOM 5529 N N . TYR F 1 61 ? -11.96242 17.24910 17.49222 1.000 51.55653 59 TYR F N 1
ATOM 5530 C CA . TYR F 1 61 ? -12.91179 18.04170 16.72044 1.000 55.15912 59 TYR F CA 1
ATOM 5531 C C . TYR F 1 61 ? -14.03146 17.16365 16.18181 1.000 46.95080 59 TYR F C 1
ATOM 5532 O O . TYR F 1 61 ? -15.21391 17.48645 16.32987 1.000 50.20426 59 TYR F O 1
ATOM 5541 N N . TRP F 1 62 ? -13.67539 16.03033 15.57320 1.000 45.81463 60 TRP F N 1
ATOM 5542 C CA . TRP F 1 62 ? -14.68861 15.16464 14.98084 1.000 45.14519 60 TRP F CA 1
ATOM 5543 C C . TRP F 1 62 ? -15.54690 14.50119 16.04900 1.000 44.04744 60 TRP F C 1
ATOM 5544 O O . TRP F 1 62 ? -16.73797 14.26268 15.82755 1.000 41.26142 60 TRP F O 1
ATOM 5555 N N . ASP F 1 63 ? -14.96901 14.20609 17.21591 1.000 52.25633 61 ASP F N 1
ATOM 5556 C CA . ASP F 1 63 ? -15.77629 13.72150 18.33100 1.000 49.97433 61 ASP F CA 1
ATOM 5557 C C . ASP F 1 63 ? -16.77358 14.78389 18.77559 1.000 40.82600 61 ASP F C 1
ATOM 5558 O O . ASP F 1 63 ? -17.96660 14.50456 18.93388 1.000 46.12099 61 ASP F O 1
ATOM 5563 N N . GLY F 1 64 ? -16.30151 16.01821 18.96397 1.000 41.31817 62 GLY F N 1
ATOM 5564 C CA . GLY F 1 64 ? -17.18818 17.07983 19.41501 1.000 43.26713 62 GLY F CA 1
ATOM 5565 C C . GLY F 1 64 ? -18.26166 17.42198 18.39976 1.000 42.22843 62 GLY F C 1
ATOM 5566 O O . GLY F 1 64 ? -19.42560 17.62142 18.75347 1.000 45.54415 62 GLY F O 1
ATOM 5567 N N . GLU F 1 65 ? -17.88502 17.49576 17.12034 1.000 37.35483 63 GLU F N 1
ATOM 5568 C CA . GLU F 1 65 ? -18.86260 17.82168 16.08676 1.000 46.80064 63 GLU F CA 1
ATOM 5569 C C . GLU F 1 65 ? -19.88476 16.70468 15.92070 1.000 41.21251 63 GLU F C 1
ATOM 5570 O O . GLU F 1 65 ? -21.06944 16.96983 15.69071 1.000 34.97332 63 GLU F O 1
ATOM 5576 N N . THR F 1 66 ? -19.44943 15.44865 16.03268 1.000 41.60982 64 THR F N 1
ATOM 5577 C CA . THR F 1 66 ? -20.38849 14.33662 15.92767 1.000 47.28031 64 THR F CA 1
ATOM 5578 C C . THR F 1 66 ? -21.38924 14.35407 17.07708 1.000 40.10598 64 THR F C 1
ATOM 5579 O O . THR F 1 66 ? -22.59728 14.20516 16.86296 1.000 38.29387 64 THR F O 1
ATOM 5583 N N . ARG F 1 67 ? -20.90737 14.54801 18.30634 1.000 38.62827 65 ARG F N 1
ATOM 5584 C CA . ARG F 1 67 ? -21.81387 14.56273 19.44895 1.000 43.70240 65 ARG F CA 1
ATOM 5585 C C . ARG F 1 67 ? -22.74333 15.77058 19.42085 1.000 40.31422 65 ARG F C 1
ATOM 5586 O O . ARG F 1 67 ? -23.87438 15.68845 19.91292 1.000 43.11831 65 ARG F O 1
ATOM 5594 N N . LYS F 1 68 ? -22.29752 16.89149 18.84706 1.000 42.00142 66 LYS F N 1
ATOM 5595 C CA . LYS F 1 68 ? -23.15822 18.06944 18.78397 1.000 43.25967 66 LYS F CA 1
ATOM 5596 C C . LYS F 1 68 ? -24.20044 17.93587 17.68226 1.000 36.01824 66 LYS F C 1
ATOM 5597 O O . LYS F 1 68 ? -25.37200 18.27328 17.88654 1.000 29.73965 66 LYS F O 1
ATOM 5603 N N . VAL F 1 69 ? -23.79842 17.44412 16.50890 1.000 35.70513 67 VAL F N 1
ATOM 5604 C CA . VAL F 1 69 ? -24.78012 17.18338 15.46401 1.000 39.48440 67 VAL F CA 1
ATOM 5605 C C . VAL F 1 69 ? -25.72074 16.06388 15.89317 1.000 41.72416 67 VAL F C 1
ATOM 5606 O O . VAL F 1 69 ? -26.86129 15.98778 15.42084 1.000 37.62024 67 VAL F O 1
ATOM 5610 N N . LYS F 1 70 ? -25.27336 15.18869 16.79962 1.000 46.70003 68 LYS F N 1
ATOM 5611 C CA . LYS F 1 70 ? -26.17738 14.19862 17.37473 1.000 38.62630 68 LYS F CA 1
ATOM 5612 C C . LYS F 1 70 ? -27.28173 14.87732 18.17490 1.000 32.64875 68 LYS F C 1
ATOM 5613 O O . LYS F 1 70 ? -28.45753 14.50953 18.06429 1.000 32.72713 68 LYS F O 1
ATOM 5619 N N . ALA F 1 71 ? -26.92038 15.88337 18.97771 1.000 39.26178 69 ALA F N 1
ATOM 5620 C CA . ALA F 1 71 ? -27.91310 16.62116 19.75135 1.000 43.32042 69 ALA F CA 1
ATOM 5621 C C . ALA F 1 71 ? -28.84756 17.42679 18.85798 1.000 41.34216 69 ALA F C 1
ATOM 5622 O O . ALA F 1 71 ? -30.02401 17.59945 19.19609 1.000 34.21355 69 ALA F O 1
ATOM 5624 N N . HIS F 1 72 ? -28.34977 17.93432 17.72794 1.000 43.73836 70 HIS F N 1
ATOM 5625 C CA . HIS F 1 72 ? -29.21936 18.65012 16.79920 1.000 39.10023 70 HIS F CA 1
ATOM 5626 C C . HIS F 1 72 ? -30.31639 17.74117 16.26845 1.000 31.68151 70 HIS F C 1
ATOM 5627 O O . HIS F 1 72 ? -31.48358 18.13933 16.18220 1.000 43.23012 70 HIS F O 1
ATOM 5634 N N . SER F 1 73 ? -29.95522 16.50997 15.90382 1.000 31.02514 71 SER F N 1
ATOM 5635 C CA . SER F 1 73 ? -30.93593 15.59372 15.33648 1.000 42.89570 71 SER F CA 1
ATOM 5636 C C . SER F 1 73 ? -31.98390 15.19767 16.36715 1.000 38.36320 71 SER F C 1
ATOM 5637 O O . SER F 1 73 ? -33.17006 15.08757 16.03880 1.000 38.88466 71 SER F O 1
ATOM 5640 N N . GLN F 1 74 ? -31.56909 14.97548 17.61688 1.000 39.08949 72 GLN F N 1
ATOM 5641 C CA . GLN F 1 74 ? -32.53299 14.61656 18.65214 1.000 41.72292 72 GLN F CA 1
ATOM 5642 C C . GLN F 1 74 ? -33.49131 15.76646 18.93306 1.000 44.90084 72 GLN F C 1
ATOM 5643 O O . GLN F 1 74 ? -34.68227 15.54520 19.18293 1.000 42.88799 72 GLN F O 1
ATOM 5649 N N . THR F 1 75 ? -32.99193 17.00390 18.88435 1.000 39.42857 73 THR F N 1
ATOM 5650 C CA . THR F 1 75 ? -33.85655 18.15918 19.09991 1.000 49.26798 73 THR F CA 1
ATOM 5651 C C . THR F 1 75 ? -34.87359 18.30115 17.97543 1.000 36.93955 73 THR F C 1
ATOM 5652 O O . THR F 1 75 ? -36.05523 18.56611 18.22478 1.000 37.30554 73 THR F O 1
ATOM 5656 N N . HIS F 1 76 ? -34.43255 18.12419 16.72939 1.000 36.44379 74 HIS F N 1
ATOM 5657 C CA . HIS F 1 76 ? -35.35428 18.19145 15.60254 1.000 42.92013 74 HIS F CA 1
ATOM 5658 C C . HIS F 1 76 ? -36.35551 17.04537 15.61845 1.000 41.82484 74 HIS F C 1
ATOM 5659 O O . HIS F 1 76 ? -37.49456 17.21580 15.17010 1.000 37.08932 74 HIS F O 1
ATOM 5666 N N . ARG F 1 77 ? -35.95378 15.87441 16.11513 1.000 40.38129 75 ARG F N 1
ATOM 5667 C CA . ARG F 1 77 ? -36.89048 14.76059 16.20339 1.000 46.85893 75 ARG F CA 1
ATOM 5668 C C . ARG F 1 77 ? -38.02194 15.08026 17.17296 1.000 42.39686 75 ARG F C 1
ATOM 5669 O O . ARG F 1 77 ? -39.17880 14.71444 16.93320 1.000 43.45424 75 ARG F O 1
ATOM 5677 N N . VAL F 1 78 ? -37.70969 15.78287 18.26321 1.000 37.87224 76 VAL F N 1
ATOM 5678 C CA . VAL F 1 78 ? -38.74914 16.24743 19.17408 1.000 45.54767 76 VAL F CA 1
ATOM 5679 C C . VAL F 1 78 ? -39.52124 17.41647 18.56482 1.000 46.46293 76 VAL F C 1
ATOM 5680 O O . VAL F 1 78 ? -40.72511 17.56338 18.80956 1.000 46.89506 76 VAL F O 1
ATOM 5684 N N . ASP F 1 79 ? -38.85662 18.25676 17.76411 1.000 40.45962 77 ASP F N 1
ATOM 5685 C CA . ASP F 1 79 ? -39.54989 19.36627 17.11391 1.000 44.45826 77 ASP F CA 1
ATOM 5686 C C . ASP F 1 79 ? -40.61766 18.86350 16.15200 1.000 39.21405 77 ASP F C 1
ATOM 5687 O O . ASP F 1 79 ? -41.68048 19.47981 16.01606 1.000 38.03485 77 ASP F O 1
ATOM 5692 N N . LEU F 1 80 ? -40.34825 17.74811 15.46937 1.000 39.80199 78 LEU F N 1
ATOM 5693 C CA . LEU F 1 80 ? -41.33041 17.18667 14.54817 1.000 48.06011 78 LEU F CA 1
ATOM 5694 C C . LEU F 1 80 ? -42.59724 16.76420 15.28110 1.000 35.59854 78 LEU F C 1
ATOM 5695 O O . LEU F 1 80 ? -43.71034 17.01728 14.80752 1.000 44.31556 78 LEU F O 1
ATOM 5700 N N . GLY F 1 81 ? -42.45121 16.12221 16.44038 1.000 39.77242 79 GLY F N 1
ATOM 5701 C CA . GLY F 1 81 ? -43.62501 15.73233 17.20305 1.000 39.87134 79 GLY F CA 1
ATOM 5702 C C . GLY F 1 81 ? -44.34895 16.92271 17.80217 1.000 41.81820 79 GLY F C 1
ATOM 5703 O O . GLY F 1 81 ? -45.58160 16.94535 17.86305 1.000 49.32066 79 GLY F O 1
ATOM 5704 N N . THR F 1 82 ? -43.59439 17.93151 18.24462 1.000 47.53258 80 THR F N 1
ATOM 5705 C CA . THR F 1 82 ? -44.20249 19.10880 18.85757 1.000 47.64585 80 THR F CA 1
ATOM 5706 C C . THR F 1 82 ? -44.92392 19.95922 17.81981 1.000 39.99605 80 THR F C 1
ATOM 5707 O O . THR F 1 82 ? -46.05966 20.39464 18.03995 1.000 41.62183 80 THR F O 1
ATOM 5711 N N . LEU F 1 83 ? -44.27601 20.20739 16.67989 1.000 44.28527 81 LEU F N 1
ATOM 5712 C CA . LEU F 1 83 ? -44.89318 21.02120 15.63809 1.000 45.41118 81 LEU F CA 1
ATOM 5713 C C . LEU F 1 83 ? -46.12207 20.33754 15.05468 1.000 47.37137 81 LEU F C 1
ATOM 5714 O O . LEU F 1 83 ? -47.08671 21.00719 14.66732 1.000 49.97580 81 LEU F O 1
ATOM 5719 N N . ARG F 1 84 ? -46.10414 19.00447 14.97643 1.000 46.51578 82 ARG F N 1
ATOM 5720 C CA . ARG F 1 84 ? -47.29599 18.27675 14.55599 1.000 50.30292 82 ARG F CA 1
ATOM 5721 C C . ARG F 1 84 ? -48.45901 18.56333 15.49470 1.000 50.42952 82 ARG F C 1
ATOM 5722 O O . ARG F 1 84 ? -49.61209 18.66162 15.06199 1.000 51.53365 82 ARG F O 1
ATOM 5730 N N . GLY F 1 85 ? -48.16859 18.72371 16.78031 1.000 49.11407 83 GLY F N 1
ATOM 5731 C CA . GLY F 1 85 ? -49.17174 19.09695 17.75257 1.000 47.14316 83 GLY F CA 1
ATOM 5732 C C . GLY F 1 85 ? -49.57217 20.55745 17.66266 1.000 57.29763 83 GLY F C 1
ATOM 5733 O O . GLY F 1 85 ? -50.75323 20.88532 17.81716 1.000 49.60318 83 GLY F O 1
ATOM 5734 N N . TYR F 1 86 ? -48.59708 21.44570 17.42770 1.000 45.36285 84 TYR F N 1
ATOM 5735 C CA . TYR F 1 86 ? -48.89778 22.86690 17.26104 1.000 45.52253 84 TYR F CA 1
ATOM 5736 C C . TYR F 1 86 ? -49.91239 23.09486 16.14889 1.000 52.95803 84 TYR F C 1
ATOM 5737 O O . TYR F 1 86 ? -50.81367 23.93169 16.27778 1.000 60.54590 84 TYR F O 1
ATOM 5746 N N . TYR F 1 87 ? -49.77728 22.36435 15.04444 1.000 45.99450 85 TYR F N 1
ATOM 5747 C CA . TYR F 1 87 ? -50.63004 22.54628 13.87957 1.000 45.19116 85 TYR F CA 1
ATOM 5748 C C . TYR F 1 87 ? -51.70506 21.47539 13.75970 1.000 48.95851 85 TYR F C 1
ATOM 5749 O O . TYR F 1 87 ? -52.40449 21.42710 12.74248 1.000 53.23231 85 TYR F O 1
ATOM 5758 N N . ASN F 1 88 ? -51.84663 20.61782 14.77112 1.000 48.77338 86 ASN F N 1
ATOM 5759 C CA . ASN F 1 88 ? -52.94139 19.64947 14.84647 1.000 59.44797 86 ASN F CA 1
ATOM 5760 C C . ASN F 1 88 ? -52.95808 18.72921 13.62400 1.000 56.49128 86 ASN F C 1
ATOM 5761 O O . ASN F 1 88 ? -53.99459 18.51244 12.99347 1.000 57.35218 86 ASN F O 1
ATOM 5766 N N . GLN F 1 89 ? -51.79266 18.18370 13.29151 1.000 51.92097 87 GLN F N 1
ATOM 5767 C CA . GLN F 1 89 ? -51.63118 17.31193 12.13752 1.000 52.33362 87 GLN F CA 1
ATOM 5768 C C . GLN F 1 89 ? -51.61876 15.85149 12.57259 1.000 57.08494 87 GLN F C 1
ATOM 5769 O O . GLN F 1 89 ? -51.33289 15.53191 13.72953 1.000 54.62716 87 GLN F O 1
ATOM 5775 N N . SER F 1 90 ? -51.94025 14.96302 11.63660 1.000 53.44284 88 SER F N 1
ATOM 5776 C CA . SER F 1 90 ? -51.95748 13.54779 11.96747 1.000 59.45427 88 SER F CA 1
ATOM 5777 C C . SER F 1 90 ? -50.53902 12.99861 12.00347 1.000 63.54023 88 SER F C 1
ATOM 5778 O O . SER F 1 90 ? -49.62445 13.52550 11.36477 1.000 57.05752 88 SER F O 1
ATOM 5781 N N . GLU F 1 91 ? -50.36369 11.92100 12.76431 1.000 65.36643 89 GLU F N 1
ATOM 5782 C CA . GLU F 1 91 ? -49.05073 11.31012 12.90251 1.000 72.98844 89 GLU F CA 1
ATOM 5783 C C . GLU F 1 91 ? -48.62749 10.52590 11.66708 1.000 71.65505 89 GLU F C 1
ATOM 5784 O O . GLU F 1 91 ? -47.45932 10.13507 11.57811 1.000 84.75520 89 GLU F O 1
ATOM 5790 N N . ALA F 1 92 ? -49.53210 10.29165 10.71417 1.000 61.07144 90 ALA F N 1
ATOM 5791 C CA . ALA F 1 92 ? -49.18865 9.49329 9.54358 1.000 63.97894 90 ALA F CA 1
ATOM 5792 C C . ALA F 1 92 ? -48.46534 10.29283 8.46750 1.000 55.82603 90 ALA F C 1
ATOM 5793 O O . ALA F 1 92 ? -47.80312 9.69365 7.61296 1.000 58.10325 90 ALA F O 1
ATOM 5795 N N . GLY F 1 93 ? -48.56652 11.62067 8.49103 1.000 58.51311 91 GLY F N 1
ATOM 5796 C CA . GLY F 1 93 ? -47.95880 12.42534 7.44927 1.000 44.40598 91 GLY F CA 1
ATOM 5797 C C . GLY F 1 93 ? -46.49171 12.71844 7.70958 1.000 43.74472 91 GLY F C 1
ATOM 5798 O O . GLY F 1 93 ? -46.03367 12.79884 8.84952 1.000 50.43299 91 GLY F O 1
ATOM 5799 N N . SER F 1 94 ? -45.74671 12.87517 6.61681 1.000 39.98471 92 SER F N 1
ATOM 5800 C CA . SER F 1 94 ? -44.34455 13.26304 6.67469 1.000 41.90505 92 SER F CA 1
ATOM 5801 C C . SER F 1 94 ? -44.22655 14.78056 6.67820 1.000 38.10192 92 SER F C 1
ATOM 5802 O O . SER F 1 94 ? -44.92032 15.47160 5.92640 1.000 41.96093 92 SER F O 1
ATOM 5805 N N . HIS F 1 95 ? -43.34252 15.29479 7.52983 1.000 38.57770 93 HIS F N 1
ATOM 5806 C CA . HIS F 1 95 ? -43.14506 16.72944 7.65677 1.000 32.71115 93 HIS F CA 1
ATOM 5807 C C . HIS F 1 95 ? -41.65551 17.02875 7.72489 1.000 42.04324 93 HIS F C 1
ATOM 5808 O O . HIS F 1 95 ? -40.83102 16.14599 7.97532 1.000 36.15845 93 HIS F O 1
ATOM 5815 N N . THR F 1 96 ? -41.32129 18.29563 7.49784 1.000 34.25743 94 THR F N 1
ATOM 5816 C CA . THR F 1 96 ? -39.94006 18.73741 7.39724 1.000 37.96320 94 THR F CA 1
ATOM 5817 C C . THR F 1 96 ? -39.70005 19.89884 8.34583 1.000 31.75791 94 THR F C 1
ATOM 5818 O O . THR F 1 96 ? -40.53147 20.80262 8.45516 1.000 33.36006 94 THR F O 1
ATOM 5822 N N . VAL F 1 97 ? -38.56760 19.86676 9.03993 1.000 33.03690 95 VAL F N 1
ATOM 5823 C CA . VAL F 1 97 ? -38.07091 21.02047 9.77635 1.000 33.45708 95 VAL F CA 1
ATOM 5824 C C . VAL F 1 97 ? -36.68339 21.34695 9.24760 1.000 27.92957 95 VAL F C 1
ATOM 5825 O O . VAL F 1 97 ? -35.84119 20.45471 9.09341 1.000 31.33717 95 VAL F O 1
ATOM 5829 N N . GLN F 1 98 ? -36.46025 22.61628 8.93943 1.000 28.65396 96 GLN F N 1
ATOM 5830 C CA . GLN F 1 98 ? -35.19153 23.08136 8.40839 1.000 26.40488 96 GLN F CA 1
ATOM 5831 C C . GLN F 1 98 ? -34.64956 24.18735 9.29757 1.000 31.39345 96 GLN F C 1
ATOM 5832 O O . GLN F 1 98 ? -35.38639 25.09262 9.69692 1.000 28.76421 96 GLN F O 1
ATOM 5838 N N . ARG F 1 99 ? -33.36322 24.10542 9.61405 1.000 27.02444 97 ARG F N 1
ATOM 5839 C CA . ARG F 1 99 ? -32.69761 25.12329 10.40831 1.000 28.25605 97 ARG F CA 1
ATOM 5840 C C . ARG F 1 99 ? -31.47308 25.62087 9.65910 1.000 21.58949 97 ARG F C 1
ATOM 5841 O O . ARG F 1 99 ? -30.83425 24.87292 8.91472 1.000 25.91819 97 ARG F O 1
ATOM 5849 N N . MET F 1 100 ? -31.15978 26.89795 9.85440 1.000 24.99816 98 MET F N 1
ATOM 5850 C CA . MET F 1 100 ? -29.97120 27.49025 9.26054 1.000 24.45118 98 MET F CA 1
ATOM 5851 C C . MET F 1 100 ? -29.44852 28.55012 10.21238 1.000 25.31677 98 MET F C 1
ATOM 5852 O O . MET F 1 100 ? -30.18485 29.46858 10.57592 1.000 25.61913 98 MET F O 1
ATOM 5857 N N . TYR F 1 101 ? -28.18876 28.42284 10.61711 1.000 26.68685 99 TYR F N 1
ATOM 5858 C CA . TYR F 1 101 ? -27.55484 29.45636 11.41795 1.000 22.07249 99 TYR F CA 1
ATOM 5859 C C . TYR F 1 101 ? -26.10140 29.60443 10.99792 1.000 32.27505 99 TYR F C 1
ATOM 5860 O O . TYR F 1 101 ? -25.52048 28.72487 10.35680 1.000 22.78952 99 TYR F O 1
ATOM 5869 N N . GLY F 1 102 ? -25.52191 30.73401 11.37292 1.000 23.00889 100 GLY F N 1
ATOM 5870 C CA . GLY F 1 102 ? -24.14900 31.02193 11.02369 1.000 23.40811 100 GLY F CA 1
ATOM 5871 C C . GLY F 1 102 ? -23.86797 32.50622 11.14856 1.000 37.20104 100 GLY F C 1
ATOM 5872 O O . GLY F 1 102 ? -24.70827 33.28390 11.59715 1.000 26.86101 100 GLY F O 1
ATOM 5873 N N . CYS F 1 103 ? -22.66235 32.87775 10.73334 1.000 36.41983 101 CYS F N 1
ATOM 5874 C CA . CYS F 1 103 ? -22.17474 34.23502 10.90112 1.000 33.54899 101 CYS F CA 1
ATOM 5875 C C . CYS F 1 103 ? -21.51049 34.71890 9.62089 1.000 35.25157 101 CYS F C 1
ATOM 5876 O O . CYS F 1 103 ? -21.05370 33.93113 8.78889 1.000 37.82108 101 CYS F O 1
ATOM 5879 N N . ASP F 1 104 ? -21.47809 36.03905 9.47647 1.000 39.20508 102 ASP F N 1
ATOM 5880 C CA . ASP F 1 104 ? -20.76386 36.71858 8.41075 1.000 38.35480 102 ASP F CA 1
ATOM 5881 C C . ASP F 1 104 ? -19.67166 37.57683 9.02564 1.000 38.93316 102 ASP F C 1
ATOM 5882 O O . ASP F 1 104 ? -19.82557 38.10783 10.12864 1.000 34.04651 102 ASP F O 1
ATOM 5887 N N . VAL F 1 105 ? -18.56531 37.70058 8.31051 1.000 39.53123 103 VAL F N 1
ATOM 5888 C CA . VAL F 1 105 ? -17.53217 38.66420 8.64918 1.000 36.01881 103 VAL F CA 1
ATOM 5889 C C . VAL F 1 105 ? -17.31658 39.54328 7.43033 1.000 38.42800 103 VAL F C 1
ATOM 5890 O O . VAL F 1 105 ? -17.46681 39.09957 6.28676 1.000 37.23054 103 VAL F O 1
ATOM 5894 N N . GLY F 1 106 ? -16.99553 40.80593 7.67951 1.000 38.28076 104 GLY F N 1
ATOM 5895 C CA . GLY F 1 106 ? -16.69468 41.70641 6.59492 1.000 40.18403 104 GLY F CA 1
ATOM 5896 C C . GLY F 1 106 ? -15.35285 41.36518 5.96835 1.000 46.54409 104 GLY F C 1
ATOM 5897 O O . GLY F 1 106 ? -14.71098 40.35755 6.27086 1.000 47.75021 104 GLY F O 1
ATOM 5898 N N . SER F 1 107 ? -14.92361 42.24632 5.06636 1.000 44.56179 105 SER F N 1
ATOM 5899 C CA . SER F 1 107 ? -13.61260 42.08328 4.45279 1.000 44.80037 105 SER F CA 1
ATOM 5900 C C . SER F 1 107 ? -12.48494 42.23337 5.46746 1.000 51.80133 105 SER F C 1
ATOM 5901 O O . SER F 1 107 ? -11.35497 41.82042 5.18568 1.000 47.91442 105 SER F O 1
ATOM 5904 N N . ASP F 1 108 ? -12.76632 42.80872 6.63716 1.000 46.46880 106 ASP F N 1
ATOM 5905 C CA . ASP F 1 108 ? -11.79963 42.91946 7.72230 1.000 47.85576 106 ASP F CA 1
ATOM 5906 C C . ASP F 1 108 ? -11.82933 41.72346 8.66943 1.000 45.77438 106 ASP F C 1
ATOM 5907 O O . ASP F 1 108 ? -11.10935 41.73018 9.67301 1.000 46.99217 106 ASP F O 1
ATOM 5912 N N . TRP F 1 109 ? -12.64736 40.71148 8.37289 1.000 46.19902 107 TRP F N 1
ATOM 5913 C CA . TRP F 1 109 ? -12.82729 39.50284 9.18053 1.000 44.32963 107 TRP F CA 1
ATOM 5914 C C . TRP F 1 109 ? -13.35335 39.79805 10.57996 1.000 44.91551 107 TRP F C 1
ATOM 5915 O O . TRP F 1 109 ? -13.16613 38.99195 11.49570 1.000 47.83460 107 TRP F O 1
ATOM 5926 N N . ARG F 1 110 ? -14.01634 40.93435 10.75817 1.000 52.91945 108 ARG F N 1
ATOM 5927 C CA . ARG F 1 110 ? -14.71389 41.27761 11.98792 1.000 50.60002 108 ARG F CA 1
ATOM 5928 C C . ARG F 1 110 ? -16.18872 40.91634 11.84983 1.000 43.23647 108 ARG F C 1
ATOM 5929 O O . ARG F 1 110 ? -16.74066 40.93340 10.74742 1.000 39.22818 108 ARG F O 1
ATOM 5937 N N . PHE F 1 111 ? -16.82016 40.57722 12.97633 1.000 46.64763 109 PHE F N 1
ATOM 5938 C CA . PHE F 1 111 ? -18.21950 40.15938 12.96797 1.000 42.91937 109 PHE F CA 1
ATOM 5939 C C . PHE F 1 111 ? -19.09347 41.16050 12.22246 1.000 42.46046 109 PHE F C 1
ATOM 5940 O O . PHE F 1 111 ? -19.12291 42.35029 12.55414 1.000 42.87647 109 PHE F O 1
ATOM 5948 N N . LEU F 1 112 ? -19.79894 40.66659 11.20501 1.000 36.49038 110 LEU F N 1
ATOM 5949 C CA . LEU F 1 112 ? -20.72605 41.47288 10.42000 1.000 44.78201 110 LEU F CA 1
ATOM 5950 C C . LEU F 1 112 ? -22.16710 41.14705 10.80877 1.000 36.47587 110 LEU F C 1
ATOM 5951 O O . LEU F 1 112 ? -22.81844 41.95007 11.47782 1.000 40.07459 110 LEU F O 1
ATOM 5956 N N . ARG F 1 113 ? -22.67548 39.98217 10.41494 1.000 49.15881 111 ARG F N 1
ATOM 5957 C CA . ARG F 1 113 ? -24.03128 39.57574 10.74758 1.000 32.57409 111 ARG F CA 1
ATOM 5958 C C . ARG F 1 113 ? -24.01578 38.22342 11.44218 1.000 39.03980 111 ARG F C 1
ATOM 5959 O O . ARG F 1 113 ? -23.09246 37.42451 11.27178 1.000 49.45913 111 ARG F O 1
ATOM 5967 N N . GLY F 1 114 ? -25.06403 37.97652 12.22488 1.000 43.29151 112 GLY F N 1
ATOM 5968 C CA . GLY F 1 114 ? -25.36155 36.64692 12.69709 1.000 38.43264 112 GLY F CA 1
ATOM 5969 C C . GLY F 1 114 ? -26.82287 36.34205 12.40718 1.000 33.55269 112 GLY F C 1
ATOM 5970 O O . GLY F 1 114 ? -27.65665 37.24132 12.33869 1.000 39.35580 112 GLY F O 1
ATOM 5971 N N . TYR F 1 115 ? -27.11252 35.05968 12.21322 1.000 37.00010 113 TYR F N 1
ATOM 5972 C CA . TYR F 1 115 ? -28.46890 34.67780 11.84448 1.000 31.61728 113 TYR F CA 1
ATOM 5973 C C . TYR F 1 115 ? -28.77065 33.26797 12.33060 1.000 34.96486 113 TYR F C 1
ATOM 5974 O O . TYR F 1 115 ? -27.87002 32.44045 12.49683 1.000 33.04068 113 TYR F O 1
ATOM 5983 N N . HIS F 1 116 ? -30.05766 33.01600 12.56475 1.000 31.75128 114 HIS F N 1
ATOM 5984 C CA . HIS F 1 116 ? -30.54413 31.70418 12.98128 1.000 32.13503 114 HIS F CA 1
ATOM 5985 C C . HIS F 1 116 ? -32.01007 31.61179 12.58222 1.000 41.96225 114 HIS F C 1
ATOM 5986 O O . HIS F 1 116 ? -32.87727 32.19077 13.24453 1.000 32.42366 114 HIS F O 1
ATOM 5993 N N . GLN F 1 117 ? -32.27979 30.88614 11.50432 1.000 36.26660 115 GLN F N 1
ATOM 5994 C CA . GLN F 1 117 ? -33.61357 30.75485 10.94579 1.000 34.83478 115 GLN F CA 1
ATOM 5995 C C . GLN F 1 117 ? -34.11099 29.32790 11.12346 1.000 35.78713 115 GLN F C 1
ATOM 5996 O O . GLN F 1 117 ? -33.32854 28.37148 11.11614 1.000 28.38009 115 GLN F O 1
ATOM 6002 N N . TYR F 1 118 ? -35.42482 29.19930 11.28348 1.000 27.60314 116 TYR F N 1
ATOM 6003 C CA . TYR F 1 118 ? -36.07997 27.91357 11.45543 1.000 27.78233 116 TYR F CA 1
ATOM 6004 C C . TYR F 1 118 ? -37.32472 27.89240 10.58234 1.000 27.14731 116 TYR F C 1
ATOM 6005 O O . TYR F 1 118 ? -38.00205 28.91227 10.44070 1.000 26.11046 116 TYR F O 1
ATOM 6014 N N . ALA F 1 119 ? -37.62255 26.73738 9.99307 1.000 31.51634 117 ALA F N 1
ATOM 6015 C CA . ALA F 1 119 ? -38.75290 26.63556 9.08288 1.000 30.45531 117 ALA F CA 1
ATOM 6016 C C . ALA F 1 119 ? -39.43728 25.28874 9.24403 1.000 37.86662 117 ALA F C 1
ATOM 6017 O O . ALA F 1 119 ? -38.79525 24.27798 9.53884 1.000 28.41349 117 ALA F O 1
ATOM 6019 N N . TYR F 1 120 ? -40.74941 25.28418 9.02516 1.000 35.69601 118 TYR F N 1
ATOM 6020 C CA . TYR F 1 120 ? -41.55773 24.07417 9.09696 1.000 28.33774 118 TYR F CA 1
ATOM 6021 C C . TYR F 1 120 ? -42.26230 23.87163 7.76310 1.000 31.84600 118 TYR F C 1
ATOM 6022 O O . TYR F 1 120 ? -42.99704 24.75386 7.30642 1.000 30.27535 118 TYR F O 1
ATOM 6031 N N . ASP F 1 121 ? -42.03477 22.70892 7.14772 1.000 28.96601 119 ASP F N 1
ATOM 6032 C CA . ASP F 1 121 ? -42.63905 22.33840 5.86416 1.000 35.88312 119 ASP F CA 1
ATOM 6033 C C . ASP F 1 121 ? -42.35163 23.38237 4.78767 1.000 33.07275 119 ASP F C 1
ATOM 6034 O O . ASP F 1 121 ? -43.19985 23.69507 3.94879 1.000 40.18155 119 ASP F O 1
ATOM 6039 N N . GLY F 1 122 ? -41.13321 23.91983 4.80763 1.000 35.04596 120 GLY F N 1
ATOM 6040 C CA . GLY F 1 122 ? -40.70046 24.87146 3.80963 1.000 35.63678 120 GLY F CA 1
ATOM 6041 C C . GLY F 1 122 ? -41.18049 26.29072 4.01146 1.000 37.68809 120 GLY F C 1
ATOM 6042 O O . GLY F 1 122 ? -40.88712 27.14762 3.16803 1.000 41.54584 120 GLY F O 1
ATOM 6043 N N . LYS F 1 123 ? -41.90576 26.57214 5.09041 1.000 36.49096 121 LYS F N 1
ATOM 6044 C CA . LYS F 1 123 ? -42.38569 27.91268 5.39094 1.000 41.70196 121 LYS F CA 1
ATOM 6045 C C . LYS F 1 123 ? -41.61238 28.48948 6.56696 1.000 43.99904 121 LYS F C 1
ATOM 6046 O O . LYS F 1 123 ? -41.33744 27.78649 7.54590 1.000 31.55865 121 LYS F O 1
ATOM 6052 N N . ASP F 1 124 ? -41.26092 29.77012 6.45575 1.000 38.88743 122 ASP F N 1
ATOM 6053 C CA . ASP F 1 124 ? -40.61817 30.47948 7.55246 1.000 38.14377 122 ASP F CA 1
ATOM 6054 C C . ASP F 1 124 ? -41.40182 30.27944 8.84027 1.000 36.42089 122 ASP F C 1
ATOM 6055 O O . ASP F 1 124 ? -42.62281 30.43762 8.86801 1.000 33.21932 122 ASP F O 1
ATOM 6060 N N . TYR F 1 125 ? -40.69495 29.89486 9.90087 1.000 37.96304 123 TYR F N 1
ATOM 6061 C CA . TYR F 1 125 ? -41.30678 29.66424 11.20378 1.000 34.15930 123 TYR F CA 1
ATOM 6062 C C . TYR F 1 125 ? -40.84755 30.72696 12.19531 1.000 36.19214 123 TYR F C 1
ATOM 6063 O O . TYR F 1 125 ? -41.63278 31.59906 12.57097 1.000 32.73543 123 TYR F O 1
ATOM 6072 N N . ILE F 1 126 ? -39.58890 30.69602 12.61949 1.000 34.76272 124 ILE F N 1
ATOM 6073 C CA . ILE F 1 126 ? -39.06825 31.68864 13.55246 1.000 30.84517 124 ILE F CA 1
ATOM 6074 C C . ILE F 1 126 ? -37.63639 32.01463 13.15105 1.000 39.32802 124 ILE F C 1
ATOM 6075 O O . ILE F 1 126 ? -36.90166 31.15112 12.66220 1.000 29.63655 124 ILE F O 1
ATOM 6080 N N . ALA F 1 127 ? -37.25182 33.27690 13.33056 1.000 31.81615 125 ALA F N 1
ATOM 6081 C CA . ALA F 1 127 ? -35.92570 33.74036 12.95283 1.000 37.80898 125 ALA F CA 1
ATOM 6082 C C . ALA F 1 127 ? -35.38452 34.66331 14.03045 1.000 32.43043 125 ALA F C 1
ATOM 6083 O O . ALA F 1 127 ? -36.13399 35.44236 14.62437 1.000 37.76786 125 ALA F O 1
ATOM 6085 N N . LEU F 1 128 ? -34.08416 34.56467 14.28451 1.000 36.00453 126 LEU F N 1
ATOM 6086 C CA . LEU F 1 128 ? -33.43078 35.50461 15.18135 1.000 35.78908 126 LEU F CA 1
ATOM 6087 C C . LEU F 1 128 ? -33.26698 36.83987 14.47156 1.000 36.35170 126 LEU F C 1
ATOM 6088 O O . LEU F 1 128 ? -32.74816 36.89523 13.35299 1.000 38.31203 126 LEU F O 1
ATOM 6093 N N . LYS F 1 129 ? -33.72220 37.91526 15.11004 1.000 43.02586 127 LYS F N 1
ATOM 6094 C CA . LYS F 1 129 ? -33.64428 39.22311 14.47669 1.000 42.10771 127 LYS F CA 1
ATOM 6095 C C . LYS F 1 129 ? -32.18730 39.64286 14.28666 1.000 50.48849 127 LYS F C 1
ATOM 6096 O O . LYS F 1 129 ? -31.25968 39.04824 14.84439 1.000 42.00283 127 LYS F O 1
ATOM 6102 N N . GLU F 1 130 ? -31.99429 40.68751 13.47528 1.000 60.50541 128 GLU F N 1
ATOM 6103 C CA . GLU F 1 130 ? -30.64296 41.14743 13.17034 1.000 50.78963 128 GLU F CA 1
ATOM 6104 C C . GLU F 1 130 ? -29.91092 41.61357 14.42274 1.000 49.18747 128 GLU F C 1
ATOM 6105 O O . GLU F 1 130 ? -28.69259 41.43519 14.52945 1.000 48.41950 128 GLU F O 1
ATOM 6111 N N . ASP F 1 131 ? -30.62969 42.19713 15.38269 1.000 55.30030 129 ASP F N 1
ATOM 6112 C CA . ASP F 1 131 ? -30.00801 42.63228 16.62793 1.000 58.26206 129 ASP F CA 1
ATOM 6113 C C . ASP F 1 131 ? -29.62858 41.47515 17.54330 1.000 51.13748 129 ASP F C 1
ATOM 6114 O O . ASP F 1 131 ? -29.01249 41.72263 18.58601 1.000 46.83710 129 ASP F O 1
ATOM 6119 N N . LEU F 1 132 ? -29.98095 40.23756 17.18349 1.000 47.66573 130 LEU F N 1
ATOM 6120 C CA . LEU F 1 132 ? -29.59577 39.03510 17.92734 1.000 47.34438 130 LEU F CA 1
ATOM 6121 C C . LEU F 1 132 ? -30.15877 39.02951 19.34536 1.000 53.84937 130 LEU F C 1
ATOM 6122 O O . LEU F 1 132 ? -29.58616 38.41534 20.24757 1.000 47.28124 130 LEU F O 1
ATOM 6127 N N . ARG F 1 133 ? -31.28719 39.70621 19.55800 1.000 48.01976 131 ARG F N 1
ATOM 6128 C CA . ARG F 1 133 ? -31.87614 39.81230 20.88530 1.000 49.03141 131 ARG F CA 1
ATOM 6129 C C . ARG F 1 133 ? -33.37022 39.52864 20.93057 1.000 55.17054 131 ARG F C 1
ATOM 6130 O O . ARG F 1 133 ? -33.90848 39.35972 22.02975 1.000 60.62848 131 ARG F O 1
ATOM 6138 N N . SER F 1 134 ? -34.05507 39.47723 19.79025 1.000 50.89406 132 SER F N 1
ATOM 6139 C CA . SER F 1 134 ? -35.49257 39.25712 19.74614 1.000 50.89244 132 SER F CA 1
ATOM 6140 C C . SER F 1 134 ? -35.80475 38.29651 18.60701 1.000 43.74685 132 SER F C 1
ATOM 6141 O O . SER F 1 134 ? -34.91534 37.87419 17.86111 1.000 44.27053 132 SER F O 1
ATOM 6144 N N . TRP F 1 135 ? -37.08529 37.95700 18.46415 1.000 53.44354 133 TRP F N 1
ATOM 6145 C CA . TRP F 1 135 ? -37.50318 36.87516 17.58243 1.000 42.94829 133 TRP F CA 1
ATOM 6146 C C . TRP F 1 135 ? -38.61685 37.32015 16.64959 1.000 42.46312 133 TRP F C 1
ATOM 6147 O O . TRP F 1 135 ? -39.57369 37.97578 17.07528 1.000 47.92781 133 TRP F O 1
ATOM 6158 N N . THR F 1 136 ? -38.48695 36.94428 15.38266 1.000 38.95688 134 THR F N 1
ATOM 6159 C CA . THR F 1 136 ? -39.54467 37.10725 14.39788 1.000 39.71895 134 THR F CA 1
ATOM 6160 C C . THR F 1 136 ? -40.34370 35.80999 14.34059 1.000 41.87641 134 THR F C 1
ATOM 6161 O O . THR F 1 136 ? -39.78290 34.74119 14.07453 1.000 37.02870 134 THR F O 1
ATOM 6165 N N . ALA F 1 137 ? -41.63926 35.89932 14.62540 1.000 40.96390 135 ALA F N 1
ATOM 6166 C CA . ALA F 1 137 ? -42.53064 34.74802 14.64880 1.000 38.29487 135 ALA F CA 1
ATOM 6167 C C . ALA F 1 137 ? -43.47223 34.82209 13.45676 1.000 40.17391 135 ALA F C 1
ATOM 6168 O O . ALA F 1 137 ? -44.01555 35.88972 13.15551 1.000 40.76723 135 ALA F O 1
ATOM 6170 N N . ALA F 1 138 ? -43.66976 33.68751 12.78557 1.000 37.54061 136 ALA F N 1
ATOM 6171 C CA . ALA F 1 138 ? -44.47594 33.68853 11.57150 1.000 45.63504 136 ALA F CA 1
ATOM 6172 C C . ALA F 1 138 ? -45.96906 33.57904 11.85740 1.000 40.61461 136 ALA F C 1
ATOM 6173 O O . ALA F 1 138 ? -46.77126 34.18902 11.14369 1.000 42.39768 136 ALA F O 1
ATOM 6175 N N . ASP F 1 139 ? -46.36674 32.82197 12.87421 1.000 41.01905 137 ASP F N 1
ATOM 6176 C CA . ASP F 1 139 ? -47.78210 32.65974 13.19141 1.000 43.55339 137 ASP F CA 1
ATOM 6177 C C . ASP F 1 139 ? -47.91858 32.40693 14.68793 1.000 44.58143 137 ASP F C 1
ATOM 6178 O O . ASP F 1 139 ? -46.95887 32.56091 15.45079 1.000 43.62918 137 ASP F O 1
ATOM 6183 N N . MET F 1 140 ? -49.12072 32.00216 15.10643 1.000 46.83277 138 MET F N 1
ATOM 6184 C CA . MET F 1 140 ? -49.37206 31.77318 16.52428 1.000 49.55328 138 MET F CA 1
ATOM 6185 C C . MET F 1 140 ? -48.55552 30.60675 17.06296 1.000 50.58997 138 MET F C 1
ATOM 6186 O O . MET F 1 140 ? -48.16406 30.61665 18.23571 1.000 48.16984 138 MET F O 1
ATOM 6191 N N . ALA F 1 141 ? -48.29203 29.59292 16.23613 1.000 48.04856 139 ALA F N 1
ATOM 6192 C CA . ALA F 1 141 ? -47.46048 28.48385 16.69177 1.000 42.86318 139 ALA F CA 1
ATOM 6193 C C . ALA F 1 141 ? -46.03469 28.95108 16.95740 1.000 44.35002 139 ALA F C 1
ATOM 6194 O O . ALA F 1 141 ? -45.45068 28.64477 18.00432 1.000 43.91684 139 ALA F O 1
ATOM 6196 N N . ALA F 1 142 ? -45.46122 29.70951 16.01851 1.000 39.49162 140 ALA F N 1
ATOM 6197 C CA . ALA F 1 142 ? -44.12748 30.26151 16.22717 1.000 43.81241 140 ALA F CA 1
ATOM 6198 C C . ALA F 1 142 ? -44.10991 31.25127 17.38005 1.000 41.26502 140 ALA F C 1
ATOM 6199 O O . ALA F 1 142 ? -43.05526 31.48893 17.97703 1.000 41.04808 140 ALA F O 1
ATOM 6201 N N . GLN F 1 143 ? -45.26133 31.84415 17.69667 1.000 42.50685 141 GLN F N 1
ATOM 6202 C CA . GLN F 1 143 ? -45.35738 32.70803 18.86622 1.000 50.59295 141 GLN F CA 1
ATOM 6203 C C . GLN F 1 143 ? -45.19327 31.91073 20.15322 1.000 46.28508 141 GLN F C 1
ATOM 6204 O O . GLN F 1 143 ? -44.57430 32.38856 21.11090 1.000 50.94417 141 GLN F O 1
ATOM 6210 N N . THR F 1 144 ? -45.74558 30.69594 20.19632 1.000 50.01576 142 THR F N 1
ATOM 6211 C CA . THR F 1 144 ? -45.51603 29.82234 21.34201 1.000 48.87593 142 THR F CA 1
ATOM 6212 C C . THR F 1 144 ? -44.03517 29.49750 21.48856 1.000 48.26966 142 THR F C 1
ATOM 6213 O O . THR F 1 144 ? -43.50386 29.46439 22.60455 1.000 45.78716 142 THR F O 1
ATOM 6217 N N . THR F 1 145 ? -43.35101 29.26154 20.36827 1.000 43.58397 143 THR F N 1
ATOM 6218 C CA . THR F 1 145 ? -41.90755 29.06094 20.40919 1.000 45.15540 143 THR F CA 1
ATOM 6219 C C . THR F 1 145 ? -41.18704 30.34494 20.80318 1.000 43.89558 143 THR F C 1
ATOM 6220 O O . THR F 1 145 ? -40.20523 30.30722 21.55337 1.000 49.77741 143 THR F O 1
ATOM 6224 N N . LYS F 1 146 ? -41.67031 31.49042 20.31690 1.000 40.77982 144 LYS F N 1
ATOM 6225 C CA . LYS F 1 146 ? -41.05440 32.77004 20.65203 1.000 51.11983 144 LYS F CA 1
ATOM 6226 C C . LYS F 1 146 ? -41.10997 33.02641 22.15255 1.000 54.77129 144 LYS F C 1
ATOM 6227 O O . LYS F 1 146 ? -40.11652 33.43723 22.76113 1.000 56.88778 144 LYS F O 1
ATOM 6233 N N . HIS F 1 147 ? -42.26627 32.77733 22.77013 1.000 50.03050 145 HIS F N 1
ATOM 6234 C CA . HIS F 1 147 ? -42.38768 32.97639 24.21043 1.000 52.16622 145 HIS F CA 1
ATOM 6235 C C . HIS F 1 147 ? -41.53381 31.97760 24.98234 1.000 54.30842 145 HIS F C 1
ATOM 6236 O O . HIS F 1 147 ? -40.95735 32.32031 26.02105 1.000 54.18944 145 HIS F O 1
ATOM 6243 N N . LYS F 1 148 ? -41.43256 30.74048 24.49030 1.000 53.79923 146 LYS F N 1
ATOM 6244 C CA . LYS F 1 148 ? -40.62112 29.74373 25.18205 1.000 56.16913 146 LYS F CA 1
ATOM 6245 C C . LYS F 1 148 ? -39.13908 30.08478 25.09055 1.000 57.44248 146 LYS F C 1
ATOM 6246 O O . LYS F 1 148 ? -38.39451 29.91849 26.06359 1.000 62.05005 146 LYS F O 1
ATOM 6252 N N . TRP F 1 149 ? -38.69852 30.57785 23.93316 1.000 48.47510 147 TRP F N 1
ATOM 6253 C CA . TRP F 1 149 ? -37.30315 30.94290 23.73573 1.000 53.38354 147 TRP F CA 1
ATOM 6254 C C . TRP F 1 149 ? -36.94408 32.26673 24.39774 1.000 54.19932 147 TRP F C 1
ATOM 6255 O O . TRP F 1 149 ? -35.76983 32.48655 24.71493 1.000 54.68044 147 TRP F O 1
ATOM 6266 N N . GLU F 1 150 ? -37.92129 33.14746 24.61953 1.000 55.03516 148 GLU F N 1
ATOM 6267 C CA . GLU F 1 150 ? -37.67086 34.35339 25.39845 1.000 61.40487 148 GLU F CA 1
ATOM 6268 C C . GLU F 1 150 ? -37.55007 34.06896 26.88714 1.000 71.24296 148 GLU F C 1
ATOM 6269 O O . GLU F 1 150 ? -37.09873 34.94389 27.63443 1.000 80.80179 148 GLU F O 1
ATOM 6275 N N . ALA F 1 151 ? -37.94900 32.87853 27.33174 1.000 66.21577 149 ALA F N 1
ATOM 6276 C CA . ALA F 1 151 ? -37.82322 32.48338 28.72777 1.000 71.30547 149 ALA F CA 1
ATOM 6277 C C . ALA F 1 151 ? -36.49168 31.79236 28.99598 1.000 74.25335 149 ALA F C 1
ATOM 6278 O O . ALA F 1 151 ? -35.77849 32.15628 29.93584 1.000 82.30305 149 ALA F O 1
ATOM 6280 N N . ALA F 1 152 ? -36.13999 30.80333 28.17334 1.000 74.43209 150 ALA F N 1
ATOM 6281 C CA . ALA F 1 152 ? -34.86995 30.09135 28.29579 1.000 73.20438 150 ALA F CA 1
ATOM 6282 C C . ALA F 1 152 ? -33.67535 30.91763 27.82584 1.000 65.66845 150 ALA F C 1
ATOM 6283 O O . ALA F 1 152 ? -32.56958 30.35872 27.75277 1.000 68.11660 150 ALA F O 1
ATOM 6285 N N . HIS F 1 153 ? -33.88743 32.19799 27.51774 1.000 61.01952 151 HIS F N 1
ATOM 6286 C CA . HIS F 1 153 ? -32.82501 33.10358 27.08303 1.000 68.63786 151 HIS F CA 1
ATOM 6287 C C . HIS F 1 153 ? -32.02942 32.50026 25.92846 1.000 60.95213 151 HIS F C 1
ATOM 6288 O O . HIS F 1 153 ? -30.79905 32.42586 25.95395 1.000 60.24662 151 HIS F O 1
ATOM 6295 N N . VAL F 1 154 ? -32.75761 32.05301 24.90438 1.000 48.77162 152 VAL F N 1
ATOM 6296 C CA . VAL F 1 154 ? -32.11399 31.43335 23.75207 1.000 48.23753 152 VAL F CA 1
ATOM 6297 C C . VAL F 1 154 ? -31.32648 32.46810 22.95828 1.000 48.69961 152 VAL F C 1
ATOM 6298 O O . VAL F 1 154 ? -30.21327 32.19538 22.49398 1.000 56.84762 152 VAL F O 1
ATOM 6302 N N . ALA F 1 155 ? -31.88107 33.67378 22.80107 1.000 46.67980 153 ALA F N 1
ATOM 6303 C CA . ALA F 1 155 ? -31.20106 34.70564 22.02385 1.000 44.35702 153 ALA F CA 1
ATOM 6304 C C . ALA F 1 155 ? -29.87926 35.10078 22.66695 1.000 56.14480 153 ALA F C 1
ATOM 6305 O O . ALA F 1 155 ? -28.89071 35.35078 21.96812 1.000 47.85277 153 ALA F O 1
ATOM 6307 N N . GLU F 1 156 ? -29.84099 35.16010 23.99954 1.000 52.74476 154 GLU F N 1
ATOM 6308 C CA . GLU F 1 156 ? -28.59273 35.47366 24.68497 1.000 55.87359 154 GLU F CA 1
ATOM 6309 C C . GLU F 1 156 ? -27.54390 34.39229 24.45762 1.000 54.14707 154 GLU F C 1
ATOM 6310 O O . GLU F 1 156 ? -26.34557 34.69173 24.40805 1.000 62.36071 154 GLU F O 1
ATOM 6316 N N . GLN F 1 157 ? -27.96741 33.13671 24.30595 1.000 47.39629 155 GLN F N 1
ATOM 6317 C CA . GLN F 1 157 ? -27.01166 32.07764 24.00288 1.000 48.72243 155 GLN F CA 1
ATOM 6318 C C . GLN F 1 157 ? -26.54152 32.16282 22.55530 1.000 39.94656 155 GLN F C 1
ATOM 6319 O O . GLN F 1 157 ? -25.34401 32.03542 22.27203 1.000 47.83096 155 GLN F O 1
ATOM 6325 N N . LEU F 1 158 ? -27.47210 32.38765 21.62403 1.000 45.53745 156 LEU F N 1
ATOM 6326 C CA . LEU F 1 158 ? -27.10038 32.48959 20.21629 1.000 34.54537 156 LEU F CA 1
ATOM 6327 C C . LEU F 1 158 ? -26.19821 33.68826 19.96313 1.000 44.90360 156 LEU F C 1
ATOM 6328 O O . LEU F 1 158 ? -25.23033 33.59249 19.20146 1.000 40.24168 156 LEU F O 1
ATOM 6333 N N . ARG F 1 159 ? -26.50373 34.82923 20.58554 1.000 47.76273 157 ARG F N 1
ATOM 6334 C CA . ARG F 1 159 ? -25.73239 36.03976 20.32431 1.000 41.29146 157 ARG F CA 1
ATOM 6335 C C . ARG F 1 159 ? -24.28320 35.86921 20.75772 1.000 44.72729 157 ARG F C 1
ATOM 6336 O O . ARG F 1 159 ? -23.36219 36.33524 20.07504 1.000 44.26126 157 ARG F O 1
ATOM 6344 N N . ALA F 1 160 ? -24.06339 35.19038 21.88593 1.000 46.05852 158 ALA F N 1
ATOM 6345 C CA . ALA F 1 160 ? -22.70399 34.92040 22.33855 1.000 49.15931 158 ALA F CA 1
ATOM 6346 C C . ALA F 1 160 ? -21.98027 33.99026 21.37605 1.000 41.33653 158 ALA F C 1
ATOM 6347 O O . ALA F 1 160 ? -20.79827 34.19136 21.07531 1.000 46.37127 158 ALA F O 1
ATOM 6349 N N . TYR F 1 161 ? -22.67631 32.96690 20.88141 1.000 41.56935 159 TYR F N 1
ATOM 6350 C CA . TYR F 1 161 ? -22.06631 32.03934 19.93662 1.000 36.04446 159 TYR F CA 1
ATOM 6351 C C . TYR F 1 161 ? -21.72375 32.73548 18.62588 1.000 37.99265 159 TYR F C 1
ATOM 6352 O O . TYR F 1 161 ? -20.60702 32.60543 18.11532 1.000 48.85525 159 TYR F O 1
ATOM 6361 N N . LEU F 1 162 ? -22.67154 33.49653 18.07546 1.000 39.39308 160 LEU F N 1
ATOM 6362 C CA . LEU F 1 162 ? -22.49023 34.06785 16.74419 1.000 38.59371 160 LEU F CA 1
ATOM 6363 C C . LEU F 1 162 ? -21.38666 35.11979 16.72101 1.000 43.33495 160 LEU F C 1
ATOM 6364 O O . LEU F 1 162 ? -20.59796 35.17541 15.77063 1.000 48.38181 160 LEU F O 1
ATOM 6369 N N . GLU F 1 163 ? -21.31318 35.96431 17.75016 1.000 42.17848 161 GLU F N 1
ATOM 6370 C CA . GLU F 1 163 ? -20.36833 37.07436 17.73388 1.000 43.92882 161 GLU F CA 1
ATOM 6371 C C . GLU F 1 163 ? -18.94799 36.65730 18.08710 1.000 47.56837 161 GLU F C 1
ATOM 6372 O O . GLU F 1 163 ? -18.00443 37.37812 17.74503 1.000 51.31238 161 GLU F O 1
ATOM 6378 N N . GLY F 1 164 ? -18.76911 35.52274 18.75556 1.000 44.26746 162 GLY F N 1
ATOM 6379 C CA . GLY F 1 164 ? -17.44055 35.11317 19.16124 1.000 46.61271 162 GLY F CA 1
ATOM 6380 C C . GLY F 1 164 ? -17.03518 33.74971 18.64647 1.000 48.10657 162 GLY F C 1
ATOM 6381 O O . GLY F 1 164 ? -16.13380 33.63954 17.81192 1.000 47.22545 162 GLY F O 1
ATOM 6382 N N . THR F 1 165 ? -17.70245 32.70311 19.13655 1.000 46.95361 163 THR F N 1
ATOM 6383 C CA . THR F 1 165 ? -17.32606 31.33904 18.77663 1.000 46.36414 163 THR F CA 1
ATOM 6384 C C . THR F 1 165 ? -17.46088 31.10055 17.27831 1.000 43.58526 163 THR F C 1
ATOM 6385 O O . THR F 1 165 ? -16.58547 30.49267 16.65189 1.000 38.24560 163 THR F O 1
ATOM 6389 N N . CYS F 1 166 ? -18.56170 31.56499 16.68848 1.000 36.62068 164 CYS F N 1
ATOM 6390 C CA . CYS F 1 166 ? -18.79690 31.33994 15.26730 1.000 39.19232 164 CYS F CA 1
ATOM 6391 C C . CYS F 1 166 ? -17.70949 31.99202 14.42075 1.000 42.83458 164 CYS F C 1
ATOM 6392 O O . CYS F 1 166 ? -17.11795 31.34705 13.54743 1.000 35.07489 164 CYS F O 1
ATOM 6395 N N . VAL F 1 167 ? -17.41716 33.27033 14.67846 1.000 39.72637 165 VAL F N 1
ATOM 6396 C CA . VAL F 1 167 ? -16.45494 33.98369 13.84302 1.000 32.68187 165 VAL F CA 1
ATOM 6397 C C . VAL F 1 167 ? -15.03335 33.50200 14.10580 1.000 42.20299 165 VAL F C 1
ATOM 6398 O O . VAL F 1 167 ? -14.18243 33.55115 13.20956 1.000 35.13347 165 VAL F O 1
ATOM 6402 N N . GLU F 1 168 ? -14.74284 33.03364 15.32208 1.000 37.52585 166 GLU F N 1
ATOM 6403 C CA . GLU F 1 168 ? -13.41294 32.49789 15.59394 1.000 45.75613 166 GLU F CA 1
ATOM 6404 C C . GLU F 1 168 ? -13.15085 31.24545 14.77234 1.000 37.76559 166 GLU F C 1
ATOM 6405 O O . GLU F 1 168 ? -12.02574 31.01841 14.31349 1.000 41.94390 166 GLU F O 1
ATOM 6411 N N . TRP F 1 169 ? -14.17907 30.42113 14.57197 1.000 37.64090 167 TRP F N 1
ATOM 6412 C CA . TRP F 1 169 ? -14.00518 29.22572 13.75657 1.000 37.79346 167 TRP F CA 1
ATOM 6413 C C . TRP F 1 169 ? -13.97680 29.57214 12.27549 1.000 39.21991 167 TRP F C 1
ATOM 6414 O O . TRP F 1 169 ? -13.28874 28.91018 11.49068 1.000 36.29717 167 TRP F O 1
ATOM 6425 N N . LEU F 1 170 ? -14.71673 30.60650 11.87557 1.000 36.94781 168 LEU F N 1
ATOM 6426 C CA . LEU F 1 170 ? -14.66172 31.06323 10.49204 1.000 30.50555 168 LEU F CA 1
ATOM 6427 C C . LEU F 1 170 ? -13.26162 31.54618 10.13547 1.000 43.71974 168 LEU F C 1
ATOM 6428 O O . LEU F 1 170 ? -12.73967 31.23302 9.05987 1.000 34.59923 168 LEU F O 1
ATOM 6433 N N . ARG F 1 171 ? -12.63502 32.31011 11.03422 1.000 34.16825 169 ARG F N 1
ATOM 6434 C CA . ARG F 1 171 ? -11.25621 32.73562 10.81453 1.000 42.10382 169 ARG F CA 1
ATOM 6435 C C . ARG F 1 171 ? -10.32640 31.53362 10.72160 1.000 41.09608 169 ARG F C 1
ATOM 6436 O O . ARG F 1 171 ? -9.45825 31.46954 9.84348 1.000 37.99379 169 ARG F O 1
ATOM 6444 N N . ARG F 1 172 ? -10.49794 30.56779 11.62711 1.000 38.16990 170 ARG F N 1
ATOM 6445 C CA . ARG F 1 172 ? -9.66597 29.36938 11.61239 1.000 37.45024 170 ARG F CA 1
ATOM 6446 C C . ARG F 1 172 ? -9.81376 28.61377 10.29904 1.000 38.56709 170 ARG F C 1
ATOM 6447 O O . ARG F 1 172 ? -8.82349 28.16258 9.71320 1.000 49.50481 170 ARG F O 1
ATOM 6455 N N . TYR F 1 173 ? -11.04929 28.46388 9.82077 1.000 34.07121 171 TYR F N 1
ATOM 6456 C CA . TYR F 1 173 ? -11.26672 27.75678 8.56433 1.000 43.34173 171 TYR F CA 1
ATOM 6457 C C . TYR F 1 173 ? -10.68496 28.52980 7.38981 1.000 35.73721 171 TYR F C 1
ATOM 6458 O O . TYR F 1 173 ? -10.11315 27.93531 6.46939 1.000 40.87764 171 TYR F O 1
ATOM 6467 N N . LEU F 1 174 ? -10.82229 29.85754 7.40147 1.000 39.46591 172 LEU F N 1
ATOM 6468 C CA . LEU F 1 174 ? -10.29695 30.65950 6.30263 1.000 35.76768 172 LEU F CA 1
ATOM 6469 C C . LEU F 1 174 ? -8.77916 30.61498 6.24954 1.000 46.34975 172 LEU F C 1
ATOM 6470 O O . LEU F 1 174 ? -8.19661 30.70440 5.16373 1.000 48.50256 172 LEU F O 1
ATOM 6475 N N . GLU F 1 175 ? -8.12575 30.48607 7.40386 1.000 39.29655 173 GLU F N 1
ATOM 6476 C CA . GLU F 1 175 ? -6.67361 30.37670 7.42443 1.000 58.51895 173 GLU F CA 1
ATOM 6477 C C . GLU F 1 175 ? -6.21465 28.97195 7.04418 1.000 47.18979 173 GLU F C 1
ATOM 6478 O O . GLU F 1 175 ? -5.27412 28.81899 6.25715 1.000 49.21768 173 GLU F O 1
ATOM 6484 N N . ASN F 1 176 ? -6.87032 27.93691 7.58114 1.000 47.13039 174 ASN F N 1
ATOM 6485 C CA . ASN F 1 176 ? -6.47959 26.56553 7.26113 1.000 50.78189 174 ASN F CA 1
ATOM 6486 C C . ASN F 1 176 ? -6.76154 26.23578 5.80033 1.000 51.44744 174 ASN F C 1
ATOM 6487 O O . ASN F 1 176 ? -5.99954 25.49756 5.16532 1.000 43.84979 174 ASN F O 1
ATOM 6492 N N . GLY F 1 177 ? -7.84991 26.76696 5.25331 1.000 44.35002 175 GLY F N 1
ATOM 6493 C CA . GLY F 1 177 ? -8.18107 26.54288 3.86163 1.000 38.61784 175 GLY F CA 1
ATOM 6494 C C . GLY F 1 177 ? -7.92991 27.75629 2.99529 1.000 47.70937 175 GLY F C 1
ATOM 6495 O O . GLY F 1 177 ? -8.63883 27.97610 2.01058 1.000 54.59790 175 GLY F O 1
ATOM 6496 N N . LYS F 1 178 ? -6.91143 28.54345 3.35428 1.000 41.97332 176 LYS F N 1
ATOM 6497 C CA . LYS F 1 178 ? -6.61171 29.77451 2.62847 1.000 45.20175 176 LYS F CA 1
ATOM 6498 C C . LYS F 1 178 ? -6.45117 29.52686 1.13369 1.000 49.68145 176 LYS F C 1
ATOM 6499 O O . LYS F 1 178 ? -6.86053 30.35517 0.31218 1.000 55.42823 176 LYS F O 1
ATOM 6505 N N . GLU F 1 179 ? -5.87542 28.38044 0.76331 1.000 53.18584 177 GLU F N 1
ATOM 6506 C CA . GLU F 1 179 ? -5.62445 28.08886 -0.64546 1.000 51.74521 177 GLU F CA 1
ATOM 6507 C C . GLU F 1 179 ? -6.92090 28.03228 -1.45020 1.000 45.25086 177 GLU F C 1
ATOM 6508 O O . GLU F 1 179 ? -6.97114 28.50965 -2.58986 1.000 55.03688 177 GLU F O 1
ATOM 6514 N N . THR F 1 180 ? -7.98155 27.46434 -0.87527 1.000 42.54538 178 THR F N 1
ATOM 6515 C CA . THR F 1 180 ? -9.24552 27.29134 -1.58442 1.000 50.58370 178 THR F CA 1
ATOM 6516 C C . THR F 1 180 ? -10.30505 28.31767 -1.20542 1.000 46.49884 178 THR F C 1
ATOM 6517 O O . THR F 1 180 ? -11.07098 28.74814 -2.07317 1.000 57.33586 178 THR F O 1
ATOM 6521 N N . LEU F 1 181 ? -10.36809 28.72177 0.06410 1.000 44.12626 179 LEU F N 1
ATOM 6522 C CA . LEU F 1 181 ? -11.41204 29.63651 0.51381 1.000 38.53355 179 LEU F CA 1
ATOM 6523 C C . LEU F 1 181 ? -11.09517 31.08703 0.17670 1.000 39.88557 179 LEU F C 1
ATOM 6524 O O . LEU F 1 181 ? -11.98902 31.84234 -0.21862 1.000 47.41706 179 LEU F O 1
ATOM 6529 N N . GLN F 1 182 ? -9.84400 31.50803 0.34284 1.000 58.27497 180 GLN F N 1
ATOM 6530 C CA . GLN F 1 182 ? -9.52299 32.91280 0.11974 1.000 46.66593 180 GLN F CA 1
ATOM 6531 C C . GLN F 1 182 ? -9.19851 33.16015 -1.34780 1.000 50.53418 180 GLN F C 1
ATOM 6532 O O . GLN F 1 182 ? -8.37867 34.02329 -1.67483 1.000 53.15030 180 GLN F O 1
ATOM 6538 N N . ARG F 1 183 ? -9.83768 32.40807 -2.23611 1.000 50.23779 181 ARG F N 1
ATOM 6539 C CA . ARG F 1 183 ? -9.62458 32.51455 -3.66887 1.000 49.91921 181 ARG F CA 1
ATOM 6540 C C . ARG F 1 183 ? -10.86648 33.08687 -4.33713 1.000 53.30878 181 ARG F C 1
ATOM 6541 O O . ARG F 1 183 ? -11.98030 33.00535 -3.81138 1.000 43.46247 181 ARG F O 1
ATOM 6549 N N . THR F 1 184 ? -10.65600 33.69390 -5.50029 1.000 42.96497 182 THR F N 1
ATOM 6550 C CA . THR F 1 184 ? -11.73943 34.03328 -6.40960 1.000 48.86054 182 THR F CA 1
ATOM 6551 C C . THR F 1 184 ? -11.31722 33.59988 -7.80314 1.000 44.64449 182 THR F C 1
ATOM 6552 O O . THR F 1 184 ? -10.23776 33.97307 -8.27267 1.000 61.60569 182 THR F O 1
ATOM 6556 N N . ASP F 1 185 ? -12.14469 32.78339 -8.44214 1.000 40.79220 183 ASP F N 1
ATOM 6557 C CA . ASP F 1 185 ? -11.91950 32.35887 -9.81556 1.000 46.99733 183 ASP F CA 1
ATOM 6558 C C . ASP F 1 185 ? -12.79563 33.19917 -10.73157 1.000 40.21235 183 ASP F C 1
ATOM 6559 O O . ASP F 1 185 ? -14.02647 33.15079 -10.63785 1.000 38.65920 183 ASP F O 1
ATOM 6564 N N . ALA F 1 186 ? -12.16271 33.97704 -11.59839 1.000 53.38383 184 ALA F N 1
ATOM 6565 C CA . ALA F 1 186 ? -12.91565 34.77433 -12.54302 1.000 60.20526 184 ALA F CA 1
ATOM 6566 C C . ALA F 1 186 ? -13.59884 33.86330 -13.56078 1.000 42.03624 184 ALA F C 1
ATOM 6567 O O . ALA F 1 186 ? -13.06035 32.81580 -13.92950 1.000 46.71635 184 ALA F O 1
ATOM 6569 N N . PRO F 1 187 ? -14.79213 34.23326 -14.01873 1.000 46.36470 185 PRO F N 1
ATOM 6570 C CA . PRO F 1 187 ? -15.49713 33.38935 -14.98925 1.000 41.05862 185 PRO F CA 1
ATOM 6571 C C . PRO F 1 187 ? -14.80018 33.39194 -16.33927 1.000 43.30876 185 PRO F C 1
ATOM 6572 O O . PRO F 1 187 ? -14.35796 34.43237 -16.83269 1.000 48.87721 185 PRO F O 1
ATOM 6576 N N . LYS F 1 188 ? -14.70106 32.20809 -16.93340 1.000 48.74600 186 LYS F N 1
ATOM 6577 C CA . LYS F 1 188 ? -14.28435 32.07745 -18.32164 1.000 52.93769 186 LYS F CA 1
ATOM 6578 C C . LYS F 1 188 ? -15.53704 32.18508 -19.18321 1.000 50.59960 186 LYS F C 1
ATOM 6579 O O . LYS F 1 188 ? -16.48728 31.41747 -18.99927 1.000 45.11768 186 LYS F O 1
ATOM 6585 N N . THR F 1 189 ? -15.55289 33.15247 -20.09496 1.000 47.66366 187 THR F N 1
ATOM 6586 C CA . THR F 1 189 ? -16.76309 33.52746 -20.80853 1.000 52.28288 187 THR F CA 1
ATOM 6587 C C . THR F 1 189 ? -16.63128 33.26640 -22.30271 1.000 60.32966 187 THR F C 1
ATOM 6588 O O . THR F 1 189 ? -15.54577 33.36372 -22.88117 1.000 60.80825 187 THR F O 1
ATOM 6592 N N . HIS F 1 190 ? -17.76082 32.93550 -22.91936 1.000 51.55152 188 HIS F N 1
ATOM 6593 C CA . HIS F 1 190 ? -17.85257 32.79153 -24.36326 1.000 53.18796 188 HIS F CA 1
ATOM 6594 C C . HIS F 1 190 ? -19.30478 33.02155 -24.76115 1.000 57.87883 188 HIS F C 1
ATOM 6595 O O . HIS F 1 190 ? -20.18605 33.16854 -23.90891 1.000 51.12389 188 HIS F O 1
ATOM 6602 N N . MET F 1 191 ? -19.55207 33.06785 -26.06736 1.000 55.85467 189 MET F N 1
ATOM 6603 C CA . MET F 1 191 ? -20.90286 33.24382 -26.57333 1.000 56.45193 189 MET F CA 1
ATOM 6604 C C . MET F 1 191 ? -21.14692 32.25204 -27.69980 1.000 62.91012 189 MET F C 1
ATOM 6605 O O . MET F 1 191 ? -20.22318 31.86952 -28.42058 1.000 60.30457 189 MET F O 1
ATOM 6610 N N . THR F 1 192 ? -22.40004 31.82855 -27.83716 1.000 59.23112 190 THR F N 1
ATOM 6611 C CA . THR F 1 192 ? -22.79944 30.89975 -28.88317 1.000 66.76558 190 THR F CA 1
ATOM 6612 C C . THR F 1 192 ? -23.99666 31.46203 -29.63932 1.000 62.17929 190 THR F C 1
ATOM 6613 O O . THR F 1 192 ? -24.70468 32.34986 -29.15549 1.000 61.39808 190 THR F O 1
ATOM 6617 N N . HIS F 1 193 ? -24.21106 30.93096 -30.84421 1.000 76.42003 191 HIS F N 1
ATOM 6618 C CA . HIS F 1 193 ? -25.28159 31.37194 -31.72786 1.000 72.99481 191 HIS F CA 1
ATOM 6619 C C . HIS F 1 193 ? -25.98394 30.16742 -32.33748 1.000 73.20739 191 HIS F C 1
ATOM 6620 O O . HIS F 1 193 ? -25.33571 29.20968 -32.77060 1.000 70.03254 191 HIS F O 1
ATOM 6627 N N . HIS F 1 194 ? -27.31264 30.22999 -32.37956 1.000 79.35948 192 HIS F N 1
ATOM 6628 C CA . HIS F 1 194 ? -28.13449 29.18728 -32.97374 1.000 77.47247 192 HIS F CA 1
ATOM 6629 C C . HIS F 1 194 ? -29.28097 29.83193 -33.73320 1.000 87.53019 192 HIS F C 1
ATOM 6630 O O . HIS F 1 194 ? -29.91640 30.76374 -33.23495 1.000 81.46294 192 HIS F O 1
ATOM 6637 N N . ALA F 1 195 ? -29.54484 29.33339 -34.93660 1.000 77.99793 193 ALA F N 1
ATOM 6638 C CA . ALA F 1 195 ? -30.64488 29.84372 -35.74671 1.000 81.35406 193 ALA F CA 1
ATOM 6639 C C . ALA F 1 195 ? -31.93854 29.18259 -35.28685 1.000 80.84938 193 ALA F C 1
ATOM 6640 O O . ALA F 1 195 ? -32.18248 28.00742 -35.57823 1.000 105.20353 193 ALA F O 1
ATOM 6642 N N . VAL F 1 196 ? -32.76603 29.93184 -34.55800 1.000 87.92788 194 VAL F N 1
ATOM 6643 C CA . VAL F 1 196 ? -34.05244 29.40231 -34.11190 1.000 94.98788 194 VAL F CA 1
ATOM 6644 C C . VAL F 1 196 ? -35.01408 29.29026 -35.28817 1.000 98.34763 194 VAL F C 1
ATOM 6645 O O . VAL F 1 196 ? -35.58801 28.22651 -35.54666 1.000 106.05166 194 VAL F O 1
ATOM 6649 N N . SER F 1 197 ? -35.19785 30.38495 -36.01998 1.000 102.61663 195 SER F N 1
ATOM 6650 C CA . SER F 1 197 ? -36.09164 30.43174 -37.16622 1.000 104.76059 195 SER F CA 1
ATOM 6651 C C . SER F 1 197 ? -35.38035 31.12152 -38.32319 1.000 107.12251 195 SER F C 1
ATOM 6652 O O . SER F 1 197 ? -34.21209 31.51147 -38.22266 1.000 100.17134 195 SER F O 1
ATOM 6655 N N . ASP F 1 198 ? -36.09951 31.26402 -39.43915 1.000 118.09603 196 ASP F N 1
ATOM 6656 C CA . ASP F 1 198 ? -35.58660 32.05875 -40.54936 1.000 113.43293 196 ASP F CA 1
ATOM 6657 C C . ASP F 1 198 ? -35.37257 33.50405 -40.12277 1.000 115.69182 196 ASP F C 1
ATOM 6658 O O . ASP F 1 198 ? -34.42007 34.15819 -40.56267 1.000 115.16154 196 ASP F O 1
ATOM 6663 N N . HIS F 1 199 ? -36.24608 34.01306 -39.25395 1.000 132.65448 197 HIS F N 1
ATOM 6664 C CA . HIS F 1 199 ? -36.23210 35.41066 -38.84906 1.000 132.67639 197 HIS F CA 1
ATOM 6665 C C . HIS F 1 199 ? -35.57705 35.64894 -37.49734 1.000 126.96052 197 HIS F C 1
ATOM 6666 O O . HIS F 1 199 ? -35.16345 36.77887 -37.22069 1.000 125.95446 197 HIS F O 1
ATOM 6673 N N . GLU F 1 200 ? -35.48135 34.63176 -36.65017 1.000 111.92897 198 GLU F N 1
ATOM 6674 C CA . GLU F 1 200 ? -34.96698 34.79725 -35.30168 1.000 97.24252 198 GLU F CA 1
ATOM 6675 C C . GLU F 1 200 ? -33.75558 33.90378 -35.07735 1.000 92.53139 198 GLU F C 1
ATOM 6676 O O . GLU F 1 200 ? -33.50901 32.94748 -35.81634 1.000 88.03556 198 GLU F O 1
ATOM 6682 N N . ALA F 1 201 ? -32.99666 34.23798 -34.03893 1.000 91.46600 199 ALA F N 1
ATOM 6683 C CA . ALA F 1 201 ? -31.83126 33.46430 -33.64505 1.000 83.65753 199 ALA F CA 1
ATOM 6684 C C . ALA F 1 201 ? -31.58786 33.69257 -32.16001 1.000 74.71905 199 ALA F C 1
ATOM 6685 O O . ALA F 1 201 ? -32.14663 34.60779 -31.54993 1.000 81.76704 199 ALA F O 1
ATOM 6687 N N . THR F 1 202 ? -30.74975 32.84198 -31.57688 1.000 73.92573 200 THR F N 1
ATOM 6688 C CA . THR F 1 202 ? -30.47181 32.87047 -30.14853 1.000 68.51036 200 THR F CA 1
ATOM 6689 C C . THR F 1 202 ? -28.99608 33.14267 -29.90920 1.000 65.11138 200 THR F C 1
ATOM 6690 O O . THR F 1 202 ? -28.13372 32.43812 -30.44500 1.000 65.62381 200 THR F O 1
ATOM 6694 N N . LEU F 1 203 ? -28.71461 34.15867 -29.10149 1.000 63.61833 201 LEU F N 1
ATOM 6695 C CA . LEU F 1 203 ? -27.37731 34.41056 -28.58736 1.000 61.92413 201 LEU F CA 1
ATOM 6696 C C . LEU F 1 203 ? -27.33076 33.99373 -27.12544 1.000 58.25131 201 LEU F C 1
ATOM 6697 O O . LEU F 1 203 ? -28.11817 34.48735 -26.31255 1.000 59.10475 201 LEU F O 1
ATOM 6702 N N . ARG F 1 204 ? -26.41356 33.08869 -26.79417 1.000 56.59432 202 ARG F N 1
ATOM 6703 C CA . ARG F 1 204 ? -26.28092 32.56943 -25.43878 1.000 53.33582 202 ARG F CA 1
ATOM 6704 C C . ARG F 1 204 ? -24.91606 32.94676 -24.88272 1.000 52.14657 202 ARG F C 1
ATOM 6705 O O . ARG F 1 204 ? -23.88383 32.56710 -25.44595 1.000 53.86248 202 ARG F O 1
ATOM 6713 N N . CYS F 1 205 ? -24.92008 33.67570 -23.77050 1.000 50.45561 203 CYS F N 1
ATOM 6714 C CA . CYS F 1 205 ? -23.71148 34.16516 -23.12222 1.000 49.52923 203 CYS F CA 1
ATOM 6715 C C . CYS F 1 205 ? -23.37022 33.28076 -21.93244 1.000 48.21897 203 CYS F C 1
ATOM 6716 O O . CYS F 1 205 ? -24.20141 33.08484 -21.04220 1.000 45.14790 203 CYS F O 1
ATOM 6719 N N . TRP F 1 206 ? -22.14346 32.77518 -21.90451 1.000 48.13353 204 TRP F N 1
ATOM 6720 C CA . TRP F 1 206 ? -21.72747 31.78459 -20.92458 1.000 44.34548 204 TRP F CA 1
ATOM 6721 C C . TRP F 1 206 ? -20.77065 32.38403 -19.90368 1.000 43.35141 204 TRP F C 1
ATOM 6722 O O . TRP F 1 206 ? -19.91604 33.20638 -20.24481 1.000 49.53456 204 TRP F O 1
ATOM 6733 N N . ALA F 1 207 ? -20.93790 31.97256 -18.64747 1.000 41.62232 205 ALA F N 1
ATOM 6734 C CA . ALA F 1 207 ? -19.96269 32.20137 -17.58794 1.000 40.22226 205 ALA F CA 1
ATOM 6735 C C . ALA F 1 207 ? -19.66720 30.85769 -16.93832 1.000 39.79923 205 ALA F C 1
ATOM 6736 O O . ALA F 1 207 ? -20.57715 30.20804 -16.41308 1.000 37.36105 205 ALA F O 1
ATOM 6738 N N . LEU F 1 208 ? -18.40522 30.43547 -16.98121 1.000 39.24145 206 LEU F N 1
ATOM 6739 C CA . LEU F 1 208 ? -18.02254 29.10016 -16.54619 1.000 38.35376 206 LEU F CA 1
ATOM 6740 C C . LEU F 1 208 ? -16.84747 29.15796 -15.58224 1.000 42.52191 206 LEU F C 1
ATOM 6741 O O . LEU F 1 208 ? -16.02156 30.07322 -15.63403 1.000 39.22196 206 LEU F O 1
ATOM 6746 N N . SER F 1 209 ? -16.79246 28.15961 -14.69742 1.000 44.21870 207 SER F N 1
ATOM 6747 C CA . SER F 1 209 ? -15.62422 27.89554 -13.85353 1.000 40.71683 207 SER F CA 1
ATOM 6748 C C . SER F 1 209 ? -15.28426 29.08386 -12.95381 1.000 36.66398 207 SER F C 1
ATOM 6749 O O . SER F 1 209 ? -14.12001 29.46463 -12.81304 1.000 42.46166 207 SER F O 1
ATOM 6752 N N . PHE F 1 210 ? -16.30157 29.66674 -12.32164 1.000 35.43852 208 PHE F N 1
ATOM 6753 C CA . PHE F 1 210 ? -16.10757 30.82544 -11.46244 1.000 37.43900 208 PHE F CA 1
ATOM 6754 C C . PHE F 1 210 ? -16.50173 30.51863 -10.02372 1.000 34.12152 208 PHE F C 1
ATOM 6755 O O . PHE F 1 210 ? -17.37141 29.68388 -9.75755 1.000 32.82030 208 PHE F O 1
ATOM 6763 N N . TYR F 1 211 ? -15.84296 31.21961 -9.09867 1.000 38.41327 209 TYR F N 1
ATOM 6764 C CA . TYR F 1 211 ? -16.06343 31.14008 -7.66822 1.000 33.73439 209 TYR F CA 1
ATOM 6765 C C . TYR F 1 211 ? -15.72679 32.51721 -7.11451 1.000 37.11743 209 TYR F C 1
ATOM 6766 O O . TYR F 1 211 ? -14.72219 33.10720 -7.53422 1.000 37.16229 209 TYR F O 1
ATOM 6775 N N . PRO F 1 212 ? -16.53215 33.06804 -6.19556 1.000 34.48042 210 PRO F N 1
ATOM 6776 C CA . PRO F 1 212 ? -17.76835 32.53428 -5.59971 1.000 33.11948 210 PRO F CA 1
ATOM 6777 C C . PRO F 1 212 ? -18.91423 32.43401 -6.59956 1.000 38.43525 210 PRO F C 1
ATOM 6778 O O . PRO F 1 212 ? -18.78622 32.83034 -7.75563 1.000 33.23037 210 PRO F O 1
ATOM 6782 N N . ALA F 1 213 ? -20.05778 31.90210 -6.16488 1.000 31.60492 211 ALA F N 1
ATOM 6783 C CA . ALA F 1 213 ? -21.15950 31.66514 -7.08965 1.000 33.97754 211 ALA F CA 1
ATOM 6784 C C . ALA F 1 213 ? -21.82463 32.96264 -7.52595 1.000 35.50108 211 ALA F C 1
ATOM 6785 O O . ALA F 1 213 ? -22.32655 33.04641 -8.65201 1.000 35.45868 211 ALA F O 1
ATOM 6787 N N . GLU F 1 214 ? -21.83385 33.97383 -6.65957 1.000 37.57795 212 GLU F N 1
ATOM 6788 C CA . GLU F 1 214 ? -22.46653 35.25216 -6.96275 1.000 39.98661 212 GLU F CA 1
ATOM 6789 C C . GLU F 1 214 ? -21.94612 35.82164 -8.27321 1.000 35.35638 212 GLU F C 1
ATOM 6790 O O . GLU F 1 214 ? -20.73594 35.97093 -8.46417 1.000 42.68071 212 GLU F O 1
ATOM 6796 N N . ILE F 1 215 ? -22.87271 36.12839 -9.17981 1.000 35.96107 213 ILE F N 1
ATOM 6797 C CA . ILE F 1 215 ? -22.52923 36.61237 -10.51130 1.000 37.11049 213 ILE F CA 1
ATOM 6798 C C . ILE F 1 215 ? -23.77682 37.24587 -11.10462 1.000 38.21320 213 ILE F C 1
ATOM 6799 O O . ILE F 1 215 ? -24.90060 36.92407 -10.71306 1.000 43.89044 213 ILE F O 1
ATOM 6804 N N . THR F 1 216 ? -23.57912 38.15648 -12.05735 1.000 40.60113 214 THR F N 1
ATOM 6805 C CA . THR F 1 216 ? -24.67101 38.87534 -12.70197 1.000 51.54732 214 THR F CA 1
ATOM 6806 C C . THR F 1 216 ? -24.45989 38.86051 -14.20745 1.000 47.32389 214 THR F C 1
ATOM 6807 O O . THR F 1 216 ? -23.47608 39.42054 -14.70287 1.000 48.27772 214 THR F O 1
ATOM 6811 N N . LEU F 1 217 ? -25.38547 38.23560 -14.93013 1.000 46.04338 215 LEU F N 1
ATOM 6812 C CA . LEU F 1 217 ? -25.37576 38.21790 -16.38751 1.000 43.99050 215 LEU F CA 1
ATOM 6813 C C . LEU F 1 217 ? -26.57792 39.00343 -16.89128 1.000 45.93783 215 LEU F C 1
ATOM 6814 O O . LEU F 1 217 ? -27.72176 38.65889 -16.57548 1.000 54.06495 215 LEU F O 1
ATOM 6819 N N . THR F 1 218 ? -26.32025 40.05107 -17.67246 1.000 48.13366 216 THR F N 1
ATOM 6820 C CA . THR F 1 218 ? -27.37375 40.88554 -18.23071 1.000 50.44684 216 THR F CA 1
ATOM 6821 C C . THR F 1 218 ? -27.13967 41.09842 -19.71923 1.000 52.56218 216 THR F C 1
ATOM 6822 O O . THR F 1 218 ? -25.99872 41.14202 -20.18799 1.000 52.83522 216 THR F O 1
ATOM 6826 N N . TRP F 1 219 ? -28.23775 41.23845 -20.45608 1.000 54.37397 217 TRP F N 1
ATOM 6827 C CA . TRP F 1 219 ? -28.20624 41.50341 -21.88658 1.000 56.89307 217 TRP F CA 1
ATOM 6828 C C . TRP F 1 219 ? -28.58284 42.95253 -22.15877 1.000 59.76978 217 TRP F C 1
ATOM 6829 O O . TRP F 1 219 ? -29.46513 43.51018 -21.49861 1.000 60.26383 217 TRP F O 1
ATOM 6840 N N . GLN F 1 220 ? -27.91060 43.55375 -23.13593 1.000 63.65652 218 GLN F N 1
ATOM 6841 C CA . GLN F 1 220 ? -28.21960 44.89468 -23.60734 1.000 65.19171 218 GLN F CA 1
ATOM 6842 C C . GLN F 1 220 ? -28.41876 44.86805 -25.11472 1.000 67.95072 218 GLN F C 1
ATOM 6843 O O . GLN F 1 220 ? -27.69683 44.17163 -25.83293 1.000 67.75137 218 GLN F O 1
ATOM 6849 N N . ARG F 1 221 ? -29.40564 45.62171 -25.58859 1.000 78.68439 219 ARG F N 1
ATOM 6850 C CA . ARG F 1 221 ? -29.60860 45.85567 -27.01396 1.000 78.36136 219 ARG F CA 1
ATOM 6851 C C . ARG F 1 221 ? -29.39376 47.34055 -27.26829 1.000 77.31676 219 ARG F C 1
ATOM 6852 O O . ARG F 1 221 ? -30.21009 48.16974 -26.85064 1.000 78.72516 219 ARG F O 1
ATOM 6860 N N . ASP F 1 222 ? -28.29147 47.67088 -27.94150 1.000 78.67339 220 ASP F N 1
ATOM 6861 C CA . ASP F 1 222 ? -27.92279 49.05808 -28.21488 1.000 83.57728 220 ASP F CA 1
ATOM 6862 C C . ASP F 1 222 ? -27.76063 49.84534 -26.91548 1.000 80.76810 220 ASP F C 1
ATOM 6863 O O . ASP F 1 222 ? -28.15977 51.00504 -26.81219 1.000 98.34259 220 ASP F O 1
ATOM 6868 N N . GLY F 1 223 ? -27.17076 49.20335 -25.90955 1.000 95.20490 221 GLY F N 1
ATOM 6869 C CA . GLY F 1 223 ? -26.90133 49.83138 -24.63964 1.000 89.75722 221 GLY F CA 1
ATOM 6870 C C . GLY F 1 223 ? -28.03436 49.76881 -23.63632 1.000 96.18067 221 GLY F C 1
ATOM 6871 O O . GLY F 1 223 ? -27.79715 49.99164 -22.44461 1.000 103.24399 221 GLY F O 1
ATOM 6872 N N . GLU F 1 224 ? -29.25388 49.46631 -24.07421 1.000 81.06430 222 GLU F N 1
ATOM 6873 C CA . GLU F 1 224 ? -30.41762 49.45148 -23.19744 1.000 83.97904 222 GLU F CA 1
ATOM 6874 C C . GLU F 1 224 ? -30.65171 48.03983 -22.67701 1.000 78.10012 222 GLU F C 1
ATOM 6875 O O . GLU F 1 224 ? -30.61571 47.07459 -23.44798 1.000 78.77604 222 GLU F O 1
ATOM 6881 N N . ASP F 1 225 ? -30.89103 47.92765 -21.37087 1.000 80.33144 223 ASP F N 1
ATOM 6882 C CA . ASP F 1 225 ? -31.08124 46.62342 -20.75156 1.000 81.63943 223 ASP F CA 1
ATOM 6883 C C . ASP F 1 225 ? -32.32701 45.94457 -21.29890 1.000 80.49376 223 ASP F C 1
ATOM 6884 O O . ASP F 1 225 ? -33.40640 46.53966 -21.34990 1.000 81.52941 223 ASP F O 1
ATOM 6889 N N . GLN F 1 226 ? -32.17379 44.69158 -21.70478 1.000 78.67377 224 GLN F N 1
ATOM 6890 C CA . GLN F 1 226 ? -33.25937 43.90747 -22.27333 1.000 78.46327 224 GLN F CA 1
ATOM 6891 C C . GLN F 1 226 ? -33.58894 42.76835 -21.31709 1.000 86.22335 224 GLN F C 1
ATOM 6892 O O . GLN F 1 226 ? -32.73665 41.91622 -21.04111 1.000 79.54876 224 GLN F O 1
ATOM 6898 N N . THR F 1 227 ? -34.81307 42.77294 -20.79382 1.000 82.76879 225 THR F N 1
ATOM 6899 C CA . THR F 1 227 ? -35.33863 41.66186 -20.01411 1.000 85.42716 225 THR F CA 1
ATOM 6900 C C . THR F 1 227 ? -36.39516 40.87957 -20.77842 1.000 94.12616 225 THR F C 1
ATOM 6901 O O . THR F 1 227 ? -36.90473 39.87848 -20.26587 1.000 94.23665 225 THR F O 1
ATOM 6905 N N . GLN F 1 228 ? -36.73984 41.30909 -21.98588 1.000 101.67624 226 GLN F N 1
ATOM 6906 C CA . GLN F 1 228 ? -37.72010 40.62021 -22.80924 1.000 100.69195 226 GLN F CA 1
ATOM 6907 C C . GLN F 1 228 ? -37.02036 39.65668 -23.75744 1.000 101.58041 226 GLN F C 1
ATOM 6908 O O . GLN F 1 228 ? -35.93711 39.95269 -24.27167 1.000 98.23292 226 GLN F O 1
ATOM 6914 N N . ASP F 1 229 ? -37.65926 38.50744 -23.98852 1.000 114.98512 227 ASP F N 1
ATOM 6915 C CA . ASP F 1 229 ? -37.12666 37.40031 -24.78140 1.000 113.46232 227 ASP F CA 1
ATOM 6916 C C . ASP F 1 229 ? -35.78183 36.90829 -24.26229 1.000 99.02697 227 ASP F C 1
ATOM 6917 O O . ASP F 1 229 ? -35.00391 36.30669 -25.01266 1.000 87.08501 227 ASP F O 1
ATOM 6922 N N . THR F 1 230 ? -35.50230 37.13882 -22.98370 1.000 94.74099 228 THR F N 1
ATOM 6923 C CA . THR F 1 230 ? -34.26677 36.70853 -22.35251 1.000 88.99465 228 THR F CA 1
ATOM 6924 C C . THR F 1 230 ? -34.52643 35.51896 -21.43892 1.000 81.81971 228 THR F C 1
ATOM 6925 O O . THR F 1 230 ? -35.58748 35.40412 -20.82157 1.000 87.04349 228 THR F O 1
ATOM 6929 N N . GLU F 1 231 ? -33.53893 34.63703 -21.35836 1.000 68.82020 229 GLU F N 1
ATOM 6930 C CA . GLU F 1 231 ? -33.57368 33.47691 -20.48321 1.000 60.72758 229 GLU F CA 1
ATOM 6931 C C . GLU F 1 231 ? -32.35281 33.48827 -19.57665 1.000 57.44250 229 GLU F C 1
ATOM 6932 O O . GLU F 1 231 ? -31.23515 33.76782 -20.02088 1.000 57.63864 229 GLU F O 1
ATOM 6938 N N . LEU F 1 232 ? -32.57579 33.18646 -18.30272 1.000 54.63141 230 LEU F N 1
ATOM 6939 C CA . LEU F 1 232 ? -31.51583 33.13828 -17.30666 1.000 46.21440 230 LEU F CA 1
ATOM 6940 C C . LEU F 1 232 ? -31.71260 31.88396 -16.47306 1.000 44.56432 230 LEU F C 1
ATOM 6941 O O . LEU F 1 232 ? -32.74263 31.73441 -15.80665 1.000 49.07212 230 LEU F O 1
ATOM 6946 N N . VAL F 1 233 ? -30.74669 30.98566 -16.52390 1.000 40.74096 231 VAL F N 1
ATOM 6947 C CA . VAL F 1 233 ? -30.78281 29.77526 -15.71445 1.000 39.23990 231 VAL F CA 1
ATOM 6948 C C . VAL F 1 233 ? -30.13036 30.06189 -14.37188 1.000 37.46153 231 VAL F C 1
ATOM 6949 O O . VAL F 1 233 ? -29.28211 30.95278 -14.24209 1.000 37.16627 231 VAL F O 1
ATOM 6953 N N . GLU F 1 234 ? -30.53928 29.30202 -13.35917 1.000 36.54831 232 GLU F N 1
ATOM 6954 C CA . GLU F 1 234 ? -29.95365 29.44753 -12.03556 1.000 35.08842 232 GLU F CA 1
ATOM 6955 C C . GLU F 1 234 ? -28.48520 29.04382 -12.06214 1.000 43.78129 232 GLU F C 1
ATOM 6956 O O . GLU F 1 234 ? -28.10138 28.07792 -12.72873 1.000 33.69048 232 GLU F O 1
ATOM 6962 N N . THR F 1 235 ? -27.65790 29.81050 -11.35344 1.000 33.19908 233 THR F N 1
ATOM 6963 C CA . THR F 1 235 ? -26.25878 29.44606 -11.18407 1.000 34.66445 233 THR F CA 1
ATOM 6964 C C . THR F 1 235 ? -26.16081 28.04336 -10.59948 1.000 35.04438 233 THR F C 1
ATOM 6965 O O . THR F 1 235 ? -26.79812 27.72691 -9.59028 1.000 33.78174 233 THR F O 1
ATOM 6969 N N . ARG F 1 236 ? -25.37270 27.20013 -11.25402 1.000 31.10263 234 ARG F N 1
ATOM 6970 C CA . ARG F 1 236 ? -25.32745 25.77752 -10.96788 1.000 30.57700 234 ARG F CA 1
ATOM 6971 C C . ARG F 1 236 ? -23.90573 25.34047 -10.65474 1.000 39.29187 234 ARG F C 1
ATOM 6972 O O . ARG F 1 236 ? -22.94566 25.87502 -11.21935 1.000 30.47702 234 ARG F O 1
ATOM 6980 N N . PRO F 1 237 ? -23.74177 24.36956 -9.75903 1.000 36.78034 235 PRO F N 1
ATOM 6981 C CA . PRO F 1 237 ? -22.39846 23.85742 -9.47158 1.000 29.21777 235 PRO F CA 1
ATOM 6982 C C . PRO F 1 237 ? -21.86884 23.01503 -10.62079 1.000 30.06178 235 PRO F C 1
ATOM 6983 O O . PRO F 1 237 ? -22.59819 22.22888 -11.22928 1.000 33.92407 235 PRO F O 1
ATOM 6987 N N . ALA F 1 238 ? -20.57930 23.18099 -10.91174 1.000 38.29447 236 ALA F N 1
ATOM 6988 C CA . ALA F 1 238 ? -19.93918 22.34689 -11.91849 1.000 37.16797 236 ALA F CA 1
ATOM 6989 C C . ALA F 1 238 ? -19.55002 20.97861 -11.37762 1.000 34.98138 236 ALA F C 1
ATOM 6990 O O . ALA F 1 238 ? -19.27947 20.06765 -12.16820 1.000 32.91180 236 ALA F O 1
ATOM 6992 N N . GLY F 1 239 ? -19.52907 20.81210 -10.05669 1.000 30.81826 237 GLY F N 1
ATOM 6993 C CA . GLY F 1 239 ? -19.06000 19.59189 -9.43959 1.000 31.05483 237 GLY F CA 1
ATOM 6994 C C . GLY F 1 239 ? -17.59479 19.59370 -9.06728 1.000 44.14222 237 GLY F C 1
ATOM 6995 O O . GLY F 1 239 ? -17.12727 18.62899 -8.44806 1.000 41.47533 237 GLY F O 1
ATOM 6996 N N . ASP F 1 240 ? -16.85599 20.64509 -9.42038 1.000 36.39376 238 ASP F N 1
ATOM 6997 C CA . ASP F 1 240 ? -15.42862 20.73743 -9.13908 1.000 33.93782 238 ASP F CA 1
ATOM 6998 C C . ASP F 1 240 ? -15.09348 21.87533 -8.18249 1.000 36.18147 238 ASP F C 1
ATOM 6999 O O . ASP F 1 240 ? -13.91091 22.18389 -7.99115 1.000 40.77983 238 ASP F O 1
ATOM 7004 N N . GLY F 1 241 ? -16.09778 22.50412 -7.57579 1.000 32.79910 239 GLY F N 1
ATOM 7005 C CA . GLY F 1 241 ? -15.90294 23.64701 -6.71603 1.000 41.75902 239 GLY F CA 1
ATOM 7006 C C . GLY F 1 241 ? -16.31436 24.96881 -7.33162 1.000 49.38468 239 GLY F C 1
ATOM 7007 O O . GLY F 1 241 ? -16.63396 25.90872 -6.59400 1.000 42.20273 239 GLY F O 1
ATOM 7008 N N . THR F 1 242 ? -16.31984 25.06245 -8.65810 1.000 37.16436 240 THR F N 1
ATOM 7009 C CA . THR F 1 242 ? -16.71415 26.27096 -9.35997 1.000 39.79959 240 THR F CA 1
ATOM 7010 C C . THR F 1 242 ? -18.17789 26.16991 -9.78902 1.000 31.07172 240 THR F C 1
ATOM 7011 O O . THR F 1 242 ? -18.85899 25.16861 -9.55299 1.000 37.47809 240 THR F O 1
ATOM 7015 N N . PHE F 1 243 ? -18.66633 27.23008 -10.42971 1.000 37.70280 241 PHE F N 1
ATOM 7016 C CA . PHE F 1 243 ? -20.07416 27.36400 -10.77498 1.000 36.34144 241 PHE F CA 1
ATOM 7017 C C . PHE F 1 243 ? -20.21978 27.76635 -12.23658 1.000 34.80891 241 PHE F C 1
ATOM 7018 O O . PHE F 1 243 ? -19.26732 28.21015 -12.88365 1.000 36.67665 241 PHE F O 1
ATOM 7026 N N . GLN F 1 244 ? -21.43884 27.60071 -12.75032 1.000 35.07086 242 GLN F N 1
ATOM 7027 C CA . GLN F 1 244 ? -21.76790 27.90675 -14.13392 1.000 39.94460 242 GLN F CA 1
ATOM 7028 C C . GLN F 1 244 ? -23.07454 28.68502 -14.18310 1.000 36.64698 242 GLN F C 1
ATOM 7029 O O . GLN F 1 244 ? -23.89631 28.60931 -13.26619 1.000 32.90019 242 GLN F O 1
ATOM 7035 N N . LYS F 1 245 ? -23.26174 29.42170 -15.27494 1.000 35.23970 243 LYS F N 1
ATOM 7036 C CA . LYS F 1 245 ? -24.47768 30.18123 -15.53392 1.000 36.98758 243 LYS F CA 1
ATOM 7037 C C . LYS F 1 245 ? -24.43887 30.65229 -16.97940 1.000 37.84689 243 LYS F C 1
ATOM 7038 O O . LYS F 1 245 ? -23.35983 30.87886 -17.53461 1.000 45.50442 243 LYS F O 1
ATOM 7044 N N . TRP F 1 246 ? -25.61587 30.78732 -17.58924 1.000 38.92039 244 TRP F N 1
ATOM 7045 C CA . TRP F 1 246 ? -25.69763 31.39737 -18.90821 1.000 47.43147 244 TRP F CA 1
ATOM 7046 C C . TRP F 1 246 ? -26.97402 32.21754 -19.03012 1.000 45.45240 244 TRP F C 1
ATOM 7047 O O . TRP F 1 246 ? -27.89952 32.10709 -18.22121 1.000 41.45332 244 TRP F O 1
ATOM 7058 N N . ALA F 1 247 ? -26.99662 33.06349 -20.05787 1.000 44.26981 245 ALA F N 1
ATOM 7059 C CA . ALA F 1 247 ? -28.12733 33.93472 -20.34088 1.000 46.17185 245 ALA F CA 1
ATOM 7060 C C . ALA F 1 247 ? -28.29332 34.03445 -21.84867 1.000 48.48152 245 ALA F C 1
ATOM 7061 O O . ALA F 1 247 ? -27.33001 34.32831 -22.56070 1.000 55.51497 245 ALA F O 1
ATOM 7063 N N . ALA F 1 248 ? -29.50659 33.79235 -22.33071 1.000 49.88845 246 ALA F N 1
ATOM 7064 C CA . ALA F 1 248 ? -29.79346 33.81109 -23.75467 1.000 54.70796 246 ALA F CA 1
ATOM 7065 C C . ALA F 1 248 ? -30.82389 34.88657 -24.06682 1.000 55.33823 246 ALA F C 1
ATOM 7066 O O . ALA F 1 248 ? -31.53083 35.37590 -23.18369 1.000 61.50754 246 ALA F O 1
ATOM 7068 N N . VAL F 1 249 ? -30.89747 35.25521 -25.34198 1.000 65.52070 247 VAL F N 1
ATOM 7069 C CA . VAL F 1 249 ? -31.86359 36.23773 -25.81780 1.000 63.64653 247 VAL F CA 1
ATOM 7070 C C . VAL F 1 249 ? -32.26375 35.88212 -27.24254 1.000 67.98453 247 VAL F C 1
ATOM 7071 O O . VAL F 1 249 ? -31.41565 35.54177 -28.07493 1.000 64.26685 247 VAL F O 1
ATOM 7075 N N . VAL F 1 250 ? -33.56340 35.93830 -27.51291 1.000 70.85785 248 VAL F N 1
ATOM 7076 C CA . VAL F 1 250 ? -34.07109 35.76653 -28.86782 1.000 72.02930 248 VAL F CA 1
ATOM 7077 C C . VAL F 1 250 ? -33.93243 37.09794 -29.59237 1.000 71.87483 248 VAL F C 1
ATOM 7078 O O . VAL F 1 250 ? -34.54061 38.09806 -29.19757 1.000 80.68740 248 VAL F O 1
ATOM 7082 N N . VAL F 1 251 ? -33.11979 37.11832 -30.64226 1.000 73.51796 249 VAL F N 1
ATOM 7083 C CA . VAL F 1 251 ? -32.84340 38.35337 -31.36793 1.000 76.30351 249 VAL F CA 1
ATOM 7084 C C . VAL F 1 251 ? -33.31678 38.19778 -32.80798 1.000 80.44539 249 VAL F C 1
ATOM 7085 O O . VAL F 1 251 ? -33.36738 37.07243 -33.32772 1.000 80.82674 249 VAL F O 1
ATOM 7089 N N . PRO F 1 252 ? -33.70861 39.28174 -33.47542 1.000 88.67264 250 PRO F N 1
ATOM 7090 C CA . PRO F 1 252 ? -33.96956 39.19776 -34.91735 1.000 88.17324 250 PRO F CA 1
ATOM 7091 C C . PRO F 1 252 ? -32.66942 38.94930 -35.66790 1.000 88.69975 250 PRO F C 1
ATOM 7092 O O . PRO F 1 252 ? -31.67433 39.64793 -35.45833 1.000 92.11218 250 PRO F O 1
ATOM 7096 N N . SER F 1 253 ? -32.68258 37.93645 -36.53501 1.000 96.48871 251 SER F N 1
ATOM 7097 C CA . SER F 1 253 ? -31.49376 37.57713 -37.29699 1.000 94.87446 251 SER F CA 1
ATOM 7098 C C . SER F 1 253 ? -30.99489 38.76860 -38.10463 1.000 94.68525 251 SER F C 1
ATOM 7099 O O . SER F 1 253 ? -31.77801 39.58032 -38.60424 1.000 100.85921 251 SER F O 1
ATOM 7102 N N . GLY F 1 254 ? -29.67151 38.86956 -38.22923 1.000 94.49341 252 GLY F N 1
ATOM 7103 C CA . GLY F 1 254 ? -29.03906 40.02783 -38.81832 1.000 97.04120 252 GLY F CA 1
ATOM 7104 C C . GLY F 1 254 ? -28.76733 41.16150 -37.85608 1.000 101.18333 252 GLY F C 1
ATOM 7105 O O . GLY F 1 254 ? -27.90574 42.00307 -38.13861 1.000 114.64749 252 GLY F O 1
ATOM 7106 N N . GLN F 1 255 ? -29.46757 41.21090 -36.72362 1.000 91.93692 253 GLN F N 1
ATOM 7107 C CA . GLN F 1 255 ? -29.27620 42.24950 -35.72276 1.000 92.96335 253 GLN F CA 1
ATOM 7108 C C . GLN F 1 255 ? -28.52457 41.74441 -34.49770 1.000 93.83185 253 GLN F C 1
ATOM 7109 O O . GLN F 1 255 ? -28.63148 42.34604 -33.42387 1.000 84.18184 253 GLN F O 1
ATOM 7115 N N . GLU F 1 256 ? -27.76834 40.65109 -34.63591 1.000 90.87125 254 GLU F N 1
ATOM 7116 C CA . GLU F 1 256 ? -27.06454 40.08484 -33.48883 1.000 87.23917 254 GLU F CA 1
ATOM 7117 C C . GLU F 1 256 ? -25.99288 41.02625 -32.95579 1.000 91.79356 254 GLU F C 1
ATOM 7118 O O . GLU F 1 256 ? -25.72183 41.03087 -31.74886 1.000 75.98110 254 GLU F O 1
ATOM 7124 N N . GLN F 1 257 ? -25.37469 41.82612 -33.82748 1.000 93.90013 255 GLN F N 1
ATOM 7125 C CA . GLN F 1 257 ? -24.30312 42.70674 -33.38108 1.000 82.51671 255 GLN F CA 1
ATOM 7126 C C . GLN F 1 257 ? -24.81506 43.90784 -32.59767 1.000 82.17386 255 GLN F C 1
ATOM 7127 O O . GLN F 1 257 ? -24.00112 44.67499 -32.07166 1.000 81.96612 255 GLN F O 1
ATOM 7133 N N . ARG F 1 258 ? -26.13195 44.08541 -32.50534 1.000 82.41057 256 ARG F N 1
ATOM 7134 C CA . ARG F 1 258 ? -26.72539 45.11844 -31.66792 1.000 82.06411 256 ARG F CA 1
ATOM 7135 C C . ARG F 1 258 ? -26.83458 44.69957 -30.20811 1.000 77.79121 256 ARG F C 1
ATOM 7136 O O . ARG F 1 258 ? -27.33565 45.47900 -29.39211 1.000 77.37843 256 ARG F O 1
ATOM 7144 N N . TYR F 1 259 ? -26.37921 43.50074 -29.85981 1.000 75.32881 257 TYR F N 1
ATOM 7145 C CA . TYR F 1 259 ? -26.55742 42.94580 -28.52762 1.000 71.01691 257 TYR F CA 1
ATOM 7146 C C . TYR F 1 259 ? -25.20981 42.76588 -27.84393 1.000 68.89900 257 TYR F C 1
ATOM 7147 O O . TYR F 1 259 ? -24.21195 42.42855 -28.49013 1.000 69.75139 257 TYR F O 1
ATOM 7156 N N . THR F 1 260 ? -25.18934 42.99874 -26.53318 1.000 66.45825 258 THR F N 1
ATOM 7157 C CA . THR F 1 260 ? -23.97899 42.87113 -25.73543 1.000 65.20633 258 THR F CA 1
ATOM 7158 C C . THR F 1 260 ? -24.31771 42.14765 -24.44300 1.000 60.96756 258 THR F C 1
ATOM 7159 O O . THR F 1 260 ? -25.30985 42.47819 -23.78718 1.000 60.40965 258 THR F O 1
ATOM 7163 N N . CYS F 1 261 ? -23.50619 41.15690 -24.09009 1.000 58.86594 259 CYS F N 1
ATOM 7164 C CA . CYS F 1 261 ? -23.62525 40.49451 -22.80212 1.000 55.89531 259 CYS F CA 1
ATOM 7165 C C . CYS F 1 261 ? -22.69890 41.17214 -21.80579 1.000 54.98564 259 CYS F C 1
ATOM 7166 O O . CYS F 1 261 ? -21.62529 41.65224 -22.17325 1.000 72.89464 259 CYS F O 1
ATOM 7169 N N . HIS F 1 262 ? -23.11775 41.21782 -20.54432 1.000 53.06712 260 HIS F N 1
ATOM 7170 C CA . HIS F 1 262 ? -22.33563 41.86563 -19.49892 1.000 56.40300 260 HIS F CA 1
ATOM 7171 C C . HIS F 1 262 ? -22.22668 40.93568 -18.30022 1.000 52.27962 260 HIS F C 1
ATOM 7172 O O . HIS F 1 262 ? -23.24501 40.49558 -17.75642 1.000 48.28967 260 HIS F O 1
ATOM 7179 N N . VAL F 1 263 ? -20.99216 40.64539 -17.89232 1.000 48.99434 261 VAL F N 1
ATOM 7180 C CA . VAL F 1 263 ? -20.69649 39.72542 -16.80041 1.000 54.77962 261 VAL F CA 1
ATOM 7181 C C . VAL F 1 263 ? -20.04485 40.50913 -15.66967 1.000 46.62159 261 VAL F C 1
ATOM 7182 O O . VAL F 1 263 ? -19.04439 41.20327 -15.88476 1.000 48.30588 261 VAL F O 1
ATOM 7186 N N . GLN F 1 264 ? -20.60667 40.39132 -14.46950 1.000 45.11997 262 GLN F N 1
ATOM 7187 C CA . GLN F 1 264 ? -20.07546 41.03315 -13.27477 1.000 49.51828 262 GLN F CA 1
ATOM 7188 C C . GLN F 1 264 ? -19.70868 39.95706 -12.26441 1.000 45.34489 262 GLN F C 1
ATOM 7189 O O . GLN F 1 264 ? -20.54846 39.12361 -11.91080 1.000 42.39979 262 GLN F O 1
ATOM 7195 N N . HIS F 1 265 ? -18.46061 39.97063 -11.80418 1.000 43.40754 263 HIS F N 1
ATOM 7196 C CA . HIS F 1 265 ? -18.01044 38.97875 -10.84072 1.000 42.42378 263 HIS F CA 1
ATOM 7197 C C . HIS F 1 265 ? -16.93022 39.59431 -9.96724 1.000 42.84002 263 HIS F C 1
ATOM 7198 O O . HIS F 1 265 ? -16.20396 40.49444 -10.39633 1.000 44.91867 263 HIS F O 1
ATOM 7205 N N . GLU F 1 266 ? -16.83142 39.09939 -8.73226 1.000 41.72088 264 GLU F N 1
ATOM 7206 C CA . GLU F 1 266 ? -15.83778 39.63604 -7.81073 1.000 42.99364 264 GLU F CA 1
ATOM 7207 C C . GLU F 1 266 ? -14.42194 39.32888 -8.27792 1.000 49.09209 264 GLU F C 1
ATOM 7208 O O . GLU F 1 266 ? -13.48388 40.06033 -7.94111 1.000 52.92675 264 GLU F O 1
ATOM 7214 N N . GLY F 1 267 ? -14.24689 38.25657 -9.04967 1.000 46.47674 265 GLY F N 1
ATOM 7215 C CA . GLY F 1 267 ? -12.95184 37.93926 -9.62284 1.000 51.31492 265 GLY F CA 1
ATOM 7216 C C . GLY F 1 267 ? -12.56313 38.79560 -10.80948 1.000 59.19298 265 GLY F C 1
ATOM 7217 O O . GLY F 1 267 ? -11.41956 38.70153 -11.26887 1.000 72.53033 265 GLY F O 1
ATOM 7218 N N . LEU F 1 268 ? -13.48003 39.62355 -11.31117 1.000 55.08729 266 LEU F N 1
ATOM 7219 C CA . LEU F 1 268 ? -13.19458 40.51362 -12.42517 1.000 55.70768 266 LEU F CA 1
ATOM 7220 C C . LEU F 1 268 ? -12.94663 41.91822 -11.90041 1.000 61.22747 266 LEU F C 1
ATOM 7221 O O . LEU F 1 268 ? -13.86761 42.52578 -11.33141 1.000 62.65208 266 LEU F O 1
ATOM 7226 N N . PRO F 1 269 ? -11.74148 42.47315 -12.05820 1.000 59.56534 267 PRO F N 1
ATOM 7227 C CA . PRO F 1 269 ? -11.51436 43.86808 -11.63754 1.000 70.97667 267 PRO F CA 1
ATOM 7228 C C . PRO F 1 269 ? -12.46042 44.85617 -12.30263 1.000 62.34587 267 PRO F C 1
ATOM 7229 O O . PRO F 1 269 ? -12.92142 45.80291 -11.65436 1.000 64.62121 267 PRO F O 1
ATOM 7233 N N . LYS F 1 270 ? -12.76552 44.65615 -13.58018 1.000 65.19626 268 LYS F N 1
ATOM 7234 C CA . LYS F 1 270 ? -13.74569 45.43545 -14.31720 1.000 58.99322 268 LYS F CA 1
ATOM 7235 C C . LYS F 1 270 ? -14.71249 44.49639 -15.02202 1.000 63.62666 268 LYS F C 1
ATOM 7236 O O . LYS F 1 270 ? -14.32410 43.40205 -15.44544 1.000 67.99067 268 LYS F O 1
ATOM 7242 N N . PRO F 1 271 ? -15.97849 44.89120 -15.15047 1.000 58.57687 269 PRO F N 1
ATOM 7243 C CA . PRO F 1 271 ? -16.97324 43.99506 -15.75154 1.000 57.49012 269 PRO F CA 1
ATOM 7244 C C . PRO F 1 271 ? -16.65330 43.68033 -17.20459 1.000 61.74873 269 PRO F C 1
ATOM 7245 O O . PRO F 1 271 ? -16.05702 44.48305 -17.92606 1.000 59.33642 269 PRO F O 1
ATOM 7249 N N . LEU F 1 272 ? -17.06326 42.48923 -17.63078 1.000 57.49695 270 LEU F N 1
ATOM 7250 C CA . LEU F 1 272 ? -16.80970 42.02950 -18.98812 1.000 54.73788 270 LEU F CA 1
ATOM 7251 C C . LEU F 1 272 ? -17.97708 42.37398 -19.90158 1.000 58.81737 270 LEU F C 1
ATOM 7252 O O . LEU F 1 272 ? -19.13684 42.37003 -19.48012 1.000 56.29517 270 LEU F O 1
ATOM 7257 N N . THR F 1 273 ? -17.65859 42.67046 -21.15825 1.000 58.26002 271 THR F N 1
ATOM 7258 C CA . THR F 1 273 ? -18.65025 42.90893 -22.19650 1.000 60.05681 271 THR F CA 1
ATOM 7259 C C . THR F 1 273 ? -18.36672 41.97783 -23.36489 1.000 65.62832 271 THR F C 1
ATOM 7260 O O . THR F 1 273 ? -17.24704 41.95206 -23.88658 1.000 75.51115 271 THR F O 1
ATOM 7264 N N . LEU F 1 274 ? -19.37541 41.21319 -23.76671 1.000 59.49138 272 LEU F N 1
ATOM 7265 C CA . LEU F 1 274 ? -19.24076 40.23997 -24.83630 1.000 67.71373 272 LEU F CA 1
ATOM 7266 C C . LEU F 1 274 ? -20.14114 40.61972 -26.00020 1.000 65.53897 272 LEU F C 1
ATOM 7267 O O . LEU F 1 274 ? -21.21819 41.19246 -25.81447 1.000 68.91079 272 LEU F O 1
ATOM 7272 N N . ARG F 1 275 ? -19.68682 40.28491 -27.20328 1.000 75.01863 273 ARG F N 1
ATOM 7273 C CA . ARG F 1 275 ? -20.41402 40.57561 -28.42643 1.000 70.14856 273 ARG F CA 1
ATOM 7274 C C . ARG F 1 275 ? -20.28227 39.38150 -29.35411 1.000 72.80137 273 ARG F C 1
ATOM 7275 O O . ARG F 1 275 ? -19.27264 38.67297 -29.32573 1.000 82.13269 273 ARG F O 1
ATOM 7283 N N . TRP F 1 276 ? -21.30822 39.15477 -30.17109 1.000 77.48818 274 TRP F N 1
ATOM 7284 C CA . TRP F 1 276 ? -21.25391 38.03789 -31.10284 1.000 91.87285 274 TRP F CA 1
ATOM 7285 C C . TRP F 1 276 ? -20.09914 38.22979 -32.07405 1.000 101.56260 274 TRP F C 1
ATOM 7286 O O . TRP F 1 276 ? -20.05917 39.20945 -32.82371 1.000 84.64672 274 TRP F O 1
ATOM 7297 N N . GLU F 1 277 ? -19.14673 37.30261 -32.04073 1.000 102.73615 275 GLU F N 1
ATOM 7298 C CA . GLU F 1 277 ? -17.97325 37.36560 -32.90469 1.000 114.00032 275 GLU F CA 1
ATOM 7299 C C . GLU F 1 277 ? -18.10113 36.31660 -34.00044 1.000 119.27488 275 GLU F C 1
ATOM 7300 O O . GLU F 1 277 ? -17.75675 35.14410 -33.78239 1.000 125.82111 275 GLU F O 1
ATOM 7306 N N . PRO F 1 278 ? -18.59027 36.68031 -35.19368 1.000 123.08861 276 PRO F N 1
ATOM 7307 C CA . PRO F 1 278 ? -18.80402 35.75465 -36.31077 1.000 129.87387 276 PRO F CA 1
ATOM 7308 C C . PRO F 1 278 ? -17.50043 35.20360 -36.87949 1.000 136.41453 276 PRO F C 1
ATOM 7309 O O . PRO F 1 278 ? -17.40788 35.03457 -38.09489 1.000 129.07626 276 PRO F O 1
ATOM 7313 N N . MET G 2 1 ? -48.20358 22.90039 -5.80874 1.000 78.34436 -1 MET G N 1
ATOM 7314 C CA . MET G 2 1 ? -49.16620 22.24911 -4.93669 1.000 73.89476 -1 MET G CA 1
ATOM 7315 C C . MET G 2 1 ? -48.99356 22.78437 -3.50624 1.000 82.70246 -1 MET G C 1
ATOM 7316 O O . MET G 2 1 ? -48.77375 22.01494 -2.57116 1.000 70.06566 -1 MET G O 1
ATOM 7321 N N . GLY G 2 2 ? -49.08886 24.10353 -3.35908 1.000 101.41247 0 GLY G N 1
ATOM 7322 C CA . GLY G 2 2 ? -49.00363 24.70520 -2.03571 1.000 84.31804 0 GLY G CA 1
ATOM 7323 C C . GLY G 2 2 ? -47.57463 24.67872 -1.50422 1.000 101.56604 0 GLY G C 1
ATOM 7324 O O . GLY G 2 2 ? -46.62615 25.15922 -2.14481 1.000 110.25315 0 GLY G O 1
ATOM 7325 N N . ILE G 2 3 ? -47.42182 24.14445 -0.28990 1.000 83.50653 1 ILE G N 1
ATOM 7326 C CA . ILE G 2 3 ? -46.12577 23.94011 0.35963 1.000 74.77813 1 ILE G CA 1
ATOM 7327 C C . ILE G 2 3 ? -45.21511 23.00734 -0.4328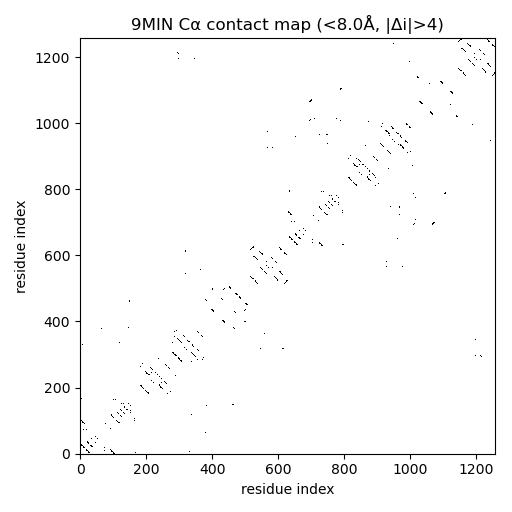6 1.000 54.48247 1 ILE G C 1
ATOM 7328 O O . ILE G 2 3 ? -44.08475 22.73370 -0.01744 1.000 46.46502 1 ILE G O 1
ATOM 7333 N N . GLN G 2 4 ? -45.69083 22.51018 -1.56750 1.000 51.49817 2 GLN G N 1
ATOM 7334 C CA . GLN G 2 4 ? -44.92615 21.61889 -2.42596 1.000 47.69861 2 GLN G CA 1
ATOM 7335 C C . GLN G 2 4 ? -44.51266 22.38818 -3.67063 1.000 53.98999 2 GLN G C 1
ATOM 7336 O O . GLN G 2 4 ? -45.37051 22.88317 -4.41038 1.000 54.36121 2 GLN G O 1
ATOM 7342 N N . ARG G 2 5 ? -43.20682 22.49551 -3.89144 1.000 44.21182 3 ARG G N 1
ATOM 7343 C CA . ARG G 2 5 ? -42.65076 23.19990 -5.03763 1.000 42.51505 3 ARG G CA 1
ATOM 7344 C C . ARG G 2 5 ? -41.98671 22.19477 -5.96808 1.000 32.67193 3 ARG G C 1
ATOM 7345 O O . ARG G 2 5 ? -41.25397 21.30981 -5.51190 1.000 31.08766 3 ARG G O 1
ATOM 7353 N N . THR G 2 6 ? -42.26027 22.32402 -7.26699 1.000 32.84274 4 THR G N 1
ATOM 7354 C CA . THR G 2 6 ? -41.68007 21.44184 -8.26563 1.000 31.65388 4 THR G CA 1
ATOM 7355 C C . THR G 2 6 ? -40.22504 21.82590 -8.53704 1.000 39.25528 4 THR G C 1
ATOM 7356 O O . THR G 2 6 ? -39.85424 22.99891 -8.43785 1.000 34.85859 4 THR G O 1
ATOM 7360 N N . PRO G 2 7 ? -39.37059 20.84900 -8.83689 1.000 29.24939 5 PRO G N 1
ATOM 7361 C CA . PRO G 2 7 ? -37.94851 21.15269 -9.02809 1.000 35.93043 5 PRO G CA 1
ATOM 7362 C C . PRO G 2 7 ? -37.67247 21.77908 -10.38427 1.000 37.67795 5 PRO G C 1
ATOM 7363 O O . PRO G 2 7 ? -38.30186 21.44175 -11.38989 1.000 32.28065 5 PRO G O 1
ATOM 7367 N N . LYS G 2 8 ? -36.71949 22.70622 -10.39891 1.000 30.28479 6 LYS G N 1
ATOM 7368 C CA . LYS G 2 8 ? -36.09235 23.12086 -11.64212 1.000 29.66861 6 LYS G CA 1
ATOM 7369 C C . LYS G 2 8 ? -34.98831 22.12879 -11.97645 1.000 30.61980 6 LYS G C 1
ATOM 7370 O O . LYS G 2 8 ? -34.28389 21.64120 -11.08781 1.000 27.14436 6 LYS G O 1
ATOM 7376 N N . ILE G 2 9 ? -34.83855 21.82684 -13.26192 1.000 28.60267 7 ILE G N 1
ATOM 7377 C CA . ILE G 2 9 ? -33.96171 20.75268 -13.70855 1.000 27.23316 7 ILE G CA 1
ATOM 7378 C C . ILE G 2 9 ? -33.00828 21.30113 -14.75587 1.000 27.79927 7 ILE G C 1
ATOM 7379 O O . ILE G 2 9 ? -33.44179 21.91928 -15.73447 1.000 29.31298 7 ILE G O 1
ATOM 7384 N N . GLN G 2 10 ? -31.71259 21.08573 -14.54403 1.000 28.81790 8 GLN G N 1
ATOM 7385 C CA . GLN G 2 10 ? -30.69609 21.40898 -15.53378 1.000 36.98134 8 GLN G CA 1
ATOM 7386 C C . GLN G 2 10 ? -29.82331 20.18854 -15.76804 1.000 30.90510 8 GLN G C 1
ATOM 7387 O O . GLN G 2 10 ? -29.35368 19.56834 -14.81052 1.000 26.27014 8 GLN G O 1
ATOM 7393 N N . VAL G 2 11 ? -29.61023 19.84795 -17.03581 1.000 26.94421 9 VAL G N 1
ATOM 7394 C CA . VAL G 2 11 ? -28.70816 18.77355 -17.43030 1.000 28.51957 9 VAL G CA 1
ATOM 7395 C C . VAL G 2 11 ? -27.56898 19.39817 -18.21993 1.000 27.15269 9 VAL G C 1
ATOM 7396 O O . VAL G 2 11 ? -27.80845 20.14537 -19.17509 1.000 33.11107 9 VAL G O 1
ATOM 7400 N N . TYR G 2 12 ? -26.33724 19.09956 -17.82152 1.000 27.84774 10 TYR G N 1
ATOM 7401 C CA . TYR G 2 12 ? -25.17405 19.76328 -18.39675 1.000 32.05473 10 TYR G CA 1
ATOM 7402 C C . TYR G 2 12 ? -23.93181 18.96727 -18.02889 1.000 28.32957 10 TYR G C 1
ATOM 7403 O O . TYR G 2 12 ? -23.97392 18.06151 -17.19392 1.000 33.74289 10 TYR G O 1
ATOM 7412 N N . SER G 2 13 ? -22.82414 19.31675 -18.66998 1.000 27.83502 11 SER G N 1
ATOM 7413 C CA . SER G 2 13 ? -21.53525 18.69749 -18.40805 1.000 28.80630 11 SER G CA 1
ATOM 7414 C C . SER G 2 13 ? -20.68688 19.59003 -17.51045 1.000 28.75031 11 SER G C 1
ATOM 7415 O O . SER G 2 13 ? -20.79481 20.81837 -17.54487 1.000 45.80553 11 SER G O 1
ATOM 7418 N N . ARG G 2 14 ? -19.83741 18.95573 -16.69826 1.000 32.35557 12 ARG G N 1
ATOM 7419 C CA . ARG G 2 14 ? -18.94607 19.71968 -15.83122 1.000 31.30661 12 ARG G CA 1
ATOM 7420 C C . ARG G 2 14 ? -18.01053 20.59942 -16.65174 1.000 34.89528 12 ARG G C 1
ATOM 7421 O O . ARG G 2 14 ? -17.77699 21.76451 -16.30923 1.000 31.26975 12 ARG G O 1
ATOM 7429 N N . HIS G 2 15 ? -17.47918 20.06447 -17.74739 1.000 30.23837 13 HIS G N 1
ATOM 7430 C CA . HIS G 2 15 ? -16.57899 20.77946 -18.63370 1.000 35.18630 13 HIS G CA 1
ATOM 7431 C C . HIS G 2 15 ? -17.22793 20.91084 -20.00535 1.000 35.09940 13 HIS G C 1
ATOM 7432 O O . HIS G 2 15 ? -18.10908 20.11758 -20.34719 1.000 31.68566 13 HIS G O 1
ATOM 7439 N N . PRO G 2 16 ? -16.85690 21.92485 -20.79171 1.000 41.48056 14 PRO G N 1
ATOM 7440 C CA . PRO G 2 16 ? -17.36708 22.01235 -22.16820 1.000 35.52993 14 PRO G CA 1
ATOM 7441 C C . PRO G 2 16 ? -17.20092 20.70241 -22.92434 1.000 39.70330 14 PRO G C 1
ATOM 7442 O O . PRO G 2 16 ? -16.08574 20.18513 -23.04015 1.000 36.57904 14 PRO G O 1
ATOM 7446 N N . ALA G 2 17 ? -18.29919 20.17067 -23.45596 1.000 34.50001 15 ALA G N 1
ATOM 7447 C CA . ALA G 2 17 ? -18.29984 18.81282 -23.98306 1.000 40.55864 15 ALA G CA 1
ATOM 7448 C C . ALA G 2 17 ? -17.52659 18.72405 -25.29495 1.000 47.56862 15 ALA G C 1
ATOM 7449 O O . ALA G 2 17 ? -17.81600 19.44758 -26.25328 1.000 47.97301 15 ALA G O 1
ATOM 7451 N N . GLU G 2 18 ? -16.54307 17.82553 -25.33203 1.000 35.87863 16 GLU G N 1
ATOM 7452 C CA . GLU G 2 18 ? -15.80143 17.49012 -26.54005 1.000 37.43055 16 GLU G CA 1
ATOM 7453 C C . GLU G 2 18 ? -15.95479 15.99880 -26.78879 1.000 37.64272 16 GLU G C 1
ATOM 7454 O O . GLU G 2 18 ? -15.73305 15.19060 -25.87945 1.000 37.67354 16 GLU G O 1
ATOM 7460 N N . ASN G 2 19 ? -16.35590 15.64088 -28.00667 1.000 37.93524 17 ASN G N 1
ATOM 7461 C CA . ASN G 2 19 ? -16.55342 14.23724 -28.33911 1.000 38.16759 17 ASN G CA 1
ATOM 7462 C C . ASN G 2 19 ? -15.28760 13.43873 -28.06569 1.000 37.87785 17 ASN G C 1
ATOM 7463 O O . ASN G 2 19 ? -14.19387 13.80916 -28.50149 1.000 39.31810 17 ASN G O 1
ATOM 7468 N N . GLY G 2 20 ? -15.44446 12.34249 -27.32774 1.000 36.62356 18 GLY G N 1
ATOM 7469 C CA . GLY G 2 20 ? -14.35020 11.45818 -27.01272 1.000 36.92627 18 GLY G CA 1
ATOM 7470 C C . GLY G 2 20 ? -13.64345 11.75147 -25.70939 1.000 41.21494 18 GLY G C 1
ATOM 7471 O O . GLY G 2 20 ? -12.89001 10.89847 -25.22912 1.000 38.88506 18 GLY G O 1
ATOM 7472 N N . LYS G 2 21 ? -13.87838 12.90720 -25.10177 1.000 36.48124 19 LYS G N 1
ATOM 7473 C CA . LYS G 2 21 ? -13.16396 13.29627 -23.89577 1.000 35.49975 19 LYS G CA 1
ATOM 7474 C C . LYS G 2 21 ? -14.01480 12.97580 -22.67649 1.000 33.67285 19 LYS G C 1
ATOM 7475 O O . LYS G 2 21 ? -15.19406 13.34003 -22.62284 1.000 34.90844 19 LYS G O 1
ATOM 7481 N N . SER G 2 22 ? -13.42744 12.25538 -21.72357 1.000 32.55114 20 SER G N 1
ATOM 7482 C CA . SER G 2 22 ? -14.13266 11.94802 -20.48930 1.000 31.05505 20 SER G CA 1
ATOM 7483 C C . SER G 2 22 ? -14.51822 13.23757 -19.77508 1.000 32.50582 20 SER G C 1
ATOM 7484 O O . SER G 2 22 ? -13.84436 14.26586 -19.88499 1.000 31.21798 20 SER G O 1
ATOM 7487 N N . ASN G 2 23 ? -15.61257 13.17012 -19.03222 1.000 32.02351 21 ASN G N 1
ATOM 7488 C CA . ASN G 2 23 ? -16.25415 14.35033 -18.47848 1.000 30.12643 21 ASN G CA 1
ATOM 7489 C C . ASN G 2 23 ? -17.11609 13.89206 -17.30868 1.000 28.50345 21 ASN G C 1
ATOM 7490 O O . ASN G 2 23 ? -17.03678 12.73859 -16.87319 1.000 34.03230 21 ASN G O 1
ATOM 7495 N N . PHE G 2 24 ? -17.94217 14.79823 -16.79718 1.000 26.62367 22 PHE G N 1
ATOM 7496 C CA . PHE G 2 24 ? -18.95420 14.47484 -15.80288 1.000 32.30617 22 PHE G CA 1
ATOM 7497 C C . PHE G 2 24 ? -20.29352 14.98882 -16.29955 1.000 25.19084 22 PHE G C 1
ATOM 7498 O O . PHE G 2 24 ? -20.41086 16.16034 -16.67059 1.000 31.22247 22 PHE G O 1
ATOM 7506 N N . LEU G 2 25 ? -21.29657 14.11813 -16.30143 1.000 30.52431 23 LEU G N 1
ATOM 7507 C CA . LEU G 2 25 ? -22.65543 14.50959 -16.63816 1.000 24.36240 23 LEU G CA 1
ATOM 7508 C C . LEU G 2 25 ? -23.39230 14.88418 -15.36200 1.000 24.41998 23 LEU G C 1
ATOM 7509 O O . LEU G 2 25 ? -23.47429 14.08253 -14.42708 1.000 24.80411 23 LEU G O 1
ATOM 7514 N N . ASN G 2 26 ? -23.94188 16.09108 -15.33701 1.000 31.88751 24 ASN G N 1
ATOM 7515 C CA . ASN G 2 26 ? -24.58123 16.64162 -14.15608 1.000 34.40605 24 ASN G CA 1
ATOM 7516 C C . ASN G 2 26 ? -26.07785 16.78466 -14.38744 1.000 29.89305 24 ASN G C 1
ATOM 7517 O O . ASN G 2 26 ? -26.53151 17.06261 -15.50096 1.000 32.89193 24 ASN G O 1
ATOM 7522 N N . CYS G 2 27 ? -26.83956 16.59397 -13.31588 1.000 26.04215 25 CYS G N 1
ATOM 7523 C CA . CYS G 2 27 ? -28.25305 16.94556 -13.27519 1.000 23.17850 25 CYS G CA 1
ATOM 7524 C C . CYS G 2 27 ? -28.49367 17.68460 -11.96994 1.000 25.89741 25 CYS G C 1
ATOM 7525 O O . CYS G 2 27 ? -28.48735 17.07813 -10.89372 1.000 30.27065 25 CYS G O 1
ATOM 7528 N N . TYR G 2 28 ? -28.71646 18.98610 -12.07127 1.000 26.03547 26 TYR G N 1
ATOM 7529 C CA . TYR G 2 28 ? -28.91252 19.84754 -10.91779 1.000 27.81504 26 TYR G CA 1
ATOM 7530 C C . TYR G 2 28 ? -30.40335 20.11002 -10.75806 1.000 24.60573 26 TYR G C 1
ATOM 7531 O O . TYR G 2 28 ? -31.04388 20.65163 -11.66467 1.000 27.98859 26 TYR G O 1
ATOM 7540 N N . VAL G 2 29 ? -30.95376 19.69518 -9.62160 1.000 25.13329 27 VAL G N 1
ATOM 7541 C CA . VAL G 2 29 ? -32.35676 19.89957 -9.28766 1.000 24.74518 27 VAL G CA 1
ATOM 7542 C C . VAL G 2 29 ? -32.40977 20.86809 -8.11701 1.000 28.12122 27 VAL G C 1
ATOM 7543 O O . VAL G 2 29 ? -31.74502 20.65659 -7.09765 1.000 28.08982 27 VAL G O 1
ATOM 7547 N N . SER G 2 30 ? -33.18768 21.93266 -8.26137 1.000 26.51076 28 SER G N 1
ATOM 7548 C CA . SER G 2 30 ? -33.24640 22.95798 -7.23484 1.000 31.89456 28 SER G CA 1
ATOM 7549 C C . SER G 2 30 ? -34.66519 23.49001 -7.14612 1.000 36.31932 28 SER G C 1
ATOM 7550 O O . SER G 2 30 ? -35.53915 23.12901 -7.93518 1.000 30.88653 28 SER G O 1
ATOM 7553 N N . GLY G 2 31 ? -34.89403 24.33556 -6.14721 1.000 30.20096 29 GLY G N 1
ATOM 7554 C CA . GLY G 2 31 ? -36.18412 24.97193 -5.99804 1.000 30.91382 29 GLY G CA 1
ATOM 7555 C C . GLY G 2 31 ? -37.32474 24.05301 -5.62597 1.000 41.32186 29 GLY G C 1
ATOM 7556 O O . GLY G 2 31 ? -38.48401 24.42224 -5.82275 1.000 33.22350 29 GLY G O 1
ATOM 7557 N N . PHE G 2 32 ? -37.04407 22.86214 -5.10287 1.000 29.32446 30 PHE G N 1
ATOM 7558 C CA . PHE G 2 32 ? -38.09582 21.89036 -4.84244 1.000 29.18232 30 PHE G CA 1
ATOM 7559 C C . PHE G 2 32 ? -38.30315 21.67576 -3.34817 1.000 32.59388 30 PHE G C 1
ATOM 7560 O O . PHE G 2 32 ? -37.40654 21.87738 -2.52534 1.000 32.07861 30 PHE G O 1
ATOM 7568 N N . HIS G 2 33 ? -39.51380 21.24668 -3.01792 1.000 30.12506 31 HIS G N 1
ATOM 7569 C CA . HIS G 2 33 ? -39.93024 20.93210 -1.66043 1.000 30.71379 31 HIS G CA 1
ATOM 7570 C C . HIS G 2 33 ? -41.14848 20.02292 -1.74330 1.000 32.26182 31 HIS G C 1
ATOM 7571 O O . HIS G 2 33 ? -42.05589 20.29386 -2.53833 1.000 31.74478 31 HIS G O 1
ATOM 7578 N N . PRO G 2 34 ? -41.21476 18.93168 -0.96326 1.000 36.90665 32 PRO G N 1
ATOM 7579 C CA . PRO G 2 34 ? -40.24235 18.43551 0.02543 1.000 44.09750 32 PRO G CA 1
ATOM 7580 C C . PRO G 2 34 ? -38.98667 17.82726 -0.60704 1.000 28.98190 32 PRO G C 1
ATOM 7581 O O . PRO G 2 34 ? -38.86353 17.75107 -1.82501 1.000 28.25791 32 PRO G O 1
ATOM 7585 N N . SER G 2 35 ? -38.03532 17.38995 0.22317 1.000 30.57205 33 SER G N 1
ATOM 7586 C CA . SER G 2 35 ? -36.72962 16.94902 -0.25324 1.000 29.91370 33 SER G CA 1
ATOM 7587 C C . SER G 2 35 ? -36.76252 15.58252 -0.92328 1.000 30.19090 33 SER G C 1
ATOM 7588 O O . SER G 2 35 ? -35.85265 15.27246 -1.70135 1.000 35.95396 33 SER G O 1
ATOM 7591 N N . ASP G 2 36 ? -37.76033 14.75248 -0.62404 1.000 33.16312 34 ASP G N 1
ATOM 7592 C CA . ASP G 2 36 ? -37.85116 13.44267 -1.25764 1.000 32.07787 34 ASP G CA 1
ATOM 7593 C C . ASP G 2 36 ? -37.92883 13.59645 -2.76973 1.000 27.55762 34 ASP G C 1
ATOM 7594 O O . ASP G 2 36 ? -38.87284 14.19239 -3.29534 1.000 38.01948 34 ASP G O 1
ATOM 7599 N N . ILE G 2 37 ? -36.92034 13.07213 -3.46503 1.000 34.26140 35 ILE G N 1
ATOM 7600 C CA . ILE G 2 37 ? -36.82507 13.21054 -4.91225 1.000 35.58570 35 ILE G CA 1
ATOM 7601 C C . ILE G 2 37 ? -35.98326 12.05987 -5.44271 1.000 28.87821 35 ILE G C 1
ATOM 7602 O O . ILE G 2 37 ? -35.05554 11.59153 -4.77732 1.000 29.67604 35 ILE G O 1
ATOM 7607 N N . GLU G 2 38 ? -36.31874 11.59215 -6.64151 1.000 28.21935 36 GLU G N 1
ATOM 7608 C CA . GLU G 2 38 ? -35.56788 10.53899 -7.30988 1.000 27.47635 36 GLU G CA 1
ATOM 7609 C C . GLU G 2 38 ? -35.07686 11.07221 -8.64554 1.000 28.25094 36 GLU G C 1
ATOM 7610 O O . GLU G 2 38 ? -35.85909 11.62356 -9.42453 1.000 24.33401 36 GLU G O 1
ATOM 7616 N N . VAL G 2 39 ? -33.78497 10.90982 -8.90515 1.000 32.18627 37 VAL G N 1
ATOM 7617 C CA . VAL G 2 39 ? -33.14455 11.44599 -10.09774 1.000 29.10577 37 VAL G CA 1
ATOM 7618 C C . VAL G 2 39 ? -32.32180 10.34312 -10.74254 1.000 26.48388 37 VAL G C 1
ATOM 7619 O O . VAL G 2 39 ? -31.49174 9.71263 -10.07916 1.000 32.76802 37 VAL G O 1
ATOM 7623 N N . ASP G 2 40 ? -32.55936 10.10619 -12.02797 1.000 29.14759 38 ASP G N 1
ATOM 7624 C CA . ASP G 2 40 ? -31.80759 9.13622 -12.80584 1.000 23.70047 38 ASP G CA 1
ATOM 7625 C C . ASP G 2 40 ? -31.12489 9.84566 -13.96469 1.000 31.48166 38 ASP G C 1
ATOM 7626 O O . ASP G 2 40 ? -31.69527 10.75758 -14.56864 1.000 35.51849 38 ASP G O 1
ATOM 7631 N N . LEU G 2 41 ? -29.90433 9.43007 -14.27255 1.000 23.48567 39 LEU G N 1
ATOM 7632 C CA . LEU G 2 41 ? -29.24799 9.83160 -15.50588 1.000 23.70118 39 LEU G CA 1
ATOM 7633 C C . LEU G 2 41 ? -29.45789 8.72803 -16.52910 1.000 31.55909 39 LEU G C 1
ATOM 7634 O O . LEU G 2 41 ? -29.41078 7.54252 -16.19274 1.000 27.54234 39 LEU G O 1
ATOM 7639 N N . LEU G 2 42 ? -29.71984 9.12123 -17.76922 1.000 28.06128 40 LEU G N 1
ATOM 7640 C CA . LEU G 2 42 ? -30.10972 8.19198 -18.81703 1.000 30.70084 40 LEU G CA 1
ATOM 7641 C C . LEU G 2 42 ? -29.11708 8.23118 -19.96697 1.000 33.28088 40 LEU G C 1
ATOM 7642 O O . LEU G 2 42 ? -28.61586 9.29782 -20.33422 1.000 27.09104 40 LEU G O 1
ATOM 7647 N N . LYS G 2 43 ? -28.84149 7.05613 -20.52797 1.000 28.04115 41 LYS G N 1
ATOM 7648 C CA . LYS G 2 43 ? -28.01152 6.90968 -21.71706 1.000 28.76238 41 LYS G CA 1
ATOM 7649 C C . LYS G 2 43 ? -28.74368 6.02971 -22.71860 1.000 30.34561 41 LYS G C 1
ATOM 7650 O O . LYS G 2 43 ? -28.99631 4.85289 -22.44129 1.000 30.92835 41 LYS G O 1
ATOM 7656 N N . ASN G 2 44 ? -29.06516 6.59651 -23.88316 1.000 31.30036 42 ASN G N 1
ATOM 7657 C CA . ASN G 2 44 ? -29.69102 5.86253 -24.98641 1.000 33.14593 42 ASN G CA 1
ATOM 7658 C C . ASN G 2 44 ? -30.93493 5.10263 -24.53230 1.000 33.59993 42 ASN G C 1
ATOM 7659 O O . ASN G 2 44 ? -31.22824 4.00997 -25.01811 1.000 35.09283 42 ASN G O 1
ATOM 7664 N N . GLY G 2 45 ? -31.68492 5.68810 -23.60198 1.000 32.53187 43 GLY G N 1
ATOM 7665 C CA . GLY G 2 45 ? -32.90076 5.04567 -23.14428 1.000 33.59272 43 GLY G CA 1
ATOM 7666 C C . GLY G 2 45 ? -32.68844 3.98932 -22.08384 1.000 32.74759 43 GLY G C 1
ATOM 7667 O O . GLY G 2 45 ? -33.49946 3.06721 -21.97041 1.000 33.90525 43 GLY G O 1
ATOM 7668 N N . GLU G 2 46 ? -31.61128 4.08985 -21.30668 1.000 41.38496 44 GLU G N 1
ATOM 7669 C CA . GLU G 2 46 ? -31.34371 3.16483 -20.21541 1.000 38.36606 44 GLU G CA 1
ATOM 7670 C C . GLU G 2 46 ? -30.84388 3.93193 -19.00454 1.000 29.48153 44 GLU G C 1
ATOM 7671 O O . GLU G 2 46 ? -30.19095 4.96985 -19.13130 1.000 28.50831 44 GLU G O 1
ATOM 7677 N N . ARG G 2 47 ? -31.15988 3.40854 -17.82639 1.000 33.88247 45 ARG G N 1
ATOM 7678 C CA . ARG G 2 47 ? -30.70360 4.03132 -16.59537 1.000 27.96257 45 ARG G CA 1
ATOM 7679 C C . ARG G 2 47 ? -29.19470 3.86551 -16.45694 1.000 34.53344 45 ARG G C 1
ATOM 7680 O O . ARG G 2 47 ? -28.64515 2.79350 -16.71948 1.000 28.67005 45 ARG G O 1
ATOM 7688 N N . ILE G 2 48 ? -28.52387 4.93132 -16.04334 1.000 29.68982 46 ILE G N 1
ATOM 7689 C CA . ILE G 2 48 ? -27.08540 4.90280 -15.81373 1.000 37.63807 46 ILE G CA 1
ATOM 7690 C C . ILE G 2 48 ? -26.82645 4.48981 -14.37179 1.000 34.58342 46 ILE G C 1
ATOM 7691 O O . ILE G 2 48 ? -27.43407 5.02956 -13.43892 1.000 30.90670 46 ILE G O 1
ATOM 7696 N N . GLU G 2 49 ? -25.93279 3.52668 -14.18834 1.000 27.01162 47 GLU G N 1
ATOM 7697 C CA . GLU G 2 49 ? -25.52745 3.11351 -12.85587 1.000 31.13695 47 GLU G CA 1
ATOM 7698 C C . GLU G 2 49 ? -24.39406 4.00071 -12.35321 1.000 26.43740 47 GLU G C 1
ATOM 7699 O O . GLU G 2 49 ? -23.75815 4.72879 -13.11960 1.000 36.18391 47 GLU G O 1
ATOM 7705 N N . LYS G 2 50 ? -24.17477 3.95899 -11.03727 1.000 29.72198 48 LYS G N 1
ATOM 7706 C CA . LYS G 2 50 ? -23.07895 4.68574 -10.39718 1.000 26.21005 48 LYS G CA 1
ATOM 7707 C C . LYS G 2 50 ? -23.28871 6.19584 -10.48367 1.000 27.01645 48 LYS G C 1
ATOM 7708 O O . LYS G 2 50 ? -22.34322 6.95457 -10.69658 1.000 41.34367 48 LYS G O 1
ATOM 7714 N N . VAL G 2 51 ? -24.53063 6.63436 -10.31570 1.000 24.35481 49 VAL G N 1
ATOM 7715 C CA . VAL G 2 51 ? -24.84739 8.05505 -10.25427 1.000 26.79616 49 VAL G CA 1
ATOM 7716 C C . VAL G 2 51 ? -24.74075 8.49335 -8.80132 1.000 30.56263 49 VAL G C 1
ATOM 7717 O O . VAL G 2 51 ? -25.43959 7.96673 -7.92962 1.000 34.40281 49 VAL G O 1
ATOM 7721 N N . GLU G 2 52 ? -23.86824 9.45472 -8.54081 1.000 23.26978 50 GLU G N 1
ATOM 7722 C CA . GLU G 2 52 ? -23.66827 9.98631 -7.20445 1.000 25.87782 50 GLU G CA 1
ATOM 7723 C C . GLU G 2 52 ? -24.38017 11.32779 -7.08448 1.000 30.83976 50 GLU G C 1
ATOM 7724 O O . GLU G 2 52 ? -24.75144 11.94685 -8.08248 1.000 26.92803 50 GLU G O 1
ATOM 7730 N N . HIS G 2 53 ? -24.58299 11.77244 -5.84729 1.000 28.12243 51 HIS G N 1
ATOM 7731 C CA . HIS G 2 53 ? -25.26418 13.03847 -5.61959 1.000 31.90416 51 HIS G CA 1
ATOM 7732 C C . HIS G 2 53 ? -24.66771 13.75677 -4.41693 1.000 33.33127 51 HIS G C 1
ATOM 7733 O O . HIS G 2 53 ? -24.08542 13.14367 -3.51860 1.000 25.59941 51 HIS G O 1
ATOM 7740 N N . SER G 2 54 ? -24.82766 15.07881 -4.41593 1.000 24.97141 52 SER G N 1
ATOM 7741 C CA . SER G 2 54 ? -24.32410 15.91299 -3.33743 1.000 25.33073 52 SER G CA 1
ATOM 7742 C C . SER G 2 54 ? -25.16848 15.73286 -2.07867 1.000 30.17092 52 SER G C 1
ATOM 7743 O O . SER G 2 54 ? -26.21526 15.08051 -2.07960 1.000 25.55841 52 SER G O 1
ATOM 7746 N N . ASP G 2 55 ? -24.69778 16.33109 -0.99016 1.000 25.90801 53 ASP G N 1
ATOM 7747 C CA . ASP G 2 55 ? -25.42666 16.28474 0.26621 1.000 26.91606 53 ASP G CA 1
ATOM 7748 C C . ASP G 2 55 ? -26.53931 17.32348 0.26140 1.000 29.27649 53 ASP G C 1
ATOM 7749 O O . ASP G 2 55 ? -26.35873 18.44652 -0.21706 1.000 29.32492 53 ASP G O 1
ATOM 7754 N N . LEU G 2 56 ? -27.69673 16.93362 0.78917 1.000 30.63040 54 LEU G N 1
ATOM 7755 C CA . LEU G 2 56 ? -28.89098 17.76456 0.70746 1.000 27.31701 54 LEU G CA 1
ATOM 7756 C C . LEU G 2 56 ? -28.68016 19.10536 1.39716 1.000 27.87794 54 LEU G C 1
ATOM 7757 O O . LEU G 2 56 ? -28.34545 19.16172 2.58396 1.000 28.98731 54 LEU G O 1
ATOM 7762 N N . SER G 2 57 ? -28.87965 20.18269 0.64554 1.000 27.84190 55 SER G N 1
ATOM 7763 C CA . SER G 2 57 ? -28.81879 21.54522 1.15023 1.000 31.02560 55 SER G CA 1
ATOM 7764 C C . SER G 2 57 ? -30.04733 22.28502 0.63517 1.000 29.27291 55 SER G C 1
ATOM 7765 O O . SER G 2 57 ? -30.83196 21.74722 -0.15200 1.000 28.34680 55 SER G O 1
ATOM 7768 N N . PHE G 2 58 ? -30.22167 23.52911 1.07223 1.000 30.67398 56 PHE G N 1
ATOM 7769 C CA . PHE G 2 58 ? -31.37500 24.30594 0.64227 1.000 37.69475 56 PHE G CA 1
ATOM 7770 C C . PHE G 2 58 ? -30.99623 25.77621 0.53782 1.000 38.42733 56 PHE G C 1
ATOM 7771 O O . PHE G 2 58 ? -29.92115 26.20174 0.97109 1.000 35.50593 56 PHE G O 1
ATOM 7779 N N . SER G 2 59 ? -31.90454 26.54705 -0.05664 1.000 39.98059 57 SER G N 1
ATOM 7780 C CA . SER G 2 59 ? -31.69245 27.94715 -0.37508 1.000 36.57109 57 SER G CA 1
ATOM 7781 C C . SER G 2 59 ? -32.35243 28.83517 0.67602 1.000 36.97080 57 SER G C 1
ATOM 7782 O O . SER G 2 59 ? -32.80978 28.36736 1.72269 1.000 42.73113 57 SER G O 1
ATOM 7785 N N . LYS G 2 60 ? -32.41316 30.13782 0.38759 1.000 38.81916 58 LYS G N 1
ATOM 7786 C CA . LYS G 2 60 ? -32.97962 31.08680 1.34023 1.000 43.39114 58 LYS G CA 1
ATOM 7787 C C . LYS G 2 60 ? -34.48075 30.88119 1.51622 1.000 41.20075 58 LYS G C 1
ATOM 7788 O O . LYS G 2 60 ? -35.00375 31.02890 2.62717 1.000 42.99433 58 LYS G O 1
ATOM 7794 N N . ASP G 2 61 ? -35.18864 30.52360 0.44404 1.000 41.88611 59 ASP G N 1
ATOM 7795 C CA . ASP G 2 61 ? -36.61874 30.24704 0.53050 1.000 40.38713 59 ASP G CA 1
ATOM 7796 C C . ASP G 2 61 ? -36.92442 28.83738 1.02821 1.000 40.18952 59 ASP G C 1
ATOM 7797 O O . ASP G 2 61 ? -38.08400 28.41406 0.95606 1.000 38.60102 59 ASP G O 1
ATOM 7802 N N . TRP G 2 62 ? -35.91370 28.11127 1.50757 1.000 37.46168 60 TRP G N 1
ATOM 7803 C CA . TRP G 2 62 ? -35.97819 26.76902 2.08225 1.000 36.11755 60 TRP G CA 1
ATOM 7804 C C . TRP G 2 62 ? -36.14759 25.69111 1.02130 1.000 34.19589 60 TRP G C 1
ATOM 7805 O O . TRP G 2 62 ? -36.27301 24.51120 1.37498 1.000 33.21117 60 TRP G O 1
ATOM 7816 N N . SER G 2 63 ? -36.15240 26.04130 -0.25830 1.000 33.86522 61 SER G N 1
ATOM 7817 C CA . SER G 2 63 ? -36.24293 25.02372 -1.29136 1.000 32.23921 61 SER G CA 1
ATOM 7818 C C . SER G 2 63 ? -34.91597 24.28485 -1.41601 1.000 34.12255 61 SER G C 1
ATOM 7819 O O . SER G 2 63 ? -33.84099 24.89017 -1.36856 1.000 31.13194 61 SER G O 1
ATOM 7822 N N . PHE G 2 64 ? -34.99885 22.96879 -1.59113 1.000 29.52412 62 PHE G N 1
ATOM 7823 C CA . PHE G 2 64 ? -33.81872 22.12133 -1.59026 1.000 28.70676 62 PHE G CA 1
ATOM 7824 C C . PHE G 2 64 ? -33.13793 22.14438 -2.95163 1.000 27.61315 62 PHE G C 1
ATOM 7825 O O . PHE G 2 64 ? -33.73949 22.48216 -3.97414 1.000 31.34002 62 PHE G O 1
ATOM 7833 N N . TYR G 2 65 ? -31.86178 21.77238 -2.95557 1.000 33.39394 63 TYR G N 1
ATOM 7834 C CA . TYR G 2 65 ? -31.14256 21.56770 -4.20095 1.000 33.67696 63 TYR G CA 1
ATOM 7835 C C . TYR G 2 65 ? -30.19184 20.39013 -4.05162 1.000 31.83593 63 TYR G C 1
ATOM 7836 O O . TYR G 2 65 ? -29.66325 20.12863 -2.96852 1.000 31.05085 63 TYR G O 1
ATOM 7845 N N . LEU G 2 66 ? -29.98797 19.67958 -5.15907 1.000 31.97897 64 LEU G N 1
ATOM 7846 C CA . LEU G 2 66 ? -29.11183 18.51997 -5.21950 1.000 23.84192 64 LEU G CA 1
ATOM 7847 C C . LEU G 2 66 ? -28.42687 18.48832 -6.57551 1.000 23.48187 64 LEU G C 1
ATOM 7848 O O . LEU G 2 66 ? -29.02846 18.85073 -7.59010 1.000 26.05084 64 LEU G O 1
ATOM 7853 N N . LEU G 2 67 ? -27.17675 18.04133 -6.59537 1.000 23.32554 65 LEU G N 1
ATOM 7854 C CA . LEU G 2 67 ? -26.46399 17.78545 -7.83895 1.000 25.90768 65 LEU G CA 1
ATOM 7855 C C . LEU G 2 67 ? -26.24102 16.28754 -7.97278 1.000 25.64158 65 LEU G C 1
ATOM 7856 O O . LEU G 2 67 ? -25.59901 15.67374 -7.11588 1.000 25.28780 65 LEU G O 1
ATOM 7861 N N . TYR G 2 68 ? -26.75781 15.71058 -9.04920 1.000 24.49230 66 TYR G N 1
ATOM 7862 C CA . TYR G 2 68 ? -26.48799 14.32724 -9.40356 1.000 25.97315 66 TYR G CA 1
ATOM 7863 C C . TYR G 2 68 ? -25.45011 14.31254 -10.51277 1.000 26.65155 66 TYR G C 1
ATOM 7864 O O . TYR G 2 68 ? -25.49539 15.14210 -11.42323 1.000 28.60158 66 TYR G O 1
ATOM 7873 N N . TYR G 2 69 ? -24.51654 13.37050 -10.44075 1.000 24.51277 67 TYR G N 1
ATOM 7874 C CA . TYR G 2 69 ? -23.39865 13.41335 -11.36732 1.000 23.60797 67 TYR G CA 1
ATOM 7875 C C . TYR G 2 69 ? -22.80712 12.02539 -11.52837 1.000 35.22446 67 TYR G C 1
ATOM 7876 O O . TYR G 2 69 ? -22.92327 11.17326 -10.64375 1.000 26.01273 67 TYR G O 1
ATOM 7885 N N . THR G 2 70 ? -22.18586 11.81402 -12.68320 1.000 23.10269 68 THR G N 1
ATOM 7886 C CA . THR G 2 70 ? -21.44788 10.59375 -12.95625 1.000 26.04146 68 THR G CA 1
ATOM 7887 C C . THR G 2 70 ? -20.50500 10.86865 -14.11577 1.000 29.67374 68 THR G C 1
ATOM 7888 O O . THR G 2 70 ? -20.71448 11.79663 -14.89975 1.000 24.17444 68 THR G O 1
ATOM 7892 N N . GLU G 2 71 ? -19.45688 10.05899 -14.21060 1.000 24.89723 69 GLU G N 1
ATOM 7893 C CA . GLU G 2 71 ? -18.53217 10.19173 -15.32439 1.000 25.65539 69 GLU G CA 1
ATOM 7894 C C . GLU G 2 71 ? -19.20313 9.73959 -16.61601 1.000 25.83890 69 GLU G C 1
ATOM 7895 O O . GLU G 2 71 ? -20.00094 8.79944 -16.63078 1.000 28.34264 69 GLU G O 1
ATOM 7901 N N . PHE G 2 72 ? -18.86920 10.41810 -17.70991 1.000 26.72509 70 PHE G N 1
ATOM 7902 C CA . PHE G 2 72 ? -19.37745 10.03352 -19.01843 1.000 28.01916 70 PHE G CA 1
ATOM 7903 C C . PHE G 2 72 ? -18.47053 10.63317 -20.07986 1.000 28.76597 70 PHE G C 1
ATOM 7904 O O . PHE G 2 72 ? -17.69836 11.55642 -19.81487 1.000 28.07388 70 PHE G O 1
ATOM 7912 N N . THR G 2 73 ? -18.57943 10.09867 -21.28810 1.000 31.77020 71 THR G N 1
ATOM 7913 C CA . THR G 2 73 ? -17.79801 10.57417 -22.42574 1.000 30.05934 71 THR G CA 1
ATOM 7914 C C . THR G 2 73 ? -18.75714 10.93457 -23.54765 1.000 31.58948 71 THR G C 1
ATOM 7915 O O . THR G 2 73 ? -19.35840 10.02549 -24.15831 1.000 33.94598 71 THR G O 1
ATOM 7919 N N . PRO G 2 74 ? -18.96327 12.22139 -23.82259 1.000 34.95166 72 PRO G N 1
ATOM 7920 C CA . PRO G 2 74 ? -19.84777 12.60131 -24.92742 1.000 35.69616 72 PRO G CA 1
ATOM 7921 C C . PRO G 2 74 ? -19.32087 12.05850 -26.24325 1.000 33.24326 72 PRO G C 1
ATOM 7922 O O . PRO G 2 74 ? -18.11821 12.08074 -26.50831 1.000 35.83658 72 PRO G O 1
ATOM 7926 N N . THR G 2 75 ? -20.23301 11.55956 -27.06689 1.000 33.90923 73 THR G N 1
ATOM 7927 C CA . THR G 2 75 ? -19.89388 11.10644 -28.40258 1.000 35.77010 73 THR G CA 1
ATOM 7928 C C . THR G 2 75 ? -20.84261 11.75941 -29.39606 1.000 41.78185 73 THR G C 1
ATOM 7929 O O . THR G 2 75 ? -21.69995 12.57194 -29.03626 1.000 40.89863 73 THR G O 1
ATOM 7933 N N . GLU G 2 76 ? -20.67262 11.39784 -30.66497 1.000 45.85044 74 GLU G N 1
ATOM 7934 C CA . GLU G 2 76 ? -21.57087 11.88257 -31.70468 1.000 53.08563 74 GLU G CA 1
ATOM 7935 C C . GLU G 2 76 ? -22.94338 11.23223 -31.59271 1.000 50.89712 74 GLU G C 1
ATOM 7936 O O . GLU G 2 76 ? -23.96714 11.86496 -31.87935 1.000 62.16252 74 GLU G O 1
ATOM 7942 N N . LYS G 2 77 ? -22.97722 9.96339 -31.18619 1.000 51.48155 75 LYS G N 1
ATOM 7943 C CA . LYS G 2 77 ? -24.17105 9.13780 -31.28094 1.000 58.15013 75 LYS G CA 1
ATOM 7944 C C . LYS G 2 77 ? -24.96439 9.02353 -29.98687 1.000 61.70478 75 LYS G C 1
ATOM 7945 O O . LYS G 2 77 ? -26.17457 8.78509 -30.04882 1.000 58.68073 75 LYS G O 1
ATOM 7951 N N . ASP G 2 78 ? -24.33504 9.19701 -28.82891 1.000 46.64600 76 ASP G N 1
ATOM 7952 C CA . ASP G 2 78 ? -24.97672 8.84569 -27.56908 1.000 42.33136 76 ASP G CA 1
ATOM 7953 C C . ASP G 2 78 ? -25.89023 9.96543 -27.08964 1.000 34.19313 76 ASP G C 1
ATOM 7954 O O . ASP G 2 78 ? -25.49649 11.13543 -27.06201 1.000 34.07741 76 ASP G O 1
ATOM 7959 N N . GLU G 2 79 ? -27.11398 9.59819 -26.72114 1.000 33.14695 77 GLU G N 1
ATOM 7960 C CA . GLU G 2 79 ? -28.11069 10.52743 -26.20961 1.000 35.82710 77 GLU G CA 1
ATOM 7961 C C . GLU G 2 79 ? -28.15415 10.42182 -24.69231 1.000 30.71656 77 GLU G C 1
ATOM 7962 O O . GLU G 2 79 ? -28.33790 9.32912 -24.14737 1.000 30.33934 77 GLU G O 1
ATOM 7968 N N . TYR G 2 80 ? -28.00103 11.55200 -24.01550 1.000 29.82731 78 TYR G N 1
ATOM 7969 C CA . TYR G 2 80 ? -27.99692 11.58874 -22.56315 1.000 28.27759 78 TYR G CA 1
ATOM 7970 C C . TYR G 2 80 ? -29.13979 12.46903 -22.08418 1.000 33.05376 78 TYR G C 1
ATOM 7971 O O . TYR G 2 80 ? -29.60685 13.35541 -22.80651 1.000 32.08066 78 TYR G O 1
ATOM 7980 N N . ALA G 2 81 ? -29.60561 12.19652 -20.86948 1.000 27.02926 79 ALA G N 1
ATOM 7981 C CA . ALA G 2 81 ? -30.75256 12.90496 -20.32326 1.000 26.93433 79 ALA G CA 1
ATOM 7982 C C . ALA G 2 81 ? -30.80073 12.68558 -18.81857 1.000 32.26023 79 ALA G C 1
ATOM 7983 O O . ALA G 2 81 ? -30.07712 11.85632 -18.26192 1.000 25.09595 79 ALA G O 1
ATOM 7985 N N . CYS G 2 82 ? -31.66344 13.45822 -18.16847 1.000 27.28439 80 CYS G N 1
ATOM 7986 C CA . CYS G 2 82 ? -31.99653 13.29597 -16.76358 1.000 31.53939 80 CYS G CA 1
ATOM 7987 C C . CYS G 2 82 ? -33.48187 12.97692 -16.65270 1.000 25.35545 80 CYS G C 1
ATOM 7988 O O . CYS G 2 82 ? -34.29103 13.44080 -17.46069 1.000 31.43860 80 CYS G O 1
ATOM 7991 N N . ARG G 2 83 ? -33.83841 12.17209 -15.65486 1.000 28.85461 81 ARG G N 1
ATOM 7992 C CA . ARG G 2 83 ? -35.23301 11.87593 -15.35239 1.000 25.62027 81 ARG G CA 1
ATOM 7993 C C . ARG G 2 83 ? -35.45561 12.18543 -13.88355 1.000 28.94129 81 ARG G C 1
ATOM 7994 O O . ARG G 2 83 ? -34.76683 11.63033 -13.02122 1.000 27.36984 81 ARG G O 1
ATOM 8002 N N . VAL G 2 84 ? -36.41944 13.05108 -13.59661 1.000 37.51308 82 VAL G N 1
ATOM 8003 C CA . VAL G 2 84 ? -36.65435 13.53628 -12.24606 1.000 35.60624 82 VAL G CA 1
ATOM 8004 C C . VAL G 2 84 ? -38.06089 13.13083 -11.83842 1.000 26.06911 82 VAL G C 1
ATOM 8005 O O . VAL G 2 84 ? -39.01117 13.29706 -12.61172 1.000 27.08554 82 VAL G O 1
ATOM 8009 N N . ASN G 2 85 ? -38.18651 12.59257 -10.63093 1.000 25.90325 83 ASN G N 1
ATOM 8010 C CA . ASN G 2 85 ? -39.46324 12.17325 -10.08133 1.000 29.53951 83 ASN G CA 1
ATOM 8011 C C . ASN G 2 85 ? -39.65790 12.87939 -8.75166 1.000 26.82658 83 ASN G C 1
ATOM 8012 O O . ASN G 2 85 ? -38.73245 12.95748 -7.93860 1.000 28.99130 83 ASN G O 1
ATOM 8017 N N . HIS G 2 86 ? -40.86619 13.38440 -8.53393 1.000 27.85118 84 HIS G N 1
ATOM 8018 C CA . HIS G 2 86 ? -41.15562 14.18256 -7.35415 1.000 35.20081 84 HIS G CA 1
ATOM 8019 C C . HIS G 2 86 ? -42.65322 14.12319 -7.10909 1.000 29.56628 84 HIS G C 1
ATOM 8020 O O . HIS G 2 86 ? -43.43271 13.80609 -8.01100 1.000 33.18178 84 HIS G O 1
ATOM 8027 N N . VAL G 2 87 ? -43.04180 14.40822 -5.86348 1.000 30.06314 85 VAL G N 1
ATOM 8028 C CA . VAL G 2 87 ? -44.45619 14.40364 -5.49857 1.000 31.64920 85 VAL G CA 1
ATOM 8029 C C . VAL G 2 87 ? -45.23723 15.41748 -6.32437 1.000 35.16373 85 VAL G C 1
ATOM 8030 O O . VAL G 2 87 ? -46.42418 15.21616 -6.60918 1.000 44.03384 85 VAL G O 1
ATOM 8034 N N . THR G 2 88 ? -44.59943 16.52505 -6.71030 1.000 32.04678 86 THR G N 1
ATOM 8035 C CA . THR G 2 88 ? -45.28021 17.55178 -7.48856 1.000 33.97659 86 THR G CA 1
ATOM 8036 C C . THR G 2 88 ? -45.52696 17.12744 -8.92790 1.000 33.77978 86 THR G C 1
ATOM 8037 O O . THR G 2 88 ? -46.27434 17.80846 -9.63713 1.000 37.57128 86 THR G O 1
ATOM 8041 N N . LEU G 2 89 ? -44.92067 16.03355 -9.37504 1.000 32.58226 87 LEU G N 1
ATOM 8042 C CA . LEU G 2 89 ? -44.99015 15.61253 -10.76586 1.000 32.94076 87 LEU G CA 1
ATOM 8043 C C . LEU G 2 89 ? -45.92442 14.41783 -10.89007 1.000 39.17376 87 LEU G C 1
ATOM 8044 O O . LEU G 2 89 ? -45.82350 13.45970 -10.11620 1.000 37.10800 87 LEU G O 1
ATOM 8049 N N . SER G 2 90 ? -46.83385 14.48216 -11.86294 1.000 36.09906 88 SER G N 1
ATOM 8050 C CA . SER G 2 90 ? -47.72807 13.36619 -12.13555 1.000 39.95940 88 SER G CA 1
ATOM 8051 C C . SER G 2 90 ? -47.04320 12.26433 -12.93011 1.000 36.37830 88 SER G C 1
ATOM 8052 O O . SER G 2 90 ? -47.50509 11.11801 -12.90672 1.000 40.71655 88 SER G O 1
ATOM 8055 N N . GLN G 2 91 ? -45.96610 12.59485 -13.63324 1.000 41.69609 89 GLN G N 1
ATOM 8056 C CA . GLN G 2 91 ? -45.10855 11.65806 -14.33583 1.000 42.30823 89 GLN G CA 1
ATOM 8057 C C . GLN G 2 91 ? -43.66937 12.01930 -14.01619 1.000 32.53033 89 GLN G C 1
ATOM 8058 O O . GLN G 2 91 ? -43.37976 13.17743 -13.69514 1.000 36.74843 89 GLN G O 1
ATOM 8064 N N . PRO G 2 92 ? -42.75000 11.06209 -14.08837 1.000 31.65396 90 PRO G N 1
ATOM 8065 C CA . PRO G 2 92 ? -41.33473 11.43784 -14.11814 1.000 36.33757 90 PRO G CA 1
ATOM 8066 C C . PRO G 2 92 ? -41.08237 12.33588 -15.31973 1.000 37.32004 90 PRO G C 1
ATOM 8067 O O . PRO G 2 92 ? -41.56893 12.07830 -16.42186 1.000 33.09933 90 PRO G O 1
ATOM 8071 N N . LYS G 2 93 ? -40.33006 13.40629 -15.10233 1.000 29.46563 91 LYS G N 1
ATOM 8072 C CA . LYS G 2 93 ? -40.03316 14.36075 -16.16076 1.000 33.46544 91 LYS G CA 1
ATOM 8073 C C . LYS G 2 93 ? -38.65710 14.05730 -16.73285 1.000 34.01620 91 LYS G C 1
ATOM 8074 O O . LYS G 2 93 ? -37.70409 13.83803 -15.98059 1.000 33.04218 91 LYS G O 1
ATOM 8080 N N . ILE G 2 94 ? -38.55746 14.03574 -18.05872 1.000 29.94612 92 ILE G N 1
ATOM 8081 C CA . ILE G 2 94 ? -37.30021 13.78508 -18.75058 1.000 31.88337 92 ILE G CA 1
ATOM 8082 C C . ILE G 2 94 ? -36.81223 15.09430 -19.34920 1.000 31.38654 92 ILE G C 1
ATOM 8083 O O . ILE G 2 94 ? -37.54543 15.76217 -20.08938 1.000 34.63256 92 ILE G O 1
ATOM 8088 N N . VAL G 2 95 ? -35.57071 15.45030 -19.03790 1.000 30.60893 93 VAL G N 1
ATOM 8089 C CA . VAL G 2 95 ? -34.91518 16.62202 -19.59810 1.000 29.28066 93 VAL G CA 1
ATOM 8090 C C . VAL G 2 95 ? -33.67415 16.13388 -20.32541 1.000 29.02010 93 VAL G C 1
ATOM 8091 O O . VAL G 2 95 ? -32.74546 15.60628 -19.70074 1.000 27.77386 93 VAL G O 1
ATOM 8095 N N . LYS G 2 96 ? -33.66200 16.30763 -21.64024 1.000 30.40602 94 LYS G N 1
ATOM 8096 C CA . LYS G 2 96 ? -32.56551 15.83155 -22.46422 1.000 30.51487 94 LYS G CA 1
ATOM 8097 C C . LYS G 2 96 ? -31.35831 16.75074 -22.32532 1.000 31.46601 94 LYS G C 1
ATOM 8098 O O . LYS G 2 96 ? -31.48805 17.95317 -22.07733 1.000 32.89313 94 LYS G O 1
ATOM 8104 N N . TRP G 2 97 ? -30.17209 16.16852 -22.46992 1.000 29.66907 95 TRP G N 1
ATOM 8105 C CA . TRP G 2 97 ? -28.94283 16.94127 -22.37781 1.000 31.40556 95 TRP G CA 1
ATOM 8106 C C . TRP G 2 97 ? -28.71983 17.68390 -23.68744 1.000 39.34881 95 TRP G C 1
ATOM 8107 O O . TRP G 2 97 ? -28.62867 17.06548 -24.75400 1.000 32.33492 95 TRP G O 1
ATOM 8118 N N . ASP G 2 98 ? -28.62887 19.00548 -23.60417 1.000 34.77666 96 ASP G N 1
ATOM 8119 C CA . ASP G 2 98 ? -28.27124 19.84943 -24.73320 1.000 34.17661 96 ASP G CA 1
ATOM 8120 C C . ASP G 2 98 ? -26.83400 20.30112 -24.52326 1.000 40.19231 96 ASP G C 1
ATOM 8121 O O . ASP G 2 98 ? -26.49391 20.82026 -23.45411 1.000 41.45479 96 ASP G O 1
ATOM 8126 N N . ARG G 2 99 ? -25.99036 20.06578 -25.52999 1.000 36.55443 97 ARG G N 1
ATOM 8127 C CA . ARG G 2 99 ? -24.56453 20.34364 -25.39877 1.000 45.85505 97 ARG G CA 1
ATOM 8128 C C . ARG G 2 99 ? -24.29883 21.80223 -25.04610 1.000 45.36610 97 ARG G C 1
ATOM 8129 O O . ARG G 2 99 ? -23.34914 22.09851 -24.31279 1.000 44.57623 97 ARG G O 1
ATOM 8137 N N . ASP G 2 100 ? -25.12487 22.72146 -25.53911 1.000 37.78222 98 ASP G N 1
ATOM 8138 C CA . ASP G 2 100 ? -24.95092 24.14827 -25.29302 1.000 44.87349 98 ASP G CA 1
ATOM 8139 C C . ASP G 2 100 ? -26.01036 24.67481 -24.32629 1.000 48.68137 98 ASP G C 1
ATOM 8140 O O . ASP G 2 100 ? -26.54459 25.77371 -24.49305 1.000 47.56454 98 ASP G O 1
ATOM 8145 N N . MET G 2 101 ? -26.31752 23.89519 -23.29424 1.000 41.94341 99 MET G N 1
ATOM 8146 C CA . MET G 2 101 ? -27.27792 24.31616 -22.27747 1.000 45.41429 99 MET G CA 1
ATOM 8147 C C . MET G 2 101 ? -26.91824 23.74493 -20.91102 1.000 43.66661 99 MET G C 1
ATOM 8148 O O . MET G 2 101 ? -25.88631 23.09532 -20.74631 1.000 39.52533 99 MET G O 1
ATOM 8154 N N . SER H 3 1 ? -17.54231 25.32724 13.51575 1.000 36.83441 1 SER H N 1
ATOM 8155 C CA . SER H 3 1 ? -17.90754 24.39973 14.57899 1.000 41.92234 1 SER H CA 1
ATOM 8156 C C . SER H 3 1 ? -19.34976 24.65206 15.01084 1.000 39.94767 1 SER H C 1
ATOM 8157 O O . SER H 3 1 ? -19.80294 25.79426 15.02810 1.000 33.49770 1 SER H O 1
ATOM 8160 N N . LEU H 3 2 ? -20.06400 23.58243 15.35434 1.000 44.37884 2 LEU H N 1
ATOM 8161 C CA . LEU H 3 2 ? -21.49345 23.67530 15.61411 1.000 38.39793 2 LEU H CA 1
ATOM 8162 C C . LEU H 3 2 ? -21.79629 24.34690 16.94907 1.000 44.18306 2 LEU H C 1
ATOM 8163 O O . LEU H 3 2 ? -20.93782 24.49675 17.82259 1.000 40.22348 2 LEU H O 1
ATOM 8168 N N . LEU H 3 3 ? -23.04905 24.77593 17.07688 1.000 38.73683 3 LEU H N 1
ATOM 8169 C CA . LEU H 3 3 ? -23.60584 25.13525 18.37082 1.000 38.89039 3 LEU H CA 1
ATOM 8170 C C . LEU H 3 3 ? -23.62547 23.91226 19.28065 1.000 49.02642 3 LEU H C 1
ATOM 8171 O O . LEU H 3 3 ? -23.85982 22.78696 18.83072 1.000 40.01468 3 LEU H O 1
ATOM 8176 N N . MET H 3 4 ? -23.38290 24.13498 20.57262 1.000 43.17990 4 MET H N 1
ATOM 8177 C CA . MET H 3 4 ? -23.33688 23.02029 21.51420 1.000 47.31565 4 MET H CA 1
ATOM 8178 C C . MET H 3 4 ? -24.72272 22.47446 21.83683 1.000 48.80100 4 MET H C 1
ATOM 8179 O O . MET H 3 4 ? -24.88776 21.26213 22.01302 1.000 49.30513 4 MET H O 1
ATOM 8184 N N . TRP H 3 5 ? -25.72621 23.34361 21.91283 1.000 46.09179 5 TRP H N 1
ATOM 8185 C CA . TRP H 3 5 ? -27.04447 22.96953 22.40319 1.000 52.04552 5 TRP H CA 1
ATOM 8186 C C . TRP H 3 5 ? -28.11035 23.66214 21.57218 1.000 44.91329 5 TRP H C 1
ATOM 8187 O O . TRP H 3 5 ? -27.97443 24.83889 21.22765 1.000 47.11152 5 TRP H O 1
ATOM 8198 N N . ILE H 3 6 ? -29.17803 22.92997 21.26943 1.000 50.37528 6 ILE H N 1
ATOM 8199 C CA . ILE H 3 6 ? -30.31553 23.45551 20.52596 1.000 52.07523 6 ILE H CA 1
ATOM 8200 C C . ILE H 3 6 ? -31.56909 23.25974 21.36645 1.000 48.31920 6 ILE H C 1
ATOM 8201 O O . ILE H 3 6 ? -31.85518 22.14291 21.81373 1.000 52.01678 6 ILE H O 1
ATOM 8206 N N . THR H 3 7 ? -32.30061 24.34838 21.59698 1.000 63.24241 7 THR H N 1
ATOM 8207 C CA . THR H 3 7 ? -33.51795 24.30293 22.39167 1.000 50.75421 7 THR H CA 1
ATOM 8208 C C . THR H 3 7 ? -34.69392 23.90626 21.51004 1.000 47.49112 7 THR H C 1
ATOM 8209 O O . THR H 3 7 ? -34.81335 24.35726 20.36686 1.000 46.85480 7 THR H O 1
ATOM 8213 N N . GLN H 3 8 ? -35.57206 23.07743 22.06150 1.000 57.34510 8 GLN H N 1
ATOM 8214 C CA . GLN H 3 8 ? -36.73498 22.60035 21.33608 1.000 54.49841 8 GLN H CA 1
ATOM 8215 C C . GLN H 3 8 ? -37.73632 23.73259 21.11612 1.000 41.84640 8 GLN H C 1
ATOM 8216 O O . GLN H 3 8 ? -37.78620 24.70832 21.86776 1.000 50.17341 8 GLN H O 1
ATOM 8222 N N . VAL H 3 9 ? -38.54808 23.58789 20.07180 1.000 42.65666 9 VAL H N 1
ATOM 8223 C CA . VAL H 3 9 ? -39.58269 24.57443 19.76868 1.000 46.00032 9 VAL H CA 1
ATOM 8224 C C . VAL H 3 9 ? -40.77494 24.40758 20.70464 1.000 45.87612 9 VAL H C 1
ATOM 8225 O O . VAL H 3 9 ? -40.87140 23.43204 21.45106 1.000 52.47773 9 VAL H O 1
ATOM 8230 N N . ALA I 4 3 ? -37.53724 -0.91170 23.23911 1.000 133.68443 1 ALA I N 1
ATOM 8231 C CA . ALA I 4 3 ? -38.14985 -1.39879 24.46825 1.000 140.12066 1 ALA I CA 1
ATOM 8232 C C . ALA I 4 3 ? -37.40367 -0.88000 25.69018 1.000 144.47233 1 ALA I C 1
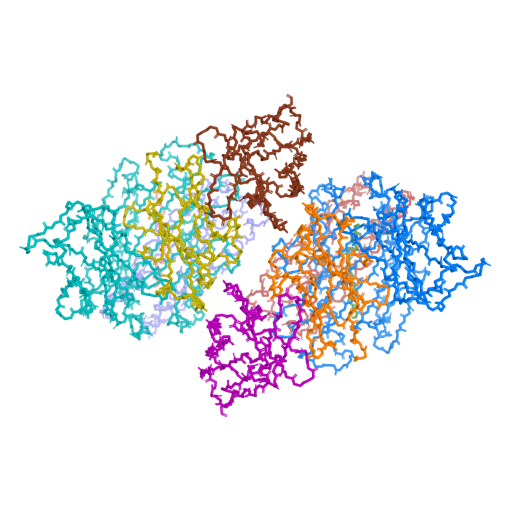ATOM 8233 O O . ALA I 4 3 ? -36.81408 0.20059 25.65924 1.000 144.26999 1 ALA I O 1
ATOM 8235 N N . ALA I 4 4 ? -37.43671 -1.65891 26.76993 1.000 162.57982 2 ALA I N 1
ATOM 8236 C CA . ALA I 4 4 ? -36.77363 -1.26962 28.00543 1.000 170.59300 2 ALA I CA 1
ATOM 8237 C C . ALA I 4 4 ? -35.34495 -1.78435 28.11987 1.000 177.46028 2 ALA I C 1
ATOM 8238 O O . ALA I 4 4 ? -34.57881 -1.25113 28.93029 1.000 175.80919 2 ALA I O 1
ATOM 8240 N N . GLU I 4 5 ? -34.96692 -2.80731 27.34807 1.000 184.02843 3 GLU I N 1
ATOM 8241 C CA . GLU I 4 5 ? -33.61537 -3.34866 27.46520 1.000 185.09536 3 GLU I CA 1
ATOM 8242 C C . GLU I 4 5 ? -32.57146 -2.31812 27.05240 1.000 173.26333 3 GLU I C 1
ATOM 8243 O O . GLU I 4 5 ? -31.63914 -2.02321 27.80918 1.000 169.24509 3 GLU I O 1
ATOM 8249 N N . ARG I 4 6 ? -32.71375 -1.75473 25.85082 1.000 166.85823 4 ARG I N 1
ATOM 8250 C CA . ARG I 4 6 ? -31.79774 -0.70913 25.41330 1.000 161.48946 4 ARG I CA 1
ATOM 8251 C C . ARG I 4 6 ? -32.03375 0.60426 26.14744 1.000 156.96880 4 ARG I C 1
ATOM 8252 O O . ARG I 4 6 ? -31.10924 1.41687 26.24511 1.000 155.35568 4 ARG I O 1
ATOM 8260 N N . LEU I 4 7 ? -33.24789 0.83278 26.65781 1.000 151.05378 5 LEU I N 1
ATOM 8261 C CA . LEU I 4 7 ? -33.51509 2.05759 27.40557 1.000 141.36127 5 LEU I CA 1
ATOM 8262 C C . LEU I 4 7 ? -32.69573 2.10940 28.68800 1.000 136.53155 5 LEU I C 1
ATOM 8263 O O . LEU I 4 7 ? -32.14629 3.16017 29.03864 1.000 128.96464 5 LEU I O 1
ATOM 8268 N N . GLN I 4 8 ? -32.60685 0.98627 29.40587 1.000 158.52220 6 GLN I N 1
ATOM 8269 C CA . GLN I 4 8 ? -31.75517 0.93796 30.58909 1.000 158.69019 6 GLN I CA 1
ATOM 8270 C C . GLN I 4 8 ? -30.28722 1.10453 30.21894 1.000 154.52577 6 GLN I C 1
ATOM 8271 O O . GLN I 4 8 ? -29.51938 1.70142 30.98208 1.000 151.08325 6 GLN I O 1
ATOM 8277 N N . LYS I 4 9 ? -29.88142 0.58349 29.05819 1.000 148.00884 7 LYS I N 1
ATOM 8278 C CA . LYS I 4 9 ? -28.50926 0.77108 28.60120 1.000 143.58250 7 LYS I CA 1
ATOM 8279 C C . LYS I 4 9 ? -28.22711 2.23560 28.28827 1.000 143.28456 7 LYS I C 1
ATOM 8280 O O . LYS I 4 9 ? -27.13821 2.73845 28.58484 1.000 139.25425 7 LYS I O 1
ATOM 8286 N N . MET I 4 10 ? -29.19440 2.93609 27.68832 1.000 139.74121 8 MET I N 1
ATOM 8287 C CA . MET I 4 10 ? -29.01974 4.36168 27.42619 1.000 136.68712 8 MET I CA 1
ATOM 8288 C C . MET I 4 10 ? -28.97511 5.15441 28.72505 1.000 130.48696 8 MET I C 1
ATOM 8289 O O . MET I 4 10 ? -28.26560 6.16247 28.81881 1.000 122.05469 8 MET I O 1
ATOM 8294 N N . LEU I 4 11 ? -29.74258 4.72555 29.73064 1.000 130.61693 9 LEU I N 1
ATOM 8295 C CA . LEU I 4 11 ? -29.64815 5.34601 31.04595 1.000 120.39393 9 LEU I CA 1
ATOM 8296 C C . LEU I 4 11 ? -28.28394 5.09233 31.67322 1.000 132.60945 9 LEU I C 1
ATOM 8297 O O . LEU I 4 11 ? -27.75327 5.95923 32.37722 1.000 128.51504 9 LEU I O 1
ATOM 8302 N N . GLU I 4 12 ? -27.69931 3.91793 31.41825 1.000 149.37524 10 GLU I N 1
ATOM 8303 C CA . GLU I 4 12 ? -26.34580 3.64242 31.88785 1.000 151.54058 10 GLU I CA 1
ATOM 8304 C C . GLU I 4 12 ? -25.32094 4.46962 31.12214 1.000 152.99271 10 GLU I C 1
ATOM 8305 O O . GLU I 4 12 ? -24.35480 4.96957 31.70909 1.000 155.55498 10 GLU I O 1
ATOM 8311 N N . GLU I 4 13 ? -25.51778 4.62968 29.81146 1.000 148.31451 11 GLU I N 1
ATOM 8312 C CA . GLU I 4 13 ? -24.61139 5.45656 29.02185 1.000 144.07835 11 GLU I CA 1
ATOM 8313 C C . GLU I 4 13 ? -24.69299 6.91643 29.44844 1.000 137.47176 11 GLU I C 1
ATOM 8314 O O . GLU I 4 13 ? -23.68290 7.62838 29.43999 1.000 128.55884 11 GLU I O 1
ATOM 8320 N N . ALA I 4 14 ? -25.89426 7.38393 29.79779 1.000 139.09075 12 ALA I N 1
ATOM 8321 C CA . ALA I 4 14 ? -26.04489 8.71885 30.36914 1.000 132.10834 12 ALA I CA 1
ATOM 8322 C C . ALA I 4 14 ? -25.28762 8.84268 31.68623 1.000 129.37044 12 ALA I C 1
ATOM 8323 O O . ALA I 4 14 ? -24.73405 9.90256 31.99188 1.000 127.66588 12 ALA I O 1
ATOM 8325 N N . LYS I 4 15 ? -25.32141 7.79420 32.51394 1.000 116.94584 13 LYS I N 1
ATOM 8326 C CA . LYS I 4 15 ? -24.56000 7.79916 33.76054 1.000 120.30920 13 LYS I CA 1
ATOM 8327 C C . LYS I 4 15 ? -23.06611 7.94061 33.49804 1.000 122.09656 13 LYS I C 1
ATOM 8328 O O . LYS I 4 15 ? -22.35031 8.59079 34.26829 1.000 123.59483 13 LYS I O 1
ATOM 8334 N N . GLU I 4 16 ? -22.57315 7.31271 32.42898 1.000 129.02579 14 GLU I N 1
ATOM 8335 C CA . GLU I 4 16 ? -21.15534 7.39441 32.09621 1.000 133.55455 14 GLU I CA 1
ATOM 8336 C C . GLU I 4 16 ? -20.79754 8.74894 31.49477 1.000 128.95081 14 GLU I C 1
ATOM 8337 O O . GLU I 4 16 ? -19.72489 9.29292 31.77965 1.000 128.28943 14 GLU I O 1
ATOM 8343 N N . LEU I 4 17 ? -21.67606 9.30604 30.65789 1.000 119.99260 15 LEU I N 1
ATOM 8344 C CA . LEU I 4 17 ? -21.42793 10.63822 30.11535 1.000 116.63486 15 LEU I CA 1
ATOM 8345 C C . LEU I 4 17 ? -21.52230 11.69936 31.20445 1.000 116.59710 15 LEU I C 1
ATOM 8346 O O . LEU I 4 17 ? -20.70850 12.62846 31.24760 1.000 111.09476 15 LEU I O 1
ATOM 8351 N N . LEU I 4 18 ? -22.52727 11.59153 32.07661 1.000 118.13052 16 LEU I N 1
ATOM 8352 C CA . LEU I 4 18 ? -22.60170 12.46180 33.24543 1.000 116.83476 16 LEU I CA 1
ATOM 8353 C C . LEU I 4 18 ? -21.40212 12.26141 34.16485 1.000 119.48475 16 LEU I C 1
ATOM 8354 O O . LEU I 4 18 ? -20.99787 13.19183 34.87214 1.000 114.84804 16 LEU I O 1
ATOM 8359 N N . LYS I 4 19 ? -20.83919 11.05074 34.18696 1.000 120.38915 17 LYS I N 1
ATOM 8360 C CA . LYS I 4 19 ? -19.64043 10.78751 34.97800 1.000 123.24255 17 LYS I CA 1
ATOM 8361 C C . LYS I 4 19 ? -18.45919 11.60077 34.46752 1.000 122.51504 17 LYS I C 1
ATOM 8362 O O . LYS I 4 19 ? -17.84216 12.36982 35.21484 1.000 117.57950 17 LYS I O 1
ATOM 8368 N N . LYS I 4 20 ? -18.12586 11.42515 33.18387 1.000 123.62974 18 LYS I N 1
ATOM 8369 C CA . LYS I 4 20 ? -17.01708 12.15296 32.57500 1.000 124.12625 18 LYS I CA 1
ATOM 8370 C C . LYS I 4 20 ? -17.19523 13.66092 32.68760 1.000 116.67869 18 LYS I C 1
ATOM 8371 O O . LYS I 4 20 ? -16.20441 14.39826 32.74393 1.000 118.83019 18 LYS I O 1
ATOM 8377 N N . SER I 4 21 ? -18.44281 14.13717 32.71724 1.000 110.18688 19 SER I N 1
ATOM 8378 C CA . SER I 4 21 ? -18.68713 15.56749 32.87589 1.000 109.01531 19 SER I CA 1
ATOM 8379 C C . SER I 4 21 ? -18.26722 16.04353 34.25858 1.000 111.37817 19 SER I C 1
ATOM 8380 O O . SER I 4 21 ? -17.63914 17.09977 34.39411 1.000 113.15132 19 SER I O 1
ATOM 8383 N N . LYS I 4 22 ? -18.62206 15.28302 35.29669 1.000 110.89379 20 LYS I N 1
ATOM 8384 C CA . LYS I 4 22 ? -18.16138 15.59839 36.64434 1.000 105.14821 20 LYS I CA 1
ATOM 8385 C C . LYS I 4 22 ? -16.64079 15.61598 36.72050 1.000 110.27103 20 LYS I C 1
ATOM 8386 O O . LYS I 4 22 ? -16.05889 16.42489 37.45210 1.000 108.99368 20 LYS I O 1
ATOM 8392 N N . GLU I 4 23 ? -15.97891 14.72422 35.97944 1.000 117.65026 21 GLU I N 1
ATOM 8393 C CA . GLU I 4 23 ? -14.51864 14.69244 35.99218 1.000 125.44959 21 GLU I CA 1
ATOM 8394 C C . GLU I 4 23 ? -13.93770 15.99121 35.44684 1.000 126.58564 21 GLU I C 1
ATOM 8395 O O . GLU I 4 23 ? -13.09877 16.63105 36.09198 1.000 121.90875 21 GLU I O 1
ATOM 8401 N N . TYR I 4 24 ? -14.38160 16.40018 34.25522 1.000 128.46390 22 TYR I N 1
ATOM 8402 C CA . TYR I 4 24 ? -13.84922 17.61239 33.64306 1.000 128.22202 22 TYR I CA 1
ATOM 8403 C C . TYR I 4 24 ? -14.35566 18.86781 34.34273 1.000 127.07181 22 TYR I C 1
ATOM 8404 O O . TYR I 4 24 ? -13.68624 19.90647 34.30513 1.000 125.12822 22 TYR I O 1
ATOM 8413 N N . LEU I 4 25 ? -15.53272 18.79856 34.97039 1.000 116.95466 23 LEU I N 1
ATOM 8414 C CA . LEU I 4 25 ? -16.01768 19.91801 35.77318 1.000 119.68510 23 LEU I CA 1
ATOM 8415 C C . LEU I 4 25 ? -15.06872 20.20880 36.92868 1.000 121.79051 23 LEU I C 1
ATOM 8416 O O . LEU I 4 25 ? -14.71257 21.36536 37.18222 1.000 119.64016 23 LEU I O 1
ATOM 8421 N N . GLU I 4 26 ? -14.64718 19.16324 37.64368 1.000 117.27685 24 GLU I N 1
ATOM 8422 C CA . GLU I 4 26 ? -13.71752 19.35538 38.75018 1.000 121.78318 24 GLU I CA 1
ATOM 8423 C C . GLU I 4 26 ? -12.31968 19.70242 38.25374 1.000 124.23164 24 GLU I C 1
ATOM 8424 O O . GLU I 4 26 ? -11.59897 20.45324 38.91959 1.000 138.71549 24 GLU I O 1
ATOM 8430 N N . LYS I 4 27 ? -11.91666 19.16511 37.09851 1.000 109.75868 25 LYS I N 1
ATOM 8431 C CA . LYS I 4 27 ? -10.63733 19.55293 36.51072 1.000 109.84254 25 LYS I CA 1
ATOM 8432 C C . LYS I 4 27 ? -10.61593 21.03900 36.17419 1.000 118.64665 25 LYS I C 1
ATOM 8433 O O . LYS I 4 27 ? -9.58435 21.70405 36.32691 1.000 114.24243 25 LYS I O 1
ATOM 8439 N N . ALA I 4 28 ? -11.74991 21.57901 35.72044 1.000 130.82341 26 ALA I N 1
ATOM 8440 C CA . ALA I 4 28 ? -11.82331 23.00572 35.42360 1.000 121.42714 26 ALA I CA 1
ATOM 8441 C C . ALA I 4 28 ? -11.83535 23.83206 36.70293 1.000 126.91939 26 ALA I C 1
ATOM 8442 O O . ALA I 4 28 ? -11.24828 24.91909 36.75202 1.000 137.51321 26 ALA I O 1
ATOM 8444 N N . LYS I 4 29 ? -12.50672 23.33765 37.74613 1.000 116.96207 27 LYS I N 1
ATOM 8445 C CA . LYS I 4 29 ? -12.48636 24.02853 39.03126 1.000 117.85327 27 LYS I CA 1
ATOM 8446 C C . LYS I 4 29 ? -11.08551 24.03076 39.62830 1.000 120.21333 27 LYS I C 1
ATOM 8447 O O . LYS I 4 29 ? -10.67902 25.00609 40.26991 1.000 123.62952 27 LYS I O 1
ATOM 8453 N N . LYS I 4 30 ? -10.33676 22.94299 39.43252 1.000 115.95685 28 LYS I N 1
ATOM 8454 C CA . LYS I 4 30 ? -8.95447 22.89291 39.89920 1.000 121.28893 28 LYS I CA 1
ATOM 8455 C C . LYS I 4 30 ? -8.09957 23.93236 39.18687 1.000 122.81012 28 LYS I C 1
ATOM 8456 O O . LYS I 4 30 ? -7.34940 24.68040 39.82445 1.000 131.84172 28 LYS I O 1
ATOM 8462 N N . LEU I 4 31 ? -8.19610 23.98832 37.85631 1.000 116.30217 29 LEU I N 1
ATOM 8463 C CA . LEU I 4 31 ? -7.42639 24.97164 37.10289 1.000 121.87574 29 LEU I CA 1
ATOM 8464 C C . LEU I 4 31 ? -7.84765 26.39434 37.44605 1.000 130.06399 29 LEU I C 1
ATOM 8465 O O . LEU I 4 31 ? -7.01544 27.30818 37.42887 1.000 131.72255 29 LEU I O 1
ATOM 8470 N N . LEU I 4 32 ? -9.13066 26.60380 37.75237 1.000 149.02503 30 LEU I N 1
ATOM 8471 C CA . LEU I 4 32 ? -9.58053 27.92293 38.18547 1.000 149.14719 30 LEU I CA 1
ATOM 8472 C C . LEU I 4 32 ? -8.95182 28.30641 39.51862 1.000 150.35687 30 LEU I C 1
ATOM 8473 O O . LEU I 4 32 ? -8.61937 29.47653 39.74164 1.000 150.84556 30 LEU I O 1
ATOM 8478 N N . LYS I 4 33 ? -8.77823 27.33366 40.41669 1.000 137.98467 31 LYS I N 1
ATOM 8479 C CA . LYS I 4 33 ? -8.13522 27.60893 41.69516 1.000 138.18859 31 LYS I CA 1
ATOM 8480 C C . LYS I 4 33 ? -6.63823 27.84367 41.54508 1.000 143.95077 31 LYS I C 1
ATOM 8481 O O . LYS I 4 33 ? -6.03224 28.47419 42.41785 1.000 152.57055 31 LYS I O 1
ATOM 8487 N N . GLU I 4 34 ? -6.03055 27.35055 40.46596 1.000 141.22753 32 GLU I N 1
ATOM 8488 C CA . GLU I 4 34 ? -4.62316 27.60070 40.18569 1.000 141.43330 32 GLU I CA 1
ATOM 8489 C C . GLU I 4 34 ? -4.39070 28.87795 39.38782 1.000 140.61580 32 GLU I C 1
ATOM 8490 O O . GLU I 4 34 ? -3.23295 29.25972 39.18515 1.000 145.32592 32 GLU I O 1
ATOM 8496 N N . GLY I 4 35 ? -5.45055 29.54217 38.93397 1.000 132.94348 33 GLY I N 1
ATOM 8497 C CA . GLY I 4 35 ? -5.32120 30.74974 38.14563 1.000 129.61402 33 GLY I CA 1
ATOM 8498 C C . GLY I 4 35 ? -5.17189 30.54707 36.65442 1.000 124.30889 33 GLY I C 1
ATOM 8499 O O . GLY I 4 35 ? -4.83653 31.50585 35.94879 1.000 126.65798 33 GLY I O 1
ATOM 8500 N N . LYS I 4 36 ? -5.40840 29.33818 36.14987 1.000 121.22321 34 LYS I N 1
ATOM 8501 C CA . LYS I 4 36 ? -5.30944 29.03999 34.72106 1.000 121.03615 34 LYS I CA 1
ATOM 8502 C C . LYS I 4 36 ? -6.72352 29.06545 34.14690 1.000 125.44562 34 LYS I C 1
ATOM 8503 O O . LYS I 4 36 ? -7.41551 28.04771 34.09655 1.000 123.38557 34 LYS I O 1
ATOM 8509 N N . VAL I 4 37 ? -7.15378 30.25176 33.71303 1.000 128.63233 35 VAL I N 1
ATOM 8510 C CA . VAL I 4 37 ? -8.52670 30.42340 33.24611 1.000 123.69785 35 VAL I CA 1
ATOM 8511 C C . VAL I 4 37 ? -8.71657 29.76848 31.88268 1.000 125.96429 35 VAL I C 1
ATOM 8512 O O . VAL I 4 37 ? -9.66062 28.99740 31.67448 1.000 128.43680 35 VAL I O 1
ATOM 8516 N N . ASP I 4 38 ? -7.82186 30.06361 30.93408 1.000 128.58851 36 ASP I N 1
ATOM 8517 C CA . ASP I 4 38 ? -7.95743 29.51111 29.58854 1.000 123.36620 36 ASP I CA 1
ATOM 8518 C C . ASP I 4 38 ? -7.83332 27.99174 29.58154 1.000 116.17629 36 ASP I C 1
ATOM 8519 O O . ASP I 4 38 ? -8.47493 27.32245 28.76344 1.000 108.44078 36 ASP I O 1
ATOM 8524 N N . GLU I 4 39 ? -7.01445 27.43000 30.47472 1.000 116.88037 37 GLU I N 1
ATOM 8525 C CA . GLU I 4 39 ? -6.88020 25.97770 30.54277 1.000 117.06519 37 GLU I CA 1
ATOM 8526 C C . GLU I 4 39 ? -8.14821 25.33376 31.08880 1.000 109.32094 37 GLU I C 1
ATOM 8527 O O . GLU I 4 39 ? -8.54667 24.25234 30.63990 1.000 101.87864 37 GLU I O 1
ATOM 8533 N N . ALA I 4 40 ? -8.79216 25.98249 32.06184 1.000 116.20943 38 ALA I N 1
ATOM 8534 C CA . ALA I 4 40 ? -10.02842 25.44821 32.62111 1.000 116.83922 38 ALA I CA 1
ATOM 8535 C C . ALA I 4 40 ? -11.17898 25.53540 31.62758 1.000 111.74044 38 ALA I C 1
ATOM 8536 O O . ALA I 4 40 ? -12.06708 24.67541 31.63445 1.000 105.92965 38 ALA I O 1
ATOM 8538 N N . LEU I 4 41 ? -11.18523 26.56772 30.77893 1.000 104.62757 39 LEU I N 1
ATOM 8539 C CA . LEU I 4 41 ? -12.25372 26.72482 29.79583 1.000 98.18844 39 LEU I CA 1
ATOM 8540 C C . LEU I 4 41 ? -12.29370 25.54882 28.82633 1.000 93.01247 39 LEU I C 1
ATOM 8541 O O . LEU I 4 41 ? -13.37331 25.12697 28.39544 1.000 96.63535 39 LEU I O 1
ATOM 8546 N N . LYS I 4 42 ? -11.12564 25.01137 28.46488 1.000 97.54178 40 LYS I N 1
ATOM 8547 C CA . LYS I 4 42 ? -11.08705 23.84998 27.58077 1.000 97.05029 40 LYS I CA 1
ATOM 8548 C C . LYS I 4 42 ? -11.70644 22.62993 28.24912 1.000 95.02252 40 LYS I C 1
ATOM 8549 O O . LYS I 4 42 ? -12.43870 21.86389 27.61074 1.000 103.81763 40 LYS I O 1
ATOM 8555 N N . GLU I 4 43 ? -11.42165 22.43347 29.53723 1.000 92.36166 41 GLU I N 1
ATOM 8556 C CA . GLU I 4 43 ? -11.99945 21.30794 30.26262 1.000 99.44413 41 GLU I CA 1
ATOM 8557 C C . GLU I 4 43 ? -13.50375 21.47690 30.43990 1.000 98.78171 41 GLU I C 1
ATOM 8558 O O . GLU I 4 43 ? -14.25805 20.49991 30.36215 1.000 99.20164 41 GLU I O 1
ATOM 8564 N N . LEU I 4 44 ? -13.95473 22.70779 30.69573 1.000 98.64551 42 LEU I N 1
ATOM 8565 C CA . LEU I 4 44 ? -15.38537 22.96659 30.83085 1.000 99.59791 42 LEU I CA 1
ATOM 8566 C C . LEU I 4 44 ? -16.13045 22.67391 29.53436 1.000 90.57941 42 LEU I C 1
ATOM 8567 O O . LEU I 4 44 ? -17.27788 22.21264 29.56003 1.000 79.87436 42 LEU I O 1
ATOM 8572 N N . GLU I 4 45 ? -15.50021 22.94556 28.38983 1.000 106.50227 43 GLU I N 1
ATOM 8573 C CA . GLU I 4 45 ? -16.11780 22.60867 27.11135 1.000 102.95588 43 GLU I CA 1
ATOM 8574 C C . GLU I 4 45 ? -16.40924 21.11724 27.02450 1.000 104.13792 43 GLU I C 1
ATOM 8575 O O . GLU I 4 45 ? -17.53955 20.70790 26.73500 1.000 102.94195 43 GLU I O 1
ATOM 8581 N N . LYS I 4 46 ? -15.39147 20.28878 27.26948 1.000 92.66325 44 LYS I N 1
ATOM 8582 C CA . LYS I 4 46 ? -15.58496 18.84336 27.24003 1.000 97.34329 44 LYS I CA 1
ATOM 8583 C C . LYS I 4 46 ? -16.64510 18.40643 28.24342 1.000 94.14608 44 LYS I C 1
ATOM 8584 O O . LYS I 4 46 ? -17.47852 17.54698 27.93828 1.000 98.11186 44 LYS I O 1
ATOM 8590 N N . ALA I 4 47 ? -16.63165 18.98888 29.44496 1.000 91.26534 45 ALA I N 1
ATOM 8591 C CA . ALA I 4 47 ? -17.63996 18.65432 30.44765 1.000 89.32244 45 ALA I CA 1
ATOM 8592 C C . ALA I 4 47 ? -19.04610 18.93928 29.93114 1.000 92.52847 45 ALA I C 1
ATOM 8593 O O . ALA I 4 47 ? -19.95268 18.10902 30.06841 1.000 83.09966 45 ALA I O 1
ATOM 8595 N N . LEU I 4 48 ? -19.24388 20.11521 29.32820 1.000 94.21152 46 LEU I N 1
ATOM 8596 C CA . LEU I 4 48 ? -20.55263 20.46437 28.78356 1.000 80.91988 46 LEU I CA 1
ATOM 8597 C C . LEU I 4 48 ? -20.95158 19.55147 27.63061 1.000 82.77013 46 LEU I C 1
ATOM 8598 O O . LEU I 4 48 ? -22.14249 19.27915 27.44282 1.000 77.85700 46 LEU I O 1
ATOM 8603 N N . LEU I 4 49 ? -19.97956 19.07984 26.84503 1.000 86.92223 47 LEU I N 1
ATOM 8604 C CA . LEU I 4 49 ? -20.28987 18.19970 25.72099 1.000 74.83728 47 LEU I CA 1
ATOM 8605 C C . LEU I 4 49 ? -20.94345 16.90872 26.20247 1.000 87.53675 47 LEU I C 1
ATOM 8606 O O . LEU I 4 49 ? -21.98879 16.49586 25.68590 1.000 84.80015 47 LEU I O 1
ATOM 8611 N N . TYR I 4 50 ? -20.33194 16.25183 27.19142 1.000 90.73610 48 TYR I N 1
ATOM 8612 C CA . TYR I 4 50 ? -20.93006 15.05364 27.77078 1.000 88.54827 48 TYR I CA 1
ATOM 8613 C C . TYR I 4 50 ? -22.28600 15.35465 28.40042 1.000 86.15074 48 TYR I C 1
ATOM 8614 O O . TYR I 4 50 ? -23.18805 14.50911 28.36793 1.000 92.53567 48 TYR I O 1
ATOM 8623 N N . LEU I 4 51 ? -22.44908 16.55354 28.96724 1.000 94.90671 49 LEU I N 1
ATOM 8624 C CA . LEU I 4 51 ? -23.70471 16.91663 29.61797 1.000 88.93146 49 LEU I CA 1
ATOM 8625 C C . LEU I 4 51 ? -24.83904 17.05924 28.60911 1.000 89.72630 49 LEU I C 1
ATOM 8626 O O . LEU I 4 51 ? -25.95050 16.56872 28.83791 1.000 83.00516 49 LEU I O 1
ATOM 8631 N N . VAL I 4 52 ? -24.57749 17.73580 27.48747 1.000 90.04387 50 VAL I N 1
ATOM 8632 C CA . VAL I 4 52 ? -25.61323 17.94537 26.47622 1.000 89.97711 50 VAL I CA 1
ATOM 8633 C C . VAL I 4 52 ? -26.12166 16.61042 25.94924 1.000 94.06804 50 VAL I C 1
ATOM 8634 O O . VAL I 4 52 ? -27.32754 16.42302 25.74165 1.000 94.07417 50 VAL I O 1
ATOM 8638 N N . GLU I 4 53 ? -25.20804 15.66439 25.72225 1.000 93.53363 51 GLU I N 1
ATOM 8639 C CA . GLU I 4 53 ? -25.59655 14.34574 25.23680 1.000 95.89886 51 GLU I CA 1
ATOM 8640 C C . GLU I 4 53 ? -26.52731 13.64429 26.21810 1.000 92.33084 51 GLU I C 1
ATOM 8641 O O . GLU I 4 53 ? -27.42980 12.90898 25.80278 1.000 88.80388 51 GLU I O 1
ATOM 8647 N N . ALA I 4 54 ? -26.33012 13.86335 27.52013 1.000 98.72853 52 ALA I N 1
ATOM 8648 C CA . ALA I 4 54 ? -27.15451 13.19260 28.52009 1.000 92.73824 52 ALA I CA 1
ATOM 8649 C C . ALA I 4 54 ? -28.55750 13.78414 28.60713 1.000 97.23514 52 ALA I C 1
ATOM 8650 O O . ALA I 4 54 ? -29.50076 13.07239 28.96691 1.000 102.58490 52 ALA I O 1
ATOM 8652 N N . VAL I 4 55 ? -28.72531 15.06490 28.27099 1.000 108.22108 53 VAL I N 1
ATOM 8653 C CA . VAL I 4 55 ? -30.01429 15.72224 28.46916 1.000 111.15894 53 VAL I CA 1
ATOM 8654 C C . VAL I 4 55 ? -30.96940 15.50411 27.29878 1.000 114.00129 53 VAL I C 1
ATOM 8655 O O . VAL I 4 55 ? -32.19260 15.59279 27.48254 1.000 116.68413 53 VAL I O 1
ATOM 8659 N N . ASN I 4 56 ? -30.45647 15.18423 26.10954 1.000 112.32808 54 ASN I N 1
ATOM 8660 C CA . ASN I 4 56 ? -31.35535 14.86450 25.00857 1.000 110.62597 54 ASN I CA 1
ATOM 8661 C C . ASN I 4 56 ? -31.96200 13.48303 25.19393 1.000 118.91298 54 ASN I C 1
ATOM 8662 O O . ASN I 4 56 ? -33.12202 13.26147 24.83074 1.000 122.32546 54 ASN I O 1
ATOM 8667 N N . LEU I 4 57 ? -31.18656 12.54877 25.75150 1.000 115.53486 55 LEU I N 1
ATOM 8668 C CA . LEU I 4 57 ? -31.68605 11.20800 26.03698 1.000 113.57569 55 LEU I CA 1
ATOM 8669 C C . LEU I 4 57 ? -32.94616 11.26043 26.88360 1.000 112.13193 55 LEU I C 1
ATOM 8670 O O . LEU I 4 57 ? -33.92750 10.56236 26.60924 1.000 111.62496 55 LEU I O 1
ATOM 8675 N N . LEU I 4 58 ? -32.92311 12.07758 27.93711 1.000 111.37392 56 LEU I N 1
ATOM 8676 C CA . LEU I 4 58 ? -34.05099 12.13398 28.85705 1.000 117.69804 56 LEU I CA 1
ATOM 8677 C C . LEU I 4 58 ? -35.24417 12.88471 28.27364 1.000 117.66656 56 LEU I C 1
ATOM 8678 O O . LEU I 4 58 ? -36.38816 12.56658 28.61224 1.000 113.03364 56 LEU I O 1
ATOM 8683 N N . ARG I 4 59 ? -35.01410 13.89878 27.43369 1.000 117.87512 57 ARG I N 1
ATOM 8684 C CA . ARG I 4 59 ? -36.13446 14.50801 26.71823 1.000 112.86798 57 ARG I CA 1
ATOM 8685 C C . ARG I 4 59 ? -36.78612 13.50083 25.77792 1.000 118.11482 57 ARG I C 1
ATOM 8686 O O . ARG I 4 59 ? -38.00784 13.51917 25.58267 1.000 123.44642 57 ARG I O 1
ATOM 8694 N N . VAL I 4 60 ? -35.98270 12.62053 25.17739 1.000 116.17614 58 VAL I N 1
ATOM 8695 C CA . VAL I 4 60 ? -36.54221 11.50525 24.42264 1.000 120.80248 58 VAL I CA 1
ATOM 8696 C C . VAL I 4 60 ? -37.24661 10.54003 25.36857 1.000 123.47163 58 VAL I C 1
ATOM 8697 O O . VAL I 4 60 ? -38.29158 9.97116 25.03456 1.000 127.64143 58 VAL I O 1
ATOM 8701 N N . VAL I 4 61 ? -36.68420 10.33958 26.56317 1.000 120.73316 59 VAL I N 1
ATOM 8702 C CA . VAL I 4 61 ? -37.30895 9.46711 27.55409 1.000 113.16512 59 VAL I CA 1
ATOM 8703 C C . VAL I 4 61 ? -38.67153 10.01821 27.95491 1.000 119.28392 59 VAL I C 1
ATOM 8704 O O . VAL I 4 61 ? -39.61971 9.25971 28.18333 1.000 124.11840 59 VAL I O 1
ATOM 8708 N N . SER I 4 62 ? -38.79619 11.34584 28.03832 1.000 117.30230 60 SER I N 1
ATOM 8709 C CA . SER I 4 62 ? -40.08675 11.96614 28.31704 1.000 119.17413 60 SER I CA 1
ATOM 8710 C C . SER I 4 62 ? -41.12175 11.65390 27.24225 1.000 125.79151 60 SER I C 1
ATOM 8711 O O . SER I 4 62 ? -42.30573 11.95322 27.43367 1.000 133.79120 60 SER I O 1
ATOM 8714 N N . ALA I 4 63 ? -40.70571 11.06932 26.12193 1.000 135.91913 61 ALA I N 1
ATOM 8715 C CA . ALA I 4 63 ? -41.60498 10.55956 25.09489 1.000 143.51067 61 ALA I CA 1
ATOM 8716 C C . ALA I 4 63 ? -41.70944 9.04169 25.08490 1.000 161.38293 61 ALA I C 1
ATOM 8717 O O . ALA I 4 63 ? -42.79555 8.50382 24.85166 1.000 166.58773 61 ALA I O 1
ATOM 8719 N N . GLU I 4 64 ? -40.60065 8.33113 25.31062 1.000 164.88615 62 GLU I N 1
ATOM 8720 C CA . GLU I 4 64 ? -40.61844 6.87327 25.33537 1.000 164.52789 62 GLU I CA 1
ATOM 8721 C C . GLU I 4 64 ? -41.11783 6.29648 26.65354 1.000 160.50384 62 GLU I C 1
ATOM 8722 O O . GLU I 4 64 ? -41.35377 5.08625 26.72811 1.000 159.46322 62 GLU I O 1
ATOM 8728 N N . LEU I 4 65 ? -41.27467 7.12071 27.68972 1.000 168.66739 63 LEU I N 1
ATOM 8729 C CA . LEU I 4 65 ? -41.83507 6.68798 28.96111 1.000 172.00991 63 LEU I CA 1
ATOM 8730 C C . LEU I 4 65 ? -43.07962 7.45260 29.37802 1.000 172.72925 63 LEU I C 1
ATOM 8731 O O . LEU I 4 65 ? -43.85614 6.93076 30.18430 1.000 178.42515 63 LEU I O 1
ATOM 8736 N N . GLY I 4 66 ? -43.29183 8.66010 28.86165 1.000 135.12019 64 GLY I N 1
ATOM 8737 C CA . GLY I 4 66 ? -44.42782 9.46130 29.27908 1.000 127.13961 64 GLY I CA 1
ATOM 8738 C C . GLY I 4 66 ? -44.44614 9.77463 30.75714 1.000 141.38449 64 GLY I C 1
ATOM 8739 O O . GLY I 4 66 ? -45.52519 9.88932 31.34745 1.000 136.02350 64 GLY I O 1
ATOM 8740 N N . ASP I 4 67 ? -43.27536 9.91409 31.37605 1.000 183.38409 65 ASP I N 1
ATOM 8741 C CA . ASP I 4 67 ? -43.17440 10.20995 32.80157 1.000 186.93367 65 ASP I CA 1
ATOM 8742 C C . ASP I 4 67 ? -43.16664 11.72453 32.97576 1.000 182.15579 65 ASP I C 1
ATOM 8743 O O . ASP I 4 67 ? -42.18867 12.39262 32.62412 1.000 178.67538 65 ASP I O 1
ATOM 8748 N N . ALA I 4 68 ? -44.26293 12.26507 33.51596 1.000 166.55081 66 ALA I N 1
ATOM 8749 C CA . ALA I 4 68 ? -44.38823 13.71185 33.66170 1.000 162.66522 66 ALA I CA 1
ATOM 8750 C C . ALA I 4 68 ? -43.39311 14.26988 34.67068 1.000 162.11918 66 ALA I C 1
ATOM 8751 O O . ALA I 4 68 ? -42.91456 15.39800 34.50504 1.000 156.90952 66 ALA I O 1
ATOM 8753 N N . GLU I 4 69 ? -43.07637 13.50555 35.71966 1.000 159.28893 67 GLU I N 1
ATOM 8754 C CA . GLU I 4 69 ? -42.05637 13.93930 36.66974 1.000 154.25271 67 GLU I CA 1
ATOM 8755 C C . GLU I 4 69 ? -40.70497 14.10513 35.98717 1.000 152.85644 67 GLU I C 1
ATOM 8756 O O . GLU I 4 69 ? -39.95805 15.04360 36.28929 1.000 140.12197 67 GLU I O 1
ATOM 8762 N N . LEU I 4 70 ? -40.37161 13.20132 35.06385 1.000 161.11074 68 LEU I N 1
ATOM 8763 C CA . LEU I 4 70 ? -39.16273 13.38365 34.27020 1.000 155.08480 68 LEU I CA 1
ATOM 8764 C C . LEU I 4 70 ? -39.29643 14.58091 33.33988 1.000 144.55319 68 LEU I C 1
ATOM 8765 O O . LEU I 4 70 ? -38.34369 15.34820 33.17227 1.000 144.83401 68 LEU I O 1
ATOM 8770 N N . LYS I 4 71 ? -40.48025 14.77987 32.75332 1.000 138.92658 69 LYS I N 1
ATOM 8771 C CA . LYS I 4 71 ? -40.68015 15.92459 31.87203 1.000 135.94715 69 LYS I CA 1
ATOM 8772 C C . LYS I 4 71 ? -40.41221 17.24509 32.58057 1.000 140.42921 69 LYS I C 1
ATOM 8773 O O . LYS I 4 71 ? -40.07127 18.23242 31.92063 1.000 137.63340 69 LYS I O 1
ATOM 8779 N N . ALA I 4 72 ? -40.54352 17.28130 33.90716 1.000 144.59103 70 ALA I N 1
ATOM 8780 C CA . ALA I 4 72 ? -40.19099 18.48035 34.65678 1.000 147.75187 70 ALA I CA 1
ATOM 8781 C C . ALA I 4 72 ? -38.69862 18.52693 34.96721 1.000 147.14657 70 ALA I C 1
ATOM 8782 O O . ALA I 4 72 ? -38.07716 19.59160 34.87764 1.000 145.82832 70 ALA I O 1
ATOM 8784 N N . LEU I 4 73 ? -38.11258 17.38529 35.34077 1.000 149.64144 71 LEU I N 1
ATOM 8785 C CA . LEU I 4 73 ? -36.69964 17.35116 35.71264 1.000 145.22085 71 LEU I CA 1
ATOM 8786 C C . LEU I 4 73 ? -35.79826 17.64722 34.51915 1.000 136.53522 71 LEU I C 1
ATOM 8787 O O . LEU I 4 73 ? -34.83628 18.41641 34.63070 1.000 131.68213 71 LEU I O 1
ATOM 8792 N N . VAL I 4 74 ? -36.08580 17.03405 33.36984 1.000 134.30951 72 VAL I N 1
ATOM 8793 C CA . VAL I 4 74 ? -35.22866 17.20792 32.20072 1.000 131.67926 72 VAL I CA 1
ATOM 8794 C C . VAL I 4 74 ? -35.31506 18.63438 31.67729 1.000 135.04946 72 VAL I C 1
ATOM 8795 O O . VAL I 4 74 ? -34.29736 19.25556 31.35140 1.000 131.49379 72 VAL I O 1
ATOM 8799 N N . GLU I 4 75 ? -36.53297 19.16993 31.57670 1.000 143.00067 73 GLU I N 1
ATOM 8800 C CA . GLU I 4 75 ? -36.70565 20.51514 31.03755 1.000 140.27843 73 GLU I CA 1
ATOM 8801 C C . GLU I 4 75 ? -36.10191 21.56672 31.96073 1.000 134.71710 73 GLU I C 1
ATOM 8802 O O . GLU I 4 75 ? -35.51627 22.54859 31.48944 1.000 128.34940 73 GLU I O 1
ATOM 8808 N N . GLU I 4 76 ? -36.24862 21.39257 33.27685 1.000 133.17569 74 GLU I N 1
ATOM 8809 C CA . GLU I 4 76 ? -35.58605 22.30132 34.20621 1.000 131.22928 74 GLU I CA 1
ATOM 8810 C C . GLU I 4 76 ? -34.07201 22.15410 34.13290 1.000 126.50488 74 GLU I C 1
ATOM 8811 O O . GLU I 4 76 ? -33.34388 23.13185 34.33642 1.000 117.64531 74 GLU I O 1
ATOM 8817 N N . ALA I 4 77 ? -33.58253 20.94105 33.86297 1.000 119.10612 75 ALA I N 1
ATOM 8818 C CA . ALA I 4 77 ? -32.15801 20.75510 33.61201 1.000 107.89619 75 ALA I CA 1
ATOM 8819 C C . ALA I 4 77 ? -31.72990 21.43276 32.31592 1.000 100.44359 75 ALA I C 1
ATOM 8820 O O . ALA I 4 77 ? -30.59103 21.90009 32.20992 1.000 89.90860 75 ALA I O 1
ATOM 8822 N N . GLU I 4 78 ? -32.62100 21.48335 31.32131 1.000 98.19716 76 GLU I N 1
ATOM 8823 C CA . GLU I 4 78 ? -32.35596 22.26024 30.11438 1.000 89.44339 76 GLU I CA 1
ATOM 8824 C C . GLU I 4 78 ? -32.28010 23.74747 30.43284 1.000 88.46140 76 GLU I C 1
ATOM 8825 O O . GLU I 4 78 ? -31.46281 24.47292 29.85500 1.000 88.29952 76 GLU I O 1
ATOM 8831 N N . LYS I 4 79 ? -33.15634 24.22466 31.32307 1.000 93.66072 77 LYS I N 1
ATOM 8832 C CA . LYS I 4 79 ? -33.13223 25.62628 31.73386 1.000 91.55239 77 LYS I CA 1
ATOM 8833 C C . LYS I 4 79 ? -31.74395 26.04765 32.19734 1.000 83.41749 77 LYS I C 1
ATOM 8834 O O . LYS I 4 79 ? -31.27113 27.14041 31.86487 1.000 78.32926 77 LYS I O 1
ATOM 8840 N N . TYR I 4 80 ? -31.07604 25.18796 32.96366 1.000 82.72230 78 TYR I N 1
ATOM 8841 C CA . TYR I 4 80 ? -29.76231 25.49094 33.51561 1.000 79.88461 78 TYR I CA 1
ATOM 8842 C C . TYR I 4 80 ? -28.62503 25.08749 32.58871 1.000 68.72891 78 TYR I C 1
ATOM 8843 O O . TYR I 4 80 ? -27.55635 25.70815 32.62762 1.000 71.17762 78 TYR I O 1
ATOM 8852 N N . LEU I 4 81 ? -28.82198 24.05932 31.76209 1.000 67.08704 79 LEU I N 1
ATOM 8853 C CA . LEU I 4 81 ? -27.84619 23.76531 30.71858 1.000 68.05535 79 LEU I CA 1
ATOM 8854 C C . LEU I 4 81 ? -27.78077 24.90706 29.71412 1.000 63.01774 79 LEU I C 1
ATOM 8855 O O . LEU I 4 81 ? -26.70221 25.25522 29.22216 1.000 60.87097 79 LEU I O 1
ATOM 8860 N N . ASN I 4 82 ? -28.93549 25.49005 29.38855 1.000 61.86199 80 ASN I N 1
ATOM 8861 C CA . ASN I 4 82 ? -28.97167 26.66886 28.53096 1.000 60.84068 80 ASN I CA 1
ATOM 8862 C C . ASN I 4 82 ? -28.14920 27.80445 29.12341 1.000 61.50904 80 ASN I C 1
ATOM 8863 O O . ASN I 4 82 ? -27.39502 28.47386 28.40878 1.000 53.56735 80 ASN I O 1
ATOM 8868 N N . LYS I 4 83 ? -28.27193 28.02745 30.43376 1.000 57.74246 81 LYS I N 1
ATOM 8869 C CA . LYS I 4 83 ? -27.53029 29.11025 31.06968 1.000 60.31062 81 LYS I CA 1
ATOM 8870 C C . LYS I 4 83 ? -26.04500 28.78346 31.16504 1.000 56.10311 81 LYS I C 1
ATOM 8871 O O . LYS I 4 83 ? -25.19958 29.67513 31.02829 1.000 61.08799 81 LYS I O 1
ATOM 8877 N N . ALA I 4 84 ? -25.70612 27.51087 31.38776 1.000 59.57981 82 ALA I N 1
ATOM 8878 C CA . ALA I 4 84 ? -24.30065 27.11744 31.43047 1.000 61.80799 82 ALA I CA 1
ATOM 8879 C C . ALA I 4 84 ? -23.63920 27.26672 30.06674 1.000 53.43681 82 ALA I C 1
ATOM 8880 O O . ALA I 4 84 ? -22.50722 27.75402 29.96842 1.000 57.67882 82 ALA I O 1
ATOM 8882 N N . VAL I 4 85 ? -24.32618 26.84494 29.00436 1.000 52.82221 83 VAL I N 1
ATOM 8883 C CA . VAL I 4 85 ? -23.79510 27.02420 27.65618 1.000 50.79578 83 VAL I CA 1
ATOM 8884 C C . VAL I 4 85 ? -23.67559 28.50743 27.32236 1.000 53.00899 83 VAL I C 1
ATOM 8885 O O . VAL I 4 85 ? -22.70785 28.93776 26.68217 1.000 59.67044 83 VAL I O 1
ATOM 8889 N N . THR I 4 86 ? -24.64399 29.31448 27.76804 1.000 54.26123 84 THR I N 1
ATOM 8890 C CA . THR I 4 86 ? -24.59198 30.75539 27.52505 1.000 55.98537 84 THR I CA 1
ATOM 8891 C C . THR I 4 86 ? -23.32310 31.37227 28.10430 1.000 52.54964 84 THR I C 1
ATOM 8892 O O . THR I 4 86 ? -22.59964 32.09669 27.41170 1.000 52.39736 84 THR I O 1
ATOM 8896 N N . TYR I 4 87 ? -23.03258 31.09237 29.37685 1.000 53.91126 85 TYR I N 1
ATOM 8897 C CA . TYR I 4 87 ? -21.86029 31.69151 30.00606 1.000 56.54038 85 TYR I CA 1
ATOM 8898 C C . TYR I 4 87 ? -20.56391 31.07048 29.50708 1.000 60.01433 85 TYR I C 1
ATOM 8899 O O . TYR I 4 87 ? -19.51490 31.72163 29.55549 1.000 65.62735 85 TYR I O 1
ATOM 8908 N N . TYR I 4 88 ? -20.60279 29.82066 29.03948 1.000 56.34669 86 TYR I N 1
ATOM 8909 C CA . TYR I 4 88 ? -19.42189 29.25932 28.39215 1.000 63.51754 86 TYR I CA 1
ATOM 8910 C C . TYR I 4 88 ? -19.06676 30.04000 27.13426 1.000 65.86005 86 TYR I C 1
ATOM 8911 O O . TYR I 4 88 ? -17.88806 30.30202 26.86707 1.000 72.22190 86 TYR I O 1
ATOM 8920 N N . TYR I 4 89 ? -20.07565 30.41586 26.34598 1.000 58.39752 87 TYR I N 1
ATOM 8921 C CA . TYR I 4 89 ? -19.82059 31.20188 25.14421 1.000 60.26849 87 TYR I CA 1
ATOM 8922 C C . TYR I 4 89 ? -19.41267 32.62675 25.49774 1.000 66.56939 87 TYR I C 1
ATOM 8923 O O . TYR I 4 89 ? -18.57588 33.22702 24.81308 1.000 62.98382 87 TYR I O 1
ATOM 8932 N N . LYS I 4 90 ? -19.98985 33.18506 26.56453 1.000 63.74078 88 LYS I N 1
ATOM 8933 C CA . LYS I 4 90 ? -19.54521 34.49263 27.03305 1.000 67.51744 88 LYS I CA 1
ATOM 8934 C C . LYS I 4 90 ? -18.09371 34.45458 27.49009 1.000 65.51768 88 LYS I C 1
ATOM 8935 O O . LYS I 4 90 ? -17.37119 35.44720 27.34514 1.000 80.49019 88 LYS I O 1
ATOM 8941 N N . ALA I 4 91 ? -17.64952 33.32272 28.04123 1.000 63.06736 89 ALA I N 1
ATOM 8942 C CA . ALA I 4 91 ? -16.25227 33.19399 28.44197 1.000 69.52561 89 ALA I CA 1
ATOM 8943 C C . ALA I 4 91 ? -15.32068 33.23923 27.23649 1.000 72.97975 89 ALA I C 1
ATOM 8944 O O . ALA I 4 91 ? -14.26607 33.88155 27.28504 1.000 86.75781 89 ALA I O 1
ATOM 8946 N N . LYS I 4 92 ? -15.69113 32.56860 26.14460 1.000 65.66338 90 LYS I N 1
ATOM 8947 C CA . LYS I 4 92 ? -14.85948 32.57243 24.94690 1.000 72.28706 90 LYS I CA 1
ATOM 8948 C C . LYS I 4 92 ? -14.95248 33.87717 24.16670 1.000 77.37264 90 LYS I C 1
ATOM 8949 O O . LYS I 4 92 ? -14.06361 34.16405 23.35732 1.000 85.46239 90 LYS I O 1
ATOM 8955 N N . LEU I 4 93 ? -15.99868 34.67082 24.39140 1.000 72.93734 91 LEU I N 1
ATOM 8956 C CA . LEU I 4 93 ? -16.18965 35.92126 23.66661 1.000 78.14549 91 LEU I CA 1
ATOM 8957 C C . LEU I 4 93 ? -15.48662 37.09603 24.33473 1.000 76.36016 91 LEU I C 1
ATOM 8958 O O . LEU I 4 93 ? -14.90054 37.93748 23.64492 1.000 85.28308 91 LEU I O 1
ATOM 8963 N N . THR I 4 94 ? -15.53158 37.17207 25.66102 1.000 85.27224 92 THR I N 1
ATOM 8964 C CA . THR I 4 94 ? -14.89825 38.27449 26.36837 1.000 94.54480 92 THR I CA 1
ATOM 8965 C C . THR I 4 94 ? -13.37886 38.18646 26.26635 1.000 100.45568 92 THR I C 1
ATOM 8966 O O . THR I 4 94 ? -12.80347 37.10819 26.09664 1.000 98.98028 92 THR I O 1
ATOM 8970 N N . LYS I 4 95 ? -12.72720 39.34681 26.37101 1.000 98.39500 93 LYS I N 1
ATOM 8971 C CA . LYS I 4 95 ? -11.27426 39.42432 26.34959 1.000 99.22281 93 LYS I CA 1
ATOM 8972 C C . LYS I 4 95 ? -10.67176 39.81757 27.68910 1.000 106.91098 93 LYS I C 1
ATOM 8973 O O . LYS I 4 95 ? -9.46537 39.63639 27.88139 1.000 104.82838 93 LYS I O 1
ATOM 8979 N N . ASP I 4 96 ? -11.46989 40.34653 28.60492 1.000 120.09251 94 ASP I N 1
ATOM 8980 C CA . ASP I 4 96 ? -10.98352 40.68229 29.93606 1.000 120.93201 94 ASP I CA 1
ATOM 8981 C C . ASP I 4 96 ? -10.67313 39.40081 30.69913 1.000 122.21075 94 ASP I C 1
ATOM 8982 O O . ASP I 4 96 ? -11.54382 38.52632 30.79640 1.000 127.22946 94 ASP I O 1
ATOM 8987 N N . PRO I 4 97 ? -9.45768 39.23217 31.23136 1.000 112.73800 95 PRO I N 1
ATOM 8988 C CA . PRO I 4 97 ? -9.14024 37.97528 31.93369 1.000 103.88354 95 PRO I CA 1
ATOM 8989 C C . PRO I 4 97 ? -10.01715 37.71996 33.14696 1.000 108.79634 95 PRO I C 1
ATOM 8990 O O . PRO I 4 97 ? -10.47880 36.58929 33.34599 1.000 107.95737 95 PRO I O 1
ATOM 8994 N N . GLU I 4 98 ? -10.25011 38.74150 33.97464 1.000 111.53769 96 GLU I N 1
ATOM 8995 C CA . GLU I 4 98 ? -11.09825 38.56480 35.15005 1.000 116.00688 96 GLU I CA 1
ATOM 8996 C C . GLU I 4 98 ? -12.53436 38.23927 34.75821 1.000 108.49062 96 GLU I C 1
ATOM 8997 O O . GLU I 4 98 ? -13.16048 37.35401 35.35273 1.000 102.92252 96 GLU I O 1
ATOM 9003 N N . GLU I 4 99 ? -13.07911 38.95303 33.76860 1.000 108.06507 97 GLU I N 1
ATOM 9004 C CA . GLU I 4 99 ? -14.45401 38.69801 33.34591 1.000 101.25078 97 GLU I CA 1
ATOM 9005 C C . GLU I 4 99 ? -14.60455 37.29141 32.78051 1.000 91.62487 97 GLU I C 1
ATOM 9006 O O . GLU I 4 99 ? -15.63697 36.64061 32.98204 1.000 90.68611 97 GLU I O 1
ATOM 9012 N N . LYS I 4 100 ? -13.58483 36.80329 32.07001 1.000 97.11489 98 LYS I N 1
ATOM 9013 C CA . LYS I 4 100 ? -13.62707 35.42869 31.58311 1.000 95.77121 98 LYS I CA 1
ATOM 9014 C C . LYS I 4 100 ? -13.63971 34.44645 32.74633 1.000 91.55591 98 LYS I C 1
ATOM 9015 O O . LYS I 4 100 ? -14.37572 33.45348 32.72418 1.000 87.53392 98 LYS I O 1
ATOM 9021 N N . LYS I 4 101 ? -12.83404 34.71542 33.77694 1.000 90.76998 99 LYS I N 1
ATOM 9022 C CA . LYS I 4 101 ? -12.83885 33.87642 34.97162 1.000 96.08292 99 LYS I CA 1
ATOM 9023 C C . LYS I 4 101 ? -14.20732 33.87994 35.64436 1.000 90.79130 99 LYS I C 1
ATOM 9024 O O . LYS I 4 101 ? -14.66867 32.84307 36.13574 1.000 87.73748 99 LYS I O 1
ATOM 9030 N N . LYS I 4 102 ? -14.87544 35.03642 35.66671 1.000 83.09282 100 LYS I N 1
ATOM 9031 C CA . LYS I 4 102 ? -16.20958 35.11802 36.25487 1.000 81.32828 100 LYS I CA 1
ATOM 9032 C C . LYS I 4 102 ? -17.22078 34.30247 35.45797 1.000 80.06583 100 LYS I C 1
ATOM 9033 O O . LYS I 4 102 ? -18.11813 33.67789 36.03604 1.000 76.14978 100 LYS I O 1
ATOM 9039 N N . TYR I 4 103 ? -17.09213 34.29541 34.12987 1.000 82.49144 101 TYR I N 1
ATOM 9040 C CA . TYR I 4 103 ? -18.03159 33.54698 33.30137 1.000 75.12432 101 TYR I CA 1
ATOM 9041 C C . TYR I 4 103 ? -17.79509 32.04636 33.40325 1.000 76.68195 101 TYR I C 1
ATOM 9042 O O . TYR I 4 103 ? -18.74780 31.26040 33.35308 1.000 70.29084 101 TYR I O 1
ATOM 9051 N N . VAL I 4 104 ? -16.53400 31.62666 33.53008 1.000 76.24790 102 VAL I N 1
ATOM 9052 C CA . VAL I 4 104 ? -16.24653 30.20590 33.70247 1.000 76.43757 102 VAL I CA 1
ATOM 9053 C C . VAL I 4 104 ? -16.81524 29.69959 35.02129 1.000 85.80978 102 VAL I C 1
ATOM 9054 O O . VAL I 4 104 ? -17.28240 28.55768 35.10748 1.000 77.61784 102 VAL I O 1
ATOM 9058 N N . GLU I 4 105 ? -16.80735 30.53581 36.06190 1.000 77.42973 103 GLU I N 1
ATOM 9059 C CA . GLU I 4 105 ? -17.39820 30.12984 37.33411 1.000 85.64062 103 GLU I CA 1
ATOM 9060 C C . GLU I 4 105 ? -18.90751 29.95176 37.21344 1.000 80.22085 103 GLU I C 1
ATOM 9061 O O . GLU I 4 105 ? -19.44951 28.90996 37.59956 1.000 73.17719 103 GLU I O 1
ATOM 9067 N N . LYS I 4 106 ? -19.60517 30.96298 36.68604 1.000 80.23498 104 LYS I N 1
ATOM 9068 C CA . LYS I 4 106 ? -21.05457 30.86338 36.53893 1.000 74.64392 104 LYS I CA 1
ATOM 9069 C C . LYS I 4 106 ? -21.45080 29.73200 35.60264 1.000 70.92879 104 LYS I C 1
ATOM 9070 O O . LYS I 4 106 ? -22.49469 29.10087 35.80164 1.000 67.71373 104 LYS I O 1
ATOM 9076 N N . SER I 4 107 ? -20.64010 29.46428 34.57785 1.000 69.60377 105 SER I N 1
ATOM 9077 C CA . SER I 4 107 ? -20.94244 28.36636 33.66654 1.000 76.84030 105 SER I CA 1
ATOM 9078 C C . SER I 4 107 ? -20.87706 27.03164 34.39666 1.000 79.23752 105 SER I C 1
ATOM 9079 O O . SER I 4 107 ? -21.78159 26.19861 34.27497 1.000 78.39452 105 SER I O 1
ATOM 9082 N N . ILE I 4 108 ? -19.80859 26.81265 35.16702 1.000 81.46163 106 ILE I N 1
ATOM 9083 C CA . ILE I 4 108 ? -19.71232 25.59869 35.97137 1.000 84.35529 106 ILE I CA 1
ATOM 9084 C C . ILE I 4 108 ? -20.84179 25.54620 36.98836 1.000 82.35108 106 ILE I C 1
ATOM 9085 O O . ILE I 4 108 ? -21.36301 24.46858 37.29535 1.000 82.19514 106 ILE I O 1
ATOM 9090 N N . GLU I 4 109 ? -21.25708 26.70556 37.50354 1.000 80.64706 107 GLU I N 1
ATOM 9091 C CA . GLU I 4 109 ? -22.31230 26.74696 38.51151 1.000 79.54755 107 GLU I CA 1
ATOM 9092 C C . GLU I 4 109 ? -23.64629 26.27846 37.93949 1.000 82.85156 107 GLU I C 1
ATOM 9093 O O . GLU I 4 109 ? -24.28654 25.37791 38.49433 1.000 91.06801 107 GLU I O 1
ATOM 9099 N N . TYR I 4 110 ? -24.08948 26.88639 36.83438 1.000 70.62309 108 TYR I N 1
ATOM 9100 C CA . TYR I 4 110 ? -25.32222 26.43586 36.19493 1.000 68.24380 108 TYR I CA 1
ATOM 9101 C C . TYR I 4 110 ? -25.19108 25.01138 35.67216 1.000 73.13607 108 TYR I C 1
ATOM 9102 O O . TYR I 4 110 ? -26.18257 24.27438 35.62521 1.000 69.75483 108 TYR I O 1
ATOM 9111 N N . ALA I 4 111 ? -23.98070 24.60548 35.27813 1.000 73.85008 109 ALA I N 1
ATOM 9112 C CA . ALA I 4 111 ? -23.77545 23.23985 34.80471 1.000 71.93374 109 ALA I CA 1
ATOM 9113 C C . ALA I 4 111 ? -23.86484 22.23979 35.94862 1.000 80.28040 109 ALA I C 1
ATOM 9114 O O . ALA I 4 111 ? -24.42059 21.14972 35.78296 1.000 78.00936 109 ALA I O 1
ATOM 9116 N N . GLU I 4 112 ? -23.30386 22.58291 37.10961 1.000 75.68324 110 GLU I N 1
ATOM 9117 C CA . GLU I 4 112 ? -23.44507 21.72544 38.28175 1.000 78.78431 110 GLU I CA 1
ATOM 9118 C C . GLU I 4 112 ? -24.90387 21.61881 38.69998 1.000 74.50963 110 GLU I C 1
ATOM 9119 O O . GLU I 4 112 ? -25.37803 20.53638 39.06319 1.000 86.23574 110 GLU I O 1
ATOM 9125 N N . LYS I 4 113 ? -25.62739 22.73931 38.66808 1.000 79.47632 111 LYS I N 1
ATOM 9126 C CA . LYS I 4 113 ? -27.05564 22.70873 38.96045 1.000 82.83216 111 LYS I CA 1
ATOM 9127 C C . LYS I 4 113 ? -27.80476 21.86731 37.93434 1.000 86.59296 111 LYS I C 1
ATOM 9128 O O . LYS I 4 113 ? -28.77211 21.17545 38.27129 1.000 92.71726 111 LYS I O 1
ATOM 9134 N N . ALA I 4 114 ? -27.36659 21.90778 36.67537 1.000 93.09896 112 ALA I N 1
ATOM 9135 C CA . ALA I 4 114 ? -28.00087 21.09396 35.64317 1.000 91.70401 112 ALA I CA 1
ATOM 9136 C C . ALA I 4 114 ? -27.66718 19.61661 35.82692 1.000 96.66240 112 ALA I C 1
ATOM 9137 O O . ALA I 4 114 ? -28.54722 18.75460 35.72413 1.000 97.65142 112 ALA I O 1
ATOM 9139 N N . LEU I 4 115 ? -26.39065 19.30565 36.07812 1.000 90.77941 113 LEU I N 1
ATOM 9140 C CA . LEU I 4 115 ? -25.97287 17.91827 36.27608 1.000 88.10897 113 LEU I CA 1
ATOM 9141 C C . LEU I 4 115 ? -26.62667 17.31070 37.51011 1.000 93.21469 113 LEU I C 1
ATOM 9142 O O . LEU I 4 115 ? -26.93645 16.11381 37.53107 1.000 96.78992 113 LEU I O 1
ATOM 9147 N N . LYS I 4 116 ? -26.81457 18.11187 38.56095 1.000 88.56110 114 LYS I N 1
ATOM 9148 C CA . LYS I 4 116 ? -27.47916 17.61072 39.75938 1.000 98.91426 114 LYS I CA 1
ATOM 9149 C C . LYS I 4 116 ? -28.91082 17.18715 39.45313 1.000 98.00560 114 LYS I C 1
ATOM 9150 O O . LYS I 4 116 ? -29.36688 16.13299 39.91143 1.000 104.61740 114 LYS I O 1
ATOM 9156 N N . ILE I 4 117 ? -29.63705 17.99753 38.67843 1.000 88.13912 115 ILE I N 1
ATOM 9157 C CA . ILE I 4 117 ? -30.96955 17.60305 38.24088 1.000 90.06086 115 ILE I CA 1
ATOM 9158 C C . ILE I 4 117 ? -30.89826 16.47170 37.22301 1.000 93.98673 115 ILE I C 1
ATOM 9159 O O . ILE I 4 117 ? -31.85061 15.69238 37.09251 1.000 100.89460 115 ILE I O 1
ATOM 9164 N N . ALA I 4 118 ? -29.77651 16.34479 36.51046 1.000 84.98646 116 ALA I N 1
ATOM 9165 C CA . ALA I 4 118 ? -29.62938 15.25677 35.54972 1.000 101.24361 116 ALA I CA 1
ATOM 9166 C C . ALA I 4 118 ? -29.45986 13.91525 36.25186 1.000 105.92398 116 ALA I C 1
ATOM 9167 O O . ALA I 4 118 ? -30.00579 12.90171 35.80137 1.000 99.85008 116 ALA I O 1
ATOM 9169 N N . GLU I 4 119 ? -28.69891 13.88502 37.34989 1.000 114.21031 117 GLU I N 1
ATOM 9170 C CA . GLU I 4 119 ? -28.55369 12.64727 38.10983 1.000 112.69126 117 GLU I CA 1
ATOM 9171 C C . GLU I 4 119 ? -29.86917 12.24224 38.75814 1.000 117.77564 117 GLU I C 1
ATOM 9172 O O . GLU I 4 119 ? -30.20399 11.05302 38.80286 1.000 126.25122 117 GLU I O 1
ATOM 9178 N N . GLU I 4 120 ? -30.62242 13.21529 39.27590 1.000 113.39276 118 GLU I N 1
ATOM 9179 C CA . GLU I 4 120 ? -31.93872 12.91076 39.82484 1.000 123.53176 118 GLU I CA 1
ATOM 9180 C C . GLU I 4 120 ? -32.86983 12.38558 38.74135 1.000 126.58742 118 GLU I C 1
ATOM 9181 O O . GLU I 4 120 ? -33.68200 11.48790 38.99136 1.000 140.25579 118 GLU I O 1
ATOM 9187 N N . ALA I 4 121 ? -32.76846 12.93493 37.52871 1.000 112.95563 119 ALA I N 1
ATOM 9188 C CA . ALA I 4 121 ? -33.55867 12.41148 36.42121 1.000 117.42803 119 ALA I CA 1
ATOM 9189 C C . ALA I 4 121 ? -33.12210 11.00104 36.04323 1.000 116.93922 119 ALA I C 1
ATOM 9190 O O . ALA I 4 121 ? -33.94865 10.19995 35.59373 1.000 114.78126 119 ALA I O 1
ATOM 9192 N N . VAL I 4 122 ? -31.83656 10.67989 36.21632 1.000 123.34341 120 VAL I N 1
ATOM 9193 C CA . VAL I 4 122 ? -31.36315 9.32449 35.94658 1.000 130.42758 120 VAL I CA 1
ATOM 9194 C C . VAL I 4 122 ? -31.89171 8.35384 36.99583 1.000 134.91108 120 VAL I C 1
ATOM 9195 O O . VAL I 4 122 ? -32.29243 7.22810 36.67533 1.000 132.40415 120 VAL I O 1
ATOM 9199 N N . LYS I 4 123 ? -31.88268 8.76310 38.26661 1.000 133.96594 121 LYS I N 1
ATOM 9200 C CA . LYS I 4 123 ? -32.40149 7.90215 39.32461 1.000 138.69310 121 LYS I CA 1
ATOM 9201 C C . LYS I 4 123 ? -33.90302 7.69371 39.17277 1.000 145.42696 121 LYS I C 1
ATOM 9202 O O . LYS I 4 123 ? -34.40889 6.58754 39.39722 1.000 145.61291 121 LYS I O 1
ATOM 9208 N N . LEU I 4 124 ? -34.63150 8.74999 38.80149 1.000 140.16164 122 LEU I N 1
ATOM 9209 C CA . LEU I 4 124 ? -36.06669 8.62073 38.57493 1.000 137.58642 122 LEU I CA 1
ATOM 9210 C C . LEU I 4 124 ? -36.35384 7.75536 37.35511 1.000 138.77107 122 LEU I C 1
ATOM 9211 O O . LEU I 4 124 ? -37.29397 6.95290 37.36459 1.000 139.46697 122 LEU I O 1
ATOM 9216 N N . ALA I 4 125 ? -35.54712 7.89382 36.30000 1.000 132.38434 123 ALA I N 1
ATOM 9217 C CA . ALA I 4 125 ? -35.72268 7.04921 35.12428 1.000 128.90652 123 ALA I CA 1
ATOM 9218 C C . ALA I 4 125 ? -35.42738 5.58804 35.43991 1.000 132.86279 123 ALA I C 1
ATOM 9219 O O . ALA I 4 125 ? -36.04524 4.69294 34.85238 1.000 134.01795 123 ALA I O 1
ATOM 9221 N N . GLU I 4 126 ? -34.48353 5.32866 36.35033 1.000 132.54366 124 GLU I N 1
ATOM 9222 C CA . GLU I 4 126 ? -34.19008 3.95535 36.75204 1.000 142.37161 124 GLU I CA 1
ATOM 9223 C C . GLU I 4 126 ? -35.39726 3.30714 37.41820 1.000 148.68893 124 GLU I C 1
ATOM 9224 O O . GLU I 4 126 ? -35.69886 2.13323 37.17090 1.000 133.75958 124 GLU I O 1
ATOM 9230 N N . LYS I 4 127 ? -36.09526 4.05677 38.27521 1.000 156.91914 125 LYS I N 1
ATOM 9231 C CA . LYS I 4 127 ? -37.27628 3.51984 38.94374 1.000 155.01866 125 LYS I CA 1
ATOM 9232 C C . LYS I 4 127 ? -38.41876 3.30099 37.96008 1.000 155.46657 125 LYS I C 1
ATOM 9233 O O . LYS I 4 127 ? -39.13663 2.29787 38.04881 1.000 151.62205 125 LYS I O 1
ATOM 9239 N N . VAL I 4 128 ? -38.60911 4.23041 37.02000 1.000 154.87932 126 VAL I N 1
ATOM 9240 C CA . VAL I 4 128 ? -39.68095 4.06982 36.04352 1.000 154.36074 126 VAL I CA 1
ATOM 9241 C C . VAL I 4 128 ? -39.40548 2.86424 35.14872 1.000 153.13878 126 VAL I C 1
ATOM 9242 O O . VAL I 4 128 ? -40.34019 2.20549 34.67599 1.000 162.96362 126 VAL I O 1
ATOM 9246 N N . VAL I 4 129 ? -38.13467 2.53277 34.93088 1.000 138.79926 127 VAL I N 1
ATOM 9247 C CA . VAL I 4 129 ? -37.76118 1.36232 34.13950 1.000 125.56859 127 VAL I CA 1
ATOM 9248 C C . VAL I 4 129 ? -37.83607 0.09489 34.98555 1.000 109.92810 127 VAL I C 1
ATOM 9249 O O . VAL I 4 129 ? -38.51273 -0.86881 34.62219 1.000 114.24110 127 VAL I O 1
ATOM 9253 N N . GLU J 5 1 ? -45.76901 5.67098 -34.80800 1.000 94.67173 3 GLU J N 1
ATOM 9254 C CA . GLU J 5 1 ? -46.20747 5.98893 -33.45375 1.000 93.36078 3 GLU J CA 1
ATOM 9255 C C . GLU J 5 1 ? -46.11220 4.77154 -32.53661 1.000 81.85483 3 GLU J C 1
ATOM 9256 O O . GLU J 5 1 ? -46.43192 3.65218 -32.93367 1.000 84.70319 3 GLU J O 1
ATOM 9262 N N . VAL J 5 2 ? -45.65109 5.00078 -31.31216 1.000 66.44795 4 VAL J N 1
ATOM 9263 C CA . VAL J 5 2 ? -45.52497 3.94742 -30.31228 1.000 64.63821 4 VAL J CA 1
ATOM 9264 C C . VAL J 5 2 ? -46.78734 3.90704 -29.46198 1.000 55.50629 4 VAL J C 1
ATOM 9265 O O . VAL J 5 2 ? -47.23570 4.93850 -28.94824 1.000 61.77114 4 VAL J O 1
ATOM 9269 N N . LYS J 5 3 ? -47.36203 2.71790 -29.31161 1.000 52.23638 5 LYS J N 1
ATOM 9270 C CA . LYS J 5 3 ? -48.48433 2.49321 -28.41317 1.000 54.11404 5 LYS J CA 1
ATOM 9271 C C . LYS J 5 3 ? -48.11173 1.41197 -27.40885 1.000 51.67619 5 LYS J C 1
ATOM 9272 O O . LYS J 5 3 ? -47.44747 0.43196 -27.75755 1.000 46.32422 5 LYS J O 1
ATOM 9274 N N . LEU J 5 4 ? -48.53300 1.59643 -26.16024 1.000 44.44695 6 LEU J N 1
ATOM 9275 C CA . LEU J 5 4 ? -48.27842 0.63952 -25.08799 1.000 38.70260 6 LEU J CA 1
ATOM 9276 C C . LEU J 5 4 ? -49.61248 0.05975 -24.63380 1.000 43.13167 6 LEU J C 1
ATOM 9277 O O . LEU J 5 4 ? -50.42633 0.76088 -24.02287 1.000 48.84764 6 LEU J O 1
ATOM 9282 N N . VAL J 5 5 ? -49.83110 -1.21690 -24.92979 1.000 38.20017 7 VAL J N 1
ATOM 9283 C CA . VAL J 5 5 ? -51.07154 -1.90850 -24.59920 1.000 51.55417 7 VAL J CA 1
ATOM 9284 C C . VAL J 5 5 ? -50.81997 -2.80108 -23.39304 1.000 48.90498 7 VAL J C 1
ATOM 9285 O O . VAL J 5 5 ? -49.94881 -3.67704 -23.43324 1.000 50.94244 7 VAL J O 1
ATOM 9289 N N . GLU J 5 6 ? -51.58517 -2.60004 -22.32566 1.000 51.65115 8 GLU J N 1
ATOM 9290 C CA . GLU J 5 6 ? -51.42602 -3.39885 -21.12149 1.000 45.46874 8 GLU J CA 1
ATOM 9291 C C . GLU J 5 6 ? -52.61618 -4.32428 -20.91491 1.000 42.62570 8 GLU J C 1
ATOM 9292 O O . GLU J 5 6 ? -53.69876 -4.12930 -21.47376 1.000 53.41636 8 GLU J O 1
ATOM 9298 N N . SER J 5 7 ? -52.38549 -5.34773 -20.09803 1.000 43.01578 9 SER J N 1
ATOM 9299 C CA . SER J 5 7 ? -53.41465 -6.30410 -19.72433 1.000 47.04417 9 SER J CA 1
ATOM 9300 C C . SER J 5 7 ? -52.98554 -6.98707 -18.43658 1.000 39.99225 9 SER J C 1
ATOM 9301 O O . SER J 5 7 ? -51.81053 -6.96342 -18.06302 1.000 48.02193 9 SER J O 1
ATOM 9304 N N . GLY J 5 8 ? -53.95649 -7.59768 -17.76330 1.000 40.98526 10 GLY J N 1
ATOM 9305 C CA . GLY J 5 8 ? -53.70786 -8.37479 -16.56616 1.000 42.55537 10 GLY J CA 1
ATOM 9306 C C . GLY J 5 8 ? -54.20170 -7.75182 -15.27970 1.000 38.36509 10 GLY J C 1
ATOM 9307 O O . GLY J 5 8 ? -54.18829 -8.42852 -14.24422 1.000 42.00793 10 GLY J O 1
ATOM 9308 N N . GLY J 5 9 ? -54.62559 -6.49249 -15.29730 1.000 41.43042 11 GLY J N 1
ATOM 9309 C CA . GLY J 5 9 ? -55.09955 -5.86811 -14.08252 1.000 48.10126 11 GLY J CA 1
ATOM 9310 C C . GLY J 5 9 ? -56.41326 -6.45948 -13.61082 1.000 40.17037 11 GLY J C 1
ATOM 9311 O O . GLY J 5 9 ? -57.16091 -7.07961 -14.36624 1.000 58.52071 11 GLY J O 1
ATOM 9312 N N . GLY J 5 10 ? -56.69268 -6.26537 -12.32862 1.000 37.84265 12 GLY J N 1
ATOM 9313 C CA . GLY J 5 10 ? -57.94492 -6.73139 -11.76534 1.000 41.02189 12 GLY J CA 1
ATOM 9314 C C . GLY J 5 10 ? -57.83530 -6.87969 -10.25819 1.000 47.59693 12 GLY J C 1
ATOM 9315 O O . GLY J 5 10 ? -56.99913 -6.24747 -9.61631 1.000 48.79534 12 GLY J O 1
ATOM 9316 N N . LEU J 5 11 ? -58.70093 -7.73406 -9.72408 1.000 47.44419 13 LEU J N 1
ATOM 9317 C CA . LEU J 5 11 ? -58.82981 -7.94512 -8.29083 1.000 55.37352 13 LEU J CA 1
ATOM 9318 C C . LEU J 5 11 ? -58.11399 -9.22239 -7.87292 1.000 46.86729 13 LEU J C 1
ATOM 9319 O O . LEU J 5 11 ? -58.18243 -10.24246 -8.56462 1.000 52.17710 13 LEU J O 1
ATOM 9324 N N . VAL J 5 12 ? -57.43854 -9.16116 -6.72994 1.000 44.99025 14 VAL J N 1
ATOM 9325 C CA . VAL J 5 12 ? -56.68980 -10.29489 -6.20119 1.000 45.48623 14 VAL J CA 1
ATOM 9326 C C . VAL J 5 12 ? -56.70701 -10.19656 -4.68258 1.000 50.62183 14 VAL J C 1
ATOM 9327 O O . VAL J 5 12 ? -56.68125 -9.09951 -4.11980 1.000 49.50654 14 VAL J O 1
ATOM 9331 N N . GLN J 5 13 ? -56.77348 -11.34734 -4.02105 1.000 49.58727 15 GLN J N 1
ATOM 9332 C CA . GLN J 5 13 ? -56.83093 -11.39258 -2.56956 1.000 55.01521 15 GLN J CA 1
ATOM 9333 C C . GLN J 5 13 ? -55.43788 -11.16119 -1.97978 1.000 57.15856 15 GLN J C 1
ATOM 9334 O O . GLN J 5 13 ? -54.42997 -11.39970 -2.65007 1.000 49.64177 15 GLN J O 1
ATOM 9340 N N . PRO J 5 14 ? -55.35175 -10.67472 -0.73868 1.000 60.44796 16 PRO J N 1
ATOM 9341 C CA . PRO J 5 14 ? -54.03722 -10.52969 -0.09831 1.000 56.74601 16 PRO J CA 1
ATOM 9342 C C . PRO J 5 14 ? -53.28357 -11.85098 -0.04365 1.000 53.88759 16 PRO J C 1
ATOM 9343 O O . PRO J 5 14 ? -53.86410 -12.91389 0.18702 1.000 64.39149 16 PRO J O 1
ATOM 9347 N N . GLY J 5 15 ? -51.96999 -11.76863 -0.25699 1.000 49.61831 17 GLY J N 1
ATOM 9348 C CA . GLY J 5 15 ? -51.13670 -12.93709 -0.41989 1.000 50.58788 17 GLY J CA 1
ATOM 9349 C C . GLY J 5 15 ? -51.17661 -13.55308 -1.79906 1.000 49.51176 17 GLY J C 1
ATOM 9350 O O . GLY J 5 15 ? -50.34500 -14.42127 -2.09655 1.000 57.73707 17 GLY J O 1
ATOM 9351 N N . GLY J 5 16 ? -52.11072 -13.13486 -2.65208 1.000 47.95150 18 GLY J N 1
ATOM 9352 C CA . GLY J 5 16 ? -52.24306 -13.69171 -3.97896 1.000 48.43408 18 GLY J CA 1
ATOM 9353 C C . GLY J 5 16 ? -51.23249 -13.12465 -4.95417 1.000 43.90786 18 GLY J C 1
ATOM 9354 O O . GLY J 5 16 ? -50.37632 -12.30554 -4.61987 1.000 42.11879 18 GLY J O 1
ATOM 9355 N N . SER J 5 17 ? -51.35468 -13.56640 -6.20271 1.000 43.47115 19 SER J N 1
ATOM 9356 C CA . SER J 5 17 ? -50.41850 -13.18738 -7.24681 1.000 40.89781 19 SER J CA 1
ATOM 9357 C C . SER J 5 17 ? -51.16597 -12.78427 -8.50997 1.000 39.79016 19 SER J C 1
ATOM 9358 O O . SER J 5 17 ? -52.29784 -13.21111 -8.75092 1.000 44.71763 19 SER J O 1
ATOM 9361 N N . LEU J 5 18 ? -50.52312 -11.92880 -9.29999 1.000 37.10902 20 LEU J N 1
ATOM 9362 C CA . LEU J 5 18 ? -51.08390 -11.41853 -10.54021 1.000 36.13539 20 LEU J CA 1
ATOM 9363 C C . LEU J 5 18 ? -49.94773 -11.22628 -11.53349 1.000 34.38844 20 LEU J C 1
ATOM 9364 O O . LEU J 5 18 ? -48.84764 -10.82342 -11.14782 1.000 39.26644 20 LEU J O 1
ATOM 9369 N N . ARG J 5 19 ? -50.21827 -11.48858 -12.81256 1.000 34.84370 21 ARG J N 1
ATOM 9370 C CA . ARG J 5 19 ? -49.22434 -11.34885 -13.87626 1.000 33.71899 21 ARG J CA 1
ATOM 9371 C C . ARG J 5 19 ? -49.70281 -10.30040 -14.87178 1.000 38.95309 21 ARG J C 1
ATOM 9372 O O . ARG J 5 19 ? -50.66040 -10.53489 -15.61617 1.000 38.70451 21 ARG J O 1
ATOM 9380 N N . LEU J 5 20 ? -49.02197 -9.15921 -14.89864 1.000 36.03045 22 LEU J N 1
ATOM 9381 C CA . LEU J 5 20 ? -49.31693 -8.09039 -15.83929 1.000 39.00203 22 LEU J CA 1
ATOM 9382 C C . LEU J 5 20 ? -48.54007 -8.28700 -17.13677 1.000 37.00787 22 LEU J C 1
ATOM 9383 O O . LEU J 5 20 ? -47.49929 -8.94568 -17.17624 1.000 32.59020 22 LEU J O 1
ATOM 9388 N N . SER J 5 21 ? -49.06367 -7.69908 -18.20796 1.000 47.16449 23 SER J N 1
ATOM 9389 C CA . SER J 5 21 ? -48.44911 -7.78940 -19.52234 1.000 35.33245 23 SER J CA 1
ATOM 9390 C C . SER J 5 21 ? -48.54786 -6.43561 -20.20615 1.000 43.07824 23 SER J C 1
ATOM 9391 O O . SER J 5 21 ? -49.50122 -5.68489 -19.99081 1.000 38.28278 23 SER J O 1
ATOM 9394 N N . CYS J 5 22 ? -47.54750 -6.12531 -21.02634 1.000 43.52582 24 CYS J N 1
ATOM 9395 C CA . CYS J 5 22 ? -47.53303 -4.86995 -21.76959 1.000 38.86394 24 CYS J CA 1
ATOM 9396 C C . CYS J 5 22 ? -46.79677 -5.07576 -23.08094 1.000 38.08121 24 CYS J C 1
ATOM 9397 O O . CYS J 5 22 ? -45.62030 -5.44353 -23.07369 1.000 42.22222 24 CYS J O 1
ATOM 9400 N N . ALA J 5 23 ? -47.46997 -4.80448 -24.19382 1.000 39.27463 25 ALA J N 1
ATOM 9401 C CA . ALA J 5 23 ? -46.88714 -4.94267 -25.51942 1.000 41.14558 25 ALA J CA 1
ATOM 9402 C C . ALA J 5 23 ? -46.70163 -3.57207 -26.15441 1.000 43.38098 25 ALA J C 1
ATOM 9403 O O . ALA J 5 23 ? -47.53059 -2.67466 -25.97317 1.000 38.83532 25 ALA J O 1
ATOM 9405 N N . ALA J 5 24 ? -45.61160 -3.41692 -26.89917 1.000 47.90048 26 ALA J N 1
ATOM 9406 C CA . ALA J 5 24 ? -45.33848 -2.19735 -27.64530 1.000 48.49281 26 ALA J CA 1
ATOM 9407 C C . ALA J 5 24 ? -45.75326 -2.39608 -29.09621 1.000 43.93982 26 ALA J C 1
ATOM 9408 O O . ALA J 5 24 ? -45.37151 -3.38846 -29.72482 1.000 58.00320 26 ALA J O 1
ATOM 9410 N N . SER J 5 25 ? -46.53900 -1.45697 -29.61697 1.000 50.93516 27 SER J N 1
ATOM 9411 C CA . SER J 5 25 ? -47.03193 -1.49716 -30.98415 1.000 54.34874 27 SER J CA 1
ATOM 9412 C C . SER J 5 25 ? -46.49952 -0.29412 -31.74768 1.000 60.61359 27 SER J C 1
ATOM 9413 O O . SER J 5 25 ? -46.26106 0.77104 -31.17015 1.000 64.88379 27 SER J O 1
ATOM 9416 N N . GLY J 5 26 ? -46.31763 -0.46863 -33.05421 1.000 71.08812 28 GLY J N 1
ATOM 9417 C CA . GLY J 5 26 ? -45.78582 0.59329 -33.87606 1.000 66.79542 28 GLY J CA 1
ATOM 9418 C C . GLY J 5 26 ? -44.27738 0.63649 -33.94810 1.000 88.63002 28 GLY J C 1
ATOM 9419 O O . GLY J 5 26 ? -43.73240 1.49888 -34.64924 1.000 90.09725 28 GLY J O 1
ATOM 9420 N N . SER J 5 27 ? -43.58561 -0.26200 -33.24879 1.000 116.28236 29 SER J N 1
ATOM 9421 C CA . SER J 5 27 ? -42.13068 -0.26672 -33.22531 1.000 119.40697 29 SER J CA 1
ATOM 9422 C C . SER J 5 27 ? -41.62304 -1.68190 -32.99254 1.000 118.57323 29 SER J C 1
ATOM 9423 O O . SER J 5 27 ? -42.24354 -2.46185 -32.26402 1.000 120.77544 29 SER J O 1
ATOM 9426 N N . ILE J 5 28 ? -40.49942 -2.00725 -33.62960 1.000 107.63298 30 ILE J N 1
ATOM 9427 C CA . ILE J 5 28 ? -39.86210 -3.30484 -33.44883 1.000 102.71341 30 ILE J CA 1
ATOM 9428 C C . ILE J 5 28 ? -38.46518 -3.20143 -32.84960 1.000 97.11121 30 ILE J C 1
ATOM 9429 O O . ILE J 5 28 ? -37.98826 -4.18389 -32.25646 1.000 89.50611 30 ILE J O 1
ATOM 9434 N N . PHE J 5 29 ? -37.78666 -2.05617 -32.97454 1.000 92.18093 31 PHE J N 1
ATOM 9435 C CA . PHE J 5 29 ? -36.47964 -1.86354 -32.35911 1.000 84.45095 31 PHE J CA 1
ATOM 9436 C C . PHE J 5 29 ? -36.31383 -0.46144 -31.78058 1.000 72.90935 31 PHE J C 1
ATOM 9437 O O . PHE J 5 29 ? -35.18741 -0.07981 -31.43629 1.000 74.69911 31 PHE J O 1
ATOM 9439 N N . SER J 5 30 ? -37.39404 0.31511 -31.66052 1.000 62.46873 32 SER J N 1
ATOM 9440 C CA . SER J 5 30 ? -37.28437 1.70270 -31.22048 1.000 57.22914 32 SER J CA 1
ATOM 9441 C C . SER J 5 30 ? -37.19665 1.84206 -29.70714 1.000 47.32388 32 SER J C 1
ATOM 9442 O O . SER J 5 30 ? -36.57458 2.78979 -29.21642 1.000 56.11142 32 SER J O 1
ATOM 9445 N N . ILE J 5 31 ? -37.81141 0.93638 -28.95715 1.000 48.79890 33 ILE J N 1
ATOM 9446 C CA . ILE J 5 31 ? -37.95084 1.09472 -27.51411 1.000 40.74579 33 ILE J CA 1
ATOM 9447 C C . ILE J 5 31 ? -36.82015 0.35230 -26.81757 1.000 39.16867 33 ILE J C 1
ATOM 9448 O O . ILE J 5 31 ? -36.58369 -0.83189 -27.08170 1.000 43.12494 33 ILE J O 1
ATOM 9453 N N . ASN J 5 32 ? -36.12789 1.04509 -25.91597 1.000 34.46016 34 ASN J N 1
ATOM 9454 C CA . ASN J 5 32 ? -35.09481 0.42539 -25.09737 1.000 32.80875 34 ASN J CA 1
ATOM 9455 C C . ASN J 5 32 ? -35.68853 -0.03038 -23.76859 1.000 36.51417 34 ASN J C 1
ATOM 9456 O O . ASN J 5 32 ? -36.20247 -1.14504 -23.68011 1.000 36.78061 34 ASN J O 1
ATOM 9461 N N . THR J 5 33 ? -35.63229 0.80176 -22.73083 1.000 32.54411 35 THR J N 1
ATOM 9462 C CA . THR J 5 33 ? -36.17110 0.39268 -21.43831 1.000 31.56720 35 THR J CA 1
ATOM 9463 C C . THR J 5 33 ? -37.68967 0.31431 -21.49070 1.000 30.13741 35 THR J C 1
ATOM 9464 O O . THR J 5 33 ? -38.35041 1.22235 -21.99814 1.000 28.91838 35 THR J O 1
ATOM 9468 N N . MET J 5 34 ? -38.23869 -0.77530 -20.95967 1.000 39.89836 36 MET J N 1
ATOM 9469 C CA . MET J 5 34 ? -39.66578 -0.91348 -20.70968 1.000 26.80771 36 MET J CA 1
ATOM 9470 C C . MET J 5 34 ? -39.87124 -1.34084 -19.26541 1.000 27.34177 36 MET J C 1
ATOM 9471 O O . MET J 5 34 ? -39.04860 -2.06146 -18.69307 1.000 26.79689 36 MET J O 1
ATOM 9476 N N . GLY J 5 35 ? -40.98076 -0.90973 -18.68340 1.000 28.21784 37 GLY J N 1
ATOM 9477 C CA . GLY J 5 35 ? -41.21083 -1.19587 -17.28504 1.000 24.97378 37 GLY J CA 1
ATOM 9478 C C . GLY J 5 35 ? -42.55588 -0.70413 -16.81299 1.000 30.88571 37 GLY J C 1
ATOM 9479 O O . GLY J 5 35 ? -43.45437 -0.42604 -17.60953 1.000 24.22228 37 GLY J O 1
ATOM 9480 N N . TRP J 5 36 ? -42.67834 -0.61237 -15.49170 1.000 27.88307 38 TRP J N 1
ATOM 9481 C CA . TRP J 5 36 ? -43.94749 -0.36426 -14.82972 1.000 28.40404 38 TRP J CA 1
ATOM 9482 C C . TRP J 5 36 ? -43.74796 0.67503 -13.74069 1.000 25.87734 38 TRP J C 1
ATOM 9483 O O . TRP J 5 36 ? -42.84402 0.54110 -12.91130 1.000 28.50174 38 TRP J O 1
ATOM 9494 N N . TYR J 5 37 ? -44.58595 1.70319 -13.75081 1.000 37.69217 39 TYR J N 1
ATOM 9495 C CA . TYR J 5 37 ? -44.77955 2.58584 -12.61341 1.000 35.38983 39 TYR J CA 1
ATOM 9496 C C . TYR J 5 37 ? -46.18198 2.35874 -12.06509 1.000 32.14110 39 TYR J C 1
ATOM 9497 O O . TYR J 5 37 ? -47.06423 1.86215 -12.76534 1.000 34.85558 39 TYR J O 1
ATOM 9506 N N . ARG J 5 38 ? -46.38546 2.69771 -10.79649 1.000 26.82850 40 ARG J N 1
ATOM 9507 C CA . ARG J 5 38 ? -47.70881 2.60284 -10.20061 1.000 27.76234 40 ARG J CA 1
ATOM 9508 C C . ARG J 5 38 ? -48.02814 3.89335 -9.46473 1.000 37.37736 40 ARG J C 1
ATOM 9509 O O . ARG J 5 38 ? -47.13644 4.58242 -8.96653 1.000 29.59933 40 ARG J O 1
ATOM 9517 N N . GLN J 5 39 ? -49.31550 4.20683 -9.38343 1.000 30.96179 41 GLN J N 1
ATOM 9518 C CA . GLN J 5 39 ? -49.72640 5.50396 -8.87457 1.000 41.17000 41 GLN J CA 1
ATOM 9519 C C . GLN J 5 39 ? -51.10382 5.39300 -8.24695 1.000 34.02403 41 GLN J C 1
ATOM 9520 O O . GLN J 5 39 ? -52.00832 4.77768 -8.81766 1.000 34.19066 41 GLN J O 1
ATOM 9526 N N . THR J 5 40 ? -51.24777 5.99231 -7.07193 1.000 35.51651 42 THR J N 1
ATOM 9527 C CA . THR J 5 40 ? -52.52492 6.24778 -6.43498 1.000 37.69716 42 THR J CA 1
ATOM 9528 C C . THR J 5 40 ? -52.87658 7.72742 -6.57531 1.000 39.56694 42 THR J C 1
ATOM 9529 O O . THR J 5 40 ? -51.98266 8.56481 -6.73562 1.000 39.34177 42 THR J O 1
ATOM 9533 N N . PRO J 5 41 ? -54.16227 8.07832 -6.55126 1.000 41.61961 43 PRO J N 1
ATOM 9534 C CA . PRO J 5 41 ? -54.55224 9.47584 -6.79011 1.000 54.56410 43 PRO J CA 1
ATOM 9535 C C . PRO J 5 41 ? -53.92952 10.43315 -5.78289 1.000 49.50388 43 PRO J C 1
ATOM 9536 O O . PRO J 5 41 ? -53.96177 10.20119 -4.57169 1.000 56.81499 43 PRO J O 1
ATOM 9540 N N . GLY J 5 42 ? -53.36754 11.52620 -6.30040 1.000 45.30972 44 GLY J N 1
ATOM 9541 C CA . GLY J 5 42 ? -52.82243 12.58887 -5.48968 1.000 46.95953 44 GLY J CA 1
ATOM 9542 C C . GLY J 5 42 ? -51.31549 12.57009 -5.34436 1.000 57.13140 44 GLY J C 1
ATOM 9543 O O . GLY J 5 42 ? -50.72820 13.60442 -5.00568 1.000 61.22346 44 GLY J O 1
ATOM 9544 N N . LYS J 5 43 ? -50.67873 11.43101 -5.59144 1.000 46.71402 45 LYS J N 1
ATOM 9545 C CA . LYS J 5 43 ? -49.24558 11.26796 -5.40995 1.000 42.46265 45 LYS J CA 1
ATOM 9546 C C . LYS J 5 43 ? -48.56389 11.04786 -6.75489 1.000 45.95230 45 LYS J C 1
ATOM 9547 O O . LYS J 5 43 ? -49.20631 10.90417 -7.79725 1.000 38.53267 45 LYS J O 1
ATOM 9553 N N . GLN J 5 44 ? -47.23704 11.03066 -6.71217 1.000 40.16296 46 GLN J N 1
ATOM 9554 C CA . GLN J 5 44 ? -46.42872 10.68956 -7.86921 1.000 40.74911 46 GLN J CA 1
ATOM 9555 C C . GLN J 5 44 ? -46.55000 9.19938 -8.16827 1.000 37.46696 46 GLN J C 1
ATOM 9556 O O . GLN J 5 44 ? -46.96910 8.40240 -7.32563 1.000 43.38331 46 GLN J O 1
ATOM 9562 N N . ARG J 5 45 ? -46.19870 8.82036 -9.39118 1.000 32.30989 47 ARG J N 1
ATOM 9563 C CA . ARG J 5 45 ? -46.09465 7.40665 -9.72321 1.000 40.18959 47 ARG J CA 1
ATOM 9564 C C . ARG J 5 45 ? -44.70699 6.89175 -9.35844 1.000 43.20655 47 ARG J C 1
ATOM 9565 O O . ARG J 5 45 ? -43.69590 7.51811 -9.68977 1.000 38.80260 47 ARG J O 1
ATOM 9573 N N . ASP J 5 46 ? -44.66537 5.74742 -8.68335 1.000 38.30746 48 ASP J N 1
ATOM 9574 C CA . ASP J 5 46 ? -43.42559 5.16341 -8.19628 1.000 31.95922 48 ASP J CA 1
ATOM 9575 C C . ASP J 5 46 ? -42.98419 4.03183 -9.11272 1.000 27.11858 48 ASP J C 1
ATOM 9576 O O . ASP J 5 46 ? -43.81335 3.29224 -9.65029 1.000 25.82209 48 ASP J O 1
ATOM 9581 N N . LEU J 5 47 ? -41.67296 3.91389 -9.29786 1.000 30.79067 49 LEU J N 1
ATOM 9582 C CA . LEU J 5 47 ? -41.12780 2.82605 -10.09333 1.000 24.21048 49 LEU J CA 1
ATOM 9583 C C . LEU J 5 47 ? -41.42583 1.48690 -9.43376 1.000 28.27006 49 LEU J C 1
ATOM 9584 O O . LEU J 5 47 ? -41.18459 1.29846 -8.23821 1.000 25.72608 49 LEU J O 1
ATOM 9589 N N . VAL J 5 48 ? -41.95810 0.55658 -10.21995 1.000 23.39493 50 VAL J N 1
ATOM 9590 C CA . VAL J 5 48 ? -42.19286 -0.80489 -9.75711 1.000 29.34197 50 VAL J CA 1
ATOM 9591 C C . VAL J 5 48 ? -41.02674 -1.66730 -10.21556 1.000 25.59512 50 VAL J C 1
ATOM 9592 O O . VAL J 5 48 ? -40.30356 -2.24609 -9.39962 1.000 22.70012 50 VAL J O 1
ATOM 9596 N N . ALA J 5 49 ? -40.81785 -1.72853 -11.52480 1.000 24.62876 51 ALA J N 1
ATOM 9597 C CA . ALA J 5 49 ? -39.71703 -2.47684 -12.11149 1.000 24.75085 51 ALA J CA 1
ATOM 9598 C C . ALA J 5 49 ? -39.59192 -2.06415 -13.56619 1.000 22.22235 51 ALA J C 1
ATOM 9599 O O . ALA J 5 49 ? -40.58081 -1.69730 -14.20244 1.000 21.54319 51 ALA J O 1
ATOM 9601 N N . ASP J 5 50 ? -38.37074 -2.12506 -14.08270 1.000 25.94679 52 ASP J N 1
ATOM 9602 C CA . ASP J 5 50 ? -38.14690 -1.91431 -15.50291 1.000 31.57723 52 ASP J CA 1
ATOM 9603 C C . ASP J 5 50 ? -36.93808 -2.72989 -15.92575 1.000 27.41299 52 ASP J C 1
ATOM 9604 O O . ASP J 5 50 ? -36.17132 -3.22345 -15.09601 1.000 21.04940 52 ASP J O 1
ATOM 9609 N N . ILE J 5 51 ? -36.77978 -2.86485 -17.23597 1.000 23.85252 53 ILE J N 1
ATOM 9610 C CA . ILE J 5 51 ? -35.77228 -3.74217 -17.81449 1.000 25.92770 53 ILE J CA 1
ATOM 9611 C C . ILE J 5 51 ? -35.37008 -3.16904 -19.16373 1.000 29.16476 53 ILE J C 1
ATOM 9612 O O . ILE J 5 51 ? -36.22365 -2.77734 -19.96516 1.000 27.63905 53 ILE J O 1
ATOM 9617 N N . SER J 5 52 ? -34.06772 -3.09895 -19.40512 1.000 34.38026 54 SER J N 1
ATOM 9618 C CA . SER J 5 52 ? -33.57670 -2.57120 -20.66210 1.000 27.72151 54 SER J CA 1
ATOM 9619 C C . SER J 5 52 ? -33.66588 -3.63565 -21.75074 1.000 26.68567 54 SER J C 1
ATOM 9620 O O . SER J 5 52 ? -33.99907 -4.79709 -21.50263 1.000 26.52264 54 SER J O 1
ATOM 9623 N N . SER J 5 53 ? -33.36814 -3.22195 -22.98141 1.000 25.34226 55 SER J N 1
ATOM 9624 C CA . SER J 5 53 ? -33.31940 -4.18124 -24.07364 1.000 26.66305 55 SER J CA 1
ATOM 9625 C C . SER J 5 53 ? -32.18017 -5.17492 -23.89845 1.000 27.03299 55 SER J C 1
ATOM 9626 O O . SER J 5 53 ? -32.21593 -6.25533 -24.49421 1.000 36.40003 55 SER J O 1
ATOM 9629 N N . GLY J 5 54 ? -31.18456 -4.83996 -23.08622 1.000 29.62121 56 GLY J N 1
ATOM 9630 C CA . GLY J 5 54 ? -30.10572 -5.73673 -22.74933 1.000 32.63336 56 GLY J CA 1
ATOM 9631 C C . GLY J 5 54 ? -30.33366 -6.53624 -21.49264 1.000 33.17885 56 GLY J C 1
ATOM 9632 O O . GLY J 5 54 ? -29.46447 -7.31821 -21.09831 1.000 36.40503 56 GLY J O 1
ATOM 9633 N N . GLY J 5 55 ? -31.48073 -6.36179 -20.84090 1.000 25.06260 57 GLY J N 1
ATOM 9634 C CA . GLY J 5 55 ? -31.81787 -7.13016 -19.66451 1.000 24.82043 57 GLY J CA 1
ATOM 9635 C C . GLY J 5 55 ? -31.46241 -6.49472 -18.33996 1.000 25.45398 57 GLY J C 1
ATOM 9636 O O . GLY J 5 55 ? -31.66296 -7.12999 -17.29898 1.000 29.54557 57 GLY J O 1
ATOM 9637 N N . SER J 5 56 ? -30.93583 -5.27424 -18.33690 1.000 23.94092 58 SER J N 1
ATOM 9638 C CA . SER J 5 56 ? -30.64480 -4.58477 -17.08542 1.000 27.36737 58 SER J CA 1
ATOM 9639 C C . SER J 5 56 ? -31.94557 -4.21334 -16.38389 1.000 27.40614 58 SER J C 1
ATOM 9640 O O . SER J 5 56 ? -32.75059 -3.45036 -16.92517 1.000 32.64851 58 SER J O 1
ATOM 9643 N N . THR J 5 57 ? -32.15247 -4.74035 -15.18010 1.000 22.29100 59 THR J N 1
ATOM 9644 C CA . THR J 5 57 ? -33.41482 -4.57511 -14.47692 1.000 21.84881 59 THR J CA 1
ATOM 9645 C C . THR J 5 57 ? -33.20462 -3.79532 -13.18765 1.000 23.61774 59 THR J C 1
ATOM 9646 O O . THR J 5 57 ? -32.15595 -3.88965 -12.54391 1.000 36.23668 59 THR J O 1
ATOM 9650 N N . LYS J 5 58 ? -34.23376 -3.04536 -12.80564 1.000 33.61522 60 LYS J N 1
ATOM 9651 C CA . LYS J 5 58 ? -34.24051 -2.26550 -11.57852 1.000 38.44221 60 LYS J CA 1
ATOM 9652 C C . LYS J 5 58 ? -35.61213 -2.40522 -10.94159 1.000 29.11923 60 LYS J C 1
ATOM 9653 O O . LYS J 5 58 ? -36.63059 -2.35236 -11.63530 1.000 29.75927 60 LYS J O 1
ATOM 9659 N N . TYR J 5 59 ? -35.63465 -2.57847 -9.62364 1.000 33.29000 61 TYR J N 1
ATOM 9660 C CA . TYR J 5 59 ? -36.86750 -2.77041 -8.87585 1.000 25.61649 61 TYR J CA 1
ATOM 9661 C C . TYR J 5 59 ? -37.04880 -1.64756 -7.86645 1.000 30.06924 61 TYR J C 1
ATOM 9662 O O . TYR J 5 59 ? -36.07429 -1.15426 -7.28954 1.000 38.89492 61 TYR J O 1
ATOM 9671 N N . GLY J 5 60 ? -38.29998 -1.24928 -7.65657 1.000 27.56336 62 GLY J N 1
ATOM 9672 C CA . GLY J 5 60 ? -38.60827 -0.37436 -6.54701 1.000 25.11546 62 GLY J CA 1
ATOM 9673 C C . GLY J 5 60 ? -38.37782 -1.07103 -5.22011 1.000 38.20134 62 GLY J C 1
ATOM 9674 O O . GLY J 5 60 ? -38.49294 -2.29219 -5.10104 1.000 38.66039 62 GLY J O 1
ATOM 9675 N N . ASP J 5 61 ? -38.03098 -0.27304 -4.20732 1.000 34.40661 63 ASP J N 1
ATOM 9676 C CA . ASP J 5 61 ? -37.67552 -0.84029 -2.91005 1.000 37.28976 63 ASP J CA 1
ATOM 9677 C C . ASP J 5 61 ? -38.82569 -1.64935 -2.32151 1.000 43.72597 63 ASP J C 1
ATOM 9678 O O . ASP J 5 61 ? -38.60881 -2.71651 -1.73517 1.000 46.16126 63 ASP J O 1
ATOM 9683 N N . SER J 5 62 ? -40.05605 -1.15925 -2.47050 1.000 34.34998 64 SER J N 1
ATOM 9684 C CA . SER J 5 62 ? -41.22160 -1.79254 -1.86425 1.000 41.14835 64 SER J CA 1
ATOM 9685 C C . SER J 5 62 ? -41.66499 -3.06400 -2.57920 1.000 39.33079 64 SER J C 1
ATOM 9686 O O . SER J 5 62 ? -42.62158 -3.69717 -2.12124 1.000 48.15601 64 SER J O 1
ATOM 9689 N N . VAL J 5 63 ? -41.02621 -3.44892 -3.68172 1.000 36.89069 65 VAL J N 1
ATOM 9690 C CA . VAL J 5 63 ? -41.41276 -4.64804 -4.41839 1.000 40.23527 65 VAL J CA 1
ATOM 9691 C C . VAL J 5 63 ? -40.26770 -5.62815 -4.61943 1.000 37.88884 65 VAL J C 1
ATOM 9692 O O . VAL J 5 63 ? -40.50034 -6.71139 -5.18311 1.000 35.37279 65 VAL J O 1
ATOM 9696 N N . LYS J 5 64 ? -39.04288 -5.28786 -4.21529 1.000 40.16470 66 LYS J N 1
ATOM 9697 C CA . LYS J 5 64 ? -37.93894 -6.23254 -4.32401 1.000 45.57238 66 LYS J CA 1
ATOM 9698 C C . LYS J 5 64 ? -38.23699 -7.49773 -3.52823 1.000 43.14673 66 LYS J C 1
ATOM 9699 O O . LYS J 5 64 ? -38.73766 -7.44191 -2.40066 1.000 43.35415 66 LYS J O 1
ATOM 9705 N N . GLY J 5 65 ? -37.94373 -8.64751 -4.13245 1.000 41.71942 67 GLY J N 1
ATOM 9706 C CA . GLY J 5 65 ? -38.18498 -9.92671 -3.50342 1.000 38.04081 67 GLY J CA 1
ATOM 9707 C C . GLY J 5 65 ? -39.56260 -10.49921 -3.73874 1.000 40.99334 67 GLY J C 1
ATOM 9708 O O . GLY J 5 65 ? -39.77287 -11.69033 -3.48023 1.000 51.11853 67 GLY J O 1
ATOM 9709 N N . ARG J 5 66 ? -40.50520 -9.69398 -4.21666 1.000 38.53823 68 ARG J N 1
ATOM 9710 C CA . ARG J 5 66 ? -41.85986 -10.15002 -4.48599 1.000 31.17655 68 ARG J CA 1
ATOM 9711 C C . ARG J 5 66 ? -42.28434 -9.98633 -5.93485 1.000 37.47320 68 ARG J C 1
ATOM 9712 O O . ARG J 5 66 ? -43.06079 -10.80642 -6.42778 1.000 43.13422 68 ARG J O 1
ATOM 9720 N N . PHE J 5 67 ? -41.80431 -8.95787 -6.62606 1.000 33.90540 69 PHE J N 1
ATOM 9721 C CA . PHE J 5 67 ? -42.12425 -8.74494 -8.02846 1.000 26.51157 69 PHE J CA 1
ATOM 9722 C C . PHE J 5 67 ? -40.93119 -9.14726 -8.88368 1.000 30.17694 69 PHE J C 1
ATOM 9723 O O . PHE J 5 67 ? -39.77563 -8.99664 -8.47873 1.000 30.84128 69 PHE J O 1
ATOM 9731 N N . THR J 5 68 ? -41.22531 -9.66887 -10.07240 1.000 24.19585 70 THR J N 1
ATOM 9732 C CA . THR J 5 68 ? -40.20330 -10.07259 -11.02813 1.000 35.46594 70 THR J CA 1
ATOM 9733 C C . THR J 5 68 ? -40.60794 -9.61120 -12.41626 1.000 25.16525 70 THR J C 1
ATOM 9734 O O . THR J 5 68 ? -41.69421 -9.95287 -12.88959 1.000 30.33630 70 THR J O 1
ATOM 9738 N N . ILE J 5 69 ? -39.73428 -8.87047 -13.07788 1.000 22.84593 71 ILE J N 1
ATOM 9739 C CA . ILE J 5 69 ? -39.98684 -8.42608 -14.44205 1.000 32.08704 71 ILE J CA 1
ATOM 9740 C C . ILE J 5 69 ? -39.19573 -9.29906 -15.40571 1.000 23.17259 71 ILE J C 1
ATOM 9741 O O . ILE J 5 69 ? -38.07610 -9.72980 -15.10373 1.000 35.89151 71 ILE J O 1
ATOM 9746 N N . SER J 5 70 ? -39.79467 -9.58826 -16.55800 1.000 24.57226 72 SER J N 1
ATOM 9747 C CA . SER J 5 70 ? -39.14899 -10.35274 -17.61270 1.000 24.57883 72 SER J CA 1
ATOM 9748 C C . SER J 5 70 ? -39.54910 -9.74195 -18.94566 1.000 31.70154 72 SER J C 1
ATOM 9749 O O . SER J 5 70 ? -40.45376 -8.90768 -19.02256 1.000 26.99091 72 SER J O 1
ATOM 9752 N N . ARG J 5 71 ? -38.86633 -10.15391 -20.00766 1.000 25.84472 73 ARG J N 1
ATOM 9753 C CA . ARG J 5 71 ? -39.03760 -9.46331 -21.27381 1.000 27.77827 73 ARG J CA 1
ATOM 9754 C C . ARG J 5 71 ? -38.78229 -10.39695 -22.44535 1.000 28.15639 73 ARG J C 1
ATOM 9755 O O . ARG J 5 71 ? -37.91597 -11.27327 -22.37922 1.000 29.77566 73 ARG J O 1
ATOM 9763 N N . ASP J 5 72 ? -39.56208 -10.21014 -23.50696 1.000 33.03053 74 ASP J N 1
ATOM 9764 C CA . ASP J 5 72 ? -39.34323 -10.86853 -24.79165 1.000 34.52117 74 ASP J CA 1
ATOM 9765 C C . ASP J 5 72 ? -39.16611 -9.75793 -25.82642 1.000 44.25682 74 ASP J C 1
ATOM 9766 O O . ASP J 5 72 ? -40.14924 -9.17804 -26.29859 1.000 39.96147 74 ASP J O 1
ATOM 9771 N N . ASN J 5 73 ? -37.90920 -9.45476 -26.16492 1.000 44.70819 75 ASN J N 1
ATOM 9772 C CA . ASN J 5 73 ? -37.62048 -8.38644 -27.11765 1.000 37.64987 75 ASN J CA 1
ATOM 9773 C C . ASN J 5 73 ? -38.20535 -8.67828 -28.48982 1.000 41.67544 75 ASN J C 1
ATOM 9774 O O . ASN J 5 73 ? -38.59572 -7.75035 -29.20671 1.000 42.77328 75 ASN J O 1
ATOM 9779 N N . THR J 5 74 ? -38.27595 -9.95398 -28.87422 1.000 37.63948 76 THR J N 1
ATOM 9780 C CA . THR J 5 74 ? -38.73786 -10.29329 -30.21413 1.000 46.59755 76 THR J CA 1
ATOM 9781 C C . THR J 5 74 ? -40.19066 -9.89374 -30.43754 1.000 49.53261 76 THR J C 1
ATOM 9782 O O . THR J 5 74 ? -40.63195 -9.82642 -31.58843 1.000 57.36262 76 THR J O 1
ATOM 9786 N N . LYS J 5 75 ? -40.94889 -9.63225 -29.36787 1.000 38.22479 77 LYS J N 1
ATOM 9787 C CA . LYS J 5 75 ? -42.30271 -9.10544 -29.50230 1.000 46.04940 77 LYS J CA 1
ATOM 9788 C C . LYS J 5 75 ? -42.52577 -7.87888 -28.62060 1.000 47.96706 77 LYS J C 1
ATOM 9789 O O . LYS J 5 75 ? -43.67547 -7.50653 -28.37038 1.000 54.35649 77 LYS J O 1
ATOM 9795 N N . ASN J 5 76 ? -41.44362 -7.23243 -28.18265 1.000 46.96160 78 ASN J N 1
ATOM 9796 C CA . ASN J 5 76 ? -41.47242 -5.95066 -27.47332 1.000 50.53675 78 ASN J CA 1
ATOM 9797 C C . ASN J 5 76 ? -42.50667 -5.94627 -26.34830 1.000 46.83050 78 ASN J C 1
ATOM 9798 O O . ASN J 5 76 ? -43.29129 -5.00888 -26.18905 1.000 44.68544 78 ASN J O 1
ATOM 9803 N N . THR J 5 77 ? -42.49259 -7.01001 -25.54979 1.000 42.69358 79 THR J N 1
ATOM 9804 C CA . THR J 5 77 ? -43.43978 -7.18075 -24.45880 1.000 38.59566 79 THR J CA 1
ATOM 9805 C C . THR J 5 77 ? -42.70307 -7.45498 -23.15742 1.000 36.82432 79 THR J C 1
ATOM 9806 O O . THR J 5 77 ? -41.77793 -8.27096 -23.11617 1.000 32.19136 79 THR J O 1
ATOM 9810 N N . VAL J 5 78 ? -43.12521 -6.77751 -22.09541 1.000 30.86299 80 VAL J N 1
ATOM 9811 C CA . VAL J 5 78 ? -42.61551 -7.03045 -20.75778 1.000 33.95584 80 VAL J CA 1
ATOM 9812 C C . VAL J 5 78 ? -43.70949 -7.67797 -19.91964 1.000 34.73025 80 VAL J C 1
ATOM 9813 O O . VAL J 5 78 ? -44.90760 -7.53197 -20.18146 1.000 26.95526 80 VAL J O 1
ATOM 9817 N N . TYR J 5 79 ? -43.27536 -8.41232 -18.89756 1.000 30.55389 81 TYR J N 1
ATOM 9818 C CA . TYR J 5 79 ? -44.15115 -9.11961 -17.97448 1.000 33.21532 81 TYR J CA 1
ATOM 9819 C C . TYR J 5 79 ? -43.78184 -8.77898 -16.54198 1.000 27.31655 81 TYR J C 1
ATOM 9820 O O . TYR J 5 79 ? -42.59956 -8.67295 -16.20824 1.000 41.43270 81 TYR J O 1
ATOM 9829 N N . LEU J 5 80 ? -44.79588 -8.61669 -15.69625 1.000 31.38346 82 LEU J N 1
ATOM 9830 C CA . LEU J 5 80 ? -44.60109 -8.33654 -14.27697 1.000 37.73807 82 LEU J CA 1
ATOM 9831 C C . LEU J 5 80 ? -45.25674 -9.43782 -13.45204 1.000 44.66959 82 LEU J C 1
ATOM 9832 O O . LEU J 5 80 ? -46.48490 -9.47505 -13.32373 1.000 32.91988 82 LEU J O 1
ATOM 9837 N N . GLN J 5 81 ? -44.43924 -10.32891 -12.89210 1.000 36.48084 83 GLN J N 1
ATOM 9838 C CA . GLN J 5 81 ? -44.91254 -11.32598 -11.93587 1.000 38.36097 83 GLN J CA 1
ATOM 9839 C C . GLN J 5 81 ? -45.01619 -10.67373 -10.56423 1.000 33.05812 83 GLN J C 1
ATOM 9840 O O . GLN J 5 81 ? -43.99799 -10.41000 -9.91804 1.000 36.77784 83 GLN J O 1
ATOM 9846 N N . MET J 5 82 ? -46.23963 -10.42351 -10.11089 1.000 29.13134 84 MET J N 1
ATOM 9847 C CA . MET J 5 82 ? -46.48598 -9.81021 -8.81068 1.000 36.11912 84 MET J CA 1
ATOM 9848 C C . MET J 5 82 ? -46.91804 -10.90577 -7.84360 1.000 36.92568 84 MET J C 1
ATOM 9849 O O . MET J 5 82 ? -48.04155 -11.40742 -7.93138 1.000 36.79132 84 MET J O 1
ATOM 9854 N N . ASN J 5 83 ? -46.02928 -11.27623 -6.92685 1.000 39.47981 85 ASN J N 1
ATOM 9855 C CA . ASN J 5 83 ? -46.31625 -12.29206 -5.92473 1.000 44.30900 85 ASN J CA 1
ATOM 9856 C C . ASN J 5 83 ? -46.56173 -11.66396 -4.55816 1.000 41.64400 85 ASN J C 1
ATOM 9857 O O . ASN J 5 83 ? -46.09923 -10.55938 -4.26122 1.000 43.19675 85 ASN J O 1
ATOM 9862 N N . SER J 5 84 ? -47.28441 -12.40775 -3.71864 1.000 46.07520 86 SER J N 1
ATOM 9863 C CA . SER J 5 84 ? -47.49393 -12.06078 -2.31254 1.000 48.87325 86 SER J CA 1
ATOM 9864 C C . SER J 5 84 ? -48.02319 -10.63529 -2.16886 1.000 46.31099 86 SER J C 1
ATOM 9865 O O . SER J 5 84 ? -47.49949 -9.82134 -1.40629 1.000 45.47954 86 SER J O 1
ATOM 9868 N N . LEU J 5 85 ? -49.07551 -10.33650 -2.92380 1.000 45.09714 87 LEU J N 1
ATOM 9869 C CA . LEU J 5 85 ? -49.59591 -8.97793 -2.99362 1.000 41.44337 87 LEU J CA 1
ATOM 9870 C C . LEU J 5 85 ? -50.22044 -8.55625 -1.66945 1.000 47.81288 87 LEU J C 1
ATOM 9871 O O . LEU J 5 85 ? -51.00452 -9.29792 -1.07158 1.000 53.40058 87 LEU J O 1
ATOM 9876 N N . LYS J 5 86 ? -49.88136 -7.35988 -1.22779 1.000 43.74953 88 LYS J N 1
ATOM 9877 C CA . LYS J 5 86 ? -50.41458 -6.70884 -0.04622 1.000 46.67310 88 LYS J CA 1
ATOM 9878 C C . LYS J 5 86 ? -51.41214 -5.63527 -0.44961 1.000 45.74797 88 LYS J C 1
ATOM 9879 O O . LYS J 5 86 ? -51.40469 -5.16562 -1.59072 1.000 44.50525 88 LYS J O 1
ATOM 9885 N N . PRO J 5 87 ? -52.29743 -5.22310 0.46274 1.000 45.37092 89 PRO J N 1
ATOM 9886 C CA . PRO J 5 87 ? -53.23468 -4.13679 0.12746 1.000 48.75213 89 PRO J CA 1
ATOM 9887 C C . PRO J 5 87 ? -52.55454 -2.84680 -0.29941 1.000 47.08470 89 PRO J C 1
ATOM 9888 O O . PRO J 5 87 ? -53.15505 -2.05899 -1.03922 1.000 40.56620 89 PRO J O 1
ATOM 9892 N N . GLU J 5 88 ? -51.31244 -2.61140 0.12396 1.000 47.96770 90 GLU J N 1
ATOM 9893 C CA . GLU J 5 88 ? -50.60615 -1.39683 -0.26549 1.000 42.33771 90 GLU J CA 1
ATOM 9894 C C . GLU J 5 88 ? -50.14282 -1.41587 -1.71701 1.000 47.84294 90 GLU J C 1
ATOM 9895 O O . GLU J 5 88 ? -49.71099 -0.37428 -2.22127 1.000 44.00761 90 GLU J O 1
ATOM 9901 N N . ASP J 5 89 ? -50.21467 -2.55985 -2.39732 1.000 41.44724 91 ASP J N 1
ATOM 9902 C CA . ASP J 5 89 ? -49.91008 -2.62166 -3.82179 1.000 40.34588 91 ASP J CA 1
ATOM 9903 C C . ASP J 5 89 ? -51.06095 -2.13607 -4.68638 1.000 37.24818 91 ASP J C 1
ATOM 9904 O O . ASP J 5 89 ? -50.91911 -2.08989 -5.91505 1.000 32.87743 91 ASP J O 1
ATOM 9909 N N . THR J 5 90 ? -52.19309 -1.79715 -4.07765 1.000 34.25335 92 THR J N 1
ATOM 9910 C CA . THR J 5 90 ? -53.31226 -1.24891 -4.82535 1.000 42.06300 92 THR J CA 1
ATOM 9911 C C . THR J 5 90 ? -52.93225 0.08972 -5.43631 1.000 35.28071 92 THR J C 1
ATOM 9912 O O . THR J 5 90 ? -52.63230 1.04924 -4.71798 1.000 37.85536 92 THR J O 1
ATOM 9916 N N . ALA J 5 91 ? -52.96821 0.14931 -6.76190 1.000 33.56975 93 ALA J N 1
ATOM 9917 C CA . ALA J 5 91 ? -52.68499 1.36074 -7.51148 1.000 33.55904 93 ALA J CA 1
ATOM 9918 C C . ALA J 5 91 ? -52.98700 1.06291 -8.96759 1.000 32.77143 93 ALA J C 1
ATOM 9919 O O . ALA J 5 91 ? -53.30682 -0.07008 -9.34888 1.000 38.11508 93 ALA J O 1
ATOM 9921 N N . VAL J 5 92 ? -52.90163 2.10367 -9.76765 1.000 32.91965 94 VAL J N 1
ATOM 9922 C CA . VAL J 5 92 ? -52.92093 1.96337 -11.21171 1.000 32.45271 94 VAL J CA 1
ATOM 9923 C C . VAL J 5 92 ? -51.50116 1.70007 -11.68255 1.000 39.77235 94 VAL J C 1
ATOM 9924 O O . VAL J 5 92 ? -50.58727 2.46937 -11.37386 1.000 34.17635 94 VAL J O 1
ATOM 9928 N N . TYR J 5 93 ? -51.31272 0.62150 -12.43653 1.000 30.76968 95 TYR J N 1
ATOM 9929 C CA . TYR J 5 93 ? -49.99465 0.22476 -12.91683 1.000 32.42101 95 TYR J CA 1
ATOM 9930 C C . TYR J 5 93 ? -49.85834 0.65619 -14.37094 1.000 32.27991 95 TYR J C 1
ATOM 9931 O O . TYR J 5 93 ? -50.54436 0.12872 -15.25128 1.000 34.97418 95 TYR J O 1
ATOM 9940 N N . TYR J 5 94 ? -48.96567 1.60834 -14.61484 1.000 30.97171 96 TYR J N 1
ATOM 9941 C CA . TYR J 5 94 ? -48.70840 2.14315 -15.94221 1.000 35.47084 96 TYR J CA 1
ATOM 9942 C C . TYR J 5 94 ? -47.46923 1.48855 -16.52303 1.000 36.46251 96 TYR J C 1
ATOM 9943 O O . TYR J 5 94 ? -46.40228 1.50967 -15.90321 1.000 39.08293 96 TYR J O 1
ATOM 9952 N N . CYS J 5 95 ? -47.61083 0.92284 -17.71189 1.000 30.11346 97 CYS J N 1
ATOM 9953 C CA . CYS J 5 95 ? -46.45573 0.51473 -18.48777 1.000 26.50554 97 CYS J CA 1
ATOM 9954 C C . CYS J 5 95 ? -45.81904 1.73223 -19.14345 1.000 32.77803 97 CYS J C 1
ATOM 9955 O O . CYS J 5 95 ? -46.50452 2.68491 -19.52419 1.000 33.32898 97 CYS J O 1
ATOM 9958 N N . TYR J 5 96 ? -44.49515 1.69853 -19.27790 1.000 27.06271 98 TYR J N 1
ATOM 9959 C CA . TYR J 5 96 ? -43.80462 2.80406 -19.92248 1.000 36.69072 98 TYR J CA 1
ATOM 9960 C C . TYR J 5 96 ? -42.62157 2.27928 -20.71945 1.000 39.34363 98 TYR J C 1
ATOM 9961 O O . TYR J 5 96 ? -42.13804 1.16545 -20.49971 1.000 34.56195 98 TYR J O 1
ATOM 9970 N N . GLY J 5 97 ? -42.16531 3.10451 -21.65099 1.000 33.82748 99 GLY J N 1
ATOM 9971 C CA . GLY J 5 97 ? -40.99538 2.78222 -22.44402 1.000 36.26428 99 GLY J CA 1
ATOM 9972 C C . GLY J 5 97 ? -40.17154 4.02105 -22.71888 1.000 35.45014 99 GLY J C 1
ATOM 9973 O O . GLY J 5 97 ? -40.68118 5.14248 -22.73995 1.000 30.33343 99 GLY J O 1
ATOM 9974 N N . LEU J 5 98 ? -38.87819 3.80241 -22.93207 1.000 35.28337 100 LEU J N 1
ATOM 9975 C CA . LEU J 5 98 ? -37.94535 4.85742 -23.29986 1.000 27.50063 100 LEU J CA 1
ATOM 9976 C C . LEU J 5 98 ? -37.34728 4.49659 -24.64683 1.000 38.49722 100 LEU J C 1
ATOM 9977 O O . LEU J 5 98 ? -36.74921 3.42655 -24.79219 1.000 32.10507 100 LEU J O 1
ATOM 9982 N N . SER J 5 99 ? -37.49263 5.38694 -25.62044 1.000 30.22807 101 SER J N 1
ATOM 9983 C CA . SER J 5 99 ? -36.79571 5.20042 -26.87739 1.000 31.57028 101 SER J CA 1
ATOM 9984 C C . SER J 5 99 ? -35.28968 5.29554 -26.65163 1.000 36.46551 101 SER J C 1
ATOM 9985 O O . SER J 5 99 ? -34.81402 5.74387 -25.60428 1.000 29.97864 101 SER J O 1
ATOM 9988 N N . TYR J 5 100 ? -34.52837 4.87292 -27.66024 1.000 32.15482 102 TYR J N 1
ATOM 9989 C CA . TYR J 5 100 ? -33.08147 5.01865 -27.58300 1.000 38.06027 102 TYR J CA 1
ATOM 9990 C C . TYR J 5 100 ? -32.64495 6.47518 -27.65532 1.000 33.06205 102 TYR J C 1
ATOM 9991 O O . TYR J 5 100 ? -31.45340 6.75498 -27.49121 1.000 37.27023 102 TYR J O 1
ATOM 10000 N N . SER J 5 101 ? -33.57516 7.39780 -27.90801 1.000 34.00756 103 SER J N 1
ATOM 10001 C CA . SER J 5 101 ? -33.34126 8.82929 -27.78929 1.000 36.47564 103 SER J CA 1
ATOM 10002 C C . SER J 5 101 ? -34.00280 9.41827 -26.54692 1.000 39.38752 103 SER J C 1
ATOM 10003 O O . SER J 5 101 ? -34.30751 10.61357 -26.52271 1.000 43.78615 103 SER J O 1
ATOM 10006 N N . ASN J 5 102 ? -34.25874 8.59304 -25.53098 1.000 33.10604 104 ASN J N 1
ATOM 10007 C CA . ASN J 5 102 ? -34.75639 9.04839 -24.23139 1.000 33.39242 104 ASN J CA 1
ATOM 10008 C C . ASN J 5 102 ? -36.12665 9.71236 -24.33459 1.000 31.87540 104 ASN J C 1
ATOM 10009 O O . ASN J 5 102 ? -36.46372 10.58686 -23.53437 1.000 36.49490 104 ASN J O 1
ATOM 10014 N N . ASP J 5 103 ? -36.92853 9.31269 -25.31624 1.000 32.72725 105 ASP J N 1
ATOM 10015 C CA . ASP J 5 103 ? -38.32184 9.73083 -25.38810 1.000 33.64668 105 ASP J CA 1
ATOM 10016 C C . ASP J 5 103 ? -39.18093 8.73444 -24.62217 1.000 33.75385 105 ASP J C 1
ATOM 10017 O O . ASP J 5 103 ? -39.11234 7.52859 -24.87480 1.000 33.62356 105 ASP J O 1
ATOM 10022 N N . ASP J 5 104 ? -39.99115 9.23231 -23.69454 1.000 32.02624 106 ASP J N 1
ATOM 10023 C CA . ASP J 5 104 ? -40.81458 8.34343 -22.88946 1.000 35.12868 106 ASP J CA 1
ATOM 10024 C C . ASP J 5 104 ? -42.20658 8.18516 -23.48713 1.000 32.05394 106 ASP J C 1
ATOM 10025 O O . ASP J 5 104 ? -42.77178 9.11302 -24.07220 1.000 42.24348 106 ASP J O 1
ATOM 10030 N N . TYR J 5 105 ? -42.75111 6.98388 -23.32453 1.000 38.17226 107 TYR J N 1
ATOM 10031 C CA . TYR J 5 105 ? -44.10263 6.64227 -23.73184 1.000 35.80733 107 TYR J CA 1
ATOM 10032 C C . TYR J 5 105 ? -44.78106 5.94571 -22.56391 1.000 39.11742 107 TYR J C 1
ATOM 10033 O O . TYR J 5 105 ? -44.13298 5.24006 -21.78754 1.000 33.17724 107 TYR J O 1
ATOM 10042 N N . TRP J 5 106 ? -46.08926 6.14981 -22.44037 1.000 39.64492 108 TRP J N 1
ATOM 10043 C CA . TRP J 5 106 ? -46.85311 5.60645 -21.32781 1.000 36.04642 108 TRP J CA 1
ATOM 10044 C C . TRP J 5 106 ? -48.12298 4.95244 -21.84588 1.000 34.76076 108 TRP J C 1
ATOM 10045 O O . TRP J 5 106 ? -48.73711 5.43734 -22.80017 1.000 34.76378 108 TRP J O 1
ATOM 10056 N N . GLY J 5 107 ? -48.50420 3.84096 -21.21765 1.000 33.46303 109 GLY J N 1
ATOM 10057 C CA . GLY J 5 107 ? -49.78503 3.22616 -21.48670 1.000 39.46739 109 GLY J CA 1
ATOM 10058 C C . GLY J 5 107 ? -50.88513 3.83719 -20.63616 1.000 41.52849 109 GLY J C 1
ATOM 10059 O O . GLY J 5 107 ? -50.63476 4.66427 -19.76270 1.000 38.88751 109 GLY J O 1
ATOM 10060 N N . GLN J 5 108 ? -52.12300 3.41738 -20.91060 1.000 36.97968 110 GLN J N 1
ATOM 10061 C CA . GLN J 5 108 ? -53.26845 3.96517 -20.18925 1.000 42.68331 110 GLN J CA 1
ATOM 10062 C C . GLN J 5 108 ? -53.32275 3.51494 -18.73404 1.000 41.38214 110 GLN J C 1
ATOM 10063 O O . GLN J 5 108 ? -53.95420 4.19018 -17.91425 1.000 38.62005 110 GLN J O 1
ATOM 10065 N N . GLY J 5 109 ? -52.69207 2.40398 -18.39827 1.000 34.84713 111 GLY J N 1
ATOM 10066 C CA . GLY J 5 109 ? -52.68609 1.90833 -17.03772 1.000 41.85451 111 GLY J CA 1
ATOM 10067 C C . GLY J 5 109 ? -53.73503 0.83560 -16.81408 1.000 51.03048 111 GLY J C 1
ATOM 10068 O O . GLY J 5 109 ? -54.81609 0.84332 -17.41330 1.000 41.77206 111 GLY J O 1
ATOM 10069 N N . THR J 5 110 ? -53.41235 -0.10728 -15.93444 1.000 44.24386 112 THR J N 1
ATOM 10070 C CA . THR J 5 110 ? -54.34507 -1.13250 -15.49105 1.000 45.57875 112 THR J CA 1
ATOM 10071 C C . THR J 5 110 ? -54.50121 -1.04560 -13.98072 1.000 35.23853 112 THR J C 1
ATOM 10072 O O . THR J 5 110 ? -53.51211 -0.92552 -13.25231 1.000 40.80404 112 THR J O 1
ATOM 10076 N N . GLN J 5 111 ? -55.74491 -1.11234 -13.51544 1.000 34.84105 113 GLN J N 1
ATOM 10077 C CA . GLN J 5 111 ? -56.02894 -1.07070 -12.08788 1.000 44.30163 113 GLN J CA 1
ATOM 10078 C C . GLN J 5 111 ? -55.74783 -2.42670 -11.45435 1.000 42.80714 113 GLN J C 1
ATOM 10079 O O . GLN J 5 111 ? -56.16835 -3.46398 -11.97420 1.000 45.43953 113 GLN J O 1
ATOM 10085 N N . VAL J 5 112 ? -55.03096 -2.41633 -10.33387 1.000 36.85465 114 VAL J N 1
ATOM 10086 C CA . VAL J 5 112 ? -54.76195 -3.61691 -9.55162 1.000 41.32303 114 VAL J CA 1
ATOM 10087 C C . VAL J 5 112 ? -55.22009 -3.35094 -8.12540 1.000 47.17997 114 VAL J C 1
ATOM 10088 O O . VAL J 5 112 ? -54.74935 -2.40264 -7.48585 1.000 36.56306 114 VAL J O 1
ATOM 10092 N N . THR J 5 113 ? -56.13124 -4.18338 -7.62815 1.000 43.05806 115 THR J N 1
ATOM 10093 C CA . THR J 5 113 ? -56.73697 -4.00079 -6.31491 1.000 50.97873 115 THR J CA 1
ATOM 10094 C C . THR J 5 113 ? -56.49826 -5.25240 -5.48500 1.000 44.52808 115 THR J C 1
ATOM 10095 O O . THR J 5 113 ? -56.91413 -6.34897 -5.87452 1.000 46.56859 115 THR J O 1
ATOM 10099 N N . VAL J 5 114 ? -55.82662 -5.08882 -4.35151 1.000 37.68922 116 VAL J N 1
ATOM 10100 C CA . VAL J 5 114 ? -55.56867 -6.17778 -3.41828 1.000 42.43010 116 VAL J CA 1
ATOM 10101 C C . VAL J 5 114 ? -56.47400 -5.96554 -2.21379 1.000 52.44007 116 VAL J C 1
ATOM 10102 O O . VAL J 5 114 ? -56.26782 -5.03386 -1.42608 1.000 47.52631 116 VAL J O 1
ATOM 10106 N N . SER J 5 115 ? -57.47793 -6.82876 -2.06922 1.000 49.32790 117 SER J N 1
ATOM 10107 C CA . SER J 5 115 ? -58.45179 -6.70050 -0.99538 1.000 49.33181 117 SER J CA 1
ATOM 10108 C C . SER J 5 115 ? -59.06308 -8.06330 -0.70453 1.000 57.59813 117 SER J C 1
ATOM 10109 O O . SER J 5 115 ? -59.32171 -8.84406 -1.62413 1.000 55.63420 117 SER J O 1
ATOM 10112 N N . SER J 5 116 ? -59.28997 -8.33620 0.57657 1.000 66.15416 118 SER J N 1
ATOM 10113 C CA . SER J 5 116 ? -59.91083 -9.58484 1.00341 1.000 70.24806 118 SER J CA 1
ATOM 10114 C C . SER J 5 116 ? -61.40179 -9.58633 0.69522 1.000 60.15558 118 SER J C 1
ATOM 10115 O O . SER J 5 116 ? -62.06656 -8.55588 0.80357 1.000 71.20476 118 SER J O 1
#